Protein AF-0000000081342415 (afdb_homodimer)

Solvent-accessible surface area (backbone atoms only — not comparable to full-atom values): 48082 Å² total; per-residue (Å²): 132,80,74,79,73,76,75,78,76,50,69,65,61,59,45,63,71,61,60,86,45,68,73,40,75,42,53,63,34,51,42,62,80,68,85,48,73,80,66,75,86,45,81,87,29,62,42,67,45,91,56,56,82,63,47,69,60,50,50,53,46,40,70,68,42,79,55,32,56,69,35,44,62,74,43,57,87,39,82,64,50,31,36,33,42,89,56,28,26,42,34,31,26,60,22,23,42,49,32,59,77,71,56,56,30,25,37,38,42,13,26,76,78,67,46,72,49,84,92,55,71,40,86,38,42,57,49,65,35,31,19,32,58,33,59,34,49,56,57,38,48,24,41,29,44,21,70,41,88,84,45,79,59,46,83,51,23,39,63,44,83,38,74,46,92,57,50,80,27,71,27,23,33,32,39,37,70,39,54,50,70,63,53,45,34,64,49,49,42,46,45,51,50,49,39,40,41,43,50,37,62,35,35,36,39,33,33,59,36,69,27,71,65,28,47,53,51,53,49,49,34,38,54,44,51,39,33,50,77,43,77,45,85,60,52,50,52,82,45,55,83,59,37,52,62,43,36,47,48,50,42,46,60,64,34,29,42,39,19,46,28,37,36,48,43,42,52,51,46,42,81,41,21,43,68,43,29,52,64,58,51,56,65,71,42,68,95,40,61,33,31,36,38,27,22,31,23,52,22,50,31,90,69,81,72,66,75,70,90,86,50,48,68,60,51,44,70,62,41,59,74,76,68,38,30,44,27,44,75,66,39,59,92,73,22,36,32,34,31,24,46,83,38,36,69,41,64,59,84,57,49,71,39,67,63,42,89,82,47,38,77,41,75,47,52,72,72,42,27,32,28,44,30,57,39,56,50,52,72,90,41,90,76,11,51,49,62,62,54,34,53,73,67,65,55,66,67,37,27,44,39,59,39,64,69,56,50,52,51,47,32,51,51,32,27,51,56,50,39,65,68,64,50,60,42,73,62,54,53,89,33,53,31,74,74,53,59,71,53,52,61,69,61,39,40,69,41,49,68,43,125,134,80,76,79,72,76,73,78,74,50,70,64,60,59,44,62,72,60,60,86,42,68,74,41,75,41,53,64,34,54,44,64,82,75,80,50,77,81,69,77,86,44,82,87,29,62,43,68,46,90,56,55,80,62,46,68,59,52,52,53,46,44,70,68,42,79,50,33,57,69,32,43,62,74,44,58,88,39,81,64,50,32,37,33,42,90,56,30,26,40,34,30,27,61,22,22,41,48,34,57,79,72,53,57,31,25,37,38,42,13,26,76,81,68,45,71,48,83,93,54,70,40,85,37,44,58,49,62,37,33,21,33,60,32,59,34,49,56,57,38,47,23,41,31,44,22,70,41,89,86,45,78,58,44,83,50,22,40,63,44,81,37,75,46,94,57,47,81,26,70,28,24,34,33,40,37,70,38,54,52,70,64,53,44,36,64,50,50,41,45,43,53,48,49,40,40,40,43,49,38,60,35,34,36,39,34,33,59,36,68,26,73,65,27,48,52,51,52,49,50,35,37,54,45,52,39,32,49,76,42,79,44,85,59,52,49,52,86,43,54,82,59,39,53,63,43,37,46,48,48,41,47,60,65,34,29,41,39,19,45,28,35,36,47,42,42,52,53,47,42,83,39,20,42,69,43,28,53,65,59,53,56,64,71,41,68,96,39,62,34,31,37,38,28,22,31,23,52,22,51,31,89,70,80,72,66,75,69,89,84,51,48,67,59,52,44,70,60,41,59,74,77,68,38,30,44,27,44,76,67,38,60,92,72,23,36,32,34,31,26,45,81,38,35,70,42,64,59,85,56,49,72,38,67,63,40,88,81,46,40,78,43,77,46,52,70,74,42,29,31,28,43,31,57,40,56,49,52,73,90,40,88,76,12,53,51,63,62,54,33,53,75,67,65,55,66,67,37,27,44,40,59,37,64,70,57,49,52,49,48,30,51,52,34,28,50,55,50,39,67,68,66,49,60,43,74,53,53,55,88,33,53,30,76,73,54,60,72,51,51,62,70,58,40,45,73,41,28,73,47,126

Nearest PDB structures (foldseek):
  8d3t-assembly1_A  TM=6.444E-01  e=5.639E-17  Populus trichocarpa
  1h7q-assembly1_A  TM=4.958E-01  e=1.913E-04  Bacillus subtilis
  2z86-assembly2_D  TM=4.880E-01  e=1.337E-04  Escherichia coli
  1h7l-assembly1_A  TM=4.807E-01  e=3.085E-04  Bacillus subtilis
  1qgs-assembly1_A  TM=4.600E-01  e=2.156E-04  Bacillus subtilis

Radius of gyration: 28.8 Å; Cα contacts (8 Å, |Δi|>4): 1982; chains: 2; bounding box: 64×85×74 Å

InterPro domains:
  IPR008166 Glycosyltransferase family 92 [PF01697] (169-402)

Foldseek 3Di:
DDDPPPPPDDPVVVCVVVVPDDDDDDDDDDDDDPVPDPFDFDPQQADWADDFPPVVVQLVCLVVQVPADQADQPFDFDWFAWAREPWWIKIFGQQQHGSPQPQKKKKWFAAPRRHTDPPQIDIWGDPPRGMTIGGRDHRGQWIWMDRDPPDDTDRTDGYDYLYAPAAPAAEEEEAFEADDAFACLLLLLLLLLQVVVLRHQAYEYEYADYHDNNVLLQVLCVVVPRYDYTYDYTPDDPCRVSRRQSSQFVRLSSCARHYQKYWYDHSQKHKDFAPDRPVVVVVPDDPQAFKEKAWEKEFEDEDDDDRDDDALVVSLVRNQLAPTFKIFQTDRPQITMMGRSNQFDGDDRHGTHRGHPRHDYDYDDVNGMHMYRHAYLDPVDDVSVVVVVCVVVVTDMDGDHDDPVSSNVSSVSSSVSSCVRPPDDQDDPVNDDPVCVVVDPVVVCVSPPPD/DDDPPPPPDDPVVVCVVVVPDDDDDDDDDDDDLPVDDPFDFDPQQADWADDFPPVVVQVVCLVVQVPAPQADQPFDFDWFAWAREPWWIKIFGQQQHGSPQPQKKKKWFAAPSRHTDPPQIDIWGDPPRGMTIGGRDHRGQWIWMDRDPPDDTDRTDGHDYLYAPAAPAAEEEEAFEADDAFACLLLLLLLLLQVVVLRHQAYEYEYADYHDNNVLLQVLCVVVPRYDYTYDYTPDDPCRVSRRQSSQFVRLSSCASHYQKYWYDHSQKHKDFAPDRPVVVVVPDDPQAFKEKAWEKEFEDEDDDDRDDDALVVSLVRNQLAPTFKIFQTDRPQITMMGRSNQFDADDNHGTHRGHPRHDYHYDDNNGMHMYRHAYLDPVDPVSVVVVVCVVVVTDMDGDHDDPVSSNVSSVSSSVSSCVRPPDDADDPVPDDPVCVPPDPVVVVVSPVPD

Secondary structure (DSSP, 8-state):
----------HHHHHHHHTTS-EEEE------TT--------STT----SS-TTHHHHHHHHHTTTTGGGS-TT----EEEEEE-SS-EEEEES----S-TTS-EEEEEE-TTSPBPTT--EEE-B-STTEEEE---TT--EEEEESSTTSPPPPPEEEEE---SS-SEEEEEEEEEE-SSS--HHHHHHHHHHHHHHT--EEEEEESS--HHHHHHHHHHHHHTSEEEEE---SBSS-GGGGHHHHHHHHHHHHTTTEEEEEE--TTEEEEESSS-HHHHHHHS-TTEEEEEEEEEEEEE-SPPPSS---HHHHHHT-HHHH--EEE--EEEEEEEEE-GGG-SEE-SS-EESPPTT-EEEEPPTTTEEEEEEEE--TTSTTTTHHHHHHHTTPPEEEEEE-HHHHHHHHHHHHHHHHHHH--BPPPGGGS-GGGTTS-HHHHHHSTT--/----------HHHHHHHHTTS-EEEE------TTSPPPPP--STT----SS-TTHHHHHHHHHTTTTGGGS-TT----EEEEEE-SS-EEEEES----S-TTS-EEEEEE-TTSPBPTT--EEE-B-STTEEEE---TT--EEEEESSTTSPPPPPEEEEE---SS-SEEEEEEEEEE-SSS--HHHHHHHHHHHHHHT--EEEEEESS--HHHHHHHHHHHHHTSEEEEE---SBSS-GGGGHHHHHHHHHHHHTTTEEEEEE--TTEEEEESSS-HHHHHHHS-TTEEEEEEEEEEEEE-SPPPSS---HHHHHHT-HHHH--EEE--EEEEEEEEE-GGG-SEE-SS-EESPPTT-EEEEPPTTTEEEEEEEE--TTSTTTTHHHHHHHTTPPEEEEEE-HHHHHHHHHHHHHHHHHHH--BPPPGGGS-GGGTTS-HHHHHHS----

Sequence (902 aa):
MSSYYINKQTSPEIISELTDKVVYFDNVFIQKENIFAKCKVKKWNNKTTTEIPRIETLKLLAKINVTASEGLADGQLRLISAFLYEDEIVVTTTRQRSYEMKTPVYCRYFDCNRVEIPGTVYKAFFFPLTSVHCLRKAGASYMSLSLAENETAQMPIPFTHRLFEEPEHELGVCGGQIYGTNAKWMQIAEFVEHHKLIGATMFYFSVFEIDGMTRMILDEYERSGFAEVTMINTEYTNAAMMRHMVQIHECFYRARKHSKWLLNIDHDEYLIPFKQPILSYIESLGNNTAELVFSVRRMAKFKESLEKYNNTQEVSNEIQSANYNLTHRPVYTSGKVMVQPNKVNAILLHWSYGMEPGYKVNVVPRNIATLNHYRTISRNYLWSDYITTMMRQKVDFLHVTLQKDYVEQLRQNVAQVVGYVFEKHDVSCDTIPPSLKFITKPYLKKLKICEMSSYYINKQTSPEIISELTDKVVYFDNVFIQKENIFAKCKVKKWNNKTTTEIPRIETLKLLAKINVTASEGLADGQLRLISAFLYEDEIVVTTTRQRSYEMKTPVYCRYFDCNRVEIPGTVYKAFFFPLTSVHCLRKAGASYMSLSLAENETAQMPIPFTHRLFEEPEHELGVCGGQIYGTNAKWMQIAEFVEHHKLIGATMFYFSVFEIDGMTRMILDEYERSGFAEVTMINTEYTNAAMMRHMVQIHECFYRARKHSKWLLNIDHDEYLIPFKQPILSYIESLGNNTAELVFSVRRMAKFKESLEKYNNTQEVSNEIQSANYNLTHRPVYTSGKVMVQPNKVNAILLHWSYGMEPGYKVNVVPRNIATLNHYRTISRNYLWSDYITTMMRQKVDFLHVTLQKDYVEQLRQNVAQVVGYVFEKHDVSCDTIPPSLKFITKPYLKKLKICE

pLDDT: mean 84.32, std 16.53, range [17.81, 98.69]

Structure (mmCIF, N/CA/C/O backbone):
data_AF-0000000081342415-model_v1
#
loop_
_entity.id
_entity.type
_entity.pdbx_description
1 polymer 'Glycosyltransferase family 92 protein'
#
loop_
_atom_site.group_PDB
_atom_site.id
_atom_site.type_symbol
_atom_site.label_atom_id
_atom_site.label_alt_id
_atom_site.label_comp_id
_atom_site.label_asym_id
_atom_site.label_entity_id
_atom_site.label_seq_id
_atom_site.pdbx_PDB_ins_code
_atom_site.Cartn_x
_atom_site.Cartn_y
_atom_site.Cartn_z
_atom_site.occupancy
_atom_site.B_iso_or_equiv
_atom_site.auth_seq_id
_atom_site.auth_comp_id
_atom_site.auth_asym_id
_atom_site.auth_atom_id
_atom_site.pdbx_PDB_model_num
ATOM 1 N N . MET A 1 1 ? 26.656 -22.047 -37 1 17.89 1 MET A N 1
ATOM 2 C CA . MET A 1 1 ? 26.297 -20.641 -37.156 1 17.89 1 MET A CA 1
ATOM 3 C C . MET A 1 1 ? 24.891 -20.5 -37.75 1 17.89 1 MET A C 1
ATOM 5 O O . MET A 1 1 ? 24.578 -19.469 -38.344 1 17.89 1 MET A O 1
ATOM 9 N N . SER A 1 2 ? 24.109 -21.562 -37.719 1 19.58 2 SER A N 1
ATOM 10 C CA . SER A 1 2 ? 22.938 -21.812 -38.531 1 19.58 2 SER A CA 1
ATOM 11 C C . SER A 1 2 ? 21.891 -20.719 -38.375 1 19.58 2 SER A C 1
ATOM 13 O O . SER A 1 2 ? 21.672 -20.219 -37.25 1 19.58 2 SER A O 1
ATOM 15 N N . SER A 1 3 ? 21.656 -19.891 -39.406 1 19.83 3 SER A N 1
ATOM 16 C CA . SER A 1 3 ? 20.734 -18.812 -39.75 1 19.83 3 SER A CA 1
ATOM 17 C C . SER A 1 3 ? 19.312 -19.141 -39.312 1 19.83 3 SER A C 1
ATOM 19 O O . SER A 1 3 ? 18.734 -20.125 -39.781 1 19.83 3 SER A O 1
ATOM 21 N N . TYR A 1 4 ? 19.062 -19.125 -38.125 1 23.61 4 TYR A N 1
ATOM 22 C CA . TYR A 1 4 ? 17.703 -19.266 -37.625 1 23.61 4 TYR A CA 1
ATOM 23 C C . TYR A 1 4 ? 16.734 -18.438 -38.469 1 23.61 4 TYR A C 1
ATOM 25 O O . TYR A 1 4 ? 16.75 -17.203 -38.406 1 23.61 4 TYR A O 1
ATOM 33 N N . TYR A 1 5 ? 16.5 -18.797 -39.688 1 23.02 5 TYR A N 1
ATOM 34 C CA . TYR A 1 5 ? 15.547 -18.297 -40.688 1 23.02 5 TYR A CA 1
ATOM 35 C C . TYR A 1 5 ? 14.18 -18.047 -40.062 1 23.02 5 TYR A C 1
ATOM 37 O O . TYR A 1 5 ? 13.594 -18.953 -39.438 1 23.02 5 TYR A O 1
ATOM 45 N N . ILE A 1 6 ? 13.93 -16.906 -39.531 1 30.2 6 ILE A N 1
ATOM 46 C CA . ILE A 1 6 ? 12.695 -16.219 -39.188 1 30.2 6 ILE A CA 1
ATOM 47 C C . ILE A 1 6 ? 11.617 -16.547 -40.219 1 30.2 6 ILE A C 1
ATOM 49 O O . ILE A 1 6 ? 11.711 -16.125 -41.375 1 30.2 6 ILE A O 1
ATOM 53 N N . ASN A 1 7 ? 11.203 -17.75 -40.281 1 30.59 7 ASN A N 1
ATOM 54 C CA . ASN A 1 7 ? 10.109 -18.016 -41.219 1 30.59 7 ASN A CA 1
ATOM 55 C C . ASN A 1 7 ? 9.008 -16.969 -41.094 1 30.59 7 ASN A C 1
ATOM 57 O O . ASN A 1 7 ? 8.602 -16.625 -39.969 1 30.59 7 ASN A O 1
ATOM 61 N N . LYS A 1 8 ? 8.688 -16.156 -42.031 1 37.59 8 LYS A N 1
ATOM 62 C CA . LYS A 1 8 ? 7.875 -15.023 -42.469 1 37.59 8 LYS A CA 1
ATOM 63 C C . LYS A 1 8 ? 6.391 -15.281 -42.219 1 37.59 8 LYS A C 1
ATOM 65 O O . LYS A 1 8 ? 5.543 -14.5 -42.656 1 37.59 8 LYS A O 1
ATOM 70 N N . GLN A 1 9 ? 5.961 -16.422 -42.031 1 36.59 9 GLN A N 1
ATOM 71 C CA . GLN A 1 9 ? 4.508 -16.531 -41.969 1 36.59 9 GLN A CA 1
ATOM 72 C C . GLN A 1 9 ? 3.953 -15.789 -40.75 1 36.59 9 GLN A C 1
ATOM 74 O O . GLN A 1 9 ? 4.484 -15.914 -39.625 1 36.59 9 GLN A O 1
ATOM 79 N N . THR A 1 10 ? 3.115 -14.805 -40.938 1 44 10 THR A N 1
ATOM 80 C CA . THR A 1 10 ? 2.459 -13.906 -40 1 44 10 THR A CA 1
ATOM 81 C C . THR A 1 10 ? 1.507 -14.68 -39.094 1 44 10 THR A C 1
ATOM 83 O O . THR A 1 10 ? 1.069 -15.781 -39.438 1 44 10 THR A O 1
ATOM 86 N N . SER A 1 11 ? 1.34 -14.289 -37.875 1 48.19 11 SER A N 1
ATOM 87 C CA . SER A 1 11 ? 0.443 -14.828 -36.875 1 48.19 11 SER A CA 1
ATOM 88 C C . SER A 1 11 ? -0.914 -15.188 -37.469 1 48.19 11 SER A C 1
ATOM 90 O O . SER A 1 11 ? -1.459 -16.266 -37.188 1 48.19 11 SER A O 1
ATOM 92 N N . PRO A 1 12 ? -1.466 -14.391 -38.344 1 46.66 12 PRO A N 1
ATOM 93 C CA . PRO A 1 12 ? -2.783 -14.75 -38.875 1 46.66 12 PRO A CA 1
ATOM 94 C C . PRO A 1 12 ? -2.75 -16 -39.719 1 46.66 12 PRO A C 1
ATOM 96 O O . PRO A 1 12 ? -3.693 -16.797 -39.719 1 46.66 12 PRO A O 1
ATOM 99 N N . GLU A 1 13 ? -1.801 -16.109 -40.5 1 48.41 13 GLU A N 1
ATOM 100 C CA . GLU A 1 13 ? -1.747 -17.25 -41.406 1 48.41 13 GLU A CA 1
ATOM 101 C C . GLU A 1 13 ? -1.644 -18.562 -40.656 1 48.41 13 GLU A C 1
ATOM 103 O O . GLU A 1 13 ? -2.277 -19.562 -41 1 48.41 13 GLU A O 1
ATOM 108 N N . ILE A 1 14 ? -0.889 -18.547 -39.625 1 51.19 14 ILE A N 1
ATOM 109 C CA . ILE A 1 14 ? -0.73 -19.734 -38.812 1 51.19 14 ILE A CA 1
ATOM 110 C C . ILE A 1 14 ? -2.066 -20.109 -38.156 1 51.19 14 ILE A C 1
ATOM 112 O O . ILE A 1 14 ? -2.443 -21.281 -38.125 1 51.19 14 ILE A O 1
ATOM 116 N N . ILE A 1 15 ? -2.826 -19.141 -37.812 1 55.38 15 ILE A N 1
ATOM 117 C CA . ILE A 1 15 ? -4.098 -19.359 -37.156 1 55.38 15 ILE A CA 1
ATOM 118 C C . ILE A 1 15 ? -5.098 -19.984 -38.125 1 55.38 15 ILE A C 1
ATOM 120 O O . ILE A 1 15 ? -5.852 -20.891 -37.75 1 55.38 15 ILE A O 1
ATOM 124 N N . SER A 1 16 ? -5.117 -19.422 -39.281 1 52.31 16 SER A N 1
ATOM 125 C CA . SER A 1 16 ? -6.059 -19.938 -40.281 1 52.31 16 SER A CA 1
ATOM 126 C C . SER A 1 16 ? -5.848 -21.422 -40.531 1 52.31 16 SER A C 1
ATOM 128 O O . SER A 1 16 ? -6.812 -22.172 -40.719 1 52.31 16 SER A O 1
ATOM 130 N N . GLU A 1 17 ? -4.703 -21.844 -40.469 1 53.44 17 GLU A N 1
ATOM 131 C CA . GLU A 1 17 ? -4.41 -23.25 -40.688 1 53.44 17 GLU A CA 1
ATOM 132 C C . GLU A 1 17 ? -4.832 -24.125 -39.531 1 53.44 17 GLU A C 1
ATOM 134 O O . GLU A 1 17 ? -5.117 -25.312 -39.688 1 53.44 17 GLU A O 1
ATOM 139 N N . LEU A 1 18 ? -4.879 -23.531 -38.406 1 56.34 18 LEU A N 1
ATOM 140 C CA . LEU A 1 18 ? -5.145 -24.297 -37.188 1 56.34 18 LEU A CA 1
ATOM 141 C C . LEU A 1 18 ? -6.617 -24.203 -36.812 1 56.34 18 LEU A C 1
ATOM 143 O O . LEU A 1 18 ? -7.051 -24.844 -35.844 1 56.34 18 LEU A O 1
ATOM 147 N N . THR A 1 19 ? -7.488 -23.422 -37.5 1 51.94 19 THR A N 1
ATOM 148 C CA . THR A 1 19 ? -8.859 -23.109 -37.125 1 51.94 19 THR A CA 1
ATOM 149 C C . THR A 1 19 ? -9.766 -24.328 -37.344 1 51.94 19 THR A C 1
ATOM 151 O O . THR A 1 19 ? -10.836 -24.438 -36.719 1 51.94 19 THR A O 1
ATOM 154 N N . ASP A 1 20 ? -9.523 -25.203 -38.312 1 47.84 20 ASP A N 1
ATOM 155 C CA . ASP A 1 20 ? -10.516 -26.203 -38.656 1 47.84 20 ASP A CA 1
ATOM 156 C C . ASP A 1 20 ? -10.57 -27.328 -37.625 1 47.84 20 ASP A C 1
ATOM 158 O O . ASP A 1 20 ? -11.07 -28.422 -37.906 1 47.84 20 ASP A O 1
ATOM 162 N N . LYS A 1 21 ? -10.133 -27.188 -36.5 1 56.31 21 LYS A N 1
ATOM 163 C CA . LYS A 1 21 ? -10.07 -28.359 -35.625 1 56.31 21 LYS A CA 1
ATOM 164 C C . LYS A 1 21 ? -11.219 -28.359 -34.625 1 56.31 21 LYS A C 1
ATOM 166 O O . LYS A 1 21 ? -11.859 -27.344 -34.406 1 56.31 21 LYS A O 1
ATOM 171 N N . VAL A 1 22 ? -11.727 -29.516 -34.156 1 53.84 22 VAL A N 1
ATOM 172 C CA . VAL A 1 22 ? -12.75 -29.859 -33.188 1 53.84 22 VAL A CA 1
ATOM 173 C C . VAL A 1 22 ? -12.539 -29.047 -31.906 1 53.84 22 VAL A C 1
ATOM 175 O O . VAL A 1 22 ? -11.414 -28.922 -31.422 1 53.84 22 VAL A O 1
ATOM 178 N N . VAL A 1 23 ? -13.688 -28.375 -31.516 1 64.19 23 VAL A N 1
ATOM 179 C CA . VAL A 1 23 ? -13.68 -27.594 -30.281 1 64.19 23 VAL A CA 1
ATOM 180 C C . VAL A 1 23 ? -14.031 -28.484 -29.094 1 64.19 23 VAL A C 1
ATOM 182 O O . VAL A 1 23 ? -15.055 -29.156 -29.109 1 64.19 23 VAL A O 1
ATOM 185 N N . TYR A 1 24 ? -13.141 -28.672 -28.203 1 73.56 24 TYR A N 1
ATOM 186 C CA . TYR A 1 24 ? -13.367 -29.375 -26.938 1 73.56 24 TYR A CA 1
ATOM 187 C C . TYR A 1 24 ? -13.758 -28.406 -25.844 1 73.56 24 TYR A C 1
ATOM 189 O O . TYR A 1 24 ? -13.383 -27.234 -25.875 1 73.56 24 TYR A O 1
ATOM 197 N N . PHE A 1 25 ? -14.711 -28.953 -24.953 1 74.12 25 PHE A N 1
ATOM 198 C CA . PHE A 1 25 ? -15.148 -28.125 -23.828 1 74.12 25 PHE A CA 1
ATOM 199 C C . PHE A 1 25 ? -14.531 -28.641 -22.516 1 74.12 25 PHE A C 1
ATOM 201 O O . PHE A 1 25 ? -14.594 -29.828 -22.219 1 74.12 25 PHE A O 1
ATOM 208 N N . ASP A 1 26 ? -13.844 -27.781 -21.875 1 79.88 26 ASP A N 1
ATOM 209 C CA . ASP A 1 26 ? -13.312 -28.094 -20.547 1 79.88 26 ASP A CA 1
ATOM 210 C C . ASP A 1 26 ? -14.266 -27.625 -19.453 1 79.88 26 ASP A C 1
ATOM 212 O O . ASP A 1 26 ? -14.766 -26.5 -19.5 1 79.88 26 ASP A O 1
ATOM 216 N N . ASN A 1 27 ? -14.57 -28.547 -18.516 1 81.31 27 ASN A N 1
ATOM 217 C CA . ASN A 1 27 ? -15.25 -28.141 -17.297 1 81.31 27 ASN A CA 1
ATOM 218 C C . ASN A 1 27 ? -14.32 -27.375 -16.359 1 81.31 27 ASN A C 1
ATOM 220 O O . ASN A 1 27 ? -13.109 -27.594 -16.375 1 81.31 27 ASN A O 1
ATOM 224 N N . VAL A 1 28 ? -14.914 -26.406 -15.758 1 82.25 28 VAL A N 1
ATOM 225 C CA . VAL A 1 28 ? -14.188 -25.719 -14.695 1 82.25 28 VAL A CA 1
ATOM 226 C C . VAL A 1 28 ? -14.953 -25.844 -13.383 1 82.25 28 VAL A C 1
ATOM 228 O O . VAL A 1 28 ? -16.047 -25.312 -13.234 1 82.25 28 VAL A O 1
ATOM 231 N N . PHE A 1 29 ? -14.406 -26.547 -12.469 1 84.69 29 PHE A N 1
ATOM 232 C CA . PHE A 1 29 ? -15.031 -26.688 -11.156 1 84.69 29 PHE A CA 1
ATOM 233 C C . PHE A 1 29 ? -14.617 -25.547 -10.234 1 84.69 29 PHE A C 1
ATOM 235 O O . PHE A 1 29 ? -13.438 -25.375 -9.93 1 84.69 29 PHE A O 1
ATOM 242 N N . ILE A 1 30 ? -15.625 -24.828 -9.891 1 82.56 30 ILE A N 1
ATOM 243 C CA . ILE A 1 30 ? -15.391 -23.688 -9 1 82.56 30 ILE A CA 1
ATOM 244 C C . ILE A 1 30 ? -15.516 -24.141 -7.543 1 82.56 30 ILE A C 1
ATOM 246 O O . ILE A 1 30 ? -16.125 -25.172 -7.258 1 82.56 30 ILE A O 1
ATOM 250 N N . GLN A 1 31 ? -14.773 -23.422 -6.801 1 77.06 31 GLN A N 1
ATOM 251 C CA . GLN A 1 31 ? -14.891 -23.703 -5.375 1 77.06 31 GLN A CA 1
ATOM 252 C C . GLN A 1 31 ? -16.219 -23.188 -4.816 1 77.06 31 GLN A C 1
ATOM 254 O O . GLN A 1 31 ? -16.5 -22 -4.883 1 77.06 31 GLN A O 1
ATOM 259 N N . LYS A 1 32 ? -17.078 -24.078 -4.773 1 66.69 32 LYS A N 1
ATOM 260 C CA . LYS A 1 32 ? -18.375 -23.656 -4.246 1 66.69 32 LYS A CA 1
ATOM 261 C C . LYS A 1 32 ? -18.25 -23.109 -2.826 1 66.69 32 LYS A C 1
ATOM 263 O O . LYS A 1 32 ? -17.188 -23.219 -2.211 1 66.69 32 LYS A O 1
ATOM 268 N N . GLU A 1 33 ? -19.125 -22.938 -2.205 1 55.56 33 GLU A N 1
ATOM 269 C CA . GLU A 1 33 ? -19.203 -22.328 -0.88 1 55.56 33 GLU A CA 1
ATOM 270 C C . GLU A 1 33 ? -18.141 -22.906 0.056 1 55.56 33 GLU A C 1
ATOM 272 O O . GLU A 1 33 ? -17.172 -22.219 0.393 1 55.56 33 GLU A O 1
ATOM 277 N N . ASN A 1 34 ? -18.484 -23.547 1.127 1 49.28 34 ASN A N 1
ATOM 278 C CA . ASN A 1 34 ? -18.016 -23.625 2.508 1 49.28 34 ASN A CA 1
ATOM 279 C C . ASN A 1 34 ? -16.75 -24.469 2.625 1 49.28 34 ASN A C 1
ATOM 281 O O . ASN A 1 34 ? -16.484 -25.062 3.676 1 49.28 34 ASN A O 1
ATOM 285 N N . ILE A 1 35 ? -16.234 -24.953 1.707 1 51.66 35 ILE A N 1
ATOM 286 C CA . ILE A 1 35 ? -15.133 -25.578 2.406 1 51.66 35 ILE A CA 1
ATOM 287 C C . ILE A 1 35 ? -14.234 -24.516 3.025 1 51.66 35 ILE A C 1
ATOM 289 O O . ILE A 1 35 ? -13.266 -24.078 2.406 1 51.66 35 ILE A O 1
ATOM 293 N N . PHE A 1 36 ? -15.039 -23.5 3.518 1 55.88 36 PHE A N 1
ATOM 294 C CA . PHE A 1 36 ? -14.375 -22.406 4.219 1 55.88 36 PHE A CA 1
ATOM 295 C C . PHE A 1 36 ? -13.539 -22.953 5.379 1 55.88 36 PHE A C 1
ATOM 297 O O . PHE A 1 36 ? -13.906 -23.938 6.004 1 55.88 36 PHE A O 1
ATOM 304 N N . ALA A 1 37 ? -12.312 -22.672 5.242 1 60.12 37 ALA A N 1
ATOM 305 C CA . ALA A 1 37 ? -11.531 -22.922 6.453 1 60.12 37 ALA A CA 1
ATOM 306 C C . ALA A 1 37 ? -12.297 -22.453 7.691 1 60.12 37 ALA A C 1
ATOM 308 O O . ALA A 1 37 ? -13.086 -21.5 7.621 1 60.12 37 ALA A O 1
ATOM 309 N N . LYS A 1 38 ? -12.445 -23.297 8.695 1 73.62 38 LYS A N 1
ATOM 310 C CA . LYS A 1 38 ? -12.969 -22.844 9.984 1 73.62 38 LYS A CA 1
ATOM 311 C C . LYS A 1 38 ? -12.297 -21.547 10.414 1 73.62 38 LYS A C 1
ATOM 313 O O . LYS A 1 38 ? -11.062 -21.453 10.445 1 73.62 38 LYS A O 1
ATOM 318 N N . CYS A 1 39 ? -13.172 -20.516 10.523 1 83.38 39 CYS A N 1
ATOM 319 C CA . CYS A 1 39 ? -12.633 -19.234 10.977 1 83.38 39 CYS A CA 1
ATOM 320 C C . CYS A 1 39 ? -12.062 -19.359 12.383 1 83.38 39 CYS A C 1
ATOM 322 O O . CYS A 1 39 ? -12.742 -19.828 13.297 1 83.38 39 CYS A O 1
ATOM 324 N N . LYS A 1 40 ? -10.977 -18.984 12.445 1 77.94 40 LYS A N 1
ATOM 325 C CA . LYS A 1 40 ? -10.297 -19.031 13.742 1 77.94 40 LYS A CA 1
ATOM 326 C C . LYS A 1 40 ? -10.727 -17.875 14.633 1 77.94 40 LYS A C 1
ATOM 328 O O . LYS A 1 40 ? -10.922 -16.75 14.156 1 77.94 40 LYS A O 1
ATOM 333 N N . VAL A 1 41 ? -10.93 -18.328 15.82 1 79.5 41 VAL A N 1
ATOM 334 C CA . VAL A 1 41 ? -11.219 -17.312 16.828 1 79.5 41 VAL A CA 1
ATOM 335 C C . VAL A 1 41 ? -9.906 -16.766 17.391 1 79.5 41 VAL A C 1
ATOM 337 O O . VAL A 1 41 ? -9.133 -17.516 18 1 79.5 41 VAL A O 1
ATOM 340 N N . LYS A 1 42 ? -9.633 -15.516 17.109 1 85.12 42 LYS A N 1
ATOM 341 C CA . LYS A 1 42 ? -8.469 -14.82 17.656 1 85.12 42 LYS A CA 1
ATOM 342 C C . LYS A 1 42 ? -8.867 -13.875 18.781 1 85.12 42 LYS A C 1
ATOM 344 O O . LYS A 1 42 ? -10.055 -13.562 18.953 1 85.12 42 LYS A O 1
ATOM 349 N N . LYS A 1 43 ? -7.887 -13.492 19.516 1 84.06 43 LYS A N 1
ATOM 350 C CA . LYS A 1 43 ? -8.148 -12.602 20.641 1 84.06 43 LYS A CA 1
ATOM 351 C C . LYS A 1 43 ? -8.773 -11.289 20.172 1 84.06 43 LYS A C 1
ATOM 353 O O . LYS A 1 43 ? -9.719 -10.789 20.781 1 84.06 43 LYS A O 1
ATOM 358 N N . TRP A 1 44 ? -8.352 -10.836 19.047 1 88.5 44 TRP A N 1
ATOM 359 C CA . TRP A 1 44 ? -8.758 -9.5 18.625 1 88.5 44 TRP A CA 1
ATOM 360 C C . TRP A 1 44 ? -10.172 -9.516 18.047 1 88.5 44 TRP A C 1
ATOM 362 O O . TRP A 1 44 ? -10.852 -8.484 18.031 1 88.5 44 TRP A O 1
ATOM 372 N N . ASN A 1 45 ? -10.641 -10.656 17.578 1 89.94 45 ASN A N 1
ATOM 373 C CA . ASN A 1 45 ? -11.961 -10.672 16.969 1 89.94 45 ASN A CA 1
ATOM 374 C C . ASN A 1 45 ? -12.977 -11.398 17.844 1 89.94 45 ASN A C 1
ATOM 376 O O . ASN A 1 45 ? -14.055 -11.781 17.375 1 89.94 45 ASN A O 1
ATOM 380 N N . ASN A 1 46 ? -12.555 -11.633 19.094 1 92.88 46 ASN A N 1
ATOM 381 C CA . ASN A 1 46 ? -13.445 -12.289 20.031 1 92.88 46 ASN A CA 1
ATOM 382 C C . ASN A 1 46 ? -14.039 -11.297 21.031 1 92.88 46 ASN A C 1
ATOM 384 O O . ASN A 1 46 ? -13.953 -11.5 22.25 1 92.88 46 ASN A O 1
ATOM 388 N N . LYS A 1 47 ? -14.617 -10.266 20.547 1 95.62 47 LYS A N 1
ATOM 389 C CA . LYS A 1 47 ? -15.211 -9.227 21.375 1 95.62 47 LYS A CA 1
ATOM 390 C C . LYS A 1 47 ? -16.5 -8.688 20.75 1 95.62 47 LYS A C 1
ATOM 392 O O . LYS A 1 47 ? -16.547 -8.453 19.547 1 95.62 47 LYS A O 1
ATOM 397 N N . THR A 1 48 ? -17.469 -8.594 21.594 1 97.25 48 THR A N 1
ATOM 398 C CA . THR A 1 48 ? -18.719 -7.957 21.219 1 97.25 48 THR A CA 1
ATOM 399 C C . THR A 1 48 ? -19.031 -6.785 22.156 1 97.25 48 THR A C 1
ATOM 401 O O . THR A 1 48 ? -18.906 -6.902 23.375 1 97.25 48 THR A O 1
ATOM 404 N N . THR A 1 49 ? -19.312 -5.719 21.562 1 97.56 49 THR A N 1
ATOM 405 C CA . THR A 1 49 ? -19.734 -4.559 22.344 1 97.56 49 THR A CA 1
ATOM 406 C C . THR A 1 49 ? -21.203 -4.258 22.109 1 97.56 49 THR A C 1
ATOM 408 O O . THR A 1 49 ? -21.797 -4.695 21.125 1 97.56 49 THR A O 1
ATOM 411 N N . THR A 1 50 ? -21.797 -3.504 23.078 1 95.81 50 THR A N 1
ATOM 412 C CA . THR A 1 50 ? -23.219 -3.219 22.984 1 95.81 50 THR A CA 1
ATOM 413 C C . THR A 1 50 ? -23.469 -1.719 22.844 1 95.81 50 THR A C 1
ATOM 415 O O . THR A 1 50 ? -24.578 -1.292 22.531 1 95.81 50 THR A O 1
ATOM 418 N N . GLU A 1 51 ? -22.438 -1.011 23.062 1 95 51 GLU A N 1
ATOM 419 C CA . GLU A 1 51 ? -22.578 0.439 22.969 1 95 51 GLU A CA 1
ATOM 420 C C . GLU A 1 51 ? -21.328 1.078 22.359 1 95 51 GLU A C 1
ATOM 422 O O . GLU A 1 51 ? -20.219 0.57 22.531 1 95 51 GLU A O 1
ATOM 427 N N . ILE A 1 52 ? -21.547 2.17 21.641 1 94.5 52 ILE A N 1
ATOM 428 C CA . ILE A 1 52 ? -20.453 2.969 21.109 1 94.5 52 ILE A CA 1
ATOM 429 C C . ILE A 1 52 ? -19.938 3.914 22.188 1 94.5 52 ILE A C 1
ATOM 431 O O . ILE A 1 52 ? -20.719 4.578 22.875 1 94.5 52 ILE A O 1
ATOM 435 N N . PRO A 1 53 ? -18.625 3.955 22.297 1 91.5 53 PRO A N 1
ATOM 436 C CA . PRO A 1 53 ? -18.094 4.914 23.266 1 91.5 53 PRO A CA 1
ATOM 437 C C . PRO A 1 53 ? -18.531 6.348 22.984 1 91.5 53 PRO A C 1
ATOM 439 O O . PRO A 1 53 ? -18.531 6.785 21.844 1 91.5 53 PRO A O 1
ATOM 442 N N . ARG A 1 54 ? -19.016 7.113 23.969 1 88.12 54 ARG A N 1
ATOM 443 C CA . ARG A 1 54 ? -19.391 8.523 23.938 1 88.12 54 ARG A CA 1
ATOM 444 C C . ARG A 1 54 ? -20.531 8.75 22.938 1 88.12 54 ARG A C 1
ATOM 446 O O . ARG A 1 54 ? -20.562 9.758 22.234 1 88.12 54 ARG A O 1
ATOM 453 N N . ILE A 1 55 ? -21.359 7.871 22.859 1 89.38 55 ILE A N 1
ATOM 454 C CA . ILE A 1 55 ? -22.422 7.906 21.859 1 89.38 55 ILE A CA 1
ATOM 455 C C . ILE A 1 55 ? -23.297 9.141 22.078 1 89.38 55 ILE A C 1
ATOM 457 O O . ILE A 1 55 ? -23.75 9.773 21.109 1 89.38 55 ILE A O 1
ATOM 461 N N . GLU A 1 56 ? -23.547 9.469 23.312 1 85.88 56 GLU A N 1
ATOM 462 C CA . GLU A 1 56 ? -24.391 10.625 23.594 1 85.88 56 GLU A CA 1
ATOM 463 C C . GLU A 1 56 ? -23.719 11.914 23.125 1 85.88 56 GLU A C 1
ATOM 465 O O . GLU A 1 56 ? -24.391 12.789 22.562 1 85.88 56 GLU A O 1
ATOM 470 N N . THR A 1 57 ? -22.5 11.992 23.344 1 83.94 57 THR A N 1
ATOM 471 C CA . THR A 1 57 ? -21.75 13.156 22.875 1 83.94 57 THR A CA 1
ATOM 472 C C . THR A 1 57 ? -21.75 13.227 21.344 1 83.94 57 THR A C 1
ATOM 474 O O . THR A 1 57 ? -21.953 14.297 20.766 1 83.94 57 THR A O 1
ATOM 477 N N . LEU A 1 58 ? -21.562 12.094 20.719 1 86 58 LEU A N 1
ATOM 478 C CA . LEU A 1 58 ? -21.531 12.047 19.266 1 86 58 LEU A CA 1
ATOM 479 C C . LEU A 1 58 ? -22.875 12.461 18.688 1 86 58 LEU A C 1
ATOM 481 O O . LEU A 1 58 ? -22.922 13.211 17.703 1 86 58 LEU A O 1
ATOM 485 N N . LYS A 1 59 ? -23.859 12.039 19.359 1 82.25 59 LYS A N 1
ATOM 486 C CA . LYS A 1 59 ? -25.203 12.391 18.906 1 82.25 59 LYS A CA 1
ATOM 487 C C . LYS A 1 59 ? -25.453 13.891 19.078 1 82.25 59 LYS A C 1
ATOM 489 O O . LYS A 1 59 ? -26.078 14.516 18.219 1 82.25 59 LYS A O 1
ATOM 494 N N . LEU A 1 60 ? -25.031 14.383 20.141 1 80.06 60 LEU A N 1
ATOM 495 C CA . LEU A 1 60 ? -25.188 15.812 20.375 1 80.06 60 LEU A CA 1
ATOM 496 C C . LEU A 1 60 ? -24.438 16.625 19.328 1 80.06 60 LEU A C 1
ATOM 498 O O . LEU A 1 60 ? -24.953 17.609 18.812 1 80.06 60 LEU A O 1
ATOM 502 N N . LEU A 1 61 ? -23.281 16.203 19.016 1 78.94 61 LEU A N 1
ATOM 503 C CA . LEU A 1 61 ? -22.469 16.906 18.031 1 78.94 61 LEU A CA 1
ATOM 504 C C . LEU A 1 61 ? -23.078 16.781 16.641 1 78.94 61 LEU A C 1
ATOM 506 O O . LEU A 1 61 ? -23.016 17.719 15.844 1 78.94 61 LEU A O 1
ATOM 510 N N . ALA A 1 62 ? -23.594 15.695 16.422 1 76.88 62 ALA A N 1
ATOM 511 C CA . ALA A 1 62 ? -24.234 15.484 15.133 1 76.88 62 ALA A CA 1
ATOM 512 C C . ALA A 1 62 ? -25.438 16.406 14.969 1 76.88 62 ALA A C 1
ATOM 514 O O . ALA A 1 62 ? -25.703 16.906 13.867 1 76.88 62 ALA A O 1
ATOM 515 N N . LYS A 1 63 ? -26.109 16.641 15.984 1 71.25 63 LYS A N 1
ATOM 516 C CA . LYS A 1 63 ? -27.312 17.453 15.961 1 71.25 63 LYS A CA 1
ATOM 517 C C . LYS A 1 63 ? -26.969 18.922 15.695 1 71.25 63 LYS A C 1
ATOM 519 O O . LYS A 1 63 ? -27.75 19.641 15.07 1 71.25 63 LYS A O 1
ATOM 524 N N . ILE A 1 64 ? -25.844 19.375 16.188 1 66.62 64 ILE A N 1
ATOM 525 C CA . ILE A 1 64 ? -25.531 20.797 16.047 1 66.62 64 ILE A CA 1
ATOM 526 C C . ILE A 1 64 ? -24.812 21.031 14.711 1 66.62 64 ILE A C 1
ATOM 528 O O . ILE A 1 64 ? -24.297 22.125 14.461 1 66.62 64 ILE A O 1
ATOM 532 N N . ASN A 1 65 ? -24.953 20.297 13.758 1 58.53 65 ASN A N 1
ATOM 533 C CA . ASN A 1 65 ? -24.547 20.328 12.359 1 58.53 65 ASN A CA 1
ATOM 534 C C . ASN A 1 65 ? -23.062 20.656 12.227 1 58.53 65 ASN A C 1
ATOM 536 O O . ASN A 1 65 ? -22.672 21.484 11.406 1 58.53 65 ASN A O 1
ATOM 540 N N . VAL A 1 66 ? -22.266 20.25 13.078 1 51.22 66 VAL A N 1
ATOM 541 C CA . VAL A 1 66 ? -20.844 20.562 13.094 1 51.22 66 VAL A CA 1
ATOM 542 C C . VAL A 1 66 ? -20.266 20.375 11.688 1 51.22 66 VAL A C 1
ATOM 544 O O . VAL A 1 66 ? -19.344 21.094 11.297 1 51.22 66 VAL A O 1
ATOM 547 N N . THR A 1 67 ? -20.922 19.406 10.789 1 51.62 67 THR A N 1
ATOM 548 C CA . THR A 1 67 ? -20.25 19.094 9.531 1 51.62 67 THR A CA 1
ATOM 549 C C . THR A 1 67 ? -21.234 19.219 8.359 1 51.62 67 THR A C 1
ATOM 551 O O . THR A 1 67 ? -21.031 18.594 7.312 1 51.62 67 THR A O 1
ATOM 554 N N . ALA A 1 68 ? -22.297 19.844 8.609 1 47.19 68 ALA A N 1
ATOM 555 C CA . ALA A 1 68 ? -23.438 19.781 7.699 1 47.19 68 ALA A CA 1
ATOM 556 C C . ALA A 1 68 ? -23.016 20.062 6.262 1 47.19 68 ALA A C 1
ATOM 558 O O . ALA A 1 68 ? -23.406 19.344 5.34 1 47.19 68 ALA A O 1
ATOM 559 N N . SER A 1 69 ? -22.531 21.203 5.82 1 49.44 69 SER A N 1
ATOM 560 C CA . SER A 1 69 ? -22.734 21.719 4.469 1 49.44 69 SER A CA 1
ATOM 561 C C . SER A 1 69 ? -21.594 21.297 3.547 1 49.44 69 SER A C 1
ATOM 563 O O . SER A 1 69 ? -21.578 21.641 2.365 1 49.44 69 SER A O 1
ATOM 565 N N . GLU A 1 70 ? -20.703 20.344 3.965 1 57.5 70 GLU A N 1
ATOM 566 C CA . GLU A 1 70 ? -19.547 20.609 3.121 1 57.5 70 GLU A CA 1
ATOM 567 C C . GLU A 1 70 ? -19.234 19.406 2.227 1 57.5 70 GLU A C 1
ATOM 569 O O . GLU A 1 70 ? -18.297 19.453 1.427 1 57.5 70 GLU A O 1
ATOM 574 N N . GLY A 1 71 ? -20.406 18.531 1.914 1 64.94 71 GLY A N 1
ATOM 575 C CA . GLY A 1 71 ? -19.953 17.516 0.978 1 64.94 71 GLY A CA 1
ATOM 576 C C . GLY A 1 71 ? -20.953 17.234 -0.125 1 64.94 71 GLY A C 1
ATOM 577 O O . GLY A 1 71 ? -22.047 17.828 -0.156 1 64.94 71 GLY A O 1
ATOM 578 N N . LEU A 1 72 ? -20.531 16.562 -1.202 1 68.19 72 LEU A N 1
ATOM 579 C CA . LEU A 1 72 ? -21.375 16.172 -2.32 1 68.19 72 LEU A CA 1
ATOM 580 C C . LEU A 1 72 ? -22.516 15.281 -1.845 1 68.19 72 LEU A C 1
ATOM 582 O O . LEU A 1 72 ? -22.281 14.227 -1.244 1 68.19 72 LEU A O 1
ATOM 586 N N . ALA A 1 73 ? -23.719 15.703 -2.07 1 65.31 73 ALA A N 1
ATOM 587 C CA . ALA A 1 73 ? -24.906 15.047 -1.531 1 65.31 73 ALA A CA 1
ATOM 588 C C . ALA A 1 73 ? -25.125 13.68 -2.17 1 65.31 73 ALA A C 1
ATOM 590 O O . ALA A 1 73 ? -25.781 12.812 -1.595 1 65.31 73 ALA A O 1
ATOM 591 N N . ASP A 1 74 ? -24.578 13.453 -3.297 1 69.38 74 ASP A N 1
ATOM 592 C CA . ASP A 1 74 ? -24.906 12.219 -4.008 1 69.38 74 ASP A CA 1
ATOM 593 C C . ASP A 1 74 ? -23.719 11.266 -4.023 1 69.38 74 ASP A C 1
ATOM 595 O O . ASP A 1 74 ? -23.609 10.406 -4.902 1 69.38 74 ASP A O 1
ATOM 599 N N . GLY A 1 75 ? -22.922 11.484 -3.143 1 75.81 75 GLY A N 1
ATOM 600 C CA . GLY A 1 75 ? -21.797 10.562 -3.104 1 75.81 75 GLY A CA 1
ATOM 601 C C . GLY A 1 75 ? -22.203 9.133 -2.812 1 75.81 75 GLY A C 1
ATOM 602 O O . GLY A 1 75 ? -23.109 8.891 -2.008 1 75.81 75 GLY A O 1
ATOM 603 N N . GLN A 1 76 ? -21.609 8.211 -3.521 1 81.19 76 GLN A N 1
ATOM 604 C CA . GLN A 1 76 ? -21.875 6.793 -3.314 1 81.19 76 GLN A CA 1
ATOM 605 C C . GLN A 1 76 ? -21.203 6.285 -2.041 1 81.19 76 GLN A C 1
ATOM 607 O O . GLN A 1 76 ? -20.172 6.82 -1.618 1 81.19 76 GLN A O 1
ATOM 612 N N . LEU A 1 77 ? -21.906 5.332 -1.501 1 89.5 77 LEU A N 1
ATOM 613 C CA . LEU A 1 77 ? -21.312 4.66 -0.348 1 89.5 77 LEU A CA 1
ATOM 614 C C . LEU A 1 77 ? -20.172 3.738 -0.78 1 89.5 77 LEU A C 1
ATOM 616 O O . LEU A 1 77 ? -20.422 2.631 -1.265 1 89.5 77 LEU A O 1
ATOM 620 N N . ARG A 1 78 ? -19 4.262 -0.66 1 92.81 78 ARG A N 1
ATOM 621 C CA . ARG A 1 78 ? -17.797 3.469 -0.886 1 92.81 78 ARG A CA 1
ATOM 622 C C . ARG A 1 78 ? -16.938 3.41 0.371 1 92.81 78 ARG A C 1
ATOM 624 O O . ARG A 1 78 ? -16.594 4.445 0.945 1 92.81 78 ARG A O 1
ATOM 631 N N . LEU A 1 79 ? -16.641 2.229 0.744 1 96.44 79 LEU A N 1
ATOM 632 C CA . LEU A 1 79 ? -15.859 2.053 1.965 1 96.44 79 LEU A CA 1
ATOM 633 C C . LEU A 1 79 ? -14.375 2.299 1.706 1 96.44 79 LEU A C 1
ATOM 635 O O . LEU A 1 79 ? -13.828 1.81 0.717 1 96.44 79 LEU A O 1
ATOM 639 N N . ILE A 1 80 ? -13.789 3.078 2.59 1 96.69 80 ILE A N 1
ATOM 640 C CA . ILE A 1 80 ? -12.359 3.365 2.469 1 96.69 80 ILE A CA 1
ATOM 641 C C . ILE A 1 80 ? -11.57 2.473 3.426 1 96.69 80 ILE A C 1
ATOM 643 O O . ILE A 1 80 ? -10.758 1.655 2.992 1 96.69 80 ILE A O 1
ATOM 647 N N . SER A 1 81 ? -11.812 2.613 4.723 1 98.25 81 SER A N 1
ATOM 648 C CA . SER A 1 81 ? -11.148 1.836 5.762 1 98.25 81 SER A CA 1
ATOM 649 C C . SER A 1 81 ? -12.109 1.458 6.879 1 98.25 81 SER A C 1
ATOM 651 O O . SER A 1 81 ? -13.148 2.1 7.051 1 98.25 81 SER A O 1
ATOM 653 N N . ALA A 1 82 ? -11.812 0.417 7.539 1 98.62 82 ALA A N 1
ATOM 654 C CA . ALA A 1 82 ? -12.484 0.012 8.773 1 98.62 82 ALA A CA 1
ATOM 655 C C . ALA A 1 82 ? -11.484 -0.094 9.922 1 98.62 82 ALA A C 1
ATOM 657 O O . ALA A 1 82 ? -10.742 -1.073 10.023 1 98.62 82 ALA A O 1
ATOM 658 N N . PHE A 1 83 ? -11.531 0.87 10.766 1 98.44 83 PHE A N 1
ATOM 659 C CA . PHE A 1 83 ? -10.57 0.92 11.859 1 98.44 83 PHE A CA 1
ATOM 660 C C . PHE A 1 83 ? -11.086 0.133 13.062 1 98.44 83 PHE A C 1
ATOM 662 O O . PHE A 1 83 ? -12.164 0.424 13.586 1 98.44 83 PHE A O 1
ATOM 669 N N . LEU A 1 84 ? -10.312 -0.815 13.484 1 98.38 84 LEU A N 1
ATOM 670 C CA . LEU A 1 84 ? -10.641 -1.63 14.648 1 98.38 84 LEU A CA 1
ATOM 671 C C . LEU A 1 84 ? -10.008 -1.047 15.906 1 98.38 84 LEU A C 1
ATOM 673 O O . LEU A 1 84 ? -8.797 -1.122 16.094 1 98.38 84 LEU A O 1
ATOM 677 N N . TYR A 1 85 ? -10.828 -0.482 16.719 1 97.25 85 TYR A N 1
ATOM 678 C CA . TYR A 1 85 ? -10.438 -0.022 18.047 1 97.25 85 TYR A CA 1
ATOM 679 C C . TYR A 1 85 ? -10.891 -1.002 19.109 1 97.25 85 TYR A C 1
ATOM 681 O O . TYR A 1 85 ? -11.578 -1.984 18.812 1 97.25 85 TYR A O 1
ATOM 689 N N . GLU A 1 86 ? -10.469 -0.775 20.344 1 96.19 86 GLU A N 1
ATOM 690 C CA . GLU A 1 86 ? -10.766 -1.686 21.438 1 96.19 86 GLU A CA 1
ATOM 691 C C . GLU A 1 86 ? -12.266 -1.836 21.641 1 96.19 86 GLU A C 1
ATOM 693 O O . GLU A 1 86 ? -12.758 -2.941 21.875 1 96.19 86 GLU A O 1
ATOM 698 N N . ASP A 1 87 ? -12.984 -0.763 21.453 1 96.44 87 ASP A N 1
ATOM 699 C CA . ASP A 1 87 ? -14.375 -0.819 21.875 1 96.44 87 ASP A CA 1
ATOM 700 C C . ASP A 1 87 ? -15.32 -0.479 20.719 1 96.44 87 ASP A C 1
ATOM 702 O O . ASP A 1 87 ? -16.531 -0.499 20.891 1 96.44 87 ASP A O 1
ATOM 706 N N . GLU A 1 88 ? -14.781 -0.207 19.594 1 97.5 88 GLU A N 1
ATOM 707 C CA . GLU A 1 88 ? -15.625 0.116 18.453 1 97.5 88 GLU A CA 1
ATOM 708 C C . GLU A 1 88 ? -14.875 -0.099 17.141 1 97.5 88 GLU A C 1
ATOM 710 O O . GLU A 1 88 ? -13.672 -0.351 17.141 1 97.5 88 GLU A O 1
ATOM 715 N N . ILE A 1 89 ? -15.648 -0.113 16.078 1 98.19 89 ILE A N 1
ATOM 716 C CA . ILE A 1 89 ? -15.141 -0.054 14.711 1 98.19 89 ILE A CA 1
ATOM 717 C C . ILE A 1 89 ? -15.602 1.24 14.039 1 98.19 89 ILE A C 1
ATOM 719 O O . ILE A 1 89 ? -16.766 1.605 14.125 1 98.19 89 ILE A O 1
ATOM 723 N N . VAL A 1 90 ? -14.719 1.969 13.484 1 97.69 90 VAL A N 1
ATOM 724 C CA . VAL A 1 90 ? -15.094 3.152 12.719 1 97.69 90 VAL A CA 1
ATOM 725 C C . VAL A 1 90 ? -14.812 2.922 11.234 1 97.69 90 VAL A C 1
ATOM 727 O O . VAL A 1 90 ? -13.672 2.625 10.859 1 97.69 90 VAL A O 1
ATOM 730 N N . VAL A 1 91 ? -15.836 3.041 10.422 1 97.5 91 VAL A N 1
ATOM 731 C CA . VAL A 1 91 ? -15.703 2.869 8.984 1 97.5 91 VAL A CA 1
ATOM 732 C C . VAL A 1 91 ? -15.742 4.234 8.297 1 97.5 91 VAL A C 1
ATOM 734 O O . VAL A 1 91 ? -16.656 5.027 8.531 1 97.5 91 VAL A O 1
ATOM 737 N N . THR A 1 92 ? -14.766 4.543 7.52 1 95.69 92 THR A N 1
ATOM 738 C CA . THR A 1 92 ? -14.766 5.77 6.73 1 95.69 92 THR A CA 1
ATOM 739 C C . THR A 1 92 ? -15.219 5.492 5.297 1 95.69 92 THR A C 1
ATOM 741 O O . THR A 1 92 ? -14.945 4.418 4.754 1 95.69 92 THR A O 1
ATOM 744 N N . THR A 1 93 ? -15.914 6.457 4.703 1 93.06 93 THR A N 1
ATOM 745 C CA . THR A 1 93 ? -16.5 6.277 3.381 1 93.06 93 THR A CA 1
ATOM 746 C C . THR A 1 93 ? -16.344 7.539 2.541 1 93.06 93 THR A C 1
ATOM 748 O O . THR A 1 93 ? -15.93 8.586 3.053 1 93.06 93 THR A O 1
ATOM 751 N N . THR A 1 94 ? -16.656 7.395 1.265 1 89.25 94 THR A N 1
ATOM 752 C CA . THR A 1 94 ? -16.625 8.547 0.374 1 89.25 94 THR A CA 1
ATOM 753 C C . THR A 1 94 ? -17.953 9.297 0.411 1 89.25 94 THR A C 1
ATOM 755 O O . THR A 1 94 ? -18.062 10.406 -0.118 1 89.25 94 THR A O 1
ATOM 758 N N . ARG A 1 95 ? -18.859 8.695 0.978 1 83.62 95 ARG A N 1
ATOM 759 C CA . ARG A 1 95 ? -20.156 9.359 1.081 1 83.62 95 ARG A CA 1
ATOM 760 C C . ARG A 1 95 ? -20.109 10.492 2.1 1 83.62 95 ARG A C 1
ATOM 762 O O . ARG A 1 95 ? -19.625 10.312 3.217 1 83.62 95 ARG A O 1
ATOM 769 N N . GLN A 1 96 ? -20.516 11.648 1.491 1 71.56 96 GLN A N 1
ATOM 770 C CA . GLN A 1 96 ? -20.562 12.812 2.369 1 71.56 96 GLN A CA 1
ATOM 771 C C . GLN A 1 96 ? -22 13.219 2.693 1 71.56 96 GLN A C 1
ATOM 773 O O . GLN A 1 96 ? -22.719 13.695 1.821 1 71.56 96 GLN A O 1
ATOM 778 N N . ARG A 1 97 ? -22.547 12.555 3.594 1 64.88 97 ARG A N 1
ATOM 779 C CA . ARG A 1 97 ? -23.922 12.914 3.912 1 64.88 97 ARG A CA 1
ATOM 780 C C . ARG A 1 97 ? -23.969 14.023 4.961 1 64.88 97 ARG A C 1
ATOM 782 O O . ARG A 1 97 ? -23.109 14.078 5.848 1 64.88 97 ARG A O 1
ATOM 789 N N . SER A 1 98 ? -24.938 14.938 4.426 1 53.31 98 SER A N 1
ATOM 790 C CA . SER A 1 98 ? -25.188 15.969 5.434 1 53.31 98 SER A CA 1
ATOM 791 C C . SER A 1 98 ? -25.75 15.359 6.711 1 53.31 98 SER A C 1
ATOM 793 O O . SER A 1 98 ? -26.391 14.305 6.676 1 53.31 98 SER A O 1
ATOM 795 N N . TYR A 1 99 ? -25.172 15.656 7.77 1 49.47 99 TYR A N 1
ATOM 796 C CA . TYR A 1 99 ? -25.453 15.273 9.148 1 49.47 99 TYR A CA 1
ATOM 797 C C . TYR A 1 99 ? -26.938 15.031 9.352 1 49.47 99 TYR A C 1
ATOM 799 O O . TYR A 1 99 ? -27.375 14.727 10.469 1 49.47 99 TYR A O 1
ATOM 807 N N . GLU A 1 100 ? -27.688 15.289 8.391 1 50.19 100 GLU A N 1
ATOM 808 C CA . GLU A 1 100 ? -29.016 15.07 8.969 1 50.19 100 GLU A CA 1
ATOM 809 C C . GLU A 1 100 ? -29.234 13.586 9.273 1 50.19 100 GLU A C 1
ATOM 811 O O . GLU A 1 100 ? -28.953 12.727 8.438 1 50.19 100 GLU A O 1
ATOM 816 N N . MET A 1 101 ? -28.719 13.141 10.57 1 54.44 101 MET A N 1
ATOM 817 C CA . MET A 1 101 ? -29.047 11.852 11.164 1 54.44 101 MET A CA 1
ATOM 818 C C . MET A 1 101 ? -30.156 11.156 10.398 1 54.44 101 MET A C 1
ATOM 820 O O . MET A 1 101 ? -30.656 10.109 10.82 1 54.44 101 MET A O 1
ATOM 824 N N . LYS A 1 102 ? -30.391 11.719 9.281 1 61.25 102 LYS A N 1
ATOM 825 C CA . LYS A 1 102 ? -31.641 11.195 8.734 1 61.25 102 LYS A CA 1
ATOM 826 C C . LYS A 1 102 ? -31.375 10.016 7.801 1 61.25 102 LYS A C 1
ATOM 828 O O . LYS A 1 102 ? -32.281 9.25 7.484 1 61.25 102 LYS A O 1
ATOM 833 N N . THR A 1 103 ? -30.062 9.945 7.445 1 70 103 THR A N 1
ATOM 834 C CA . THR A 1 103 ? -29.875 8.805 6.562 1 70 103 THR A CA 1
ATOM 835 C C . THR A 1 103 ? -29.359 7.598 7.344 1 70 103 THR A C 1
ATOM 837 O O . THR A 1 103 ? -28.266 7.652 7.914 1 70 103 THR A O 1
ATOM 840 N N . PRO A 1 104 ? -30.203 6.672 7.43 1 77.69 104 PRO A N 1
ATOM 841 C CA . PRO A 1 104 ? -29.734 5.5 8.164 1 77.69 104 PRO A CA 1
ATOM 842 C C . PRO A 1 104 ? -28.594 4.777 7.453 1 77.69 104 PRO A C 1
ATOM 844 O O . PRO A 1 104 ? -28.469 4.867 6.23 1 77.69 104 PRO A O 1
ATOM 847 N N . VAL A 1 105 ? -27.656 4.293 8.164 1 91.62 105 VAL A N 1
ATOM 848 C CA . VAL A 1 105 ? -26.594 3.406 7.691 1 91.62 105 VAL A CA 1
ATOM 849 C C . VAL A 1 105 ? -26.5 2.184 8.602 1 91.62 105 VAL A C 1
ATOM 851 O O . VAL A 1 105 ? -26.781 2.271 9.797 1 91.62 105 VAL A O 1
ATOM 854 N N . TYR A 1 106 ? -26.219 1.068 8 1 96.31 106 TYR A N 1
ATOM 855 C CA . TYR A 1 106 ? -26.203 -0.188 8.742 1 96.31 106 TYR A CA 1
ATOM 856 C C . TYR A 1 106 ? -24.828 -0.84 8.664 1 96.31 106 TYR A C 1
ATOM 858 O O . TYR A 1 106 ? -24.297 -1.049 7.574 1 96.31 106 TYR A O 1
ATOM 866 N N . CYS A 1 107 ? -24.297 -1.164 9.844 1 98 107 CYS A N 1
ATOM 867 C CA . CYS A 1 107 ? -23.047 -1.918 9.93 1 98 107 CYS A CA 1
ATOM 868 C C . CYS A 1 107 ? -23.297 -3.398 9.656 1 98 107 CYS A C 1
ATOM 870 O O . CYS A 1 107 ? -24.172 -4.012 10.258 1 98 107 CYS A O 1
ATOM 872 N N . ARG A 1 108 ? -22.484 -3.885 8.75 1 98.5 108 ARG A N 1
ATOM 873 C CA . ARG A 1 108 ? -22.562 -5.281 8.328 1 98.5 108 ARG A CA 1
ATOM 874 C C . ARG A 1 108 ? -21.281 -6.027 8.656 1 98.5 108 ARG A C 1
ATOM 876 O O . ARG A 1 108 ? -20.188 -5.547 8.367 1 98.5 108 ARG A O 1
ATOM 883 N N . TYR A 1 109 ? -21.375 -7.223 9.281 1 97.94 109 TYR A N 1
ATOM 884 C CA . TYR A 1 109 ? -20.234 -7.961 9.797 1 97.94 109 TYR A CA 1
ATOM 885 C C . TYR A 1 109 ? -20.047 -9.273 9.055 1 97.94 109 TYR A C 1
ATOM 887 O O . TYR A 1 109 ? -21.016 -10.023 8.852 1 97.94 109 TYR A O 1
ATOM 895 N N . PHE A 1 110 ? -18.797 -9.523 8.664 1 96.12 110 PHE A N 1
ATOM 896 C CA . PHE A 1 110 ? -18.5 -10.719 7.887 1 96.12 110 PHE A CA 1
ATOM 897 C C . PHE A 1 110 ? -17.375 -11.516 8.539 1 96.12 110 PHE A C 1
ATOM 899 O O . PHE A 1 110 ? -16.469 -10.938 9.141 1 96.12 110 PHE A O 1
ATOM 906 N N . ASP A 1 111 ? -17.406 -12.789 8.359 1 92.44 111 ASP A N 1
ATOM 907 C CA . ASP A 1 111 ? -16.391 -13.656 8.938 1 92.44 111 ASP A CA 1
ATOM 908 C C . ASP A 1 111 ? -15.18 -13.773 8.008 1 92.44 111 ASP A C 1
ATOM 910 O O . ASP A 1 111 ? -15.055 -13.016 7.047 1 92.44 111 ASP A O 1
ATOM 914 N N . CYS A 1 112 ? -14.219 -14.672 8.328 1 89.12 112 CYS A N 1
ATOM 915 C CA . CYS A 1 112 ? -12.945 -14.82 7.633 1 89.12 112 CYS A CA 1
ATOM 916 C C . CYS A 1 112 ? -13.156 -15.297 6.199 1 89.12 112 CYS A C 1
ATOM 918 O O . CYS A 1 112 ? -12.25 -15.211 5.371 1 89.12 112 CYS A O 1
ATOM 920 N N . ASN A 1 113 ? -14.352 -15.844 5.883 1 85.44 113 ASN A N 1
ATOM 921 C CA . ASN A 1 113 ? -14.68 -16.297 4.535 1 85.44 113 ASN A CA 1
ATOM 922 C C . ASN A 1 113 ? -15.547 -15.281 3.797 1 85.44 113 ASN A C 1
ATOM 924 O O . ASN A 1 113 ? -16.062 -15.562 2.717 1 85.44 113 ASN A O 1
ATOM 928 N N . ARG A 1 114 ? -15.844 -14.172 4.469 1 90.69 114 ARG A N 1
ATOM 929 C CA . ARG A 1 114 ? -16.625 -13.078 3.908 1 90.69 114 ARG A CA 1
ATOM 930 C C . ARG A 1 114 ? -18.094 -13.445 3.793 1 90.69 114 ARG A C 1
ATOM 932 O O . ARG A 1 114 ? -18.766 -13.055 2.84 1 90.69 114 ARG A O 1
ATOM 939 N N . VAL A 1 115 ? -18.438 -14.266 4.676 1 90.94 115 VAL A N 1
ATOM 940 C CA . VAL A 1 115 ? -19.859 -14.562 4.844 1 90.94 115 VAL A CA 1
ATOM 941 C C . VAL A 1 115 ? -20.453 -13.695 5.953 1 90.94 115 VAL A C 1
ATOM 943 O O . VAL A 1 115 ? -19.875 -13.594 7.039 1 90.94 115 VAL A O 1
ATOM 946 N N . GLU A 1 116 ? -21.547 -13.164 5.66 1 95.56 116 GLU A N 1
ATOM 947 C CA . GLU A 1 116 ? -22.156 -12.289 6.652 1 95.56 116 GLU A CA 1
ATOM 948 C C . GLU A 1 116 ? -22.578 -13.07 7.895 1 95.56 116 GLU A C 1
ATOM 950 O O . GLU A 1 116 ? -23.172 -14.148 7.785 1 95.56 116 GLU A O 1
ATOM 955 N N . ILE A 1 117 ? -22.234 -12.5 9.016 1 95.12 117 ILE A N 1
ATOM 956 C CA . ILE A 1 117 ? -22.594 -13.141 10.281 1 95.12 117 ILE A CA 1
ATOM 957 C C . ILE A 1 117 ? -24.047 -12.812 10.617 1 95.12 117 ILE A C 1
ATOM 959 O O . ILE A 1 117 ? -24.391 -11.648 10.836 1 95.12 117 ILE A O 1
ATOM 963 N N . PRO A 1 118 ? -24.906 -13.797 10.758 1 94.88 118 PRO A N 1
ATOM 964 C CA . PRO A 1 118 ? -26.328 -13.555 10.977 1 94.88 118 PRO A CA 1
ATOM 965 C C . PRO A 1 118 ? -26.609 -12.859 12.305 1 94.88 118 PRO A C 1
ATOM 967 O O . PRO A 1 118 ? -25.938 -13.141 13.305 1 94.88 118 PRO A O 1
ATOM 970 N N . GLY A 1 119 ? -27.578 -11.938 12.297 1 94.69 119 GLY A N 1
ATOM 971 C CA . GLY A 1 119 ? -28.078 -11.328 13.523 1 94.69 119 GLY A CA 1
ATOM 972 C C . GLY A 1 119 ? -27.172 -10.25 14.062 1 94.69 119 GLY A C 1
ATOM 973 O O . GLY A 1 119 ? -27.297 -9.844 15.227 1 94.69 119 GLY A O 1
ATOM 974 N N . THR A 1 120 ? -26.25 -9.812 13.242 1 96 120 THR A N 1
ATOM 975 C CA . THR A 1 120 ? -25.266 -8.898 13.797 1 96 120 THR A CA 1
ATOM 976 C C . THR A 1 120 ? -25.453 -7.492 13.227 1 96 120 THR A C 1
ATOM 978 O O . THR A 1 120 ? -24.75 -6.559 13.625 1 96 120 THR A O 1
ATOM 981 N N . VAL A 1 121 ? -26.391 -7.293 12.438 1 97.12 121 VAL A N 1
ATOM 982 C CA . VAL A 1 121 ? -26.609 -6 11.797 1 97.12 121 VAL A CA 1
ATOM 983 C C . VAL A 1 121 ? -26.859 -4.93 12.852 1 97.12 121 VAL A C 1
ATOM 985 O O . VAL A 1 121 ? -27.594 -5.164 13.812 1 97.12 121 VAL A O 1
ATOM 988 N N . TYR A 1 122 ? -26.25 -3.773 12.719 1 96.62 122 TYR A N 1
ATOM 989 C CA . TYR A 1 122 ? -26.391 -2.674 13.664 1 96.62 122 TYR A CA 1
ATOM 990 C C . TYR A 1 122 ? -26.75 -1.378 12.945 1 96.62 122 TYR A C 1
ATOM 992 O O . TYR A 1 122 ? -26.047 -0.955 12.031 1 96.62 122 TYR A O 1
ATOM 1000 N N . LYS A 1 123 ? -27.812 -0.772 13.383 1 93.94 123 LYS A N 1
ATOM 1001 C CA . LYS A 1 123 ? -28.203 0.525 12.844 1 93.94 123 LYS A CA 1
ATOM 1002 C C . LYS A 1 123 ? -27.359 1.648 13.438 1 93.94 123 LYS A C 1
ATOM 1004 O O . LYS A 1 123 ? -27.406 1.907 14.641 1 93.94 123 LYS A O 1
ATOM 1009 N N . ALA A 1 124 ? -26.609 2.283 12.562 1 91.5 124 ALA A N 1
ATOM 1010 C CA . ALA A 1 124 ? -25.703 3.352 12.969 1 91.5 124 ALA A CA 1
ATOM 1011 C C . ALA A 1 124 ? -26.062 4.668 12.289 1 91.5 124 ALA A C 1
ATOM 1013 O O . ALA A 1 124 ? -27.203 4.844 11.82 1 91.5 124 ALA A O 1
ATOM 1014 N N . PHE A 1 125 ? -25.188 5.625 12.477 1 83.88 125 PHE A N 1
ATOM 1015 C CA . PHE A 1 125 ? -25.328 6.914 11.805 1 83.88 125 PHE A CA 1
ATOM 1016 C C . PHE A 1 125 ? -23.969 7.48 11.406 1 83.88 125 PHE A C 1
ATOM 1018 O O . PHE A 1 125 ? -22.938 7.051 11.93 1 83.88 125 PHE A O 1
ATOM 1025 N N . PHE A 1 126 ? -24.016 8.359 10.492 1 83.25 126 PHE A N 1
ATOM 1026 C CA . PHE A 1 126 ? -22.797 9.008 10.031 1 83.25 126 PHE A CA 1
ATOM 1027 C C . PHE A 1 126 ? -22.344 10.078 11.023 1 83.25 126 PHE A C 1
ATOM 1029 O O . PHE A 1 126 ? -23.125 10.969 11.383 1 83.25 126 PHE A O 1
ATOM 1036 N N . PHE A 1 127 ? -21.047 9.906 11.422 1 83.06 127 PHE A N 1
ATOM 1037 C CA . PHE A 1 127 ? -20.406 10.945 12.219 1 83.06 127 PHE A CA 1
ATOM 1038 C C . PHE A 1 127 ? -18.906 10.75 12.25 1 83.06 127 PHE A C 1
ATOM 1040 O O . PHE A 1 127 ? -18.422 9.656 12.586 1 83.06 127 PHE A O 1
ATOM 1047 N N . PRO A 1 128 ? -17.969 11.688 12.125 1 81.06 128 PRO A N 1
ATOM 1048 C CA . PRO A 1 128 ? -18.406 12.922 11.461 1 81.06 128 PRO A CA 1
ATOM 1049 C C . PRO A 1 128 ? -18.672 12.734 9.977 1 81.06 128 PRO A C 1
ATOM 1051 O O . PRO A 1 128 ? -18.156 11.797 9.367 1 81.06 128 PRO A O 1
ATOM 1054 N N . LEU A 1 129 ? -19.406 13.359 9.32 1 79.62 129 LEU A N 1
ATOM 1055 C CA . LEU A 1 129 ? -19.844 13.531 7.938 1 79.62 129 LEU A CA 1
ATOM 1056 C C . LEU A 1 129 ? -19.625 12.25 7.137 1 79.62 129 LEU A C 1
ATOM 1058 O O . LEU A 1 129 ? -20.562 11.742 6.508 1 79.62 129 LEU A O 1
ATOM 1062 N N . THR A 1 130 ? -18.281 11.609 7.195 1 87.81 130 THR A N 1
ATOM 1063 C CA . THR A 1 130 ? -17.953 10.508 6.293 1 87.81 130 THR A CA 1
ATOM 1064 C C . THR A 1 130 ? -17.641 9.242 7.078 1 87.81 130 THR A C 1
ATOM 1066 O O . THR A 1 130 ? -17.141 8.258 6.52 1 87.81 130 THR A O 1
ATOM 1069 N N . SER A 1 131 ? -17.891 9.219 8.344 1 91.44 131 SER A N 1
ATOM 1070 C CA . SER A 1 131 ? -17.5 8.102 9.203 1 91.44 131 SER A CA 1
ATOM 1071 C C . SER A 1 131 ? -18.719 7.48 9.883 1 91.44 131 SER A C 1
ATOM 1073 O O . SER A 1 131 ? -19.688 8.18 10.195 1 91.44 131 SER A O 1
ATOM 1075 N N . VAL A 1 132 ? -18.641 6.238 10.055 1 93.31 132 VAL A N 1
ATOM 1076 C CA . VAL A 1 132 ? -19.703 5.48 10.719 1 93.31 132 VAL A CA 1
ATOM 1077 C C . VAL A 1 132 ? -19.109 4.711 11.906 1 93.31 132 VAL A C 1
ATOM 1079 O O . VAL A 1 132 ? -18.141 3.969 11.75 1 93.31 132 VAL A O 1
ATOM 1082 N N . HIS A 1 133 ? -19.719 4.922 13.055 1 95.44 133 HIS A N 1
ATOM 1083 C CA . HIS A 1 133 ? -19.312 4.195 14.25 1 95.44 133 HIS A CA 1
ATOM 1084 C C . HIS A 1 133 ? -20.109 2.9 14.406 1 95.44 133 HIS A C 1
ATOM 1086 O O . HIS A 1 133 ? -21.344 2.922 14.43 1 95.44 133 HIS A O 1
ATOM 1092 N N . CYS A 1 134 ? -19.391 1.815 14.469 1 97.62 134 CYS A N 1
ATOM 1093 C CA . CYS A 1 134 ? -20 0.49 14.547 1 97.62 134 CYS A CA 1
ATOM 1094 C C . CYS A 1 134 ? -19.562 -0.238 15.805 1 97.62 134 CYS A C 1
ATOM 1096 O O . CYS A 1 134 ? -18.484 0.036 16.344 1 97.62 134 CYS A O 1
ATOM 1098 N N . LEU A 1 135 ? -20.359 -1.194 16.25 1 98.12 135 LEU A N 1
ATOM 1099 C CA . LEU A 1 135 ? -20.031 -2.066 17.375 1 98.12 135 LEU A CA 1
ATOM 1100 C C . LEU A 1 135 ? -19 -3.111 16.969 1 98.12 135 LEU A C 1
ATOM 1102 O O . LEU A 1 135 ? -18.812 -3.381 15.781 1 98.12 135 LEU A O 1
ATOM 1106 N N . ARG A 1 136 ? -18.359 -3.611 17.953 1 97.88 136 ARG A N 1
ATOM 1107 C CA . ARG A 1 136 ? -17.594 -4.844 17.766 1 97.88 136 ARG A CA 1
ATOM 1108 C C . ARG A 1 136 ? -18.516 -6.062 17.781 1 97.88 136 ARG A C 1
ATOM 1110 O O . ARG A 1 136 ? -19.453 -6.125 18.562 1 97.88 136 ARG A O 1
ATOM 1117 N N . LYS A 1 137 ? -18.312 -6.961 16.906 1 97.75 137 LYS A N 1
ATOM 1118 C CA . LYS A 1 137 ? -19.016 -8.242 16.891 1 97.75 137 LYS A CA 1
ATOM 1119 C C . LYS A 1 137 ? -18.031 -9.406 16.828 1 97.75 137 LYS A C 1
ATOM 1121 O O . LYS A 1 137 ? -17.172 -9.453 15.945 1 97.75 137 LYS A O 1
ATOM 1126 N N . ALA A 1 138 ? -18.203 -10.32 17.734 1 96.31 138 ALA A N 1
ATOM 1127 C CA . ALA A 1 138 ? -17.328 -11.477 17.797 1 96.31 138 ALA A CA 1
ATOM 1128 C C . ALA A 1 138 ? -17.344 -12.266 16.5 1 96.31 138 ALA A C 1
ATOM 1130 O O . ALA A 1 138 ? -18.422 -12.477 15.906 1 96.31 138 ALA A O 1
ATOM 1131 N N . GLY A 1 139 ? -16.172 -12.633 16.031 1 94.19 139 GLY A N 1
ATOM 1132 C CA . GLY A 1 139 ? -16.047 -13.453 14.836 1 94.19 139 GLY A CA 1
ATOM 1133 C C . GLY A 1 139 ? -15.875 -12.641 13.562 1 94.19 139 GLY A C 1
ATOM 1134 O O . GLY A 1 139 ? -15.508 -13.188 12.516 1 94.19 139 GLY A O 1
ATOM 1135 N N . ALA A 1 140 ? -16.094 -11.344 13.617 1 96.44 140 ALA A N 1
ATOM 1136 C CA . ALA A 1 140 ? -15.977 -10.5 12.43 1 96.44 140 ALA A CA 1
ATOM 1137 C C . ALA A 1 140 ? -14.523 -10.344 12.008 1 96.44 140 ALA A C 1
ATOM 1139 O O . ALA A 1 140 ? -13.648 -10.086 12.844 1 96.44 140 ALA A O 1
ATOM 1140 N N . SER A 1 141 ? -14.305 -10.562 10.758 1 94.5 141 SER A N 1
ATOM 1141 C CA . SER A 1 141 ? -12.984 -10.367 10.172 1 94.5 141 SER A CA 1
ATOM 1142 C C . SER A 1 141 ? -13.016 -9.289 9.086 1 94.5 141 SER A C 1
ATOM 1144 O O . SER A 1 141 ? -11.969 -8.773 8.695 1 94.5 141 SER A O 1
ATOM 1146 N N . TYR A 1 142 ? -14.211 -9 8.641 1 96.62 142 TYR A N 1
ATOM 1147 C CA . TYR A 1 142 ? -14.445 -7.973 7.633 1 96.62 142 TYR A CA 1
ATOM 1148 C C . TYR A 1 142 ? -15.664 -7.133 7.992 1 96.62 142 TYR A C 1
ATOM 1150 O O . TYR A 1 142 ? -16.531 -7.582 8.734 1 96.62 142 TYR A O 1
ATOM 1158 N N . MET A 1 143 ? -15.672 -5.941 7.488 1 97.62 143 MET A N 1
ATOM 1159 C CA . MET A 1 143 ? -16.734 -4.98 7.766 1 97.62 143 MET A CA 1
ATOM 1160 C C . MET A 1 143 ? -17.312 -4.43 6.469 1 97.62 143 MET A C 1
ATOM 1162 O O . MET A 1 143 ? -16.609 -4.289 5.473 1 97.62 143 MET A O 1
ATOM 1166 N N . SER A 1 144 ? -18.578 -4.176 6.539 1 98.19 144 SER A N 1
ATOM 1167 C CA . SER A 1 144 ? -19.234 -3.488 5.43 1 98.19 144 SER A CA 1
ATOM 1168 C C . SER A 1 144 ? -20.375 -2.59 5.926 1 98.19 144 SER A C 1
ATOM 1170 O O . SER A 1 144 ? -20.609 -2.496 7.133 1 98.19 144 SER A O 1
ATOM 1172 N N . LEU A 1 145 ? -20.922 -1.843 5.012 1 97 145 LEU A N 1
ATOM 1173 C CA . LEU A 1 145 ? -22.062 -0.967 5.281 1 97 145 LEU A CA 1
ATOM 1174 C C . LEU A 1 145 ? -23.141 -1.14 4.223 1 97 145 LEU A C 1
ATOM 1176 O O . LEU A 1 145 ? -22.859 -1.549 3.096 1 97 145 LEU A O 1
ATOM 1180 N N . SER A 1 146 ? -24.328 -0.849 4.629 1 95.44 146 SER A N 1
ATOM 1181 C CA . SER A 1 146 ? -25.469 -0.703 3.723 1 95.44 146 SER A CA 1
ATOM 1182 C C . SER A 1 146 ? -26.359 0.472 4.129 1 95.44 146 SER A C 1
ATOM 1184 O O . SER A 1 146 ? -26.281 0.948 5.262 1 95.44 146 SER A O 1
ATOM 1186 N N . LEU A 1 147 ? -27.141 0.946 3.166 1 91 147 LEU A N 1
ATOM 1187 C CA . LEU A 1 147 ? -28 2.09 3.455 1 91 147 LEU A CA 1
ATOM 1188 C C . LEU A 1 147 ? -29.391 1.631 3.895 1 91 147 LEU A C 1
ATOM 1190 O O . LEU A 1 147 ? -30.188 2.432 4.395 1 91 147 LEU A O 1
ATOM 1194 N N . ALA A 1 148 ? -29.688 0.402 3.668 1 92.25 148 ALA A N 1
ATOM 1195 C CA . ALA A 1 148 ? -30.906 -0.226 4.184 1 92.25 148 ALA A CA 1
ATOM 1196 C C . ALA A 1 148 ? -30.594 -1.582 4.812 1 92.25 148 ALA A C 1
ATOM 1198 O O . ALA A 1 148 ? -29.594 -2.215 4.477 1 92.25 148 ALA A O 1
ATOM 1199 N N . GLU A 1 149 ? -31.391 -1.944 5.684 1 91.62 149 GLU A N 1
ATOM 1200 C CA . GLU A 1 149 ? -31.172 -3.178 6.43 1 91.62 149 GLU A CA 1
ATOM 1201 C C . GLU A 1 149 ? -31.156 -4.391 5.5 1 91.62 149 GLU A C 1
ATOM 1203 O O . GLU A 1 149 ? -30.375 -5.324 5.695 1 91.62 149 GLU A O 1
ATOM 1208 N N . ASN A 1 150 ? -31.984 -4.309 4.461 1 91.56 150 ASN A N 1
ATOM 1209 C CA . ASN A 1 150 ? -32.156 -5.473 3.6 1 91.56 150 ASN A CA 1
ATOM 1210 C C . ASN A 1 150 ? -31.406 -5.297 2.275 1 91.56 150 ASN A C 1
ATOM 1212 O O . ASN A 1 150 ? -31.5 -6.152 1.392 1 91.56 150 ASN A O 1
ATOM 1216 N N . GLU A 1 151 ? -30.688 -4.242 2.236 1 92.12 151 GLU A N 1
ATOM 1217 C CA . GLU A 1 151 ? -29.891 -4.016 1.032 1 92.12 151 GLU A CA 1
ATOM 1218 C C . GLU A 1 151 ? -28.609 -4.848 1.047 1 92.12 151 GLU A C 1
ATOM 1220 O O . GLU A 1 151 ? -28.094 -5.18 2.115 1 92.12 151 GLU A O 1
ATOM 1225 N N . THR A 1 152 ? -28.234 -5.16 -0.185 1 91.44 152 THR A N 1
ATOM 1226 C CA . THR A 1 152 ? -26.953 -5.832 -0.299 1 91.44 152 THR A CA 1
ATOM 1227 C C . THR A 1 152 ? -25.828 -4.934 0.211 1 91.44 152 THR A C 1
ATOM 1229 O O . THR A 1 152 ? -25.75 -3.754 -0.143 1 91.44 152 THR A O 1
ATOM 1232 N N . ALA A 1 153 ? -25 -5.527 1.073 1 94.25 153 ALA A N 1
ATOM 1233 C CA . ALA A 1 153 ? -23.875 -4.777 1.629 1 94.25 153 ALA A CA 1
ATOM 1234 C C . ALA A 1 153 ? -22.844 -4.465 0.553 1 94.25 153 ALA A C 1
ATOM 1236 O O . ALA A 1 153 ? -22.719 -5.188 -0.438 1 94.25 153 ALA A O 1
ATOM 1237 N N . GLN A 1 154 ? -22.125 -3.422 0.787 1 93.69 154 GLN A N 1
ATOM 1238 C CA . GLN A 1 154 ? -20.953 -3.15 -0.028 1 93.69 154 GLN A CA 1
ATOM 1239 C C . GLN A 1 154 ? -19.922 -4.262 0.116 1 93.69 154 GLN A C 1
ATOM 1241 O O . GLN A 1 154 ? -20 -5.082 1.029 1 93.69 154 GLN A O 1
ATOM 1246 N N . MET A 1 155 ? -18.984 -4.273 -0.841 1 93.44 155 MET A N 1
ATOM 1247 C CA . MET A 1 155 ? -17.891 -5.223 -0.708 1 93.44 155 MET A CA 1
ATOM 1248 C C . MET A 1 155 ? -17.219 -5.086 0.655 1 93.44 155 MET A C 1
ATOM 1250 O O . MET A 1 155 ? -16.766 -3.998 1.027 1 93.44 155 MET A O 1
ATOM 1254 N N . PRO A 1 156 ? -17.188 -6.195 1.399 1 97.12 156 PRO A N 1
ATOM 1255 C CA . PRO A 1 156 ? -16.547 -6.109 2.721 1 97.12 156 PRO A CA 1
ATOM 1256 C C . PRO A 1 156 ? -15.055 -5.816 2.643 1 97.12 156 PRO A C 1
ATOM 1258 O O . PRO A 1 156 ? -14.375 -6.285 1.723 1 97.12 156 PRO A O 1
ATOM 1261 N N . ILE A 1 157 ? -14.578 -5.098 3.633 1 98.06 157 ILE A N 1
ATOM 1262 C CA . ILE A 1 157 ? -13.156 -4.758 3.691 1 98.06 157 ILE A CA 1
ATOM 1263 C C . ILE A 1 157 ? -12.562 -5.242 5.012 1 98.06 157 ILE A C 1
ATOM 1265 O O . ILE A 1 157 ? -13.289 -5.43 5.992 1 98.06 157 ILE A O 1
ATOM 1269 N N . PRO A 1 158 ? -11.25 -5.523 5.016 1 97.56 158 PRO A N 1
ATOM 1270 C CA . PRO A 1 158 ? -10.602 -5.961 6.254 1 97.56 158 PRO A CA 1
ATOM 1271 C C . PRO A 1 158 ? -10.43 -4.828 7.262 1 97.56 158 PRO A C 1
ATOM 1273 O O . PRO A 1 158 ? -10.578 -3.654 6.91 1 97.56 158 PRO A O 1
ATOM 1276 N N . PHE A 1 159 ? -10.117 -5.207 8.438 1 97.62 159 PHE A N 1
ATOM 1277 C CA . PHE A 1 159 ? -9.883 -4.223 9.484 1 97.62 159 PHE A CA 1
ATOM 1278 C C . PHE A 1 159 ? -8.477 -3.641 9.375 1 97.62 159 PHE A C 1
ATOM 1280 O O . PHE A 1 159 ? -7.523 -4.355 9.047 1 97.62 159 PHE A O 1
ATOM 1287 N N . THR A 1 160 ? -8.398 -2.393 9.578 1 97.56 160 THR A N 1
ATOM 1288 C CA . THR A 1 160 ? -7.141 -1.759 9.961 1 97.56 160 THR A CA 1
ATOM 1289 C C . THR A 1 160 ? -6.984 -1.733 11.477 1 97.56 160 THR A C 1
ATOM 1291 O O . THR A 1 160 ? -7.699 -1.001 12.164 1 97.56 160 THR A O 1
ATOM 1294 N N . HIS A 1 161 ? -6.059 -2.445 11.984 1 96.56 161 HIS A N 1
ATOM 1295 C CA . HIS A 1 161 ? -5.926 -2.619 13.43 1 96.56 161 HIS A CA 1
ATOM 1296 C C . HIS A 1 161 ? -5.348 -1.371 14.086 1 96.56 161 HIS A C 1
ATOM 1298 O O . HIS A 1 161 ? -4.27 -0.908 13.703 1 96.56 161 HIS A O 1
ATOM 1304 N N . ARG A 1 162 ? -6.066 -0.881 14.945 1 97.5 162 ARG A N 1
ATOM 1305 C CA . ARG A 1 162 ? -5.617 0.228 15.781 1 97.5 162 ARG A CA 1
ATOM 1306 C C . ARG A 1 162 ? -5.777 -0.105 17.266 1 97.5 162 ARG A C 1
ATOM 1308 O O . ARG A 1 162 ? -6.258 0.72 18.047 1 97.5 162 ARG A O 1
ATOM 1315 N N . LEU A 1 163 ? -5.352 -1.316 17.594 1 94.31 163 LEU A N 1
ATOM 1316 C CA . LEU A 1 163 ? -5.457 -1.839 18.953 1 94.31 163 LEU A CA 1
ATOM 1317 C C . LEU A 1 163 ? -4.188 -1.546 19.75 1 94.31 163 LEU A C 1
ATOM 1319 O O . LEU A 1 163 ? -3.584 -2.457 20.312 1 94.31 163 LEU A O 1
ATOM 1323 N N . PHE A 1 164 ? -3.82 -0.349 19.75 1 90.5 164 PHE A N 1
ATOM 1324 C CA . PHE A 1 164 ? -2.621 0.061 20.484 1 90.5 164 PHE A CA 1
ATOM 1325 C C . PHE A 1 164 ? -2.965 0.475 21.906 1 90.5 164 PHE A C 1
ATOM 1327 O O . PHE A 1 164 ? -3.91 1.233 22.125 1 90.5 164 PHE A O 1
ATOM 1334 N N . GLU A 1 165 ? -2.291 -0.034 22.859 1 87.62 165 GLU A N 1
ATOM 1335 C CA . GLU A 1 165 ? -2.475 0.413 24.234 1 87.62 165 GLU A CA 1
ATOM 1336 C C . GLU A 1 165 ? -2.014 1.857 24.406 1 87.62 165 GLU A C 1
ATOM 1338 O O . GLU A 1 165 ? -2.666 2.643 25.094 1 87.62 165 GLU A O 1
ATOM 1343 N N . GLU A 1 166 ? -0.926 2.131 23.781 1 89.44 166 GLU A N 1
ATOM 1344 C CA . GLU A 1 166 ? -0.367 3.479 23.703 1 89.44 166 GLU A CA 1
ATOM 1345 C C . GLU A 1 166 ? 0.035 3.83 22.266 1 89.44 166 GLU A C 1
ATOM 1347 O O . GLU A 1 166 ? 0.351 2.945 21.469 1 89.44 166 GLU A O 1
ATOM 1352 N N . PRO A 1 167 ? 0.061 5.07 22.031 1 91.75 167 PRO A N 1
ATOM 1353 C CA . PRO A 1 167 ? 0.439 5.449 20.672 1 91.75 167 PRO A CA 1
ATOM 1354 C C . PRO A 1 167 ? 1.857 5.012 20.312 1 91.75 167 PRO A C 1
ATOM 1356 O O . PRO A 1 167 ? 2.758 5.07 21.141 1 91.75 167 PRO A O 1
ATOM 1359 N N . GLU A 1 168 ? 2.025 4.625 19.094 1 89.88 168 GLU A N 1
ATOM 1360 C CA . GLU A 1 168 ? 3.322 4.18 18.594 1 89.88 168 GLU A CA 1
ATOM 1361 C C . GLU A 1 168 ? 4.207 5.367 18.219 1 89.88 168 GLU A C 1
ATOM 1363 O O . GLU A 1 168 ? 5.434 5.27 18.266 1 89.88 168 GLU A O 1
ATOM 1368 N N . HIS A 1 169 ? 3.551 6.488 17.922 1 92.31 169 HIS A N 1
ATOM 1369 C CA . HIS A 1 169 ? 4.262 7.68 17.469 1 92.31 169 HIS A CA 1
ATOM 1370 C C . HIS A 1 169 ? 3.908 8.891 18.312 1 92.31 169 HIS A C 1
ATOM 1372 O O . HIS A 1 169 ? 2.74 9.094 18.656 1 92.31 169 HIS A O 1
ATOM 1378 N N . GLU A 1 170 ? 4.949 9.633 18.609 1 91.81 170 GLU A N 1
ATOM 1379 C CA . GLU A 1 170 ? 4.68 10.859 19.359 1 91.81 170 GLU A CA 1
ATOM 1380 C C . GLU A 1 170 ? 4.012 11.906 18.469 1 91.81 170 GLU A C 1
ATOM 1382 O O . GLU A 1 170 ? 3.08 12.594 18.906 1 91.81 170 GLU A O 1
ATOM 1387 N N . LEU A 1 171 ? 4.508 11.961 17.281 1 95.12 171 LEU A N 1
ATOM 1388 C CA . LEU A 1 171 ? 3.988 12.953 16.344 1 95.12 171 LEU A CA 1
ATOM 1389 C C . LEU A 1 171 ? 3.764 12.336 14.961 1 95.12 171 LEU A C 1
ATOM 1391 O O . LEU A 1 171 ? 4.703 11.828 14.344 1 95.12 171 LEU A O 1
ATOM 1395 N N . GLY A 1 172 ? 2.527 12.305 14.547 1 97.31 172 GLY A N 1
ATOM 1396 C CA . GLY A 1 172 ? 2.162 11.992 13.172 1 97.31 172 GLY A CA 1
ATOM 1397 C C . GLY A 1 172 ? 1.694 13.211 12.391 1 97.31 172 GLY A C 1
ATOM 1398 O O . GLY A 1 172 ? 1.335 14.227 12.984 1 97.31 172 GLY A O 1
ATOM 1399 N N . VAL A 1 173 ? 1.731 13.109 11.055 1 98.62 173 VAL A N 1
ATOM 1400 C CA . VAL A 1 173 ? 1.319 14.234 10.211 1 98.62 173 VAL A CA 1
ATOM 1401 C C . VAL A 1 173 ? 0.317 13.75 9.164 1 98.62 173 VAL A C 1
ATOM 1403 O O . VAL A 1 173 ? 0.569 12.773 8.461 1 98.62 173 VAL A O 1
ATOM 1406 N N . CYS A 1 174 ? -0.815 14.398 9.117 1 97.56 174 CYS A N 1
ATOM 1407 C CA . CYS A 1 174 ? -1.695 14.273 7.957 1 97.56 174 CYS A CA 1
ATOM 1408 C C . CYS A 1 174 ? -1.273 15.219 6.844 1 97.56 174 CYS A C 1
ATOM 1410 O O . CYS A 1 174 ? -1.326 16.438 7.004 1 97.56 174 CYS A O 1
ATOM 1412 N N . GLY A 1 175 ? -0.907 14.688 5.73 1 94.12 175 GLY A N 1
ATOM 1413 C CA . GLY A 1 175 ? -0.322 15.484 4.668 1 94.12 175 GLY A CA 1
ATOM 1414 C C . GLY A 1 175 ? -1.342 15.969 3.656 1 94.12 175 GLY A C 1
ATOM 1415 O O . GLY A 1 175 ? -1.008 16.203 2.494 1 94.12 175 GLY A O 1
ATOM 1416 N N . GLY A 1 176 ? -2.627 16.125 4.023 1 90.44 176 GLY A N 1
ATOM 1417 C CA . GLY A 1 176 ? -3.652 16.625 3.117 1 90.44 176 GLY A CA 1
ATOM 1418 C C . GLY A 1 176 ? -3.957 15.656 1.985 1 90.44 176 GLY A C 1
ATOM 1419 O O . GLY A 1 176 ? -3.316 14.609 1.865 1 90.44 176 GLY A O 1
ATOM 1420 N N . GLN A 1 177 ? -4.871 16.062 1.166 1 90.94 177 GLN A N 1
ATOM 1421 C CA . GLN A 1 177 ? -5.289 15.219 0.055 1 90.94 177 GLN A CA 1
ATOM 1422 C C . GLN A 1 177 ? -4.359 15.375 -1.143 1 90.94 177 GLN A C 1
ATOM 1424 O O . GLN A 1 177 ? -3.934 16.484 -1.461 1 90.94 177 GLN A O 1
ATOM 1429 N N . ILE A 1 178 ? -3.986 14.359 -1.687 1 93.25 178 ILE A N 1
ATOM 1430 C CA . ILE A 1 178 ? -3.262 14.367 -2.953 1 93.25 178 ILE A CA 1
ATOM 1431 C C . ILE A 1 178 ? -4.23 14.117 -4.105 1 93.25 178 ILE A C 1
ATOM 1433 O O . ILE A 1 178 ? -4.965 13.125 -4.102 1 93.25 178 ILE A O 1
ATOM 1437 N N . TYR A 1 179 ? -4.285 15.062 -5.016 1 89.12 179 TYR A N 1
ATOM 1438 C CA . TYR A 1 179 ? -5.168 14.945 -6.168 1 89.12 179 TYR A CA 1
ATOM 1439 C C . TYR A 1 179 ? -4.562 15.609 -7.395 1 89.12 179 TYR A C 1
ATOM 1441 O O . TYR A 1 179 ? -3.557 16.312 -7.293 1 89.12 179 TYR A O 1
ATOM 1449 N N . GLY A 1 180 ? -5.086 15.375 -8.5 1 83.12 180 GLY A N 1
ATOM 1450 C CA . GLY A 1 180 ? -4.562 15.891 -9.75 1 83.12 180 GLY A CA 1
ATOM 1451 C C . GLY A 1 180 ? -3.455 15.039 -10.336 1 83.12 180 GLY A C 1
ATOM 1452 O O . GLY A 1 180 ? -2.93 14.148 -9.664 1 83.12 180 GLY A O 1
ATOM 1453 N N . THR A 1 181 ? -3.133 15.305 -11.602 1 80.19 181 THR A N 1
ATOM 1454 C CA . THR A 1 181 ? -2.156 14.469 -12.289 1 80.19 181 THR A CA 1
ATOM 1455 C C . THR A 1 181 ? -0.812 15.18 -12.398 1 80.19 181 THR A C 1
ATOM 1457 O O . THR A 1 181 ? 0.146 14.633 -12.945 1 80.19 181 THR A O 1
ATOM 1460 N N . ASN A 1 182 ? -0.784 16.359 -11.773 1 87.5 182 ASN A N 1
ATOM 1461 C CA . ASN A 1 182 ? 0.509 17.047 -11.758 1 87.5 182 ASN A CA 1
ATOM 1462 C C . ASN A 1 182 ? 1.489 16.359 -10.812 1 87.5 182 ASN A C 1
ATOM 1464 O O . ASN A 1 182 ? 1.097 15.875 -9.75 1 87.5 182 ASN A O 1
ATOM 1468 N N . ALA A 1 183 ? 2.736 16.438 -11.266 1 92.94 183 ALA A N 1
ATOM 1469 C CA . ALA A 1 183 ? 3.777 15.797 -10.461 1 92.94 183 ALA A CA 1
ATOM 1470 C C . ALA A 1 183 ? 3.988 16.547 -9.148 1 92.94 183 ALA A C 1
ATOM 1472 O O . ALA A 1 183 ? 4.148 17.781 -9.141 1 92.94 183 ALA A O 1
ATOM 1473 N N . LYS A 1 184 ? 4.012 15.812 -8.047 1 94.62 184 LYS A N 1
ATOM 1474 C CA . LYS A 1 184 ? 4.219 16.391 -6.719 1 94.62 184 LYS A CA 1
ATOM 1475 C C . LYS A 1 184 ? 5.348 15.672 -5.98 1 94.62 184 LYS A C 1
ATOM 1477 O O . LYS A 1 184 ? 5.52 15.859 -4.773 1 94.62 184 LYS A O 1
ATOM 1482 N N . TRP A 1 185 ? 6.09 14.906 -6.695 1 97 185 TRP A N 1
ATOM 1483 C CA . TRP A 1 185 ? 7.074 14.031 -6.066 1 97 185 TRP A CA 1
ATOM 1484 C C . TRP A 1 185 ? 8.078 14.844 -5.254 1 97 185 TRP A C 1
ATOM 1486 O O . TRP A 1 185 ? 8.422 14.469 -4.129 1 97 185 TRP A O 1
ATOM 1496 N N . MET A 1 186 ? 8.539 15.992 -5.781 1 95.62 186 MET A N 1
ATOM 1497 C CA . MET A 1 186 ? 9.523 16.812 -5.082 1 95.62 186 MET A CA 1
ATOM 1498 C C . MET A 1 186 ? 8.898 17.484 -3.859 1 95.62 186 MET A C 1
ATOM 1500 O O . MET A 1 186 ? 9.523 17.547 -2.799 1 95.62 186 MET A O 1
ATOM 1504 N N . GLN A 1 187 ? 7.711 17.922 -4.004 1 95.25 187 GLN A N 1
ATOM 1505 C CA . GLN A 1 187 ? 6.988 18.547 -2.904 1 95.25 187 GLN A CA 1
ATOM 1506 C C . GLN A 1 187 ? 6.766 17.578 -1.756 1 95.25 187 GLN A C 1
ATOM 1508 O O . GLN A 1 187 ? 6.973 17.922 -0.59 1 95.25 187 GLN A O 1
ATOM 1513 N N . ILE A 1 188 ? 6.367 16.391 -2.084 1 97.69 188 ILE A N 1
ATOM 1514 C CA . ILE A 1 188 ? 6.094 15.383 -1.069 1 97.69 188 ILE A CA 1
ATOM 1515 C C . ILE A 1 188 ? 7.395 14.984 -0.373 1 97.69 188 ILE A C 1
ATOM 1517 O O . ILE A 1 188 ? 7.434 14.859 0.854 1 97.69 188 ILE A O 1
ATOM 1521 N N . ALA A 1 189 ? 8.438 14.797 -1.118 1 98.12 189 ALA A N 1
ATOM 1522 C CA . ALA A 1 189 ? 9.727 14.438 -0.522 1 98.12 189 ALA A CA 1
ATOM 1523 C C . ALA A 1 189 ? 10.203 15.516 0.443 1 98.12 189 ALA A C 1
ATOM 1525 O O . ALA A 1 189 ? 10.625 15.219 1.563 1 98.12 189 ALA A O 1
ATOM 1526 N N . GLU A 1 190 ? 10.172 16.75 0.023 1 97.75 190 GLU A N 1
ATOM 1527 C CA . GLU A 1 190 ? 10.602 17.844 0.887 1 97.75 190 GLU A CA 1
ATOM 1528 C C . GLU A 1 190 ? 9.727 17.953 2.129 1 97.75 190 GLU A C 1
ATOM 1530 O O . GLU A 1 190 ? 10.227 18.172 3.232 1 97.75 190 GLU A O 1
ATOM 1535 N N . PHE A 1 191 ? 8.445 17.812 1.895 1 98.12 191 PHE A N 1
ATOM 1536 C CA . PHE A 1 191 ? 7.473 17.875 2.98 1 98.12 191 PHE A CA 1
ATOM 1537 C C . PHE A 1 191 ? 7.801 16.844 4.055 1 98.12 191 PHE A C 1
ATOM 1539 O O . PHE A 1 191 ? 7.867 17.172 5.238 1 98.12 191 PHE A O 1
ATOM 1546 N N . VAL A 1 192 ? 8.016 15.57 3.643 1 98.56 192 VAL A N 1
ATOM 1547 C CA . VAL A 1 192 ? 8.266 14.477 4.574 1 98.56 192 VAL A CA 1
ATOM 1548 C C . VAL A 1 192 ? 9.609 14.688 5.262 1 98.56 192 VAL A C 1
ATOM 1550 O O . VAL A 1 192 ? 9.703 14.617 6.488 1 98.56 192 VAL A O 1
ATOM 1553 N N . GLU A 1 193 ? 10.609 15.008 4.496 1 98.19 193 GLU A N 1
ATOM 1554 C CA . GLU A 1 193 ? 11.945 15.133 5.066 1 98.19 193 GLU A CA 1
ATOM 1555 C C . GLU A 1 193 ? 12.023 16.312 6.031 1 98.19 193 GLU A C 1
ATOM 1557 O O . GLU A 1 193 ? 12.734 16.25 7.035 1 98.19 193 GLU A O 1
ATOM 1562 N N . HIS A 1 194 ? 11.312 17.375 5.746 1 97.56 194 HIS A N 1
ATOM 1563 C CA . HIS A 1 194 ? 11.227 18.5 6.66 1 97.56 194 HIS A CA 1
ATOM 1564 C C . HIS A 1 194 ? 10.633 18.094 8 1 97.56 194 HIS A C 1
ATOM 1566 O O . HIS A 1 194 ? 11.211 18.359 9.055 1 97.56 194 HIS A O 1
ATOM 1572 N N . HIS A 1 195 ? 9.539 17.5 7.945 1 97.62 195 HIS A N 1
ATOM 1573 C CA . HIS A 1 195 ? 8.828 17.219 9.188 1 97.62 195 HIS A CA 1
ATOM 1574 C C . HIS A 1 195 ? 9.477 16.078 9.953 1 97.62 195 HIS A C 1
ATOM 1576 O O . HIS A 1 195 ? 9.328 15.977 11.172 1 97.62 195 HIS A O 1
ATOM 1582 N N . LYS A 1 196 ? 10.156 15.211 9.258 1 95.62 196 LYS A N 1
ATOM 1583 C CA . LYS A 1 196 ? 11.008 14.273 9.977 1 95.62 196 LYS A CA 1
ATOM 1584 C C . LYS A 1 196 ? 12.023 15 10.852 1 95.62 196 LYS A C 1
ATOM 1586 O O . LYS A 1 196 ? 12.25 14.625 12 1 95.62 196 LYS A O 1
ATOM 1591 N N . LEU A 1 197 ? 12.602 16.031 10.281 1 94.75 197 LEU A N 1
ATOM 1592 C CA . LEU A 1 197 ? 13.586 16.812 11.016 1 94.75 197 LEU A CA 1
ATOM 1593 C C . LEU A 1 197 ? 12.953 17.484 12.227 1 94.75 197 LEU A C 1
ATOM 1595 O O . LEU A 1 197 ? 13.609 17.703 13.242 1 94.75 197 LEU A O 1
ATOM 1599 N N . ILE A 1 198 ? 11.656 17.703 12.102 1 93.69 198 ILE A N 1
ATOM 1600 C CA . ILE A 1 198 ? 10.945 18.406 13.164 1 93.69 198 ILE A CA 1
ATOM 1601 C C . ILE A 1 198 ? 10.477 17.406 14.219 1 93.69 198 ILE A C 1
ATOM 1603 O O . ILE A 1 198 ? 10.023 17.812 15.297 1 93.69 198 ILE A O 1
ATOM 1607 N N . GLY A 1 199 ? 10.547 16.125 13.875 1 92.31 199 GLY A N 1
ATOM 1608 C CA . GLY A 1 199 ? 10.258 15.141 14.898 1 92.31 199 GLY A CA 1
ATOM 1609 C C . GLY A 1 199 ? 9.125 14.203 14.523 1 92.31 199 GLY A C 1
ATOM 1610 O O . GLY A 1 199 ? 8.797 13.289 15.273 1 92.31 199 GLY A O 1
ATOM 1611 N N . ALA A 1 200 ? 8.578 14.375 13.375 1 95.38 200 ALA A N 1
ATOM 1612 C CA . ALA A 1 200 ? 7.512 13.469 12.945 1 95.38 200 ALA A CA 1
ATOM 1613 C C . ALA A 1 200 ? 8.078 12.102 12.562 1 95.38 200 ALA A C 1
ATOM 1615 O O . ALA A 1 200 ? 9.125 12.016 11.922 1 95.38 200 ALA A O 1
ATOM 1616 N N . THR A 1 201 ? 7.316 11.055 12.992 1 94 201 THR A N 1
ATOM 1617 C CA . THR A 1 201 ? 7.809 9.711 12.695 1 94 201 THR A CA 1
ATOM 1618 C C . THR A 1 201 ? 6.801 8.938 11.852 1 94 201 THR A C 1
ATOM 1620 O O . THR A 1 201 ? 7.07 7.805 11.445 1 94 201 THR A O 1
ATOM 1623 N N . MET A 1 202 ? 5.672 9.57 11.578 1 96.94 202 MET A N 1
ATOM 1624 C CA . MET A 1 202 ? 4.656 8.914 10.766 1 96.94 202 MET A CA 1
ATOM 1625 C C . MET A 1 202 ? 3.887 9.93 9.93 1 96.94 202 MET A C 1
ATOM 1627 O O . MET A 1 202 ? 3.547 11.008 10.422 1 96.94 202 MET A O 1
ATOM 1631 N N . PHE A 1 203 ? 3.674 9.555 8.711 1 98.69 203 PHE A N 1
ATOM 1632 C CA . PHE A 1 203 ? 2.912 10.391 7.793 1 98.69 203 PHE A CA 1
ATOM 1633 C C . PHE A 1 203 ? 1.716 9.633 7.23 1 98.69 203 PHE A C 1
ATOM 1635 O O . PHE A 1 203 ? 1.825 8.445 6.898 1 98.69 203 PHE A O 1
ATOM 1642 N N . TYR A 1 204 ? 0.566 10.281 7.219 1 98.56 204 TYR A N 1
ATOM 1643 C CA . TYR A 1 204 ? -0.652 9.711 6.66 1 98.56 204 TYR A CA 1
ATOM 1644 C C . TYR A 1 204 ? -1.077 10.453 5.402 1 98.56 204 TYR A C 1
ATOM 1646 O O . TYR A 1 204 ? -1.337 11.664 5.445 1 98.56 204 TYR A O 1
ATOM 1654 N N . PHE A 1 205 ? -1.137 9.727 4.328 1 98.06 205 PHE A N 1
ATOM 1655 C CA . PHE A 1 205 ? -1.536 10.344 3.068 1 98.06 205 PHE A CA 1
ATOM 1656 C C . PHE A 1 205 ? -2.82 9.711 2.543 1 98.06 205 PHE A C 1
ATOM 1658 O O . PHE A 1 205 ? -3 8.492 2.625 1 98.06 205 PHE A O 1
ATOM 1665 N N . SER A 1 206 ? -3.721 10.539 2.094 1 96.06 206 SER A N 1
ATOM 1666 C CA . SER A 1 206 ? -4.906 10.125 1.354 1 96.06 206 SER A CA 1
ATOM 1667 C C . SER A 1 206 ? -4.828 10.562 -0.106 1 96.06 206 SER A C 1
ATOM 1669 O O . SER A 1 206 ? -4.645 11.75 -0.396 1 96.06 206 SER A O 1
ATOM 1671 N N . VAL A 1 207 ? -5.02 9.648 -0.988 1 95.56 207 VAL A N 1
ATOM 1672 C CA . VAL A 1 207 ? -4.75 9.906 -2.398 1 95.56 207 VAL A CA 1
ATOM 1673 C C . VAL A 1 207 ? -6.008 9.656 -3.223 1 95.56 207 VAL A C 1
ATOM 1675 O O . VAL A 1 207 ? -6.57 8.555 -3.186 1 95.56 207 VAL A O 1
ATOM 1678 N N . PHE A 1 208 ? -6.395 10.641 -3.994 1 92.5 208 PHE A N 1
ATOM 1679 C CA . PHE A 1 208 ? -7.527 10.516 -4.906 1 92.5 208 PHE A CA 1
ATOM 1680 C C . PHE A 1 208 ? -7.051 10.297 -6.336 1 92.5 208 PHE A C 1
ATOM 1682 O O . PHE A 1 208 ? -7.656 9.531 -7.086 1 92.5 208 PHE A O 1
ATOM 1689 N N . GLU A 1 209 ? -6.055 11.039 -6.699 1 90.75 209 GLU A N 1
ATOM 1690 C CA . GLU A 1 209 ? -5.348 10.969 -7.973 1 90.75 209 GLU A CA 1
ATOM 1691 C C . GLU A 1 209 ? -3.857 11.234 -7.789 1 90.75 209 GLU A C 1
ATOM 1693 O O . GLU A 1 209 ? -3.459 11.992 -6.906 1 90.75 209 GLU A O 1
ATOM 1698 N N . ILE A 1 210 ? -3.121 10.57 -8.648 1 93.12 210 ILE A N 1
ATOM 1699 C CA . ILE A 1 210 ? -1.688 10.75 -8.445 1 93.12 210 ILE A CA 1
ATOM 1700 C C . ILE A 1 210 ? -0.934 10.352 -9.711 1 93.12 210 ILE A C 1
ATOM 1702 O O . ILE A 1 210 ? -1.362 9.453 -10.438 1 93.12 210 ILE A O 1
ATOM 1706 N N . ASP A 1 211 ? 0.139 11.008 -9.945 1 93.38 211 ASP A N 1
ATOM 1707 C CA . ASP A 1 211 ? 1.025 10.617 -11.039 1 93.38 211 ASP A CA 1
ATOM 1708 C C . ASP A 1 211 ? 2.006 9.539 -10.594 1 93.38 211 ASP A C 1
ATOM 1710 O O . ASP A 1 211 ? 2.176 9.297 -9.398 1 93.38 211 ASP A O 1
ATOM 1714 N N . GLY A 1 212 ? 2.635 8.945 -11.594 1 92.62 212 GLY A N 1
ATOM 1715 C CA . GLY A 1 212 ? 3.5 7.809 -11.344 1 92.62 212 GLY A CA 1
ATOM 1716 C C . GLY A 1 212 ? 4.699 8.148 -10.477 1 92.62 212 GLY A C 1
ATOM 1717 O O . GLY A 1 212 ? 5.059 7.387 -9.578 1 92.62 212 GLY A O 1
ATOM 1718 N N . MET A 1 213 ? 5.336 9.25 -10.711 1 94.69 213 MET A N 1
ATOM 1719 C CA . MET A 1 213 ? 6.551 9.602 -9.977 1 94.69 213 MET A CA 1
ATOM 1720 C C . MET A 1 213 ? 6.234 9.898 -8.516 1 94.69 213 MET A C 1
ATOM 1722 O O . MET A 1 213 ? 6.949 9.453 -7.621 1 94.69 213 MET A O 1
ATOM 1726 N N . THR A 1 214 ? 5.188 10.672 -8.305 1 96.94 214 THR A N 1
ATOM 1727 C CA . THR A 1 214 ? 4.77 10.953 -6.934 1 96.94 214 THR A CA 1
ATOM 1728 C C . THR A 1 214 ? 4.422 9.664 -6.195 1 96.94 214 THR A C 1
ATOM 1730 O O . THR A 1 214 ? 4.773 9.5 -5.023 1 96.94 214 THR A O 1
ATOM 1733 N N . ARG A 1 215 ? 3.793 8.82 -6.887 1 96.56 215 ARG A N 1
ATOM 1734 C CA . ARG A 1 215 ? 3.424 7.539 -6.289 1 96.56 215 ARG A CA 1
ATOM 1735 C C . ARG A 1 215 ? 4.66 6.75 -5.875 1 96.56 215 ARG A C 1
ATOM 1737 O O . ARG A 1 215 ? 4.676 6.121 -4.812 1 96.56 215 ARG A O 1
ATOM 1744 N N . MET A 1 216 ? 5.672 6.762 -6.637 1 96.25 216 MET A N 1
ATOM 1745 C CA . MET A 1 216 ? 6.906 6.055 -6.312 1 96.25 216 MET A CA 1
ATOM 1746 C C . MET A 1 216 ? 7.52 6.59 -5.023 1 96.25 216 MET A C 1
ATOM 1748 O O . MET A 1 216 ? 8.055 5.824 -4.219 1 96.25 216 MET A O 1
ATOM 1752 N N . ILE A 1 217 ? 7.457 7.852 -4.844 1 97.81 217 ILE A N 1
ATOM 1753 C CA . ILE A 1 217 ? 7.969 8.469 -3.623 1 97.81 217 ILE A CA 1
ATOM 1754 C C . ILE A 1 217 ? 7.148 8 -2.424 1 97.81 217 ILE A C 1
ATOM 1756 O O . ILE A 1 217 ? 7.703 7.633 -1.387 1 97.81 217 ILE A O 1
ATOM 1760 N N . LEU A 1 218 ? 5.855 7.996 -2.607 1 98 218 LEU A N 1
ATOM 1761 C CA . LEU A 1 218 ? 5 7.523 -1.525 1 98 218 LEU A CA 1
ATOM 1762 C C . LEU A 1 218 ? 5.273 6.055 -1.221 1 98 218 LEU A C 1
ATOM 1764 O O . LEU A 1 218 ? 5.293 5.652 -0.055 1 98 218 LEU A O 1
ATOM 1768 N N . ASP A 1 219 ? 5.465 5.293 -2.242 1 97.31 219 ASP A N 1
ATOM 1769 C CA . ASP A 1 219 ? 5.785 3.883 -2.053 1 97.31 219 ASP A CA 1
ATOM 1770 C C . ASP A 1 219 ? 7.051 3.715 -1.22 1 97.31 219 ASP A C 1
ATOM 1772 O O . ASP A 1 219 ? 7.137 2.814 -0.38 1 97.31 219 ASP A O 1
ATOM 1776 N N . GLU A 1 220 ? 8.023 4.531 -1.472 1 97.69 220 GLU A N 1
ATOM 1777 C CA . GLU A 1 220 ? 9.273 4.457 -0.72 1 97.69 220 GLU A CA 1
ATOM 1778 C C . GLU A 1 220 ? 9.047 4.766 0.757 1 97.69 220 GLU A C 1
ATOM 1780 O O . GLU A 1 220 ? 9.57 4.07 1.629 1 97.69 220 GLU A O 1
ATOM 1785 N N . TYR A 1 221 ? 8.273 5.742 1.016 1 98.19 221 TYR A N 1
ATOM 1786 C CA . TYR A 1 221 ? 8.023 6.086 2.41 1 98.19 221 TYR A CA 1
ATOM 1787 C C . TYR A 1 221 ? 7.172 5.023 3.092 1 98.19 221 TYR A C 1
ATOM 1789 O O . TYR A 1 221 ? 7.309 4.789 4.297 1 98.19 221 TYR A O 1
ATOM 1797 N N . GLU A 1 222 ? 6.293 4.367 2.355 1 97.44 222 GLU A N 1
ATOM 1798 C CA . GLU A 1 222 ? 5.559 3.24 2.918 1 97.44 222 GLU A CA 1
ATOM 1799 C C . GLU A 1 222 ? 6.484 2.064 3.207 1 97.44 222 GLU A C 1
ATOM 1801 O O . GLU A 1 222 ? 6.43 1.471 4.285 1 97.44 222 GLU A O 1
ATOM 1806 N N . ARG A 1 223 ? 7.309 1.802 2.279 1 96.62 223 ARG A N 1
ATOM 1807 C CA . ARG A 1 223 ? 8.242 0.69 2.426 1 96.62 223 ARG A CA 1
ATOM 1808 C C . ARG A 1 223 ? 9.148 0.895 3.635 1 96.62 223 ARG A C 1
ATOM 1810 O O . ARG A 1 223 ? 9.406 -0.044 4.391 1 96.62 223 ARG A O 1
ATOM 1817 N N . SER A 1 224 ? 9.602 2.109 3.77 1 96.88 224 SER A N 1
ATOM 1818 C CA . SER A 1 224 ? 10.547 2.402 4.84 1 96.88 224 SER A CA 1
ATOM 1819 C C . SER A 1 224 ? 9.836 2.594 6.176 1 96.88 224 SER A C 1
ATOM 1821 O O . SER A 1 224 ? 10.484 2.734 7.215 1 96.88 224 SER A O 1
ATOM 1823 N N . GLY A 1 225 ? 8.516 2.676 6.156 1 96.81 225 GLY A N 1
ATOM 1824 C CA . GLY A 1 225 ? 7.75 2.705 7.395 1 96.81 225 GLY A CA 1
ATOM 1825 C C . GLY A 1 225 ? 7.434 4.109 7.867 1 96.81 225 GLY A C 1
ATOM 1826 O O . GLY A 1 225 ? 6.965 4.305 8.992 1 96.81 225 GLY A O 1
ATOM 1827 N N . PHE A 1 226 ? 7.648 5.066 6.98 1 97.81 226 PHE A N 1
ATOM 1828 C CA . PHE A 1 226 ? 7.43 6.445 7.391 1 97.81 226 PHE A CA 1
ATOM 1829 C C . PHE A 1 226 ? 6.023 6.902 7.023 1 97.81 226 PHE A C 1
ATOM 1831 O O . PHE A 1 226 ? 5.562 7.949 7.488 1 97.81 226 PHE A O 1
ATOM 1838 N N . ALA A 1 227 ? 5.332 6.051 6.23 1 98.38 227 ALA A N 1
ATOM 1839 C CA . ALA A 1 227 ? 4.031 6.551 5.793 1 98.38 227 ALA A CA 1
ATOM 1840 C C . ALA A 1 227 ? 3.012 5.422 5.695 1 98.38 227 ALA A C 1
ATOM 1842 O O . ALA A 1 227 ? 3.379 4.262 5.492 1 98.38 227 ALA A O 1
ATOM 1843 N N . GLU A 1 228 ? 1.796 5.734 5.938 1 98.25 228 GLU A N 1
ATOM 1844 C CA . GLU A 1 228 ? 0.632 4.98 5.484 1 98.25 228 GLU A CA 1
ATOM 1845 C C . GLU A 1 228 ? -0.115 5.723 4.383 1 98.25 228 GLU A C 1
ATOM 1847 O O . GLU A 1 228 ? -0.464 6.895 4.543 1 98.25 228 GLU A O 1
ATOM 1852 N N . VAL A 1 229 ? -0.301 5.051 3.312 1 98 229 VAL A N 1
ATOM 1853 C CA . VAL A 1 229 ? -0.931 5.68 2.154 1 98 229 VAL A CA 1
ATOM 1854 C C . VAL A 1 229 ? -2.277 5.016 1.875 1 98 229 VAL A C 1
ATOM 1856 O O . VAL A 1 229 ? -2.354 3.793 1.725 1 98 229 VAL A O 1
ATOM 1859 N N . THR A 1 230 ? -3.338 5.824 1.832 1 97.38 230 THR A N 1
ATOM 1860 C CA . THR A 1 230 ? -4.676 5.332 1.525 1 97.38 230 THR A CA 1
ATOM 1861 C C . THR A 1 230 ? -5.129 5.82 0.152 1 97.38 230 THR A C 1
ATOM 1863 O O . THR A 1 230 ? -5.281 7.023 -0.068 1 97.38 230 THR A O 1
ATOM 1866 N N . MET A 1 231 ? -5.32 4.898 -0.707 1 95.69 231 MET A N 1
ATOM 1867 C CA . MET A 1 231 ? -5.891 5.23 -2.01 1 95.69 231 MET A CA 1
ATOM 1868 C C . MET A 1 231 ? -7.41 5.309 -1.935 1 95.69 231 MET A C 1
ATOM 1870 O O . MET A 1 231 ? -8.062 4.391 -1.434 1 95.69 231 MET A O 1
ATOM 1874 N N . ILE A 1 232 ? -7.945 6.402 -2.422 1 94 232 ILE A N 1
ATOM 1875 C CA . ILE A 1 232 ? -9.391 6.609 -2.355 1 94 232 ILE A CA 1
ATOM 1876 C C . ILE A 1 232 ? -9.969 6.68 -3.768 1 94 232 ILE A C 1
ATOM 1878 O O . ILE A 1 232 ? -9.641 7.594 -4.531 1 94 232 ILE A O 1
ATOM 1882 N N . ASN A 1 233 ? -10.734 5.703 -4.02 1 89.19 233 ASN A N 1
ATOM 1883 C CA . ASN A 1 233 ? -11.438 5.676 -5.297 1 89.19 233 ASN A CA 1
ATOM 1884 C C . ASN A 1 233 ? -12.797 6.367 -5.203 1 89.19 233 ASN A C 1
ATOM 1886 O O . ASN A 1 233 ? -13.531 6.18 -4.234 1 89.19 233 ASN A O 1
ATOM 1890 N N . THR A 1 234 ? -13.07 7.18 -6.207 1 84.38 234 THR A N 1
ATOM 1891 C CA . THR A 1 234 ? -14.344 7.895 -6.219 1 84.38 234 THR A CA 1
ATOM 1892 C C . THR A 1 234 ? -15.031 7.758 -7.574 1 84.38 234 THR A C 1
ATOM 1894 O O . THR A 1 234 ? -14.391 7.438 -8.57 1 84.38 234 THR A O 1
ATOM 1897 N N . GLU A 1 235 ? -16.281 8.008 -7.5 1 84.75 235 GLU A N 1
ATOM 1898 C CA . GLU A 1 235 ? -17.109 7.902 -8.703 1 84.75 235 GLU A CA 1
ATOM 1899 C C . GLU A 1 235 ? -17.078 9.203 -9.508 1 84.75 235 GLU A C 1
ATOM 1901 O O . GLU A 1 235 ? -17.594 9.258 -10.625 1 84.75 235 GLU A O 1
ATOM 1906 N N . TYR A 1 236 ? -16.438 10.172 -8.992 1 81.75 236 TYR A N 1
ATOM 1907 C CA . TYR A 1 236 ? -16.469 11.477 -9.641 1 81.75 236 TYR A CA 1
ATOM 1908 C C . TYR A 1 236 ? -15.188 11.727 -10.43 1 81.75 236 TYR A C 1
ATOM 1910 O O . TYR A 1 236 ? -14.094 11.359 -9.984 1 81.75 236 TYR A O 1
ATOM 1918 N N . THR A 1 237 ? -15.484 12.375 -11.484 1 78 237 THR A N 1
ATOM 1919 C CA . THR A 1 237 ? -14.344 12.891 -12.234 1 78 237 THR A CA 1
ATOM 1920 C C . THR A 1 237 ? -13.898 14.242 -11.68 1 78 237 THR A C 1
ATOM 1922 O O . THR A 1 237 ? -14.719 15.133 -11.477 1 78 237 THR A O 1
ATOM 1925 N N . ASN A 1 238 ? -12.742 14.438 -11.391 1 71.44 238 ASN A N 1
ATOM 1926 C CA . ASN A 1 238 ? -12.117 15.711 -11.055 1 71.44 238 ASN A CA 1
ATOM 1927 C C . ASN A 1 238 ? -12.75 16.344 -9.82 1 71.44 238 ASN A C 1
ATOM 1929 O O . ASN A 1 238 ? -13.008 17.547 -9.789 1 71.44 238 ASN A O 1
ATOM 1933 N N . ALA A 1 239 ? -13.156 15.562 -8.867 1 70.56 239 ALA A N 1
ATOM 1934 C CA . ALA A 1 239 ? -13.867 16.141 -7.73 1 70.56 239 ALA A CA 1
ATOM 1935 C C . ALA A 1 239 ? -13.062 15.977 -6.445 1 70.56 239 ALA A C 1
ATOM 1937 O O . ALA A 1 239 ? -13.586 16.156 -5.344 1 70.56 239 ALA A O 1
ATOM 1938 N N . ALA A 1 240 ? -11.867 15.664 -6.629 1 70.56 240 ALA A N 1
ATOM 1939 C CA . ALA A 1 240 ? -11.055 15.367 -5.449 1 70.56 240 ALA A CA 1
ATOM 1940 C C . ALA A 1 240 ? -10.977 16.578 -4.516 1 70.56 240 ALA A C 1
ATOM 1942 O O . ALA A 1 240 ? -11.031 16.422 -3.291 1 70.56 240 ALA A O 1
ATOM 1943 N N . MET A 1 241 ? -10.984 17.672 -5.031 1 66.88 241 MET A N 1
ATOM 1944 C CA . MET A 1 241 ? -10.852 18.891 -4.238 1 66.88 241 MET A CA 1
ATOM 1945 C C . MET A 1 241 ? -12.055 19.078 -3.322 1 66.88 241 MET A C 1
ATOM 1947 O O . MET A 1 241 ? -11.953 19.719 -2.27 1 66.88 241 MET A O 1
ATOM 1951 N N . MET A 1 242 ? -13.102 18.453 -3.717 1 69.56 242 MET A N 1
ATOM 1952 C CA . MET A 1 242 ? -14.328 18.578 -2.939 1 69.56 242 MET A CA 1
ATOM 1953 C C . MET A 1 242 ? -14.398 17.531 -1.841 1 69.56 242 MET A C 1
ATOM 1955 O O . MET A 1 242 ? -15.359 17.5 -1.067 1 69.56 242 MET A O 1
ATOM 1959 N N . ARG A 1 243 ? -13.344 16.891 -1.811 1 79.06 243 ARG A N 1
ATOM 1960 C CA . ARG A 1 243 ? -13.414 15.758 -0.904 1 79.06 243 ARG A CA 1
ATOM 1961 C C . ARG A 1 243 ? -12.398 15.891 0.226 1 79.06 243 ARG A C 1
ATOM 1963 O O . ARG A 1 243 ? -11.844 14.898 0.693 1 79.06 243 ARG A O 1
ATOM 1970 N N . HIS A 1 244 ? -12.242 17.078 0.621 1 82.38 244 HIS A N 1
ATOM 1971 C CA . HIS A 1 244 ? -11.289 17.391 1.678 1 82.38 244 HIS A CA 1
ATOM 1972 C C . HIS A 1 244 ? -11.695 16.734 2.996 1 82.38 244 HIS A C 1
ATOM 1974 O O . HIS A 1 244 ? -10.836 16.234 3.73 1 82.38 244 HIS A O 1
ATOM 1980 N N . MET A 1 245 ? -12.953 16.703 3.238 1 84.88 245 MET A N 1
ATOM 1981 C CA . MET A 1 245 ? -13.414 16.156 4.512 1 84.88 245 MET A CA 1
ATOM 1982 C C . MET A 1 245 ? -13.219 14.641 4.555 1 84.88 245 MET A C 1
ATOM 1984 O O . MET A 1 245 ? -12.953 14.07 5.621 1 84.88 245 MET A O 1
ATOM 1988 N N . VAL A 1 246 ? -13.328 14.023 3.385 1 89.75 246 VAL A N 1
ATOM 1989 C CA . VAL A 1 246 ? -13.055 12.594 3.322 1 89.75 246 VAL A CA 1
ATOM 1990 C C . VAL A 1 246 ? -11.617 12.32 3.766 1 89.75 246 VAL A C 1
ATOM 1992 O O . VAL A 1 246 ? -11.375 11.438 4.594 1 89.75 246 VAL A O 1
ATOM 1995 N N . GLN A 1 247 ? -10.766 13.148 3.252 1 92.69 247 GLN A N 1
ATOM 1996 C CA . GLN A 1 247 ? -9.359 13.008 3.605 1 92.69 247 GLN A CA 1
ATOM 1997 C C . GLN A 1 247 ? -9.133 13.297 5.086 1 92.69 247 GLN A C 1
ATOM 1999 O O . GLN A 1 247 ? -8.383 12.578 5.758 1 92.69 247 GLN A O 1
ATOM 2004 N N . ILE A 1 248 ? -9.695 14.258 5.629 1 92.31 248 ILE A N 1
ATOM 2005 C CA . ILE A 1 248 ? -9.492 14.672 7.012 1 92.31 248 ILE A CA 1
ATOM 2006 C C . ILE A 1 248 ? -9.984 13.586 7.961 1 92.31 248 ILE A C 1
ATOM 2008 O O . ILE A 1 248 ? -9.273 13.203 8.898 1 92.31 248 ILE A O 1
ATOM 2012 N N . HIS A 1 249 ? -11.141 13.07 7.727 1 92.12 249 HIS A N 1
ATOM 2013 C CA . HIS A 1 249 ? -11.68 12.031 8.594 1 92.12 249 HIS A CA 1
ATOM 2014 C C . HIS A 1 249 ? -10.875 10.742 8.492 1 92.12 249 HIS A C 1
ATOM 2016 O O . HIS A 1 249 ? -10.594 10.102 9.508 1 92.12 249 HIS A O 1
ATOM 2022 N N . GLU A 1 250 ? -10.516 10.414 7.262 1 95.69 250 GLU A N 1
ATOM 2023 C CA . GLU A 1 250 ? -9.711 9.211 7.051 1 95.69 250 GLU A CA 1
ATOM 2024 C C . GLU A 1 250 ? -8.391 9.297 7.809 1 95.69 250 GLU A C 1
ATOM 2026 O O . GLU A 1 250 ? -8 8.352 8.5 1 95.69 250 GLU A O 1
ATOM 2031 N N . CYS A 1 251 ? -7.789 10.391 7.703 1 97.19 251 CYS A N 1
ATOM 2032 C CA . CYS A 1 251 ? -6.5 10.578 8.359 1 97.19 251 CYS A CA 1
ATOM 2033 C C . CYS A 1 251 ? -6.66 10.625 9.875 1 97.19 251 CYS A C 1
ATOM 2035 O O . CYS A 1 251 ? -5.859 10.039 10.602 1 97.19 251 CYS A O 1
ATOM 2037 N N . PHE A 1 252 ? -7.715 11.273 10.359 1 96.94 252 PHE A N 1
ATOM 2038 C CA . PHE A 1 252 ? -7.984 11.422 11.789 1 96.94 252 PHE A CA 1
ATOM 2039 C C . PHE A 1 252 ? -8.133 10.062 12.453 1 96.94 252 PHE A C 1
ATOM 2041 O O . PHE A 1 252 ? -7.453 9.766 13.445 1 96.94 252 PHE A O 1
ATOM 2048 N N . TYR A 1 253 ? -8.898 9.25 11.898 1 98 253 TYR A N 1
ATOM 2049 C CA . TYR A 1 253 ? -9.172 7.957 12.516 1 98 253 TYR A CA 1
ATOM 2050 C C . TYR A 1 253 ? -7.996 7.004 12.32 1 98 253 TYR A C 1
ATOM 2052 O O . TYR A 1 253 ? -7.723 6.164 13.18 1 98 253 TYR A O 1
ATOM 2060 N N . ARG A 1 254 ? -7.328 7.137 11.227 1 98.44 254 ARG A N 1
ATOM 2061 C CA . ARG A 1 254 ? -6.137 6.328 11 1 98.44 254 ARG A CA 1
ATOM 2062 C C . ARG A 1 254 ? -5.055 6.648 12.031 1 98.44 254 ARG A C 1
ATOM 2064 O O . ARG A 1 254 ? -4.332 5.754 12.477 1 98.44 254 ARG A O 1
ATOM 2071 N N . ALA A 1 255 ? -4.992 7.852 12.414 1 98.25 255 ALA A N 1
ATOM 2072 C CA . ALA A 1 255 ? -3.955 8.297 13.336 1 98.25 255 ALA A CA 1
ATOM 2073 C C . ALA A 1 255 ? -4.367 8.047 14.781 1 98.25 255 ALA A C 1
ATOM 2075 O O . ALA A 1 255 ? -3.516 7.992 15.68 1 98.25 255 ALA A O 1
ATOM 2076 N N . ARG A 1 256 ? -5.672 7.977 15.016 1 97.75 256 ARG A N 1
ATOM 2077 C CA . ARG A 1 256 ? -6.16 7.801 16.375 1 97.75 256 ARG A CA 1
ATOM 2078 C C . ARG A 1 256 ? -5.594 6.531 17 1 97.75 256 ARG A C 1
ATOM 2080 O O . ARG A 1 256 ? -5.617 5.465 16.391 1 97.75 256 ARG A O 1
ATOM 2087 N N . LYS A 1 257 ? -5.051 6.613 18.188 1 96.88 257 LYS A N 1
ATOM 2088 C CA . LYS A 1 257 ? -4.395 5.566 18.969 1 96.88 257 LYS A CA 1
ATOM 2089 C C . LYS A 1 257 ? -3.037 5.207 18.359 1 96.88 257 LYS A C 1
ATOM 2091 O O . LYS A 1 257 ? -2.234 4.523 19 1 96.88 257 LYS A O 1
ATOM 2096 N N . HIS A 1 258 ? -2.744 5.672 17.172 1 96.62 258 HIS A N 1
ATOM 2097 C CA . HIS A 1 258 ? -1.477 5.371 16.516 1 96.62 258 HIS A CA 1
ATOM 2098 C C . HIS A 1 258 ? -0.46 6.484 16.734 1 96.62 258 HIS A C 1
ATOM 2100 O O . HIS A 1 258 ? 0.719 6.215 16.984 1 96.62 258 HIS A O 1
ATOM 2106 N N . SER A 1 259 ? -0.911 7.707 16.703 1 96.06 259 SER A N 1
ATOM 2107 C CA . SER A 1 259 ? -0.097 8.883 17 1 96.06 259 SER A CA 1
ATOM 2108 C C . SER A 1 259 ? -0.659 9.664 18.188 1 96.06 259 SER A C 1
ATOM 2110 O O . SER A 1 259 ? -1.865 9.906 18.266 1 96.06 259 SER A O 1
ATOM 2112 N N . LYS A 1 260 ? 0.214 10.039 19.016 1 94.81 260 LYS A N 1
ATOM 2113 C CA . LYS A 1 260 ? -0.231 10.82 20.172 1 94.81 260 LYS A CA 1
ATOM 2114 C C . LYS A 1 260 ? -0.697 12.203 19.75 1 94.81 260 LYS A C 1
ATOM 2116 O O . LYS A 1 260 ? -1.779 12.648 20.141 1 94.81 260 LYS A O 1
ATOM 2121 N N . TRP A 1 261 ? 0.17 12.875 19.031 1 96.31 261 TRP A N 1
ATOM 2122 C CA . TRP A 1 261 ? -0.164 14.156 18.422 1 96.31 261 TRP A CA 1
ATOM 2123 C C . TRP A 1 261 ? -0.284 14.016 16.906 1 96.31 261 TRP A C 1
ATOM 2125 O O . TRP A 1 261 ? 0.481 13.281 16.281 1 96.31 261 TRP A O 1
ATOM 2135 N N . LEU A 1 262 ? -1.233 14.703 16.391 1 98 262 LEU A N 1
ATOM 2136 C CA . LEU A 1 262 ? -1.464 14.695 14.953 1 98 262 LEU A CA 1
ATOM 2137 C C . LEU A 1 262 ? -1.447 16.125 14.398 1 98 262 LEU A C 1
ATOM 2139 O O . LEU A 1 262 ? -2.287 16.938 14.758 1 98 262 LEU A O 1
ATOM 2143 N N . LEU A 1 263 ? -0.455 16.375 13.594 1 98.25 263 LEU A N 1
ATOM 2144 C CA . LEU A 1 263 ? -0.419 17.625 12.852 1 98.25 263 LEU A CA 1
ATOM 2145 C C . LEU A 1 263 ? -1.272 17.547 11.594 1 98.25 263 LEU A C 1
ATOM 2147 O O . LEU A 1 263 ? -0.992 16.734 10.703 1 98.25 263 LEU A O 1
ATOM 2151 N N . ASN A 1 264 ? -2.346 18.328 11.523 1 96.88 264 ASN A N 1
ATOM 2152 C CA . ASN A 1 264 ? -3.264 18.344 10.383 1 96.88 264 ASN A CA 1
ATOM 2153 C C . ASN A 1 264 ? -2.979 19.5 9.445 1 96.88 264 ASN A C 1
ATOM 2155 O O . ASN A 1 264 ? -3.443 20.625 9.68 1 96.88 264 ASN A O 1
ATOM 2159 N N . ILE A 1 265 ? -2.26 19.219 8.359 1 96.5 265 ILE A N 1
ATOM 2160 C CA . ILE A 1 265 ? -1.845 20.281 7.438 1 96.5 265 ILE A CA 1
ATOM 2161 C C . ILE A 1 265 ? -1.859 19.75 6.004 1 96.5 265 ILE A C 1
ATOM 2163 O O . ILE A 1 265 ? -2.078 18.562 5.777 1 96.5 265 ILE A O 1
ATOM 2167 N N . ASP A 1 266 ? -1.682 20.625 5.047 1 93.81 266 ASP A N 1
ATOM 2168 C CA . ASP A 1 266 ? -1.507 20.234 3.65 1 93.81 266 ASP A CA 1
ATOM 2169 C C . ASP A 1 266 ? -0.035 19.984 3.33 1 93.81 266 ASP A C 1
ATOM 2171 O O . ASP A 1 266 ? 0.851 20.438 4.055 1 93.81 266 ASP A O 1
ATOM 2175 N N . HIS A 1 267 ? 0.181 19.297 2.246 1 95.44 267 HIS A N 1
ATOM 2176 C CA . HIS A 1 267 ? 1.549 18.922 1.918 1 95.44 267 HIS A CA 1
ATOM 2177 C C . HIS A 1 267 ? 2.348 20.109 1.398 1 95.44 267 HIS A C 1
ATOM 2179 O O . HIS A 1 267 ? 3.537 19.984 1.1 1 95.44 267 HIS A O 1
ATOM 2185 N N . ASP A 1 268 ? 1.734 21.297 1.28 1 93.81 268 ASP A N 1
ATOM 2186 C CA . ASP A 1 268 ? 2.473 22.516 0.957 1 93.81 268 ASP A CA 1
ATOM 2187 C C . ASP A 1 268 ? 2.586 23.438 2.174 1 93.81 268 ASP A C 1
ATOM 2189 O O . ASP A 1 268 ? 2.936 24.609 2.045 1 93.81 268 ASP A O 1
ATOM 2193 N N . GLU A 1 269 ? 2.301 22.891 3.322 1 96 269 GLU A N 1
ATOM 2194 C CA . GLU A 1 269 ? 2.426 23.609 4.59 1 96 269 GLU A CA 1
ATOM 2195 C C . GLU A 1 269 ? 3.502 22.984 5.473 1 96 269 GLU A C 1
ATOM 2197 O O . GLU A 1 269 ? 3.543 21.766 5.641 1 96 269 GLU A O 1
ATOM 2202 N N . TYR A 1 270 ? 4.355 23.906 6.023 1 96.94 270 TYR A N 1
ATOM 2203 C CA . TYR A 1 270 ? 5.504 23.438 6.793 1 96.94 270 TYR A CA 1
ATOM 2204 C C . TYR A 1 270 ? 5.516 24.078 8.18 1 96.94 270 TYR A C 1
ATOM 2206 O O . TYR A 1 270 ? 5.555 25.297 8.312 1 96.94 270 TYR A O 1
ATOM 2214 N N . LEU A 1 271 ? 5.496 23.234 9.18 1 97.5 271 LEU A N 1
ATOM 2215 C CA . LEU A 1 271 ? 5.637 23.734 10.547 1 97.5 271 LEU A CA 1
ATOM 2216 C C . LEU A 1 271 ? 7.078 24.156 10.828 1 97.5 271 LEU A C 1
ATOM 2218 O O . LEU A 1 271 ? 7.996 23.344 10.688 1 97.5 271 LEU A O 1
ATOM 2222 N N . ILE A 1 272 ? 7.25 25.406 11.266 1 96.31 272 ILE A N 1
ATOM 2223 C CA . ILE A 1 272 ? 8.578 25.938 11.523 1 96.31 272 ILE A CA 1
ATOM 2224 C C . ILE A 1 272 ? 8.711 26.312 13 1 96.31 272 ILE A C 1
ATOM 2226 O O . ILE A 1 272 ? 8.266 27.375 13.422 1 96.31 272 ILE A O 1
ATOM 2230 N N . PRO A 1 273 ? 9.406 25.516 13.758 1 95.31 273 PRO A N 1
ATOM 2231 C CA . PRO A 1 273 ? 9.711 25.906 15.133 1 95.31 273 PRO A CA 1
ATOM 2232 C C . PRO A 1 273 ? 10.891 26.859 15.234 1 95.31 273 PRO A C 1
ATOM 2234 O O . PRO A 1 273 ? 12 26.547 14.781 1 95.31 273 PRO A O 1
ATOM 2237 N N . PHE A 1 274 ? 10.711 28 15.977 1 90.5 274 PHE A N 1
ATOM 2238 C CA . PHE A 1 274 ? 11.688 29.078 15.977 1 90.5 274 PHE A CA 1
ATOM 2239 C C . PHE A 1 274 ? 12.531 29.047 17.25 1 90.5 274 PHE A C 1
ATOM 2241 O O . PHE A 1 274 ? 13.68 29.5 17.25 1 90.5 274 PHE A O 1
ATOM 2248 N N . LYS A 1 275 ? 11.961 28.656 18.25 1 90.19 275 LYS A N 1
ATOM 2249 C CA . LYS A 1 275 ? 12.586 28.922 19.547 1 90.19 275 LYS A CA 1
ATOM 2250 C C . LYS A 1 275 ? 13.109 27.625 20.172 1 90.19 275 LYS A C 1
ATOM 2252 O O . LYS A 1 275 ? 14.086 27.656 20.922 1 90.19 275 LYS A O 1
ATOM 2257 N N . GLN A 1 276 ? 12.445 26.578 19.938 1 91.25 276 GLN A N 1
ATOM 2258 C CA . GLN A 1 276 ? 12.766 25.266 20.469 1 91.25 276 GLN A CA 1
ATOM 2259 C C . GLN A 1 276 ? 12.117 24.156 19.641 1 91.25 276 GLN A C 1
ATOM 2261 O O . GLN A 1 276 ? 11.188 24.422 18.875 1 91.25 276 GLN A O 1
ATOM 2266 N N . PRO A 1 277 ? 12.695 22.969 19.844 1 91.88 277 PRO A N 1
ATOM 2267 C CA . PRO A 1 277 ? 11.992 21.875 19.172 1 91.88 277 PRO A CA 1
ATOM 2268 C C . PRO A 1 277 ? 10.523 21.781 19.594 1 91.88 277 PRO A C 1
ATOM 2270 O O . PRO A 1 277 ? 10.195 21.984 20.766 1 91.88 277 PRO A O 1
ATOM 2273 N N . ILE A 1 278 ? 9.703 21.469 18.625 1 93.5 278 ILE A N 1
ATOM 2274 C CA . ILE A 1 278 ? 8.258 21.531 18.859 1 93.5 278 ILE A CA 1
ATOM 2275 C C . ILE A 1 278 ? 7.848 20.516 19.922 1 93.5 278 ILE A C 1
ATOM 2277 O O . ILE A 1 278 ? 6.945 20.781 20.719 1 93.5 278 ILE A O 1
ATOM 2281 N N . LEU A 1 279 ? 8.453 19.359 19.953 1 91.25 279 LEU A N 1
ATOM 2282 C CA . LEU A 1 279 ? 8.102 18.344 20.953 1 91.25 279 LEU A CA 1
ATOM 2283 C C . LEU A 1 279 ? 8.492 18.797 22.359 1 91.25 279 LEU A C 1
ATOM 2285 O O . LEU A 1 279 ? 7.809 18.469 23.328 1 91.25 279 LEU A O 1
ATOM 2289 N N . SER A 1 280 ? 9.578 19.516 22.438 1 90.62 280 SER A N 1
ATOM 2290 C CA . SER A 1 280 ? 9.945 20.109 23.719 1 90.62 280 SER A CA 1
ATOM 2291 C C . SER A 1 280 ? 8.914 21.125 24.188 1 90.62 280 SER A C 1
ATOM 2293 O O . SER A 1 280 ? 8.586 21.203 25.359 1 90.62 280 SER A O 1
ATOM 2295 N N . TYR A 1 281 ? 8.453 21.891 23.312 1 93.25 281 TYR A N 1
ATOM 2296 C CA . TYR A 1 281 ? 7.406 22.844 23.641 1 93.25 281 TYR A CA 1
ATOM 2297 C C . TYR A 1 281 ? 6.152 22.125 24.141 1 93.25 281 TYR A C 1
ATOM 2299 O O . TYR A 1 281 ? 5.57 22.531 25.156 1 93.25 281 TYR A O 1
ATOM 2307 N N . ILE A 1 282 ? 5.762 21.109 23.484 1 92.81 282 ILE A N 1
ATOM 2308 C CA . ILE A 1 282 ? 4.586 20.328 23.844 1 92.81 282 ILE A CA 1
ATOM 2309 C C . ILE A 1 282 ? 4.754 19.781 25.266 1 92.81 282 ILE A C 1
ATOM 2311 O O . ILE A 1 282 ? 3.824 19.828 26.062 1 92.81 282 ILE A O 1
ATOM 2315 N N . GLU A 1 283 ? 5.891 19.297 25.547 1 89.12 283 GLU A N 1
ATOM 2316 C CA . GLU A 1 283 ? 6.18 18.75 26.859 1 89.12 283 GLU A CA 1
ATOM 2317 C C . GLU A 1 283 ? 6.066 19.828 27.938 1 89.12 283 GLU A C 1
ATOM 2319 O O . GLU A 1 283 ? 5.734 19.516 29.094 1 89.12 283 GLU A O 1
ATOM 2324 N N . SER A 1 284 ? 6.391 20.984 27.5 1 91.94 284 SER A N 1
ATOM 2325 C CA . SER A 1 284 ? 6.371 22.078 28.469 1 91.94 284 SER A CA 1
ATOM 2326 C C . SER A 1 284 ? 4.941 22.5 28.781 1 91.94 284 SER A C 1
ATOM 2328 O O . SER A 1 284 ? 4.707 23.219 29.766 1 91.94 284 SER A O 1
ATOM 2330 N N . LEU A 1 285 ? 4.199 21.953 27.906 1 90.44 285 LEU A N 1
ATOM 2331 C CA . LEU A 1 285 ? 2.801 22.312 28.125 1 90.44 285 LEU A CA 1
ATOM 2332 C C . LEU A 1 285 ? 2.17 21.422 29.188 1 90.44 285 LEU A C 1
ATOM 2334 O O . LEU A 1 285 ? 2.695 20.344 29.484 1 90.44 285 LEU A O 1
ATOM 2338 N N . GLY A 1 286 ? 1.317 21.812 29.984 1 80.31 286 GLY A N 1
ATOM 2339 C CA . GLY A 1 286 ? 0.596 20.969 30.938 1 80.31 286 GLY A CA 1
ATOM 2340 C C . GLY A 1 286 ? -0.074 19.781 30.297 1 80.31 286 GLY A C 1
ATOM 2341 O O . GLY A 1 286 ? -0.174 19.703 29.062 1 80.31 286 GLY A O 1
ATOM 2342 N N . ASN A 1 287 ? -0.437 18.766 30.984 1 87 287 ASN A N 1
ATOM 2343 C CA . ASN A 1 287 ? -0.986 17.484 30.516 1 87 287 ASN A CA 1
ATOM 2344 C C . ASN A 1 287 ? -2.441 17.625 30.078 1 87 287 ASN A C 1
ATOM 2346 O O . ASN A 1 287 ? -3.051 16.672 29.609 1 87 287 ASN A O 1
ATOM 2350 N N . ASN A 1 288 ? -2.893 18.859 30 1 93.19 288 ASN A N 1
ATOM 2351 C CA . ASN A 1 288 ? -4.309 19.031 29.688 1 93.19 288 ASN A CA 1
ATOM 2352 C C . ASN A 1 288 ? -4.516 19.734 28.359 1 93.19 288 ASN A C 1
ATOM 2354 O O . ASN A 1 288 ? -5.57 20.328 28.109 1 93.19 288 ASN A O 1
ATOM 2358 N N . THR A 1 289 ? -3.541 19.703 27.516 1 94.62 289 THR A N 1
ATOM 2359 C CA . THR A 1 289 ? -3.676 20.281 26.188 1 94.62 289 THR A CA 1
ATOM 2360 C C . THR A 1 289 ? -4.102 19.219 25.172 1 94.62 289 THR A C 1
ATOM 2362 O O . THR A 1 289 ? -3.461 18.172 25.062 1 94.62 289 THR A O 1
ATOM 2365 N N . ALA A 1 290 ? -5.164 19.531 24.438 1 94.75 290 ALA A N 1
ATOM 2366 C CA . ALA A 1 290 ? -5.648 18.578 23.453 1 94.75 290 ALA A CA 1
ATOM 2367 C C . ALA A 1 290 ? -5.426 19.094 22.031 1 94.75 290 ALA A C 1
ATOM 2369 O O . ALA A 1 290 ? -5.453 18.328 21.062 1 94.75 290 ALA A O 1
ATOM 2370 N N . GLU A 1 291 ? -5.219 20.375 21.938 1 95.25 291 GLU A N 1
ATOM 2371 C CA . GLU A 1 291 ? -5.105 21.016 20.641 1 95.25 291 GLU A CA 1
ATOM 2372 C C . GLU A 1 291 ? -4.164 22.219 20.688 1 95.25 291 GLU A C 1
ATOM 2374 O O . GLU A 1 291 ? -4.195 23 21.641 1 95.25 291 GLU A O 1
ATOM 2379 N N . LEU A 1 292 ? -3.307 22.266 19.734 1 95.75 292 LEU A N 1
ATOM 2380 C CA . LEU A 1 292 ? -2.471 23.438 19.469 1 95.75 292 LEU A CA 1
ATOM 2381 C C . LEU A 1 292 ? -2.898 24.125 18.172 1 95.75 292 LEU A C 1
ATOM 2383 O O . LEU A 1 292 ? -3.209 23.469 17.188 1 95.75 292 LEU A O 1
ATOM 2387 N N . VAL A 1 293 ? -2.945 25.438 18.203 1 94.38 293 VAL A N 1
ATOM 2388 C CA . VAL A 1 293 ? -3.279 26.219 17.016 1 94.38 293 VAL A CA 1
ATOM 2389 C C . VAL A 1 293 ? -2.074 27.062 16.594 1 94.38 293 VAL A C 1
ATOM 2391 O O . VAL A 1 293 ? -1.522 27.812 17.406 1 94.38 293 VAL A O 1
ATOM 2394 N N . PHE A 1 294 ? -1.733 26.922 15.367 1 96.06 294 PHE A N 1
ATOM 2395 C CA . PHE A 1 294 ? -0.571 27.641 14.844 1 96.06 294 PHE A CA 1
ATOM 2396 C C . PHE A 1 294 ? -0.996 28.734 13.883 1 96.06 294 PHE A C 1
ATOM 2398 O O . PHE A 1 294 ? -1.949 28.562 13.117 1 96.06 294 PHE A O 1
ATOM 2405 N N . SER A 1 295 ? -0.254 29.844 13.93 1 93.06 295 SER A N 1
ATOM 2406 C CA . SER A 1 295 ? -0.414 30.875 12.914 1 93.06 295 SER A CA 1
ATOM 2407 C C . SER A 1 295 ? 0.161 30.422 11.578 1 93.06 295 SER A C 1
ATOM 2409 O O . SER A 1 295 ? 0.934 29.453 11.516 1 93.06 295 SER A O 1
ATOM 2411 N N . VAL A 1 296 ? -0.307 31.094 10.508 1 94.06 296 VAL A N 1
ATOM 2412 C CA . VAL A 1 296 ? 0.119 30.719 9.156 1 94.06 296 VAL A CA 1
ATOM 2413 C C . VAL A 1 296 ? 0.608 31.969 8.414 1 94.06 296 VAL A C 1
ATOM 2415 O O . VAL A 1 296 ? 0.052 33.062 8.578 1 94.06 296 VAL A O 1
ATOM 2418 N N . ARG A 1 297 ? 1.651 31.859 7.703 1 92.31 297 ARG A N 1
ATOM 2419 C CA . ARG A 1 297 ? 2.014 32.875 6.707 1 92.31 297 ARG A CA 1
ATOM 2420 C C . ARG A 1 297 ? 2.15 32.219 5.324 1 92.31 297 ARG A C 1
ATOM 2422 O O . ARG A 1 297 ? 2.617 31.094 5.195 1 92.31 297 ARG A O 1
ATOM 2429 N N . ARG A 1 298 ? 1.788 32.906 4.348 1 91.19 298 ARG A N 1
ATOM 2430 C CA . ARG A 1 298 ? 1.873 32.438 2.967 1 91.19 298 ARG A CA 1
ATOM 2431 C C . ARG A 1 298 ? 3.221 32.781 2.35 1 91.19 298 ARG A C 1
ATOM 2433 O O . ARG A 1 298 ? 3.695 33.938 2.488 1 91.19 298 ARG A O 1
ATOM 2440 N N . MET A 1 299 ? 3.824 31.797 1.886 1 92.12 299 MET A N 1
ATOM 2441 C CA . MET A 1 299 ? 5.051 31.969 1.114 1 92.12 299 MET A CA 1
ATOM 2442 C C . MET A 1 299 ? 4.758 31.984 -0.381 1 92.12 299 MET A C 1
ATOM 2444 O O . MET A 1 299 ? 4.227 31.016 -0.929 1 92.12 299 MET A O 1
ATOM 2448 N N . ALA A 1 300 ? 5.133 33.062 -1.004 1 88.75 300 ALA A N 1
ATOM 2449 C CA . ALA A 1 300 ? 4.801 33.219 -2.418 1 88.75 300 ALA A CA 1
ATOM 2450 C C . ALA A 1 300 ? 5.625 32.281 -3.281 1 88.75 300 ALA A C 1
ATOM 2452 O O . ALA A 1 300 ? 6.848 32.406 -3.375 1 88.75 300 ALA A O 1
ATOM 2453 N N . LYS A 1 301 ? 4.934 31.359 -3.863 1 88.12 301 LYS A N 1
ATOM 2454 C CA . LYS A 1 301 ? 5.555 30.438 -4.801 1 88.12 301 LYS A CA 1
ATOM 2455 C C . LYS A 1 301 ? 5.352 30.891 -6.242 1 88.12 301 LYS A C 1
ATOM 2457 O O . LYS A 1 301 ? 4.227 30.875 -6.746 1 88.12 301 LYS A O 1
ATOM 2462 N N . PHE A 1 302 ? 6.484 31.094 -6.945 1 81.88 302 PHE A N 1
ATOM 2463 C CA . PHE A 1 302 ? 6.379 31.75 -8.242 1 81.88 302 PHE A CA 1
ATOM 2464 C C . PHE A 1 302 ? 6.656 30.781 -9.375 1 81.88 302 PHE A C 1
ATOM 2466 O O . PHE A 1 302 ? 6.465 31.109 -10.547 1 81.88 302 PHE A O 1
ATOM 2473 N N . LYS A 1 303 ? 7.133 29.641 -9.062 1 79.69 303 LYS A N 1
ATOM 2474 C CA . LYS A 1 303 ? 7.469 28.656 -10.078 1 79.69 303 LYS A CA 1
ATOM 2475 C C . LYS A 1 303 ? 6.789 27.312 -9.789 1 79.69 303 LYS A C 1
ATOM 2477 O O . LYS A 1 303 ? 6.504 27 -8.633 1 79.69 303 LYS A O 1
ATOM 2482 N N . GLU A 1 304 ? 6.602 26.656 -10.906 1 79.19 304 GLU A N 1
ATOM 2483 C CA . GLU A 1 304 ? 6.086 25.297 -10.758 1 79.19 304 GLU A CA 1
ATOM 2484 C C . GLU A 1 304 ? 7.184 24.344 -10.305 1 79.19 304 GLU A C 1
ATOM 2486 O O . GLU A 1 304 ? 8.367 24.594 -10.539 1 79.19 304 GLU A O 1
ATOM 2491 N N . SER A 1 305 ? 6.75 23.344 -9.68 1 81.94 305 SER A N 1
ATOM 2492 C CA . SER A 1 305 ? 7.695 22.328 -9.234 1 81.94 305 SER A CA 1
ATOM 2493 C C . SER A 1 305 ? 8.211 21.5 -10.414 1 81.94 305 SER A C 1
ATOM 2495 O O . SER A 1 305 ? 7.598 21.484 -11.477 1 81.94 305 SER A O 1
ATOM 2497 N N . LEU A 1 306 ? 9.281 20.812 -10.18 1 88.88 306 LEU A N 1
ATOM 2498 C CA . LEU A 1 306 ? 9.867 19.938 -11.195 1 88.88 306 LEU A CA 1
ATOM 2499 C C . LEU A 1 306 ? 8.875 18.859 -11.617 1 88.88 306 LEU A C 1
ATOM 2501 O O . LEU A 1 306 ? 8.289 18.188 -10.766 1 88.88 306 LEU A O 1
ATOM 2505 N N . GLU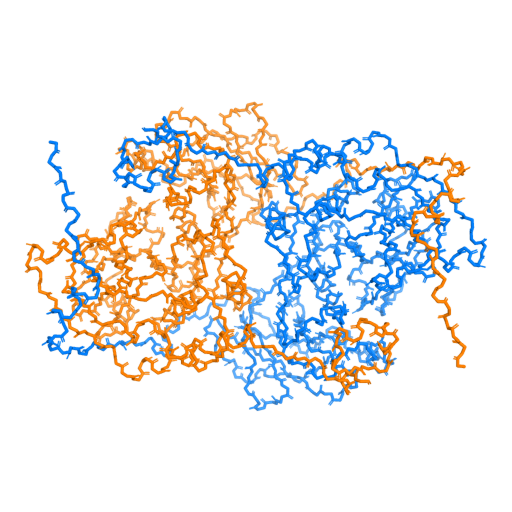 A 1 307 ? 8.781 18.688 -12.891 1 90.31 307 GLU A N 1
ATOM 2506 C CA . GLU A 1 307 ? 7.895 17.641 -13.414 1 90.31 307 GLU A CA 1
ATOM 2507 C C . GLU A 1 307 ? 8.602 16.297 -13.492 1 90.31 307 GLU A C 1
ATOM 2509 O O . GLU A 1 307 ? 7.973 15.25 -13.367 1 90.31 307 GLU A O 1
ATOM 2514 N N . LYS A 1 308 ? 9.883 16.375 -13.781 1 93.69 308 LYS A N 1
ATOM 2515 C CA . LYS A 1 308 ? 10.672 15.164 -13.961 1 93.69 308 LYS A CA 1
ATOM 2516 C C . LYS A 1 308 ? 11.953 15.211 -13.133 1 93.69 308 LYS A C 1
ATOM 2518 O O . LYS A 1 308 ? 12.383 16.281 -12.703 1 93.69 308 LYS A O 1
ATOM 2523 N N . TYR A 1 309 ? 12.461 14.062 -12.953 1 95.25 309 TYR A N 1
ATOM 2524 C CA . TYR A 1 309 ? 13.742 13.938 -12.273 1 95.25 309 TYR A CA 1
ATOM 2525 C C . TYR A 1 309 ? 14.883 13.875 -13.281 1 95.25 309 TYR A C 1
ATOM 2527 O O . TYR A 1 309 ? 14.883 13.039 -14.188 1 95.25 309 TYR A O 1
ATOM 2535 N N . ASN A 1 310 ? 15.828 14.734 -13.055 1 93.94 310 ASN A N 1
ATOM 2536 C CA . ASN A 1 310 ? 17.016 14.703 -13.906 1 93.94 310 ASN A CA 1
ATOM 2537 C C . ASN A 1 310 ? 18.25 14.242 -13.133 1 93.94 310 ASN A C 1
ATOM 2539 O O . ASN A 1 310 ? 18.922 13.297 -13.547 1 93.94 310 ASN A O 1
ATOM 2543 N N . ASN A 1 311 ? 18.453 14.914 -12.023 1 93.75 311 ASN A N 1
ATOM 2544 C CA . ASN A 1 311 ? 19.562 14.547 -11.148 1 93.75 311 ASN A CA 1
ATOM 2545 C C . ASN A 1 311 ? 19.406 15.148 -9.758 1 93.75 311 ASN A C 1
ATOM 2547 O O . ASN A 1 311 ? 18.547 16 -9.539 1 93.75 311 ASN A O 1
ATOM 2551 N N . THR A 1 312 ? 20.266 14.727 -8.922 1 92.62 312 THR A N 1
ATOM 2552 C CA . THR A 1 312 ? 20.156 15.117 -7.523 1 92.62 312 THR A CA 1
ATOM 2553 C C . THR A 1 312 ? 20.562 16.578 -7.34 1 92.62 312 THR A C 1
ATOM 2555 O O . THR A 1 312 ? 20.047 17.266 -6.457 1 92.62 312 THR A O 1
ATOM 2558 N N . GLN A 1 313 ? 21.422 17.031 -8.148 1 93 313 GLN A N 1
ATOM 2559 C CA . GLN A 1 313 ? 21.859 18.422 -8.047 1 93 313 GLN A CA 1
ATOM 2560 C C . GLN A 1 313 ? 20.703 19.391 -8.344 1 93 313 GLN A C 1
ATOM 2562 O O . GLN A 1 313 ? 20.516 20.375 -7.641 1 93 313 GLN A O 1
ATOM 2567 N N . GLU A 1 314 ? 20 19.094 -9.32 1 93.75 314 GLU A N 1
ATOM 2568 C CA . GLU A 1 314 ? 18.844 19.922 -9.648 1 93.75 314 GLU A CA 1
ATOM 2569 C C . GLU A 1 314 ? 17.812 19.891 -8.516 1 93.75 314 GLU A C 1
ATOM 2571 O O . GLU A 1 314 ? 17.25 20.938 -8.164 1 93.75 314 GLU A O 1
ATOM 2576 N N . VAL A 1 315 ? 17.625 18.781 -7.961 1 93.69 315 VAL A N 1
ATOM 2577 C CA . VAL A 1 315 ? 16.688 18.625 -6.848 1 93.69 315 VAL A CA 1
ATOM 2578 C C . VAL A 1 315 ? 17.125 19.5 -5.68 1 93.69 315 VAL A C 1
ATOM 2580 O O . VAL A 1 315 ? 16.328 20.25 -5.113 1 93.69 315 VAL A O 1
ATOM 2583 N N . SER A 1 316 ? 18.391 19.438 -5.43 1 92.94 316 SER A N 1
ATOM 2584 C CA . SER A 1 316 ? 18.938 20.219 -4.328 1 92.94 316 SER A CA 1
ATOM 2585 C C . SER A 1 316 ? 18.734 21.719 -4.562 1 92.94 316 SER A C 1
ATOM 2587 O O . SER A 1 316 ? 18.516 22.469 -3.615 1 92.94 316 SER A O 1
ATOM 2589 N N . ASN A 1 317 ? 18.734 22.094 -5.746 1 91.38 317 ASN A N 1
ATOM 2590 C CA . ASN A 1 317 ? 18.625 23.5 -6.09 1 91.38 317 ASN A CA 1
ATOM 2591 C C . ASN A 1 317 ? 17.172 23.969 -6.074 1 91.38 317 ASN A C 1
ATOM 2593 O O . ASN A 1 317 ? 16.906 25.172 -5.996 1 91.38 317 ASN A O 1
ATOM 2597 N N . GLU A 1 318 ? 16.281 23.047 -6.105 1 91.81 318 GLU A N 1
ATOM 2598 C CA . GLU A 1 318 ? 14.891 23.438 -6.305 1 91.81 318 GLU A CA 1
ATOM 2599 C C . GLU A 1 318 ? 14.078 23.25 -5.023 1 91.81 318 GLU A C 1
ATOM 2601 O O . GLU A 1 318 ? 12.852 23.266 -5.055 1 91.81 318 GLU A O 1
ATOM 2606 N N . ILE A 1 319 ? 14.703 23.156 -3.951 1 91.81 319 ILE A N 1
ATOM 2607 C CA . ILE A 1 319 ? 14.031 23.062 -2.66 1 91.81 319 ILE A CA 1
ATOM 2608 C C . ILE A 1 319 ? 13.188 24.312 -2.424 1 91.81 319 ILE A C 1
ATOM 2610 O O . ILE A 1 319 ? 13.703 25.438 -2.467 1 91.81 319 ILE A O 1
ATOM 2614 N N . GLN A 1 320 ? 11.914 24.156 -2.104 1 91.31 320 GLN A N 1
ATOM 2615 C CA . GLN A 1 320 ? 10.977 25.281 -2.023 1 91.31 320 GLN A CA 1
ATOM 2616 C C . GLN A 1 320 ? 11.281 26.156 -0.821 1 91.31 320 GLN A C 1
ATOM 2618 O O . GLN A 1 320 ? 11.25 27.391 -0.924 1 91.31 320 GLN A O 1
ATOM 2623 N N . SER A 1 321 ? 11.562 25.562 0.273 1 89.94 321 SER A N 1
ATOM 2624 C CA . SER A 1 321 ? 11.781 26.328 1.504 1 89.94 321 SER A CA 1
ATOM 2625 C C . SER A 1 321 ? 13.031 27.188 1.408 1 89.94 321 SER A C 1
ATOM 2627 O O . SER A 1 321 ? 13.188 28.141 2.174 1 89.94 321 SER A O 1
ATOM 2629 N N . ALA A 1 322 ? 13.836 26.844 0.527 1 89.25 322 ALA A N 1
ATOM 2630 C CA . ALA A 1 322 ? 15.047 27.625 0.305 1 89.25 322 ALA A CA 1
ATOM 2631 C C . ALA A 1 322 ? 14.805 28.734 -0.723 1 89.25 322 ALA A C 1
ATOM 2633 O O . ALA A 1 322 ? 15.406 29.797 -0.647 1 89.25 322 ALA A O 1
ATOM 2634 N N . ASN A 1 323 ? 13.953 28.5 -1.604 1 90.06 323 ASN A N 1
ATOM 2635 C CA . ASN A 1 323 ? 13.875 29.359 -2.787 1 90.06 323 ASN A CA 1
ATOM 2636 C C . ASN A 1 323 ? 12.789 30.422 -2.639 1 90.06 323 ASN A C 1
ATOM 2638 O O . ASN A 1 323 ? 12.859 31.469 -3.266 1 90.06 323 ASN A O 1
ATOM 2642 N N . TYR A 1 324 ? 11.781 30.172 -1.91 1 90.94 324 TYR A N 1
ATOM 2643 C CA . TYR A 1 324 ? 10.672 31.109 -1.774 1 90.94 324 TYR A CA 1
ATOM 2644 C C . TYR A 1 324 ? 10.672 31.75 -0.397 1 90.94 324 TYR A C 1
ATOM 2646 O O . TYR A 1 324 ? 10.438 31.078 0.612 1 90.94 324 TYR A O 1
ATOM 2654 N N . ASN A 1 325 ? 10.797 33.062 -0.409 1 90.12 325 ASN A N 1
ATOM 2655 C CA . ASN A 1 325 ? 11.047 33.75 0.86 1 90.12 325 ASN A CA 1
ATOM 2656 C C . ASN A 1 325 ? 10.164 34.969 1.021 1 90.12 325 ASN A C 1
ATOM 2658 O O . ASN A 1 325 ? 10.188 35.625 2.062 1 90.12 325 ASN A O 1
ATOM 2662 N N . LEU A 1 326 ? 9.422 35.344 0 1 88.5 326 LEU A N 1
ATOM 2663 C CA . LEU A 1 326 ? 8.508 36.469 0.097 1 88.5 326 LEU A CA 1
ATOM 2664 C C . LEU A 1 326 ? 7.258 36.094 0.88 1 88.5 326 LEU A C 1
ATOM 2666 O O . LEU A 1 326 ? 6.555 35.125 0.517 1 88.5 326 LEU A O 1
ATOM 2670 N N . THR A 1 327 ? 7.012 36.844 1.937 1 91.25 327 THR A N 1
ATOM 2671 C CA . THR A 1 327 ? 5.906 36.469 2.812 1 91.25 327 THR A CA 1
ATOM 2672 C C . THR A 1 327 ? 5.383 37.688 3.572 1 91.25 327 THR A C 1
ATOM 2674 O O . THR A 1 327 ? 5.762 38.812 3.273 1 91.25 327 THR A O 1
ATOM 2677 N N . HIS A 1 328 ? 4.34 37.5 4.383 1 88 328 HIS A N 1
ATOM 2678 C CA . HIS A 1 328 ? 3.791 38.469 5.336 1 88 328 HIS A CA 1
ATOM 2679 C C . HIS A 1 328 ? 3.885 37.938 6.766 1 88 328 HIS A C 1
ATOM 2681 O O . HIS A 1 328 ? 4.289 36.781 6.98 1 88 328 HIS A O 1
ATOM 2687 N N . ARG A 1 329 ? 3.568 38.781 7.699 1 86.56 329 ARG A N 1
ATOM 2688 C CA . ARG A 1 329 ? 3.574 38.344 9.086 1 86.56 329 ARG A CA 1
ATOM 2689 C C . ARG A 1 329 ? 2.537 37.25 9.32 1 86.56 329 ARG A C 1
ATOM 2691 O O . ARG A 1 329 ? 1.438 37.281 8.766 1 86.56 329 ARG A O 1
ATOM 2698 N N . PRO A 1 330 ? 2.908 36.281 10.148 1 90.94 330 PRO A N 1
ATOM 2699 C CA . PRO A 1 330 ? 1.969 35.188 10.391 1 90.94 330 PRO A CA 1
ATOM 2700 C C . PRO A 1 330 ? 0.66 35.656 11.023 1 90.94 330 PRO A C 1
ATOM 2702 O O . PRO A 1 330 ? 0.667 36.562 11.867 1 90.94 330 PRO A O 1
ATOM 2705 N N . VAL A 1 331 ? -0.422 35 10.664 1 88.06 331 VAL A N 1
ATOM 2706 C CA . VAL A 1 331 ? -1.743 35.312 11.188 1 88.06 331 VAL A CA 1
ATOM 2707 C C . VAL A 1 331 ? -2.441 34.031 11.656 1 88.06 331 VAL A C 1
ATOM 2709 O O . VAL A 1 331 ? -2.107 32.938 11.211 1 88.06 331 VAL A O 1
ATOM 2712 N N . TYR A 1 332 ? -3.504 34.188 12.508 1 87.44 332 TYR A N 1
ATOM 2713 C CA . TYR A 1 332 ? -4.195 33.031 13.078 1 87.44 332 TYR A CA 1
ATOM 2714 C C . TYR A 1 332 ? -5.516 32.781 12.359 1 87.44 332 TYR A C 1
ATOM 2716 O O . TYR A 1 332 ? -6.156 31.75 12.578 1 87.44 332 TYR A O 1
ATOM 2724 N N . THR A 1 333 ? -6.07 33.594 11.484 1 77.19 333 THR A N 1
ATOM 2725 C CA . THR A 1 333 ? -7.371 33.469 10.836 1 77.19 333 THR A CA 1
ATOM 2726 C C . THR A 1 333 ? -7.48 32.125 10.094 1 77.19 333 THR A C 1
ATOM 2728 O O . THR A 1 333 ? -8.539 31.5 10.094 1 77.19 333 THR A O 1
ATOM 2731 N N . SER A 1 334 ? -6.5 31.594 9.539 1 79.25 334 SER A N 1
ATOM 2732 C CA . SER A 1 334 ? -6.469 30.281 8.883 1 79.25 334 SER A CA 1
ATOM 2733 C C . SER A 1 334 ? -5.414 29.375 9.508 1 79.25 334 SER A C 1
ATOM 2735 O O . SER A 1 334 ? -4.691 28.672 8.797 1 79.25 334 SER A O 1
ATOM 2737 N N . GLY A 1 335 ? -5.617 29.469 10.781 1 87.75 335 GLY A N 1
ATOM 2738 C CA . GLY A 1 335 ? -4.617 28.688 11.484 1 87.75 335 GLY A CA 1
ATOM 2739 C C . GLY A 1 335 ? -4.77 27.188 11.266 1 87.75 335 GLY A C 1
ATOM 2740 O O . GLY A 1 335 ? -5.801 26.734 10.766 1 87.75 335 GLY A O 1
ATOM 2741 N N . LYS A 1 336 ? -3.73 26.484 11.57 1 93.19 336 LYS A N 1
ATOM 2742 C CA . LYS A 1 336 ? -3.719 25.016 11.492 1 93.19 336 LYS A CA 1
ATOM 2743 C C . LYS A 1 336 ? -3.531 24.391 12.867 1 93.19 336 LYS A C 1
ATOM 2745 O O . LYS A 1 336 ? -3.061 25.047 13.797 1 93.19 336 LYS A O 1
ATOM 2750 N N . VAL A 1 337 ? -3.879 23.141 12.922 1 93.69 337 VAL A N 1
ATOM 2751 C CA . VAL A 1 337 ? -3.967 22.594 14.266 1 93.69 337 VAL A CA 1
ATOM 2752 C C . VAL A 1 337 ? -3.109 21.344 14.367 1 93.69 337 VAL A C 1
ATOM 2754 O O . VAL A 1 337 ? -2.885 20.656 13.375 1 93.69 337 VAL A O 1
ATOM 2757 N N . MET A 1 338 ? -2.619 21.141 15.484 1 97.12 338 MET A N 1
ATOM 2758 C CA . MET A 1 338 ? -2.104 19.875 16 1 97.12 338 MET A CA 1
ATOM 2759 C C . MET A 1 338 ? -2.959 19.375 17.156 1 97.12 338 MET A C 1
ATOM 2761 O O . MET A 1 338 ? -3.184 20.094 18.141 1 97.12 338 MET A O 1
ATOM 2765 N N . VAL A 1 339 ? -3.449 18.141 17.062 1 97.19 339 VAL A N 1
ATOM 2766 C CA . VAL A 1 339 ? -4.426 17.672 18.047 1 97.19 339 VAL A CA 1
ATOM 2767 C C . VAL A 1 339 ? -3.977 16.344 18.625 1 97.19 339 VAL A C 1
ATOM 2769 O O . VAL A 1 339 ? -3.141 15.648 18.031 1 97.19 339 VAL A O 1
ATOM 2772 N N . GLN A 1 340 ? -4.398 16.047 19.781 1 97 340 GLN A N 1
ATOM 2773 C CA . GLN A 1 340 ? -4.418 14.664 20.266 1 97 340 GLN A CA 1
ATOM 2774 C C . GLN A 1 340 ? -5.699 13.953 19.844 1 97 340 GLN A C 1
ATOM 2776 O O . GLN A 1 340 ? -6.758 14.156 20.438 1 97 340 GLN A O 1
ATOM 2781 N N . PRO A 1 341 ? -5.582 13.062 18.891 1 96.81 341 PRO A N 1
ATOM 2782 C CA . PRO A 1 341 ? -6.801 12.492 18.312 1 96.81 341 PRO A CA 1
ATOM 2783 C C . PRO A 1 341 ? -7.645 11.734 19.344 1 96.81 341 PRO A C 1
ATOM 2785 O O . PRO A 1 341 ? -8.867 11.656 19.203 1 96.81 341 PRO A O 1
ATOM 2788 N N . ASN A 1 342 ? -7.047 11.281 20.422 1 94.94 342 ASN A N 1
ATOM 2789 C CA . ASN A 1 342 ? -7.77 10.516 21.422 1 94.94 342 ASN A CA 1
ATOM 2790 C C . ASN A 1 342 ? -8.516 11.43 22.391 1 94.94 342 ASN A C 1
ATOM 2792 O O . ASN A 1 342 ? -9.32 10.961 23.203 1 94.94 342 ASN A O 1
ATOM 2796 N N . LYS A 1 343 ? -8.312 12.719 22.234 1 95.12 343 LYS A N 1
ATOM 2797 C CA . LYS A 1 343 ? -8.898 13.656 23.188 1 95.12 343 LYS A CA 1
ATOM 2798 C C . LYS A 1 343 ? -9.969 14.516 22.531 1 95.12 343 LYS A C 1
ATOM 2800 O O . LYS A 1 343 ? -10.562 15.383 23.172 1 95.12 343 LYS A O 1
ATOM 2805 N N . VAL A 1 344 ? -10.164 14.266 21.266 1 92.62 344 VAL A N 1
ATOM 2806 C CA . VAL A 1 344 ? -11.203 14.977 20.531 1 92.62 344 VAL A CA 1
ATOM 2807 C C . VAL A 1 344 ? -12.078 13.977 19.781 1 92.62 344 VAL A C 1
ATOM 2809 O O . VAL A 1 344 ? -11.695 12.812 19.594 1 92.62 344 VAL A O 1
ATOM 2812 N N . ASN A 1 345 ? -13.227 14.453 19.344 1 88.62 345 ASN A N 1
ATOM 2813 C CA . ASN A 1 345 ? -14.156 13.531 18.688 1 88.62 345 ASN A CA 1
ATOM 2814 C C . ASN A 1 345 ? -14.148 13.703 17.172 1 88.62 345 ASN A C 1
ATOM 2816 O O . ASN A 1 345 ? -14.57 12.812 16.438 1 88.62 345 ASN A O 1
ATOM 2820 N N . ALA A 1 346 ? -13.734 14.867 16.75 1 85.69 346 ALA A N 1
ATOM 2821 C CA . ALA A 1 346 ? -13.664 15.133 15.32 1 85.69 346 ALA A CA 1
ATOM 2822 C C . ALA A 1 346 ? -12.727 16.297 15.023 1 85.69 346 ALA A C 1
ATOM 2824 O O . ALA A 1 346 ? -12.445 17.125 15.906 1 85.69 346 ALA A O 1
ATOM 2825 N N . ILE A 1 347 ? -12.242 16.203 13.867 1 87.31 347 ILE A N 1
ATOM 2826 C CA . ILE A 1 347 ? -11.469 17.344 13.391 1 87.31 347 ILE A CA 1
ATOM 2827 C C . ILE A 1 347 ? -12.023 17.828 12.055 1 87.31 347 ILE A C 1
ATOM 2829 O O . ILE A 1 347 ? -12.539 17.031 11.266 1 87.31 347 ILE A O 1
ATOM 2833 N N . LEU A 1 348 ? -11.953 19.062 11.875 1 79.94 348 LEU A N 1
ATOM 2834 C CA . LEU A 1 348 ? -12.234 19.703 10.594 1 79.94 348 LEU A CA 1
ATOM 2835 C C . LEU A 1 348 ? -10.984 20.344 10.016 1 79.94 348 LEU A C 1
ATOM 2837 O O . LEU A 1 348 ? -9.867 20 10.391 1 79.94 348 LEU A O 1
ATOM 2841 N N . LEU A 1 349 ? -11.195 21.25 9.102 1 78.44 349 LEU A N 1
ATOM 2842 C CA . LEU A 1 349 ? -10.055 21.844 8.406 1 78.44 349 LEU A CA 1
ATOM 2843 C C . LEU A 1 349 ? -9.156 22.609 9.375 1 78.44 349 LEU A C 1
ATOM 2845 O O . LEU A 1 349 ? -7.93 22.484 9.312 1 78.44 349 LEU A O 1
ATOM 2849 N N . HIS A 1 350 ? -9.797 23.312 10.336 1 81.81 350 HIS A N 1
ATOM 2850 C CA . HIS A 1 350 ? -8.992 24.281 11.094 1 81.81 350 HIS A CA 1
ATOM 2851 C C . HIS A 1 350 ? -9.211 24.109 12.594 1 81.81 350 HIS A C 1
ATOM 2853 O O . HIS A 1 350 ? -8.641 24.859 13.391 1 81.81 350 HIS A O 1
ATOM 2859 N N . TRP A 1 351 ? -10.078 23.203 13 1 83.88 351 TRP A N 1
ATOM 2860 C CA . TRP A 1 351 ? -10.336 23.047 14.43 1 83.88 351 TRP A CA 1
ATOM 2861 C C . TRP A 1 351 ? -10.906 21.656 14.727 1 83.88 351 TRP A C 1
ATOM 2863 O O . TRP A 1 351 ? -11.266 20.922 13.812 1 83.88 351 TRP A O 1
ATOM 2873 N N . SER A 1 352 ? -10.93 21.406 15.977 1 86.88 352 SER A N 1
ATOM 2874 C CA . SER A 1 352 ? -11.492 20.141 16.438 1 86.88 352 SER A CA 1
ATOM 2875 C C . SER A 1 352 ? -12.859 20.344 17.078 1 86.88 352 SER A C 1
ATOM 2877 O O . SER A 1 352 ? -13.258 21.469 17.359 1 86.88 352 SER A O 1
ATOM 2879 N N . TYR A 1 353 ? -13.547 19.234 17.203 1 83.56 353 TYR A N 1
ATOM 2880 C CA . TYR A 1 353 ? -14.836 19.234 17.891 1 83.56 353 TYR A CA 1
ATOM 2881 C C . TYR A 1 353 ? -14.883 18.156 18.969 1 83.56 353 TYR A C 1
ATOM 2883 O O . TYR A 1 353 ? -14.305 17.078 18.797 1 83.56 353 TYR A O 1
ATOM 2891 N N . GLY A 1 354 ? -15.586 18.516 20.047 1 84.19 354 GLY A N 1
ATOM 2892 C CA . GLY A 1 354 ? -15.859 17.531 21.078 1 84.19 354 GLY A CA 1
ATOM 2893 C C . GLY A 1 354 ? -14.641 17.188 21.906 1 84.19 354 GLY A C 1
ATOM 2894 O O . GLY A 1 354 ? -14.312 16 22.078 1 84.19 354 GLY A O 1
ATOM 2895 N N . MET A 1 355 ? -14.016 18.109 22.359 1 88.94 355 MET A N 1
ATOM 2896 C CA . MET A 1 355 ? -12.836 17.906 23.188 1 88.94 355 MET A CA 1
ATOM 2897 C C . MET A 1 355 ? -13.211 17.266 24.531 1 88.94 355 MET A C 1
ATOM 2899 O O . MET A 1 355 ? -14.242 17.609 25.109 1 88.94 355 MET A O 1
ATOM 2903 N N . GLU A 1 356 ? -12.383 16.406 24.984 1 90.25 356 GLU A N 1
ATOM 2904 C CA . GLU A 1 356 ? -12.586 15.781 26.281 1 90.25 356 GLU A CA 1
ATOM 2905 C C . GLU A 1 356 ? -12.648 16.828 27.391 1 90.25 356 GLU A C 1
ATOM 2907 O O . GLU A 1 356 ? -11.867 17.781 27.406 1 90.25 356 GLU A O 1
ATOM 2912 N N . PRO A 1 357 ? -13.547 16.531 28.391 1 88 357 PRO A N 1
ATOM 2913 C CA . PRO A 1 357 ? -13.609 17.469 29.516 1 88 357 PRO A CA 1
ATOM 2914 C C . PRO A 1 357 ? -12.281 17.609 30.25 1 88 357 PRO A C 1
ATOM 2916 O O . PRO A 1 357 ? -11.578 16.609 30.469 1 88 357 PRO A O 1
ATOM 2919 N N . GLY A 1 358 ? -11.93 18.812 30.531 1 90.88 358 GLY A N 1
ATOM 2920 C CA . GLY A 1 358 ? -10.695 19.062 31.25 1 90.88 358 GLY A CA 1
ATOM 2921 C C . GLY A 1 358 ? -9.523 19.422 30.359 1 90.88 358 GLY A C 1
ATOM 2922 O O . GLY A 1 358 ? -8.492 19.906 30.828 1 90.88 358 GLY A O 1
ATOM 2923 N N . TYR A 1 359 ? -9.727 19.188 29.125 1 92.19 359 TYR A N 1
ATOM 2924 C CA . TYR A 1 359 ? -8.672 19.531 28.188 1 92.19 359 TYR A CA 1
ATOM 2925 C C . TYR A 1 359 ? -8.93 20.891 27.547 1 92.19 359 TYR A C 1
ATOM 2927 O O . TYR A 1 359 ? -10.047 21.406 27.594 1 92.19 359 TYR A O 1
ATOM 2935 N N . LYS A 1 360 ? -7.828 21.453 27 1 90.69 360 LYS A N 1
ATOM 2936 C CA . LYS A 1 360 ? -7.965 22.812 26.469 1 90.69 360 LYS A CA 1
ATOM 2937 C C . LYS A 1 360 ? -7.203 22.969 25.156 1 90.69 360 LYS A C 1
ATOM 2939 O O . LYS A 1 360 ? -6.414 22.094 24.781 1 90.69 360 LYS A O 1
ATOM 2944 N N . VAL A 1 361 ? -7.531 24.078 24.469 1 92.81 361 VAL A N 1
ATOM 2945 C CA . VAL A 1 361 ? -6.805 24.531 23.297 1 92.81 361 VAL A CA 1
ATOM 2946 C C . VAL A 1 361 ? -5.707 25.5 23.703 1 92.81 361 VAL A C 1
ATOM 2948 O O . VAL A 1 361 ? -5.918 26.359 24.578 1 92.81 361 VAL A O 1
ATOM 2951 N N . ASN A 1 362 ? -4.551 25.359 23.172 1 91.88 362 ASN A N 1
ATOM 2952 C CA . ASN A 1 362 ? -3.457 26.297 23.359 1 91.88 362 ASN A CA 1
ATOM 2953 C C . ASN A 1 362 ? -3.051 26.953 22.047 1 91.88 362 ASN A C 1
ATOM 2955 O O . ASN A 1 362 ? -2.723 26.266 21.078 1 91.88 362 ASN A O 1
ATOM 2959 N N . VAL A 1 363 ? -3.088 28.25 22.047 1 92.25 363 VAL A N 1
ATOM 2960 C CA . VAL A 1 363 ? -2.602 29 20.906 1 92.25 363 VAL A CA 1
ATOM 2961 C C . VAL A 1 363 ? -1.085 29.156 21 1 92.25 363 VAL A C 1
ATOM 2963 O O . VAL A 1 363 ? -0.569 29.688 21.969 1 92.25 363 VAL A O 1
ATOM 2966 N N . VAL A 1 364 ? -0.406 28.719 20.016 1 94.81 364 VAL A N 1
ATOM 2967 C CA . VAL A 1 364 ? 1.052 28.766 20.016 1 94.81 364 VAL A CA 1
ATOM 2968 C C . VAL A 1 364 ? 1.521 30.156 19.625 1 94.81 364 VAL A C 1
ATOM 2970 O O . VAL A 1 364 ? 1.18 30.656 18.547 1 94.81 364 VAL A O 1
ATOM 2973 N N . PRO A 1 365 ? 2.289 30.75 20.469 1 92.38 365 PRO A N 1
ATOM 2974 C CA . PRO A 1 365 ? 2.799 32.062 20.109 1 92.38 365 PRO A CA 1
ATOM 2975 C C . PRO A 1 365 ? 3.604 32.062 18.812 1 92.38 365 PRO A C 1
ATOM 2977 O O . PRO A 1 365 ? 4.348 31.109 18.547 1 92.38 365 PRO A O 1
ATOM 2980 N N . ARG A 1 366 ? 3.527 33.156 18.094 1 90.69 366 ARG A N 1
ATOM 2981 C CA . ARG A 1 366 ? 4.148 33.25 16.781 1 90.69 366 ARG A CA 1
ATOM 2982 C C . ARG A 1 366 ? 5.668 33.156 16.875 1 90.69 366 ARG A C 1
ATOM 2984 O O . ARG A 1 366 ? 6.336 32.781 15.906 1 90.69 366 ARG A O 1
ATOM 2991 N N . ASN A 1 367 ? 6.168 33.531 17.969 1 89.88 367 ASN A N 1
ATOM 2992 C CA . ASN A 1 367 ? 7.621 33.5 18.109 1 89.88 367 ASN A CA 1
ATOM 2993 C C . ASN A 1 367 ? 8.109 32.125 18.484 1 89.88 367 ASN A C 1
ATOM 2995 O O . ASN A 1 367 ? 9.32 31.859 18.484 1 89.88 367 ASN A O 1
ATOM 2999 N N . ILE A 1 368 ? 7.188 31.234 18.812 1 93.81 368 ILE A N 1
ATOM 3000 C CA . ILE A 1 368 ? 7.551 29.844 19.109 1 93.81 368 ILE A CA 1
ATOM 3001 C C . ILE A 1 368 ? 7.523 29.016 17.844 1 93.81 368 ILE A C 1
ATOM 3003 O O . ILE A 1 368 ? 8.484 28.297 17.531 1 93.81 368 ILE A O 1
ATOM 3007 N N . ALA A 1 369 ? 6.449 29.047 17.125 1 95.94 369 ALA A N 1
ATOM 3008 C CA . ALA A 1 369 ? 6.332 28.297 15.883 1 95.94 369 ALA A CA 1
ATOM 3009 C C . ALA A 1 369 ? 5.23 28.859 14.992 1 95.94 369 ALA A C 1
ATOM 3011 O O . ALA A 1 369 ? 4.273 29.469 15.492 1 95.94 369 ALA A O 1
ATOM 3012 N N . THR A 1 370 ? 5.402 28.703 13.703 1 95.5 370 THR A N 1
ATOM 3013 C CA . THR A 1 370 ? 4.398 29.078 12.711 1 95.5 370 THR A CA 1
ATOM 3014 C C . THR A 1 370 ? 4.41 28.109 11.539 1 95.5 370 THR A C 1
ATOM 3016 O O . THR A 1 370 ? 5.277 27.234 11.461 1 95.5 370 THR A O 1
ATOM 3019 N N . LEU A 1 371 ? 3.375 28.203 10.688 1 96.25 371 LEU A N 1
ATOM 3020 C CA . LEU A 1 371 ? 3.34 27.406 9.461 1 96.25 371 LEU A CA 1
ATOM 3021 C C . LEU A 1 371 ? 3.652 28.281 8.242 1 96.25 371 LEU A C 1
ATOM 3023 O O . LEU A 1 371 ? 3.096 29.359 8.094 1 96.25 371 LEU A O 1
ATOM 3027 N N . ASN A 1 372 ? 4.59 27.812 7.445 1 95.88 372 ASN A N 1
ATOM 3028 C CA . ASN A 1 372 ? 4.789 28.375 6.109 1 95.88 372 ASN A CA 1
ATOM 3029 C C . ASN A 1 372 ? 3.926 27.672 5.07 1 95.88 372 ASN A C 1
ATOM 3031 O O . ASN A 1 372 ? 4.062 26.453 4.859 1 95.88 372 ASN A O 1
ATOM 3035 N N . HIS A 1 373 ? 3.059 28.359 4.445 1 94.81 373 HIS A N 1
ATOM 3036 C CA . HIS A 1 373 ? 2.209 27.844 3.381 1 94.81 373 HIS A CA 1
ATOM 3037 C C . HIS A 1 373 ? 2.717 28.281 2.01 1 94.81 373 HIS A C 1
ATOM 3039 O O . HIS A 1 373 ? 2.473 29.406 1.58 1 94.81 373 HIS A O 1
ATOM 3045 N N . TYR A 1 374 ? 3.389 27.391 1.343 1 93.12 374 TYR A N 1
ATOM 3046 C CA . TYR A 1 374 ? 3.936 27.688 0.024 1 93.12 374 TYR A CA 1
ATOM 3047 C C . TYR A 1 374 ? 2.857 27.594 -1.048 1 93.12 374 TYR A C 1
ATOM 3049 O O . TYR A 1 374 ? 2.672 26.547 -1.659 1 93.12 374 TYR A O 1
ATOM 3057 N N . ARG A 1 375 ? 2.287 28.688 -1.355 1 87.62 375 ARG A N 1
ATOM 3058 C CA . ARG A 1 375 ? 1.125 28.75 -2.236 1 87.62 375 ARG A CA 1
ATOM 3059 C C . ARG A 1 375 ? 1.464 29.453 -3.545 1 87.62 375 ARG A C 1
ATOM 3061 O O . ARG A 1 375 ? 2.152 30.484 -3.545 1 87.62 375 ARG A O 1
ATOM 3068 N N . THR A 1 376 ? 0.928 28.844 -4.539 1 82.81 376 THR A N 1
ATOM 3069 C CA . THR A 1 376 ? 1.15 29.422 -5.859 1 82.81 376 THR A CA 1
ATOM 3070 C C . THR A 1 376 ? 0.437 30.766 -5.984 1 82.81 376 THR A C 1
ATOM 3072 O O . THR A 1 376 ? -0.613 30.969 -5.375 1 82.81 376 THR A O 1
ATOM 3075 N N . ILE A 1 377 ? 0.979 31.578 -6.836 1 76.12 377 ILE A N 1
ATOM 3076 C CA . ILE A 1 377 ? 0.375 32.875 -7.082 1 76.12 377 ILE A CA 1
ATOM 3077 C C . ILE A 1 377 ? -0.243 32.906 -8.477 1 76.12 377 ILE A C 1
ATOM 3079 O O . ILE A 1 377 ? -0.732 33.969 -8.93 1 76.12 377 ILE A O 1
ATOM 3083 N N . SER A 1 378 ? -0.2 31.703 -9.023 1 67.56 378 SER A N 1
ATOM 3084 C CA . SER A 1 378 ? -0.759 31.641 -10.367 1 67.56 378 SER A CA 1
ATOM 3085 C C . SER A 1 378 ? -2.279 31.75 -10.336 1 67.56 378 SER A C 1
ATOM 3087 O O . SER A 1 378 ? -2.936 31.156 -9.484 1 67.56 378 SER A O 1
ATOM 3089 N N . ARG A 1 379 ? -2.895 32.531 -11.109 1 57.06 379 ARG A N 1
ATOM 3090 C CA . ARG A 1 379 ? -4.297 32.906 -11.133 1 57.06 379 ARG A CA 1
ATOM 3091 C C . ARG A 1 379 ? -5.203 31.734 -11.422 1 57.06 379 ARG A C 1
ATOM 3093 O O . ARG A 1 379 ? -6.41 31.781 -11.164 1 57.06 379 ARG A O 1
ATOM 3100 N N . ASN A 1 380 ? -4.594 30.734 -11.922 1 52.34 380 ASN A N 1
ATOM 3101 C CA . ASN A 1 380 ? -5.469 29.672 -12.375 1 52.34 380 ASN A CA 1
ATOM 3102 C C . ASN A 1 380 ? -5.793 28.688 -11.25 1 52.34 380 ASN A C 1
ATOM 3104 O O . ASN A 1 380 ? -6.441 27.672 -11.477 1 52.34 380 ASN A O 1
ATOM 3108 N N . TYR A 1 381 ? -5.328 29.109 -10.133 1 57.78 381 TYR A N 1
ATOM 3109 C CA . TYR A 1 381 ? -5.586 28.172 -9.047 1 57.78 381 TYR A CA 1
ATOM 3110 C C . TYR A 1 381 ? -6.461 28.797 -7.973 1 57.78 381 TYR A C 1
ATOM 3112 O O . TYR A 1 381 ? -6.613 30.016 -7.926 1 57.78 381 TYR A O 1
ATOM 3120 N N . LEU A 1 382 ? -7.016 28 -7.102 1 54.34 382 LEU A N 1
ATOM 3121 C CA . LEU A 1 382 ? -7.922 28.422 -6.035 1 54.34 382 LEU A CA 1
ATOM 3122 C C . LEU A 1 382 ? -7.305 29.531 -5.207 1 54.34 382 LEU A C 1
ATOM 3124 O O . LEU A 1 382 ? -6.281 29.344 -4.547 1 54.34 382 LEU A O 1
ATOM 3128 N N . TRP A 1 383 ? -7.891 30.688 -5.27 1 56.56 383 TRP A N 1
ATOM 3129 C CA . TRP A 1 383 ? -7.57 31.859 -4.453 1 56.56 383 TRP A CA 1
ATOM 3130 C C . TRP A 1 383 ? -6.113 32.281 -4.633 1 56.56 383 TRP A C 1
ATOM 3132 O O . TRP A 1 383 ? -5.445 32.656 -3.67 1 56.56 383 TRP A O 1
ATOM 3142 N N . SER A 1 384 ? -5.605 31.953 -5.801 1 60.19 384 SER A N 1
ATOM 3143 C CA . SER A 1 384 ? -4.199 32.25 -6.055 1 60.19 384 SER A CA 1
ATOM 3144 C C . SER A 1 384 ? -3.967 33.75 -6.191 1 60.19 384 SER A C 1
ATOM 3146 O O . SER A 1 384 ? -2.82 34.188 -6.238 1 60.19 384 SER A O 1
ATOM 3148 N N . ASP A 1 385 ? -4.996 34.438 -6.082 1 66.5 385 ASP A N 1
ATOM 3149 C CA . ASP A 1 385 ? -4.801 35.875 -6.188 1 66.5 385 ASP A CA 1
ATOM 3150 C C . ASP A 1 385 ? -4.629 36.531 -4.809 1 66.5 385 ASP A C 1
ATOM 3152 O O . ASP A 1 385 ? -4.891 37.719 -4.629 1 66.5 385 ASP A O 1
ATOM 3156 N N . TYR A 1 386 ? -4.152 35.844 -3.939 1 75.19 386 TYR A N 1
ATOM 3157 C CA . TYR A 1 386 ? -4.086 36.312 -2.559 1 75.19 386 TYR A CA 1
ATOM 3158 C C . TYR A 1 386 ? -3.092 37.469 -2.42 1 75.19 386 TYR A C 1
ATOM 3160 O O . TYR A 1 386 ? -3.258 38.344 -1.568 1 75.19 386 TYR A O 1
ATOM 3168 N N . ILE A 1 387 ? -2.119 37.531 -3.244 1 77.5 387 ILE A N 1
ATOM 3169 C CA . ILE A 1 387 ? -1.124 38.594 -3.146 1 77.5 387 ILE A CA 1
ATOM 3170 C C . ILE A 1 387 ? -1.76 39.938 -3.51 1 77.5 387 ILE A C 1
ATOM 3172 O O . ILE A 1 387 ? -1.548 40.938 -2.824 1 77.5 387 ILE A O 1
ATOM 3176 N N . THR A 1 388 ? -2.496 39.812 -4.605 1 73.38 388 THR A N 1
ATOM 3177 C CA . THR A 1 388 ? -3.174 41.031 -5.027 1 73.38 388 THR A CA 1
ATOM 3178 C C . THR A 1 388 ? -4.121 41.531 -3.939 1 73.38 388 THR A C 1
ATOM 3180 O O . THR A 1 388 ? -4.18 42.719 -3.658 1 73.38 388 THR A O 1
ATOM 3183 N N . THR A 1 389 ? -4.766 40.625 -3.434 1 74.56 389 THR A N 1
ATOM 3184 C CA . THR A 1 389 ? -5.691 40.969 -2.361 1 74.56 389 THR A CA 1
ATOM 3185 C C . THR A 1 389 ? -4.945 41.531 -1.164 1 74.56 389 THR A C 1
ATOM 3187 O O . THR A 1 389 ? -5.379 42.531 -0.583 1 74.56 389 THR A O 1
ATOM 3190 N N . MET A 1 390 ? -3.914 41.125 -0.855 1 78.69 390 MET A N 1
ATOM 3191 C CA . MET A 1 390 ? -3.141 41.562 0.303 1 78.69 390 MET A CA 1
ATOM 3192 C C . MET A 1 390 ? -2.494 42.906 0.045 1 78.69 390 MET A C 1
ATOM 3194 O O . MET A 1 390 ? -2.393 43.719 0.953 1 78.69 390 MET A O 1
ATOM 3198 N N . MET A 1 391 ? -2.102 43.062 -1.133 1 75.19 391 MET A N 1
ATOM 3199 C CA . MET A 1 391 ? -1.542 44.375 -1.495 1 75.19 391 MET A CA 1
ATOM 3200 C C . MET A 1 391 ? -2.596 45.469 -1.381 1 75.19 391 MET A C 1
ATOM 3202 O O . MET A 1 391 ? -2.305 46.562 -0.904 1 75.19 391 MET A O 1
ATOM 3206 N N . ARG A 1 392 ? -3.777 45.094 -1.814 1 75.31 392 ARG A N 1
ATOM 3207 C CA . ARG A 1 392 ? -4.879 46.031 -1.705 1 75.31 392 ARG A CA 1
ATOM 3208 C C . ARG A 1 392 ? -5.172 46.375 -0.245 1 75.31 392 ARG A C 1
ATOM 3210 O O . ARG A 1 392 ? -5.555 47.5 0.074 1 75.31 392 ARG A O 1
ATOM 3217 N N . GLN A 1 393 ? -4.93 45.438 0.535 1 77.75 393 GLN A N 1
ATOM 3218 C CA . GLN A 1 393 ? -5.18 45.625 1.962 1 77.75 393 GLN A CA 1
ATOM 3219 C C . GLN A 1 393 ? -3.965 46.219 2.666 1 77.75 393 GLN A C 1
ATOM 3221 O O . GLN A 1 393 ? -3.936 46.312 3.895 1 77.75 393 GLN A O 1
ATOM 3226 N N . LYS A 1 394 ? -2.994 46.531 1.941 1 80.06 394 LYS A N 1
ATOM 3227 C CA . LYS A 1 394 ? -1.784 47.188 2.418 1 80.06 394 LYS A CA 1
ATOM 3228 C C . LYS A 1 394 ? -1.043 46.312 3.432 1 80.06 394 LYS A C 1
ATOM 3230 O O . LYS A 1 394 ? -0.561 46.812 4.449 1 80.06 394 LYS A O 1
ATOM 3235 N N . VAL A 1 395 ? -1.142 45.094 3.139 1 81.5 395 VAL A N 1
ATOM 3236 C CA . VAL A 1 395 ? -0.367 44.156 3.957 1 81.5 395 VAL A CA 1
ATOM 3237 C C . VAL A 1 395 ? 1.123 44.344 3.688 1 81.5 395 VAL A C 1
ATOM 3239 O O . VAL A 1 395 ? 1.536 44.531 2.537 1 81.5 395 VAL A O 1
ATOM 3242 N N . ASP A 1 396 ? 1.892 44.344 4.789 1 81.94 396 ASP A N 1
ATOM 3243 C CA . ASP A 1 396 ? 3.342 44.469 4.668 1 81.94 396 ASP A CA 1
ATOM 3244 C C . ASP A 1 396 ? 3.977 43.125 4.316 1 81.94 396 ASP A C 1
ATOM 3246 O O . ASP A 1 396 ? 3.814 42.156 5.047 1 81.94 396 ASP A O 1
ATOM 3250 N N . PHE A 1 397 ? 4.672 43.156 3.178 1 85.5 397 PHE A N 1
ATOM 3251 C CA . PHE A 1 397 ? 5.406 41.969 2.781 1 85.5 397 PHE A CA 1
ATOM 3252 C C . PHE A 1 397 ? 6.863 42.031 3.227 1 85.5 397 PHE A C 1
ATOM 3254 O O . PHE A 1 397 ? 7.41 43.125 3.373 1 85.5 397 PHE A O 1
ATOM 3261 N N . LEU A 1 398 ? 7.453 40.969 3.479 1 85.88 398 LEU A N 1
ATOM 3262 C CA . LEU A 1 398 ? 8.852 40.875 3.883 1 85.88 398 LEU A CA 1
ATOM 3263 C C . LEU A 1 398 ? 9.492 39.594 3.303 1 85.88 398 LEU A C 1
ATOM 3265 O O . LEU A 1 398 ? 8.797 38.719 2.795 1 85.88 398 LEU A O 1
ATOM 3269 N N . HIS A 1 399 ? 10.859 39.594 3.299 1 88.19 399 HIS A N 1
ATOM 3270 C CA . HIS A 1 399 ? 11.617 38.406 2.908 1 88.19 399 HIS A CA 1
ATOM 3271 C C . HIS A 1 399 ? 12.141 37.656 4.133 1 88.19 399 HIS A C 1
ATOM 3273 O O . HIS A 1 399 ? 12.758 38.25 5.016 1 88.19 399 HIS A O 1
ATOM 3279 N N . VAL A 1 400 ? 11.805 36.375 4.129 1 88.25 400 VAL A N 1
ATOM 3280 C CA . VAL A 1 400 ? 12.281 35.562 5.23 1 88.25 400 VAL A CA 1
ATOM 3281 C C . VAL A 1 400 ? 12.969 34.312 4.68 1 88.25 400 VAL A C 1
ATOM 3283 O O . VAL A 1 400 ? 12.414 33.594 3.838 1 88.25 400 VAL A O 1
ATOM 3286 N N . THR A 1 401 ? 14.211 34.062 5.223 1 88.38 401 THR A N 1
ATOM 3287 C CA . THR A 1 401 ? 14.945 32.875 4.844 1 88.38 401 THR A CA 1
ATOM 3288 C C . THR A 1 401 ? 15.195 31.984 6.059 1 88.38 401 THR A C 1
ATOM 3290 O O . THR A 1 401 ? 15.398 32.469 7.168 1 88.38 401 THR A O 1
ATOM 3293 N N . LEU A 1 402 ? 15.18 30.719 5.758 1 92.06 402 LEU A N 1
ATOM 3294 C CA . LEU A 1 402 ? 15.461 29.781 6.832 1 92.06 402 LEU A CA 1
ATOM 3295 C C . LEU A 1 402 ? 16.953 29.625 7.051 1 92.06 402 LEU A C 1
ATOM 3297 O O . LEU A 1 402 ? 17.75 29.922 6.152 1 92.06 402 LEU A O 1
ATOM 3301 N N . GLN A 1 403 ? 17.281 29.172 8.219 1 90.88 403 GLN A N 1
ATOM 3302 C CA . GLN A 1 403 ? 18.688 28.984 8.594 1 90.88 403 GLN A CA 1
ATOM 3303 C C . GLN A 1 403 ? 19.406 28.078 7.594 1 90.88 403 GLN A C 1
ATOM 3305 O O . GLN A 1 403 ? 18.859 27.047 7.184 1 90.88 403 GLN A O 1
ATOM 3310 N N . LYS A 1 404 ? 20.625 28.438 7.32 1 89.06 404 LYS A N 1
ATOM 3311 C CA . LYS A 1 404 ? 21.391 27.812 6.25 1 89.06 404 LYS A CA 1
ATOM 3312 C C . LYS A 1 404 ? 21.672 26.328 6.555 1 89.06 404 LYS A C 1
ATOM 3314 O O . LYS A 1 404 ? 21.516 25.484 5.684 1 89.06 404 LYS A O 1
ATOM 3319 N N . ASP A 1 405 ? 22.094 26.094 7.766 1 90.81 405 ASP A N 1
ATOM 3320 C CA . ASP A 1 405 ? 22.438 24.719 8.125 1 90.81 405 ASP A CA 1
ATOM 3321 C C . ASP A 1 405 ? 21.234 23.797 8 1 90.81 405 ASP A C 1
ATOM 3323 O O . ASP A 1 405 ? 21.359 22.656 7.551 1 90.81 405 ASP A O 1
ATOM 3327 N N . TYR A 1 406 ? 20.156 24.266 8.422 1 93 406 TYR A N 1
ATOM 3328 C CA . TYR A 1 406 ? 18.922 23.5 8.289 1 93 406 TYR A CA 1
ATOM 3329 C C . TYR A 1 406 ? 18.594 23.234 6.824 1 93 406 TYR A C 1
ATOM 3331 O O . TYR A 1 406 ? 18.25 22.109 6.441 1 93 406 TYR A O 1
ATOM 3339 N N . VAL A 1 407 ? 18.672 24.203 6.023 1 94 407 VAL A N 1
ATOM 3340 C CA . VAL A 1 407 ? 18.344 24.094 4.609 1 94 407 VAL A CA 1
ATOM 3341 C C . VAL A 1 407 ? 19.266 23.094 3.926 1 94 407 VAL A C 1
ATOM 3343 O O . VAL A 1 407 ? 18.828 22.281 3.104 1 94 407 VAL A O 1
ATOM 3346 N N . GLU A 1 408 ? 20.516 23.141 4.266 1 94.69 408 GLU A N 1
ATOM 3347 C CA . GLU A 1 408 ? 21.469 22.234 3.668 1 94.69 408 GLU A CA 1
ATOM 3348 C C . GLU A 1 408 ? 21.172 20.781 4.059 1 94.69 408 GLU A C 1
ATOM 3350 O O . GLU A 1 408 ? 21.266 19.875 3.227 1 94.69 408 GLU A O 1
ATOM 3355 N N . GLN A 1 409 ? 20.859 20.625 5.281 1 95 409 GLN A N 1
ATOM 3356 C CA . GLN A 1 409 ? 20.484 19.281 5.723 1 95 409 GLN A CA 1
ATOM 3357 C C . GLN A 1 409 ? 19.234 18.797 4.992 1 95 409 GLN A C 1
ATOM 3359 O O . GLN A 1 409 ? 19.172 17.641 4.574 1 95 409 GLN A O 1
ATOM 3364 N N . LEU A 1 410 ? 18.281 19.625 4.887 1 96.19 410 LEU A N 1
ATOM 3365 C CA . LEU A 1 410 ? 17.047 19.266 4.18 1 96.19 410 LEU A CA 1
ATOM 3366 C C . LEU A 1 410 ? 17.344 18.906 2.727 1 96.19 410 LEU A C 1
ATOM 3368 O O . LEU A 1 410 ? 16.828 17.922 2.211 1 96.19 410 LEU A O 1
ATOM 3372 N N . ARG A 1 411 ? 18.25 19.656 2.127 1 96.5 411 ARG A N 1
ATOM 3373 C CA . ARG A 1 411 ? 18.672 19.391 0.757 1 96.5 411 ARG A CA 1
ATOM 3374 C C . ARG A 1 411 ? 19.266 18 0.634 1 96.5 411 ARG A C 1
ATOM 3376 O O . ARG A 1 411 ? 18.922 17.25 -0.288 1 96.5 411 ARG A O 1
ATOM 3383 N N . GLN A 1 412 ? 20.031 17.719 1.5 1 96 412 GLN A N 1
ATOM 3384 C CA . GLN A 1 412 ? 20.719 16.422 1.475 1 96 412 GLN A CA 1
ATOM 3385 C C . GLN A 1 412 ? 19.719 15.289 1.674 1 96 412 GLN A C 1
ATOM 3387 O O . GLN A 1 412 ? 19.766 14.281 0.957 1 96 412 GLN A O 1
ATOM 3392 N N . ASN A 1 413 ? 18.875 15.422 2.629 1 96.62 413 ASN A N 1
ATOM 3393 C CA . ASN A 1 413 ? 17.875 14.391 2.893 1 96.62 413 ASN A CA 1
ATOM 3394 C C . ASN A 1 413 ? 17 14.141 1.673 1 96.62 413 ASN A C 1
ATOM 3396 O O . ASN A 1 413 ? 16.766 12.992 1.295 1 96.62 413 ASN A O 1
ATOM 3400 N N . VAL A 1 414 ? 16.516 15.195 1.061 1 97.69 414 VAL A N 1
ATOM 3401 C CA . VAL A 1 414 ? 15.625 15.086 -0.096 1 97.69 414 VAL A CA 1
ATOM 3402 C C . VAL A 1 414 ? 16.375 14.453 -1.263 1 97.69 414 VAL A C 1
ATOM 3404 O O . VAL A 1 414 ? 15.859 13.547 -1.924 1 97.69 414 VAL A O 1
ATOM 3407 N N . ALA A 1 415 ? 17.578 14.93 -1.455 1 96.62 415 ALA A N 1
ATOM 3408 C CA . ALA A 1 415 ? 18.391 14.391 -2.539 1 96.62 415 ALA A CA 1
ATOM 3409 C C . ALA A 1 415 ? 18.625 12.891 -2.359 1 96.62 415 ALA A C 1
ATOM 3411 O O . ALA A 1 415 ? 18.594 12.133 -3.328 1 96.62 415 ALA A O 1
ATOM 3412 N N . GLN A 1 416 ? 18.828 12.523 -1.224 1 95.06 416 GLN A N 1
ATOM 3413 C CA . GLN A 1 416 ? 19.094 11.117 -0.934 1 95.06 416 GLN A CA 1
ATOM 3414 C C . GLN A 1 416 ? 17.875 10.25 -1.255 1 95.06 416 GLN A C 1
ATOM 3416 O O . GLN A 1 416 ? 18 9.227 -1.929 1 95.06 416 GLN A O 1
ATOM 3421 N N . VAL A 1 417 ? 16.75 10.609 -0.803 1 96.62 417 VAL A N 1
ATOM 3422 C CA . VAL A 1 417 ? 15.555 9.789 -1.01 1 96.62 417 VAL A CA 1
ATOM 3423 C C . VAL A 1 417 ? 15.18 9.789 -2.49 1 96.62 417 VAL A C 1
ATOM 3425 O O . VAL A 1 417 ? 14.883 8.734 -3.061 1 96.62 417 VAL A O 1
ATOM 3428 N N . VAL A 1 418 ? 15.242 10.93 -3.076 1 96.94 418 VAL A N 1
ATOM 3429 C CA . VAL A 1 418 ? 14.859 11.039 -4.48 1 96.94 418 VAL A CA 1
ATOM 3430 C C . VAL A 1 418 ? 15.867 10.289 -5.348 1 96.94 418 VAL A C 1
ATOM 3432 O O . VAL A 1 418 ? 15.492 9.617 -6.312 1 96.94 418 VAL A O 1
ATOM 3435 N N . GLY A 1 419 ? 17.125 10.438 -5.043 1 95.19 419 GLY A N 1
ATOM 3436 C CA . GLY A 1 419 ? 18.141 9.688 -5.754 1 95.19 419 GLY A CA 1
ATOM 3437 C C . GLY A 1 419 ? 17.953 8.18 -5.652 1 95.19 419 GLY A C 1
ATOM 3438 O O . GLY A 1 419 ? 18.078 7.469 -6.648 1 95.19 419 GLY A O 1
ATOM 3439 N N . TYR A 1 420 ? 17.625 7.754 -4.52 1 94.12 420 TYR A N 1
ATOM 3440 C CA . TYR A 1 420 ? 17.391 6.332 -4.293 1 94.12 420 TYR A CA 1
ATOM 3441 C C . TYR A 1 420 ? 16.234 5.828 -5.152 1 94.12 420 TYR A C 1
ATOM 3443 O O . TYR A 1 420 ? 16.297 4.73 -5.707 1 94.12 420 TYR A O 1
ATOM 3451 N N . VAL A 1 421 ? 15.211 6.629 -5.293 1 95.56 421 VAL A N 1
ATOM 3452 C CA . VAL A 1 421 ? 13.992 6.203 -5.969 1 95.56 421 VAL A CA 1
ATOM 3453 C C . VAL A 1 421 ? 14.18 6.309 -7.48 1 95.56 421 VAL A C 1
ATOM 3455 O O . VAL A 1 421 ? 13.758 5.426 -8.227 1 95.56 421 VAL A O 1
ATOM 3458 N N . PHE A 1 422 ? 14.891 7.359 -7.949 1 95.25 422 PHE A N 1
ATOM 3459 C CA . PHE A 1 422 ? 14.758 7.668 -9.367 1 95.25 422 PHE A CA 1
ATOM 3460 C C . PHE A 1 422 ? 16.062 7.383 -10.109 1 95.25 422 PHE A C 1
ATOM 3462 O O . PHE A 1 422 ? 16.078 7.297 -11.336 1 95.25 422 PHE A O 1
ATOM 3469 N N . GLU A 1 423 ? 17.172 7.367 -9.43 1 91.94 423 GLU A N 1
ATOM 3470 C CA . GLU A 1 423 ? 18.422 7.129 -10.141 1 91.94 423 GLU A CA 1
ATOM 3471 C C . GLU A 1 423 ? 18.5 5.691 -10.648 1 91.94 423 GLU A C 1
ATOM 3473 O O . GLU A 1 423 ? 18.438 4.746 -9.859 1 91.94 423 GLU A O 1
ATOM 3478 N N . LYS A 1 424 ? 18.625 5.559 -11.953 1 87.62 424 LYS A N 1
ATOM 3479 C CA . LYS A 1 424 ? 18.703 4.25 -12.602 1 87.62 424 LYS A CA 1
ATOM 3480 C C . LYS A 1 424 ? 19.859 4.211 -13.602 1 87.62 424 LYS A C 1
ATOM 3482 O O . LYS A 1 424 ? 20.328 5.258 -14.062 1 87.62 424 LYS A O 1
ATOM 3487 N N . HIS A 1 425 ? 20.328 3.062 -13.734 1 83.06 425 HIS A N 1
ATOM 3488 C CA . HIS A 1 425 ? 21.359 2.865 -14.758 1 83.06 425 HIS A CA 1
ATOM 3489 C C . HIS A 1 425 ? 21.094 1.6 -15.562 1 83.06 425 HIS A C 1
ATOM 3491 O O . HIS A 1 425 ? 20.328 0.738 -15.141 1 83.06 425 HIS A O 1
ATOM 3497 N N . ASP A 1 426 ? 21.719 1.513 -16.688 1 78.5 426 ASP A N 1
ATOM 3498 C CA . ASP A 1 426 ? 21.547 0.355 -17.562 1 78.5 426 ASP A CA 1
ATOM 3499 C C . ASP A 1 426 ? 22.344 -0.84 -17.047 1 78.5 426 ASP A C 1
ATOM 3501 O O . ASP A 1 426 ? 23.359 -0.67 -16.375 1 78.5 426 ASP A O 1
ATOM 3505 N N . VAL A 1 427 ? 21.844 -1.998 -17.422 1 76.81 427 VAL A N 1
ATOM 3506 C CA . VAL A 1 427 ? 22.562 -3.219 -17.078 1 76.81 427 VAL A CA 1
ATOM 3507 C C . VAL A 1 427 ? 23.781 -3.379 -17.984 1 76.81 427 VAL A C 1
ATOM 3509 O O . VAL A 1 427 ? 23.672 -3.303 -19.203 1 76.81 427 VAL A O 1
ATOM 3512 N N . SER A 1 428 ? 24.875 -3.506 -17.266 1 73 428 SER A N 1
ATOM 3513 C CA . SER A 1 428 ? 26.094 -3.764 -18.047 1 73 428 SER A CA 1
ATOM 3514 C C . SER A 1 428 ? 26.172 -5.219 -18.484 1 73 428 SER A C 1
ATOM 3516 O O . SER A 1 428 ? 25.766 -6.121 -17.75 1 73 428 SER A O 1
ATOM 3518 N N . CYS A 1 429 ? 26.625 -5.445 -19.703 1 69.31 429 CYS A N 1
ATOM 3519 C CA . CYS A 1 429 ? 26.719 -6.785 -20.266 1 69.31 429 CYS A CA 1
ATOM 3520 C C . CYS A 1 429 ? 27.547 -7.699 -19.375 1 69.31 429 CYS A C 1
ATOM 3522 O O . CYS A 1 429 ? 27.281 -8.898 -19.297 1 69.31 429 CYS A O 1
ATOM 3524 N N . ASP A 1 430 ? 28.5 -7.113 -18.766 1 69.75 430 ASP A N 1
ATOM 3525 C CA . ASP A 1 430 ? 29.406 -7.906 -17.938 1 69.75 430 ASP A CA 1
ATOM 3526 C C . ASP A 1 430 ? 28.703 -8.406 -16.688 1 69.75 430 ASP A C 1
ATOM 3528 O O . ASP A 1 430 ? 29.156 -9.359 -16.047 1 69.75 430 ASP A O 1
ATOM 3532 N N . THR A 1 431 ? 27.5 -7.844 -16.5 1 70.56 431 THR A N 1
ATOM 3533 C CA . THR A 1 431 ? 26.812 -8.188 -15.273 1 70.56 431 THR A CA 1
ATOM 3534 C C . THR A 1 431 ? 25.797 -9.305 -15.516 1 70.56 431 THR A C 1
ATOM 3536 O O . THR A 1 431 ? 25.297 -9.914 -14.57 1 70.56 431 THR A O 1
ATOM 3539 N N . ILE A 1 432 ? 25.547 -9.609 -16.734 1 70.75 432 ILE A N 1
ATOM 3540 C CA . ILE A 1 432 ? 24.578 -10.641 -17.078 1 70.75 432 ILE A CA 1
ATOM 3541 C C . ILE A 1 432 ? 25.234 -12.016 -17 1 70.75 432 ILE A C 1
ATOM 3543 O O . ILE A 1 432 ? 26.203 -12.281 -17.703 1 70.75 432 ILE A O 1
ATOM 3547 N N . PRO A 1 433 ? 24.656 -12.773 -16.109 1 67.25 433 PRO A N 1
ATOM 3548 C CA . PRO A 1 433 ? 25.25 -14.117 -16.047 1 67.25 433 PRO A CA 1
ATOM 3549 C C . PRO A 1 433 ? 25.062 -14.914 -17.328 1 67.25 433 PRO A C 1
ATOM 3551 O O . PRO A 1 433 ? 24.109 -14.68 -18.078 1 67.25 433 PRO A O 1
ATOM 3554 N N . PRO A 1 434 ? 26 -15.797 -17.531 1 63.16 434 PRO A N 1
ATOM 3555 C CA . PRO A 1 434 ? 25.953 -16.594 -18.75 1 63.16 434 PRO A CA 1
ATOM 3556 C C . PRO A 1 434 ? 24.641 -17.359 -18.906 1 63.16 434 PRO A C 1
ATOM 3558 O O . PRO A 1 434 ? 24.141 -17.531 -20.016 1 63.16 434 PRO A O 1
ATOM 3561 N N . SER A 1 435 ? 24.031 -17.688 -17.797 1 61.16 435 SER A N 1
ATOM 3562 C CA . SER A 1 435 ? 22.797 -18.484 -17.828 1 61.16 435 SER A CA 1
ATOM 3563 C C . SER A 1 435 ? 21.641 -17.688 -18.391 1 61.16 435 SER A C 1
ATOM 3565 O O . SER A 1 435 ? 20.625 -18.25 -18.828 1 61.16 435 SER A O 1
ATOM 3567 N N . LEU A 1 436 ? 21.75 -16.469 -18.344 1 61.12 436 LEU A N 1
ATOM 3568 C CA . LEU A 1 436 ? 20.656 -15.625 -18.828 1 61.12 436 LEU A CA 1
ATOM 3569 C C . LEU A 1 436 ? 21 -15.031 -20.188 1 61.12 436 LEU A C 1
ATOM 3571 O O . LEU A 1 436 ? 20.203 -14.289 -20.766 1 61.12 436 LEU A O 1
ATOM 3575 N N . LYS A 1 437 ? 22.109 -15.406 -20.656 1 57.5 437 LYS A N 1
ATOM 3576 C CA . LYS A 1 437 ? 22.562 -14.828 -21.922 1 57.5 437 LYS A CA 1
ATOM 3577 C C . LYS A 1 437 ? 21.719 -15.344 -23.094 1 57.5 437 LYS A C 1
ATOM 3579 O O . LYS A 1 437 ? 21.719 -14.75 -24.172 1 57.5 437 LYS A O 1
ATOM 3584 N N . PHE A 1 438 ? 20.969 -16.438 -22.734 1 49.47 438 PHE A N 1
ATOM 3585 C CA . PHE A 1 438 ? 20.125 -16.953 -23.797 1 49.47 438 PHE A CA 1
ATOM 3586 C C . PHE A 1 438 ? 18.953 -16.016 -24.078 1 49.47 438 PHE A C 1
ATOM 3588 O O . PHE A 1 438 ? 18.25 -16.188 -25.078 1 49.47 438 PHE A O 1
ATOM 3595 N N . ILE A 1 439 ? 18.719 -15.195 -23.094 1 51.5 439 ILE A N 1
ATOM 3596 C CA . ILE A 1 439 ? 17.625 -14.266 -23.359 1 51.5 439 ILE A CA 1
ATOM 3597 C C . ILE A 1 439 ? 17.859 -13.547 -24.688 1 51.5 439 ILE A C 1
ATOM 3599 O O . ILE A 1 439 ? 18.969 -13.07 -24.953 1 51.5 439 ILE A O 1
ATOM 3603 N N . THR A 1 440 ? 16.953 -13.719 -25.641 1 48.34 440 THR A N 1
ATOM 3604 C CA . THR A 1 440 ? 17.094 -13.367 -27.047 1 48.34 440 THR A CA 1
ATOM 3605 C C . THR A 1 440 ? 17.688 -11.969 -27.203 1 48.34 440 THR A C 1
ATOM 3607 O O . THR A 1 440 ? 17.453 -11.094 -26.359 1 48.34 440 THR A O 1
ATOM 3610 N N . LYS A 1 441 ? 18.516 -11.953 -28.234 1 46.19 441 LYS A N 1
ATOM 3611 C CA . LYS A 1 441 ? 19.281 -10.805 -28.703 1 46.19 441 LYS A CA 1
ATOM 3612 C C . LYS A 1 441 ? 18.438 -9.531 -28.703 1 46.19 441 LYS A C 1
ATOM 3614 O O . LYS A 1 441 ? 18.875 -8.492 -28.203 1 46.19 441 LYS A O 1
ATOM 3619 N N . PRO A 1 442 ? 17.297 -9.562 -29.312 1 44.59 442 PRO A N 1
ATOM 3620 C CA . PRO A 1 442 ? 16.531 -8.312 -29.328 1 44.59 442 PRO A CA 1
ATOM 3621 C C . PRO A 1 442 ? 16.188 -7.82 -27.922 1 44.59 442 PRO A C 1
ATOM 3623 O O . PRO A 1 442 ? 16.188 -6.609 -27.672 1 44.59 442 PRO A O 1
ATOM 3626 N N . TYR A 1 443 ? 15.828 -8.766 -27.172 1 48.34 443 TYR A N 1
ATOM 3627 C CA . TYR A 1 443 ? 15.516 -8.344 -25.812 1 48.34 443 TYR A CA 1
ATOM 3628 C C . TYR A 1 443 ? 16.766 -7.879 -25.078 1 48.34 443 TYR A C 1
ATOM 3630 O O . TYR A 1 443 ? 16.734 -6.887 -24.344 1 48.34 443 TYR A O 1
ATOM 3638 N N . LEU A 1 444 ? 17.734 -8.742 -25.375 1 52.75 444 LEU A N 1
ATOM 3639 C CA . LEU A 1 444 ? 19 -8.32 -24.797 1 52.75 444 LEU A CA 1
ATOM 3640 C C . LEU A 1 444 ? 19.438 -6.965 -25.344 1 52.75 444 LEU A C 1
ATOM 3642 O O . LEU A 1 444 ? 20.047 -6.168 -24.625 1 52.75 444 LEU A O 1
ATOM 3646 N N . LYS A 1 445 ? 19.156 -6.863 -26.641 1 49.91 445 LYS A N 1
ATOM 3647 C CA . LYS A 1 445 ? 19.5 -5.574 -27.234 1 49.91 445 LYS A CA 1
ATOM 3648 C C . LYS A 1 445 ? 18.75 -4.438 -26.562 1 49.91 445 LYS A C 1
ATOM 3650 O O . LYS A 1 445 ? 19.25 -3.318 -26.453 1 49.91 445 LYS A O 1
ATOM 3655 N N . LYS A 1 446 ? 17.578 -4.84 -26.344 1 47.5 446 LYS A N 1
ATOM 3656 C CA . LYS A 1 446 ? 16.812 -3.822 -25.625 1 47.5 446 LYS A CA 1
ATOM 3657 C C . LYS A 1 446 ? 17.391 -3.557 -24.25 1 47.5 446 LYS A C 1
ATOM 3659 O O . LYS A 1 446 ? 17.078 -2.545 -23.609 1 47.5 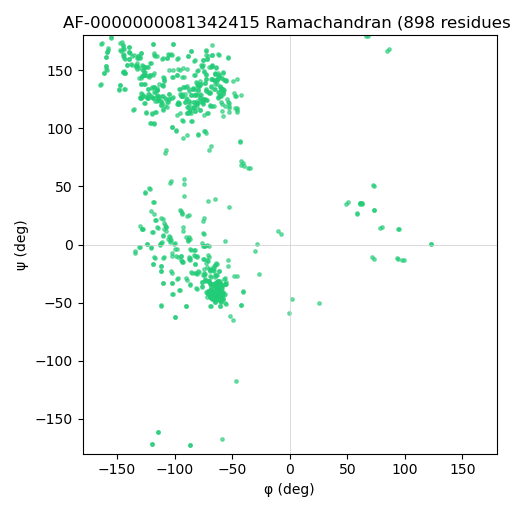446 LYS A O 1
ATOM 3664 N N . LEU A 1 447 ? 17.859 -4.727 -23.922 1 53.19 447 LEU A N 1
ATOM 3665 C CA . LEU A 1 447 ? 18.719 -4.465 -22.766 1 53.19 447 LEU A CA 1
ATOM 3666 C C . LEU A 1 447 ? 19.984 -3.732 -23.188 1 53.19 447 LEU A C 1
ATOM 3668 O O . LEU A 1 447 ? 20.828 -4.297 -23.875 1 53.19 447 LEU A O 1
ATOM 3672 N N . LYS A 1 448 ? 20.016 -2.809 -24.109 1 44.41 448 LYS A N 1
ATOM 3673 C CA . LYS A 1 448 ? 20.906 -2.018 -24.938 1 44.41 448 LYS A CA 1
ATOM 3674 C C . LYS A 1 448 ? 22.375 -2.346 -24.641 1 44.41 448 LYS A C 1
ATOM 3676 O O . LYS A 1 448 ? 23.234 -2.193 -25.5 1 44.41 448 LYS A O 1
ATOM 3681 N N . ILE A 1 449 ? 22.875 -2.207 -23.5 1 44.69 449 ILE A N 1
ATOM 3682 C CA . ILE A 1 449 ? 24.281 -1.836 -23.672 1 44.69 449 ILE A CA 1
ATOM 3683 C C . ILE A 1 449 ? 25.078 -3.051 -24.125 1 44.69 449 ILE A C 1
ATOM 3685 O O . ILE A 1 449 ? 26.312 -2.977 -24.266 1 44.69 449 ILE A O 1
ATOM 3689 N N . CYS A 1 450 ? 24.453 -4.223 -24.266 1 44.75 450 CYS A N 1
ATOM 3690 C CA . CYS A 1 450 ? 25.484 -5.207 -24.578 1 44.75 450 CYS A CA 1
ATOM 3691 C C . CYS A 1 450 ? 25.656 -5.363 -26.078 1 44.75 450 CYS A C 1
ATOM 3693 O O . CYS A 1 450 ? 24.672 -5.461 -26.812 1 44.75 450 CYS A O 1
ATOM 3695 N N . GLU A 1 451 ? 26.469 -4.719 -26.812 1 42.31 451 GLU A N 1
ATOM 3696 C CA . GLU A 1 451 ? 26.906 -4.902 -28.188 1 42.31 451 GLU A CA 1
ATOM 3697 C C . GLU A 1 451 ? 27 -6.383 -28.547 1 42.31 451 GLU A C 1
ATOM 3699 O O . GLU A 1 451 ? 27.438 -7.195 -27.734 1 42.31 451 GLU A O 1
ATOM 3704 N N . MET B 1 1 ? -23.172 44.031 -7.863 1 17.81 1 MET B N 1
ATOM 3705 C CA . MET B 1 1 ? -22.828 43.188 -9.008 1 17.81 1 MET B CA 1
ATOM 3706 C C . MET B 1 1 ? -21.391 43.469 -9.453 1 17.81 1 MET B C 1
ATOM 3708 O O . MET B 1 1 ? -21.031 43.188 -10.602 1 17.81 1 MET B O 1
ATOM 3712 N N . SER B 1 2 ? -20.609 44.125 -8.609 1 19.69 2 SER B N 1
ATOM 3713 C CA . SER B 1 2 ? -19.391 44.875 -8.852 1 19.69 2 SER B CA 1
ATOM 3714 C C . SER B 1 2 ? -18.312 44 -9.492 1 19.69 2 SER B C 1
ATOM 3716 O O . SER B 1 2 ? -18.219 42.812 -9.188 1 19.69 2 SER B O 1
ATOM 3718 N N . SER B 1 3 ? -17.906 44.312 -10.758 1 20.12 3 SER B N 1
ATOM 3719 C CA . SER B 1 3 ? -16.906 43.844 -11.719 1 20.12 3 SER B CA 1
ATOM 3720 C C . SER B 1 3 ? -15.578 43.531 -11.039 1 20.12 3 SER B C 1
ATOM 3722 O O . SER B 1 3 ? -14.961 44.438 -10.453 1 20.12 3 SER B O 1
ATOM 3724 N N . TYR B 1 4 ? -15.539 42.562 -10.312 1 23.58 4 TYR B N 1
ATOM 3725 C CA . TYR B 1 4 ? -14.266 42.094 -9.766 1 23.58 4 TYR B CA 1
ATOM 3726 C C . TYR B 1 4 ? -13.172 42.188 -10.828 1 23.58 4 TYR B C 1
ATOM 3728 O O . TYR B 1 4 ? -13.164 41.375 -11.773 1 23.58 4 TYR B O 1
ATOM 3736 N N . TYR B 1 5 ? -12.773 43.344 -11.25 1 23.16 5 TYR B N 1
ATOM 3737 C CA . TYR B 1 5 ? -11.695 43.719 -12.148 1 23.16 5 TYR B CA 1
ATOM 3738 C C . TYR B 1 5 ? -10.422 42.938 -11.844 1 23.16 5 TYR B C 1
ATOM 3740 O O . TYR B 1 5 ? -9.945 42.938 -10.711 1 23.16 5 TYR B O 1
ATOM 3748 N N . ILE B 1 6 ? -10.234 41.812 -12.43 1 30.47 6 ILE B N 1
ATOM 3749 C CA . ILE B 1 6 ? -9.039 41 -12.648 1 30.47 6 ILE B CA 1
ATOM 3750 C C . ILE B 1 6 ? -7.844 41.906 -12.891 1 30.47 6 ILE B C 1
ATOM 3752 O O . ILE B 1 6 ? -7.773 42.594 -13.914 1 30.47 6 ILE B O 1
ATOM 3756 N N . ASN B 1 7 ? -7.449 42.656 -11.93 1 31 7 ASN B N 1
ATOM 3757 C CA . ASN B 1 7 ? -6.254 43.469 -12.172 1 31 7 ASN B CA 1
ATOM 3758 C C . ASN B 1 7 ? -5.152 42.625 -12.828 1 31 7 ASN B C 1
ATOM 3760 O O . ASN B 1 7 ? -4.867 41.531 -12.398 1 31 7 ASN B O 1
ATOM 3764 N N . LYS B 1 8 ? -4.75 42.844 -14.008 1 38.22 8 LYS B N 1
ATOM 3765 C CA . LYS B 1 8 ? -3.865 42.438 -15.094 1 38.22 8 LYS B CA 1
ATOM 3766 C C . LYS B 1 8 ? -2.418 42.344 -14.617 1 38.22 8 LYS B C 1
ATOM 3768 O O . LYS B 1 8 ? -1.504 42.188 -15.422 1 38.22 8 LYS B O 1
ATOM 3773 N N . GLN B 1 9 ? -2.051 42.812 -13.539 1 37.38 9 GLN B N 1
ATOM 3774 C CA . GLN B 1 9 ? -0.617 42.781 -13.273 1 37.38 9 GLN B CA 1
ATOM 3775 C C . GLN B 1 9 ? -0.146 41.344 -13.094 1 37.38 9 GLN B C 1
ATOM 3777 O O . GLN B 1 9 ? -0.788 40.531 -12.398 1 37.38 9 GLN B O 1
ATOM 3782 N N . THR B 1 10 ? 0.751 40.875 -13.914 1 44.62 10 THR B N 1
ATOM 3783 C CA . THR B 1 10 ? 1.377 39.562 -13.977 1 44.62 10 THR B CA 1
ATOM 3784 C C . THR B 1 10 ? 2.176 39.281 -12.711 1 44.62 10 THR B C 1
ATOM 3786 O O . THR B 1 10 ? 2.572 40.219 -12 1 44.62 10 THR B O 1
ATOM 3789 N N . SER B 1 11 ? 2.258 38.062 -12.281 1 49.34 11 SER B N 1
ATOM 3790 C CA . SER B 1 11 ? 3.018 37.562 -11.141 1 49.34 11 SER B CA 1
ATOM 3791 C C . SER B 1 11 ? 4.387 38.219 -11.055 1 49.34 11 SER B C 1
ATOM 3793 O O . SER B 1 11 ? 4.809 38.656 -9.977 1 49.34 11 SER B O 1
ATOM 3795 N N . PRO B 1 12 ? 5.07 38.438 -12.148 1 47.56 12 PRO B N 1
ATOM 3796 C CA . PRO B 1 12 ? 6.395 39.031 -12.023 1 47.56 12 PRO B CA 1
ATOM 3797 C C . PRO B 1 12 ? 6.336 40.5 -11.57 1 47.56 12 PRO B C 1
ATOM 3799 O O . PRO B 1 12 ? 7.199 40.969 -10.812 1 47.56 12 PRO B O 1
ATOM 3802 N N . GLU B 1 13 ? 5.449 41.188 -12.086 1 49.22 13 GLU B N 1
ATOM 3803 C CA . GLU B 1 13 ? 5.379 42.594 -11.75 1 49.22 13 GLU B CA 1
ATOM 3804 C C . GLU B 1 13 ? 5.102 42.812 -10.258 1 49.22 13 GLU B C 1
ATOM 3806 O O . GLU B 1 13 ? 5.691 43.688 -9.625 1 49.22 13 GLU B O 1
ATOM 3811 N N . ILE B 1 14 ? 4.25 42 -9.758 1 52.19 14 ILE B N 1
ATOM 3812 C CA . ILE B 1 14 ? 3.92 42.094 -8.336 1 52.19 14 ILE B CA 1
ATOM 3813 C C . ILE B 1 14 ? 5.16 41.781 -7.5 1 52.19 14 ILE B C 1
ATOM 3815 O O . ILE B 1 14 ? 5.438 42.469 -6.516 1 52.19 14 ILE B O 1
ATOM 3819 N N . ILE B 1 15 ? 5.953 40.906 -7.988 1 56.41 15 ILE B N 1
ATOM 3820 C CA . ILE B 1 15 ? 7.137 40.469 -7.246 1 56.41 15 ILE B CA 1
ATOM 3821 C C . ILE B 1 15 ? 8.172 41.594 -7.238 1 56.41 15 ILE B C 1
ATOM 3823 O O . ILE B 1 15 ? 8.812 41.844 -6.219 1 56.41 15 ILE B O 1
ATOM 3827 N N . SER B 1 16 ? 8.336 42.156 -8.398 1 52.75 16 SER B N 1
ATOM 3828 C CA . SER B 1 16 ? 9.32 43.219 -8.5 1 52.75 16 SER B CA 1
ATOM 3829 C C . SER B 1 16 ? 9.023 44.344 -7.504 1 52.75 16 SER B C 1
ATOM 3831 O O . SER B 1 16 ? 9.938 44.938 -6.93 1 52.75 16 SER B O 1
ATOM 3833 N N . GLU B 1 17 ? 7.867 44.562 -7.281 1 54.31 17 GLU B N 1
ATOM 3834 C CA . GLU B 1 17 ? 7.488 45.625 -6.359 1 54.31 17 GLU B CA 1
ATOM 3835 C C . GLU B 1 17 ? 7.742 45.219 -4.91 1 54.31 17 GLU B C 1
ATOM 3837 O O . GLU B 1 17 ? 7.934 46.094 -4.043 1 54.31 17 GLU B O 1
ATOM 3842 N N . LEU B 1 18 ? 7.746 44 -4.703 1 57.12 18 LEU B N 1
ATOM 3843 C CA . LEU B 1 18 ? 7.855 43.531 -3.328 1 57.12 18 LEU B CA 1
ATOM 3844 C C . LEU B 1 18 ? 9.289 43.125 -3.01 1 57.12 18 LEU B C 1
ATOM 3846 O O . LEU B 1 18 ? 9.586 42.688 -1.889 1 57.12 18 LEU B O 1
ATOM 3850 N N . THR B 1 19 ? 10.281 43.125 -3.934 1 52.38 19 THR B N 1
ATOM 3851 C CA . THR B 1 19 ? 11.633 42.625 -3.803 1 52.38 19 THR B CA 1
ATOM 3852 C C . THR B 1 19 ? 12.461 43.469 -2.848 1 52.38 19 THR B C 1
ATOM 3854 O O . THR B 1 19 ? 13.445 43 -2.279 1 52.38 19 THR B O 1
ATOM 3857 N N . ASP B 1 20 ? 12.266 44.781 -2.77 1 47.88 20 ASP B N 1
ATOM 3858 C CA . ASP B 1 20 ? 13.219 45.656 -2.066 1 47.88 20 ASP B CA 1
ATOM 3859 C C . ASP B 1 20 ? 13.078 45.5 -0.554 1 47.88 20 ASP B C 1
ATOM 3861 O O . ASP B 1 20 ? 13.477 46.375 0.203 1 47.88 20 ASP B O 1
ATOM 3865 N N . LYS B 1 21 ? 12.594 44.469 -0.078 1 56.66 21 LYS B N 1
ATOM 3866 C CA . LYS B 1 21 ? 12.344 44.5 1.359 1 56.66 21 LYS B CA 1
ATOM 3867 C C . LYS B 1 21 ? 13.375 43.688 2.123 1 56.66 21 LYS B C 1
ATOM 3869 O O . LYS B 1 21 ? 14.086 42.875 1.533 1 56.66 21 LYS B O 1
ATOM 3874 N N . VAL B 1 22 ? 13.719 44.031 3.398 1 54.56 22 VAL B N 1
ATOM 3875 C CA . VAL B 1 22 ? 14.609 43.438 4.395 1 54.56 22 VAL B CA 1
ATOM 3876 C C . VAL B 1 22 ? 14.352 41.938 4.492 1 54.56 22 VAL B C 1
ATOM 3878 O O . VAL B 1 22 ? 13.195 41.5 4.516 1 54.56 22 VAL B O 1
ATOM 3881 N N . VAL B 1 23 ? 15.516 41.188 4.352 1 63.12 23 VAL B N 1
ATOM 3882 C CA . VAL B 1 23 ? 15.461 39.75 4.477 1 63.12 23 VAL B CA 1
ATOM 3883 C C . VAL B 1 23 ? 15.633 39.344 5.941 1 63.12 23 VAL B C 1
ATOM 3885 O O . VAL B 1 23 ? 16.609 39.75 6.586 1 63.12 23 VAL B O 1
ATOM 3888 N N . TYR B 1 24 ? 14.648 38.781 6.535 1 74 24 TYR B N 1
ATOM 3889 C CA . TYR B 1 24 ? 14.703 38.219 7.875 1 74 24 TYR B CA 1
ATOM 3890 C C . TYR B 1 24 ? 15.039 36.719 7.816 1 74 24 TYR B C 1
ATOM 3892 O O . TYR B 1 24 ? 14.727 36.062 6.832 1 74 24 TYR B O 1
ATOM 3900 N N . PHE B 1 25 ? 15.859 36.312 8.875 1 74.81 25 PHE B N 1
ATOM 3901 C CA . PHE B 1 25 ? 16.219 34.906 8.969 1 74.81 25 PHE B CA 1
ATOM 3902 C C . PHE B 1 25 ? 15.453 34.219 10.094 1 74.81 25 PHE B C 1
ATOM 3904 O O . PHE B 1 25 ? 15.422 34.719 11.219 1 74.81 25 PHE B O 1
ATOM 3911 N N . ASP B 1 26 ? 14.758 33.219 9.758 1 80.06 26 ASP B N 1
ATOM 3912 C CA . ASP B 1 26 ? 14.078 32.406 10.75 1 80.06 26 ASP B CA 1
ATOM 3913 C C . ASP B 1 26 ? 14.93 31.188 11.141 1 80.06 26 ASP B C 1
ATOM 3915 O O . ASP B 1 26 ? 15.477 30.5 10.273 1 80.06 26 ASP B O 1
ATOM 3919 N N . ASN B 1 27 ? 15.086 31.016 12.469 1 81.38 27 ASN B N 1
ATOM 3920 C CA . ASN B 1 27 ? 15.656 29.766 12.977 1 81.38 27 ASN B CA 1
ATOM 3921 C C . ASN B 1 27 ? 14.672 28.609 12.844 1 81.38 27 ASN B C 1
ATOM 3923 O O . ASN B 1 27 ? 13.453 28.812 12.883 1 81.38 27 ASN B O 1
ATOM 3927 N N . VAL B 1 28 ? 15.273 27.5 12.516 1 83.94 28 VAL B N 1
ATOM 3928 C CA . VAL B 1 28 ? 14.477 26.281 12.547 1 83.94 28 VAL B CA 1
ATOM 3929 C C . VAL B 1 28 ? 15.078 25.297 13.531 1 83.94 28 VAL B C 1
ATOM 3931 O O . VAL B 1 28 ? 16.188 24.781 13.32 1 83.94 28 VAL B O 1
ATOM 3934 N N . PHE B 1 29 ? 14.391 25.016 14.586 1 85.25 29 PHE B N 1
ATOM 3935 C CA . PHE B 1 29 ? 14.859 24.047 15.562 1 85.25 29 PHE B CA 1
ATOM 3936 C C . PHE B 1 29 ? 14.414 22.641 15.188 1 85.25 29 PHE B C 1
ATOM 3938 O O . PHE B 1 29 ? 13.219 22.375 15.078 1 85.25 29 PHE B O 1
ATOM 3945 N N . ILE B 1 30 ? 15.398 21.844 15 1 82.94 30 ILE B N 1
ATOM 3946 C CA . ILE B 1 30 ? 15.141 20.453 14.625 1 82.94 30 ILE B CA 1
ATOM 3947 C C . ILE B 1 30 ? 15.086 19.578 15.875 1 82.94 30 ILE B C 1
ATOM 3949 O O . ILE B 1 30 ? 15.594 19.969 16.938 1 82.94 30 ILE B O 1
ATOM 3953 N N . GLN B 1 31 ? 14.336 18.547 15.703 1 80.69 31 GLN B N 1
ATOM 3954 C CA . GLN B 1 31 ? 14.258 17.594 16.812 1 80.69 31 GLN B CA 1
ATOM 3955 C C . GLN B 1 31 ? 15.531 16.766 16.906 1 80.69 31 GLN B C 1
ATOM 3957 O O . GLN B 1 31 ? 15.906 16.078 15.953 1 80.69 31 GLN B O 1
ATOM 3962 N N . LYS B 1 32 ? 16.25 17.016 17.969 1 67.81 32 LYS B N 1
ATOM 3963 C CA . LYS B 1 32 ? 17.469 16.234 18.156 1 67.81 32 LYS B CA 1
ATOM 3964 C C . LYS B 1 32 ? 17.156 14.844 18.672 1 67.81 32 LYS B C 1
ATOM 3966 O O . LYS B 1 32 ? 16.094 14.617 19.266 1 67.81 32 LYS B O 1
ATOM 3971 N N . GLU B 1 33 ? 17.703 13.75 18.281 1 59.69 33 GLU B N 1
ATOM 3972 C CA . GLU B 1 33 ? 17.609 12.312 18.516 1 59.69 33 GLU B CA 1
ATOM 3973 C C . GLU B 1 33 ? 17.078 12.016 19.922 1 59.69 33 GLU B C 1
ATOM 3975 O O . GLU B 1 33 ? 16.328 11.055 20.125 1 59.69 33 GLU B O 1
ATOM 3980 N N . ASN B 1 34 ? 17.25 12.859 20.797 1 52.06 34 ASN B N 1
ATOM 3981 C CA . ASN B 1 34 ? 17.094 12.43 22.188 1 52.06 34 ASN B CA 1
ATOM 3982 C C . ASN B 1 34 ? 15.633 12.422 22.609 1 52.06 34 ASN B C 1
ATOM 3984 O O . ASN B 1 34 ? 15.266 11.766 23.578 1 52.06 34 ASN B O 1
ATOM 3988 N N . ILE B 1 35 ? 14.828 13.102 22.078 1 55.16 35 ILE B N 1
ATOM 3989 C CA . ILE B 1 35 ? 13.523 13.102 22.719 1 55.16 35 ILE B CA 1
ATOM 3990 C C . ILE B 1 35 ? 12.641 12.023 22.109 1 55.16 35 ILE B C 1
ATOM 3992 O O . ILE B 1 35 ? 11.805 12.312 21.25 1 55.16 35 ILE B O 1
ATOM 3996 N N . PHE B 1 36 ? 13.406 10.906 21.922 1 57.16 36 PHE B N 1
ATOM 3997 C CA . PHE B 1 36 ? 12.648 9.773 21.391 1 57.16 36 PHE B CA 1
ATOM 3998 C C . PHE B 1 36 ? 11.734 9.18 22.453 1 57.16 36 PHE B C 1
ATOM 4000 O O . PHE B 1 36 ? 12.039 9.25 23.656 1 57.16 36 PHE B O 1
ATOM 4007 N N . ALA B 1 37 ? 10.523 8.953 22 1 62.03 37 ALA B N 1
ATOM 4008 C CA . ALA B 1 37 ? 9.625 8.18 22.844 1 62.03 37 ALA B CA 1
ATOM 4009 C C . ALA B 1 37 ? 10.305 6.91 23.359 1 62.03 37 ALA B C 1
ATOM 4011 O O . ALA B 1 37 ? 11.164 6.344 22.672 1 62.03 37 ALA B O 1
ATOM 4012 N N . LYS B 1 38 ? 10.266 6.613 24.672 1 73.88 38 LYS B N 1
ATOM 4013 C CA . LYS B 1 38 ? 10.688 5.316 25.188 1 73.88 38 LYS B CA 1
ATOM 4014 C C . LYS B 1 38 ? 10.078 4.176 24.375 1 73.88 38 LYS B C 1
ATOM 4016 O O . LYS B 1 38 ? 8.852 4.117 24.203 1 73.88 38 LYS B O 1
ATOM 4021 N N . CYS B 1 39 ? 11 3.377 23.734 1 83.62 39 CYS B N 1
ATOM 4022 C CA . CYS B 1 39 ? 10.516 2.236 22.969 1 83.62 39 CYS B CA 1
ATOM 4023 C C . CYS B 1 39 ? 9.805 1.233 23.875 1 83.62 39 CYS B C 1
ATOM 4025 O O . CYS B 1 39 ? 10.359 0.803 24.891 1 83.62 39 CYS B O 1
ATOM 4027 N N . LYS B 1 40 ? 8.742 0.988 23.5 1 77.81 40 LYS B N 1
ATOM 4028 C CA . LYS B 1 40 ? 7.945 0.036 24.266 1 77.81 40 LYS B CA 1
ATOM 4029 C C . LYS B 1 40 ? 8.336 -1.401 23.938 1 77.81 40 LYS B C 1
ATOM 4031 O O . LYS B 1 40 ? 8.633 -1.721 22.797 1 77.81 40 LYS B O 1
ATOM 4036 N N . VAL B 1 41 ? 8.383 -2.074 25.047 1 79.81 41 VAL B N 1
ATOM 4037 C CA . VAL B 1 41 ? 8.609 -3.508 24.875 1 79.81 41 VAL B CA 1
ATOM 4038 C C . VAL B 1 41 ? 7.277 -4.219 24.672 1 79.81 41 VAL B C 1
ATOM 4040 O O . VAL B 1 41 ? 6.414 -4.215 25.547 1 79.81 41 VAL B O 1
ATOM 4043 N N . LYS B 1 42 ? 7.098 -4.746 23.484 1 85 42 LYS B N 1
ATOM 4044 C CA . LYS B 1 42 ? 5.922 -5.543 23.141 1 85 42 LYS B CA 1
ATOM 4045 C C . LYS B 1 42 ? 6.25 -7.035 23.141 1 85 42 LYS B C 1
ATOM 4047 O O . LYS B 1 42 ? 7.422 -7.414 23.109 1 85 4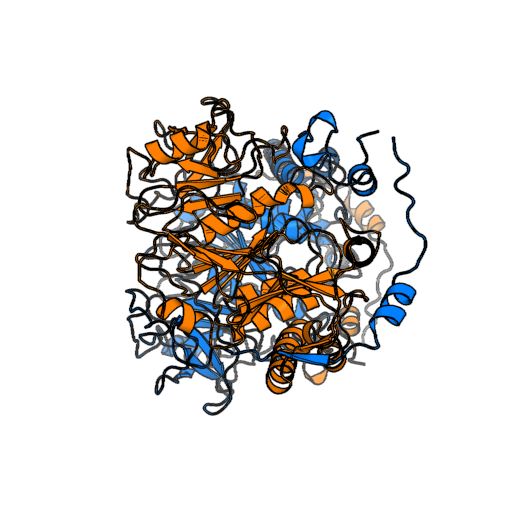2 LYS B O 1
ATOM 4052 N N . LYS B 1 43 ? 5.219 -7.793 23.188 1 83.88 43 LYS B N 1
ATOM 4053 C CA . LYS B 1 43 ? 5.406 -9.242 23.203 1 83.88 43 LYS B CA 1
ATOM 4054 C C . LYS B 1 43 ? 6.145 -9.719 21.953 1 83.88 43 LYS B C 1
ATOM 4056 O O . LYS B 1 43 ? 7.047 -10.555 22.047 1 83.88 43 LYS B O 1
ATOM 4061 N N . TRP B 1 44 ? 5.867 -9.102 20.859 1 87.94 44 TRP B N 1
ATOM 4062 C CA . TRP B 1 44 ? 6.387 -9.617 19.609 1 87.94 44 TRP B CA 1
ATOM 4063 C C . TRP B 1 44 ? 7.848 -9.234 19.422 1 87.94 44 TRP B C 1
ATOM 4065 O O . TRP B 1 44 ? 8.586 -9.898 18.688 1 87.94 44 TRP B O 1
ATOM 4075 N N . ASN B 1 45 ? 8.297 -8.18 20.062 1 89.56 45 ASN B N 1
ATOM 4076 C CA . ASN B 1 45 ? 9.68 -7.754 19.844 1 89.56 45 ASN B CA 1
ATOM 4077 C C . ASN B 1 45 ? 10.555 -8.047 21.047 1 89.56 45 ASN B C 1
ATOM 4079 O O . ASN B 1 45 ? 11.656 -7.516 21.172 1 89.56 45 ASN B O 1
ATOM 4083 N N . ASN B 1 46 ? 9.984 -8.836 21.938 1 92.81 46 ASN B N 1
ATOM 4084 C CA . ASN B 1 46 ? 10.734 -9.219 23.125 1 92.81 46 ASN B CA 1
ATOM 4085 C C . ASN B 1 46 ? 11.258 -10.648 23.016 1 92.81 46 ASN B C 1
ATOM 4087 O O . ASN B 1 46 ? 11.023 -11.477 23.906 1 92.81 46 ASN B O 1
ATOM 4091 N N . LYS B 1 47 ? 11.961 -10.938 21.984 1 95.62 47 LYS B N 1
ATOM 4092 C CA . LYS B 1 47 ? 12.508 -12.266 21.734 1 95.62 47 LYS B CA 1
ATOM 4093 C C . LYS B 1 47 ? 13.883 -12.18 21.078 1 95.62 47 LYS B C 1
ATOM 4095 O O . LYS B 1 47 ? 14.078 -11.375 20.156 1 95.62 47 LYS B O 1
ATOM 4100 N N . THR B 1 48 ? 14.75 -12.953 21.609 1 97.25 48 THR B N 1
ATOM 4101 C CA . THR B 1 48 ? 16.062 -13.117 21.016 1 97.25 48 THR B CA 1
ATOM 4102 C C . THR B 1 48 ? 16.344 -14.578 20.703 1 97.25 48 THR B C 1
ATOM 4104 O O . THR B 1 48 ? 16.062 -15.461 21.516 1 97.25 48 THR B O 1
ATOM 4107 N N . THR B 1 49 ? 16.75 -14.781 19.531 1 97.56 49 THR B N 1
ATOM 4108 C CA . THR B 1 49 ? 17.156 -16.125 19.141 1 97.56 49 THR B CA 1
ATOM 4109 C C . THR B 1 49 ? 18.656 -16.219 18.922 1 97.56 49 THR B C 1
ATOM 4111 O O . THR B 1 49 ? 19.312 -15.188 18.719 1 97.56 49 THR B O 1
ATOM 4114 N N . THR B 1 50 ? 19.172 -17.469 18.969 1 95.88 50 THR B N 1
ATOM 4115 C CA . THR B 1 50 ? 20.609 -17.641 18.844 1 95.88 50 THR B CA 1
ATOM 4116 C C . THR B 1 50 ? 20.953 -18.469 17.609 1 95.88 50 THR B C 1
ATOM 4118 O O . THR B 1 50 ? 22.109 -18.547 17.203 1 95.88 50 THR B O 1
ATOM 4121 N N . GLU B 1 51 ? 19.922 -19.016 17.062 1 95 51 GLU B N 1
ATOM 4122 C CA . GLU B 1 51 ? 20.156 -19.844 15.875 1 95 51 GLU B CA 1
ATOM 4123 C C . GLU B 1 51 ? 19.016 -19.688 14.875 1 95 51 GLU B C 1
ATOM 4125 O O . GLU B 1 51 ? 17.875 -19.453 15.258 1 95 51 GLU B O 1
ATOM 4130 N N . ILE B 1 52 ? 19.375 -19.828 13.609 1 94.44 52 ILE B N 1
ATOM 4131 C CA . ILE B 1 52 ? 18.375 -19.844 12.539 1 94.44 52 ILE B CA 1
ATOM 4132 C C . ILE B 1 52 ? 17.797 -21.234 12.391 1 94.44 52 ILE B C 1
ATOM 4134 O O . ILE B 1 52 ? 18.531 -22.234 12.367 1 94.44 52 ILE B O 1
ATOM 4138 N N . PRO B 1 53 ? 16.484 -21.281 12.289 1 91.5 53 PRO B N 1
ATOM 4139 C CA . PRO B 1 53 ? 15.898 -22.609 12.07 1 91.5 53 PRO B CA 1
ATOM 4140 C C . PRO B 1 53 ? 16.453 -23.297 10.82 1 91.5 53 PRO B C 1
ATOM 4142 O O . PRO B 1 53 ? 16.609 -22.656 9.773 1 91.5 53 PRO B O 1
ATOM 4145 N N . ARG B 1 54 ? 16.844 -24.547 10.867 1 88.12 54 ARG B N 1
ATOM 4146 C CA . ARG B 1 54 ? 17.297 -25.406 9.781 1 88.12 54 ARG B CA 1
ATOM 4147 C C . ARG B 1 54 ? 18.547 -24.828 9.117 1 88.12 54 ARG B C 1
ATOM 4149 O O . ARG B 1 54 ? 18.703 -24.906 7.898 1 88.12 54 ARG B O 1
ATOM 4156 N N . ILE B 1 55 ? 19.344 -24.266 9.844 1 89.38 55 ILE B N 1
ATOM 4157 C CA . ILE B 1 55 ? 20.516 -23.562 9.328 1 89.38 55 ILE B CA 1
ATOM 4158 C C . ILE B 1 55 ? 21.422 -24.547 8.578 1 89.38 55 ILE B C 1
ATOM 4160 O O . ILE B 1 55 ? 21.984 -24.219 7.543 1 89.38 55 ILE B O 1
ATOM 4164 N N . GLU B 1 56 ? 21.531 -25.75 9.109 1 85.94 56 GLU B N 1
ATOM 4165 C CA . GLU B 1 56 ? 22.406 -26.734 8.469 1 85.94 56 GLU B CA 1
ATOM 4166 C C . GLU B 1 56 ? 21.859 -27.125 7.098 1 85.94 56 GLU B C 1
ATOM 4168 O O . GLU B 1 56 ? 22.625 -27.266 6.141 1 85.94 56 GLU B O 1
ATOM 4173 N N . THR B 1 57 ? 20.625 -27.266 7.035 1 84.12 57 THR B N 1
ATOM 4174 C CA . THR B 1 57 ? 20 -27.578 5.758 1 84.12 57 THR B CA 1
ATOM 4175 C C . THR B 1 57 ? 20.172 -26.422 4.773 1 84.12 57 THR B C 1
ATOM 4177 O O . THR B 1 57 ? 20.484 -26.641 3.6 1 84.12 57 THR B O 1
ATOM 4180 N N . LEU B 1 58 ? 20 -25.234 5.238 1 86.19 58 LEU B N 1
ATOM 4181 C CA . LEU B 1 58 ? 20.125 -24.062 4.383 1 86.19 58 LEU B CA 1
ATOM 4182 C C . LEU B 1 58 ? 21.547 -23.938 3.844 1 86.19 58 LEU B C 1
ATOM 4184 O O . LEU B 1 58 ? 21.75 -23.641 2.662 1 86.19 58 LEU B O 1
ATOM 4188 N N . LYS B 1 59 ? 22.422 -24.234 4.691 1 82.19 59 LYS B N 1
ATOM 4189 C CA . LYS B 1 59 ? 23.828 -24.188 4.281 1 82.19 59 LYS B CA 1
ATOM 4190 C C . LYS B 1 59 ? 24.125 -25.25 3.236 1 82.19 59 LYS B C 1
ATOM 4192 O O . LYS B 1 59 ? 24.875 -25 2.285 1 82.19 59 LYS B O 1
ATOM 4197 N N . LEU B 1 60 ? 23.609 -26.375 3.459 1 80.19 60 LEU B N 1
ATOM 4198 C CA . LEU B 1 60 ? 23.812 -27.453 2.504 1 80.19 60 LEU B CA 1
ATOM 4199 C C . LEU B 1 60 ? 23.219 -27.094 1.144 1 80.19 60 LEU B C 1
ATOM 4201 O O . LEU B 1 60 ? 23.844 -27.312 0.109 1 80.19 60 LEU B O 1
ATOM 4205 N N . LEU B 1 61 ? 22.094 -26.531 1.157 1 79.12 61 LEU B N 1
ATOM 4206 C CA . LEU B 1 61 ? 21.438 -26.141 -0.083 1 79.12 61 LEU B CA 1
ATOM 4207 C C . LEU B 1 61 ? 22.188 -25 -0.771 1 79.12 61 LEU B C 1
ATOM 4209 O O . LEU B 1 61 ? 22.266 -24.953 -2 1 79.12 61 LEU B O 1
ATOM 4213 N N . ALA B 1 62 ? 22.656 -24.188 -0.003 1 77.06 62 ALA B N 1
ATOM 4214 C CA . ALA B 1 62 ? 23.438 -23.078 -0.556 1 77.06 62 ALA B CA 1
ATOM 4215 C C . ALA B 1 62 ? 24.703 -23.594 -1.245 1 77.06 62 ALA B C 1
ATOM 4217 O O . ALA B 1 62 ? 25.109 -23.062 -2.279 1 77.06 62 ALA B O 1
ATOM 4218 N N . LYS B 1 63 ? 25.266 -24.578 -0.725 1 71.44 63 LYS B N 1
ATOM 4219 C CA . LYS B 1 63 ? 26.5 -25.141 -1.245 1 71.44 63 LYS B CA 1
ATOM 4220 C C . LYS B 1 63 ? 26.281 -25.828 -2.592 1 71.44 63 LYS B C 1
ATOM 4222 O O . LYS B 1 63 ? 27.156 -25.812 -3.453 1 71.44 63 LYS B O 1
ATOM 4227 N N . ILE B 1 64 ? 25.125 -26.406 -2.779 1 66.81 64 ILE B N 1
ATOM 4228 C CA . ILE B 1 64 ? 24.906 -27.141 -4.016 1 66.81 64 ILE B CA 1
ATOM 4229 C C . ILE B 1 64 ? 24.344 -26.203 -5.082 1 66.81 64 ILE B C 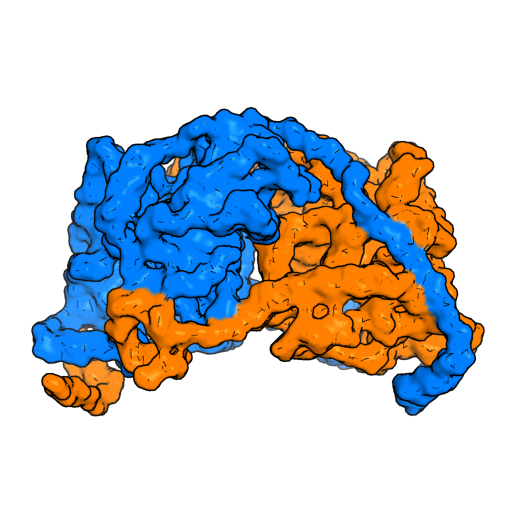1
ATOM 4231 O O . ILE B 1 64 ? 23.906 -26.656 -6.145 1 66.81 64 ILE B O 1
ATOM 4235 N N . ASN B 1 65 ? 24.531 -25.016 -5.039 1 59.47 65 ASN B N 1
ATOM 4236 C CA . ASN B 1 65 ? 24.266 -23.922 -5.965 1 59.47 65 ASN B CA 1
ATOM 4237 C C . ASN B 1 65 ? 22.828 -23.938 -6.477 1 59.47 65 ASN B C 1
ATOM 4239 O O . ASN B 1 65 ? 22.594 -23.781 -7.676 1 59.47 65 ASN B O 1
ATOM 4243 N N . VAL B 1 66 ? 21.938 -24.281 -5.703 1 51.91 66 VAL B N 1
ATOM 4244 C CA . VAL B 1 66 ? 20.531 -24.375 -6.105 1 51.91 66 VAL B CA 1
ATOM 4245 C C . VAL B 1 66 ? 20.125 -23.109 -6.848 1 51.91 66 VAL B C 1
ATOM 4247 O O . VAL B 1 66 ? 19.281 -23.156 -7.746 1 51.91 66 VAL B O 1
ATOM 4250 N N . THR B 1 67 ? 20.828 -21.875 -6.562 1 53.06 67 THR B N 1
ATOM 4251 C CA . THR B 1 67 ? 20.312 -20.641 -7.129 1 53.06 67 THR B CA 1
ATOM 4252 C C . THR B 1 67 ? 21.422 -19.875 -7.859 1 53.06 67 THR B C 1
ATOM 4254 O O . THR B 1 67 ? 21.312 -18.656 -8.07 1 53.06 67 THR B O 1
ATOM 4257 N N . ALA B 1 68 ? 22.5 -20.516 -8.094 1 48.22 68 ALA B N 1
ATOM 4258 C CA . ALA B 1 68 ? 23.734 -19.844 -8.492 1 48.22 68 ALA B CA 1
ATOM 4259 C C . ALA B 1 68 ? 23.484 -18.906 -9.68 1 48.22 68 ALA B C 1
ATOM 4261 O O . ALA B 1 68 ? 23.953 -17.766 -9.695 1 48.22 68 ALA B O 1
ATOM 4262 N N . SER B 1 69 ? 23.062 -19.281 -10.836 1 50.12 69 SER B N 1
ATOM 4263 C CA . SER B 1 69 ? 23.375 -18.578 -12.078 1 50.12 69 SER B CA 1
ATOM 4264 C C . SER B 1 69 ? 22.297 -17.547 -12.422 1 50.12 69 SER B C 1
ATOM 4266 O O . SER B 1 69 ? 22.375 -16.875 -13.453 1 50.12 69 SER B O 1
ATOM 4268 N N . GLU B 1 70 ? 21.406 -17.172 -11.484 1 58.22 70 GLU B N 1
ATOM 4269 C CA . GLU B 1 70 ? 20.297 -16.609 -12.25 1 58.22 70 GLU B CA 1
ATOM 4270 C C . GLU B 1 70 ? 20.062 -15.148 -11.867 1 58.22 70 GLU B C 1
ATOM 4272 O O . GLU B 1 70 ? 19.172 -14.5 -12.414 1 58.22 70 GLU B O 1
ATOM 4277 N N . GLY B 1 71 ? 21.266 -14.383 -11.398 1 65.62 71 GLY B N 1
ATOM 4278 C CA . GLY B 1 71 ? 20.875 -13 -11.172 1 65.62 71 GLY B CA 1
ATOM 4279 C C . GLY B 1 71 ? 21.969 -12.008 -11.547 1 65.62 71 GLY B C 1
ATOM 4280 O O . GLY B 1 71 ? 23.062 -12.398 -11.938 1 65.62 71 GLY B O 1
ATOM 4281 N N . LEU B 1 72 ? 21.578 -10.727 -11.703 1 69.12 72 LEU B N 1
ATOM 4282 C CA . LEU B 1 72 ? 22.516 -9.641 -12 1 69.12 72 LEU B CA 1
ATOM 4283 C C . LEU B 1 72 ? 23.562 -9.516 -10.906 1 69.12 72 LEU B C 1
ATOM 4285 O O . LEU B 1 72 ? 23.234 -9.336 -9.727 1 69.12 72 LEU B O 1
ATOM 4289 N N . ALA B 1 73 ? 24.797 -9.625 -11.266 1 65.94 73 ALA B N 1
ATOM 4290 C CA . ALA B 1 73 ? 25.906 -9.703 -10.312 1 65.94 73 ALA B CA 1
ATOM 4291 C C . ALA B 1 73 ? 26.125 -8.375 -9.602 1 65.94 73 ALA B C 1
ATOM 4293 O O . ALA B 1 73 ? 26.703 -8.328 -8.516 1 65.94 73 ALA B O 1
ATOM 4294 N N . ASP B 1 74 ? 25.672 -7.312 -10.141 1 70.31 74 ASP B N 1
ATOM 4295 C CA . ASP B 1 74 ? 26.016 -6.016 -9.57 1 70.31 74 ASP B CA 1
ATOM 4296 C C . ASP B 1 74 ? 24.781 -5.355 -8.945 1 70.31 74 ASP B C 1
ATOM 4298 O O . ASP B 1 74 ? 24.734 -4.129 -8.805 1 70.31 74 ASP B O 1
ATOM 4302 N N . GLY B 1 75 ? 23.922 -6.148 -8.648 1 76.19 75 GLY B N 1
ATOM 4303 C CA . GLY B 1 75 ? 22.75 -5.562 -8.016 1 76.19 75 GLY B CA 1
ATOM 4304 C C . GLY B 1 75 ? 23.047 -4.934 -6.672 1 76.19 75 GLY B C 1
ATOM 4305 O O . GLY B 1 75 ? 23.844 -5.461 -5.895 1 76.19 75 GLY B O 1
ATOM 4306 N N . GLN B 1 76 ? 22.469 -3.77 -6.441 1 81.25 76 GLN B N 1
ATOM 4307 C CA . GLN B 1 76 ? 22.625 -3.076 -5.168 1 81.25 76 GLN B CA 1
ATOM 4308 C C . GLN B 1 76 ? 21.797 -3.742 -4.074 1 81.25 76 GLN B C 1
ATOM 4310 O O . GLN B 1 76 ? 20.781 -4.375 -4.359 1 81.25 76 GLN B O 1
ATOM 4315 N N . LEU B 1 77 ? 22.359 -3.605 -2.922 1 89.56 77 LEU B N 1
ATOM 4316 C CA . LEU B 1 77 ? 21.609 -4.082 -1.765 1 89.56 77 LEU B CA 1
ATOM 4317 C C . LEU B 1 77 ? 20.469 -3.129 -1.426 1 89.56 77 LEU B C 1
ATOM 4319 O O . LEU B 1 77 ? 20.703 -2.084 -0.81 1 89.56 77 LEU B O 1
ATOM 4323 N N . ARG B 1 78 ? 19.328 -3.477 -1.894 1 92.94 78 ARG B N 1
ATOM 4324 C CA . ARG B 1 78 ? 18.109 -2.75 -1.548 1 92.94 78 ARG B CA 1
ATOM 4325 C C . ARG B 1 78 ? 17.109 -3.656 -0.832 1 92.94 78 ARG B C 1
ATOM 4327 O O . ARG B 1 78 ? 16.766 -4.727 -1.334 1 92.94 78 ARG B O 1
ATOM 4334 N N . LEU B 1 79 ? 16.719 -3.197 0.289 1 96.44 79 LEU B N 1
ATOM 4335 C CA . LEU B 1 79 ? 15.797 -4.008 1.088 1 96.44 79 LEU B CA 1
ATOM 4336 C C . LEU B 1 79 ? 14.367 -3.881 0.578 1 96.44 79 LEU B C 1
ATOM 4338 O O . LEU B 1 79 ? 13.898 -2.773 0.302 1 96.44 79 LEU B O 1
ATOM 4342 N N . ILE B 1 80 ? 13.727 -5.023 0.439 1 96.75 80 ILE B N 1
ATOM 4343 C CA . ILE B 1 80 ? 12.336 -5.031 -0.008 1 96.75 80 ILE B CA 1
ATOM 4344 C C . ILE B 1 80 ? 11.414 -5.191 1.193 1 96.75 80 ILE B C 1
ATOM 4346 O O . ILE B 1 80 ? 10.617 -4.293 1.498 1 96.75 80 ILE B O 1
ATOM 4350 N N . SER B 1 81 ? 11.523 -6.309 1.9 1 98.25 81 SER B N 1
ATOM 4351 C CA . SER B 1 81 ? 10.703 -6.609 3.074 1 98.25 81 SER B CA 1
ATOM 4352 C C . SER B 1 81 ? 11.531 -7.305 4.152 1 98.25 81 SER B C 1
ATOM 4354 O O . SER B 1 81 ? 12.578 -7.887 3.867 1 98.25 81 SER B O 1
ATOM 4356 N N . ALA B 1 82 ? 11.109 -7.16 5.348 1 98.62 82 ALA B N 1
ATOM 4357 C CA . ALA B 1 82 ? 11.617 -7.914 6.488 1 98.62 82 ALA B CA 1
ATOM 4358 C C . ALA B 1 82 ? 10.5 -8.703 7.164 1 98.62 82 ALA B C 1
ATOM 4360 O O . ALA B 1 82 ? 9.703 -8.141 7.91 1 98.62 82 ALA B O 1
ATOM 4361 N N . PHE B 1 83 ? 10.508 -9.969 6.93 1 98.44 83 PHE B N 1
ATOM 4362 C CA . PHE B 1 83 ? 9.445 -10.812 7.461 1 98.44 83 PHE B CA 1
ATOM 4363 C C . PHE B 1 83 ? 9.781 -11.297 8.867 1 98.44 83 PHE B C 1
ATOM 4365 O O . PHE B 1 83 ? 10.812 -11.945 9.07 1 98.44 83 PHE B O 1
ATOM 4372 N N . LEU B 1 84 ? 8.914 -11 9.789 1 98.38 84 LEU B N 1
ATOM 4373 C CA . LEU B 1 84 ? 9.07 -11.43 11.172 1 98.38 84 LEU B CA 1
ATOM 4374 C C . LEU B 1 84 ? 8.344 -12.75 11.414 1 98.38 84 LEU B C 1
ATOM 4376 O O . LEU B 1 84 ? 7.113 -12.781 11.469 1 98.38 84 LEU B O 1
ATOM 4380 N N . TYR B 1 85 ? 9.102 -13.773 11.539 1 97.25 85 TYR B N 1
ATOM 4381 C CA . TYR B 1 85 ? 8.586 -15.078 11.945 1 97.25 85 TYR B CA 1
ATOM 4382 C C . TYR B 1 85 ? 8.875 -15.344 13.414 1 97.25 85 TYR B C 1
ATOM 4384 O O . TYR B 1 85 ? 9.539 -14.539 14.078 1 97.25 85 TYR B O 1
ATOM 4392 N N . GLU B 1 86 ? 8.344 -16.406 13.945 1 96.25 86 GLU B N 1
ATOM 4393 C CA . GLU B 1 86 ? 8.469 -16.734 15.367 1 96.25 86 GLU B CA 1
ATOM 4394 C C . GLU B 1 86 ? 9.938 -16.875 15.766 1 96.25 86 GLU B C 1
ATOM 4396 O O . GLU B 1 86 ? 10.344 -16.406 16.828 1 96.25 86 GLU B O 1
ATOM 4401 N N . ASP B 1 87 ? 10.734 -17.438 14.883 1 96.44 87 ASP B N 1
ATOM 4402 C CA . ASP B 1 87 ? 12.07 -17.812 15.336 1 96.44 87 ASP B CA 1
ATOM 4403 C C . ASP B 1 87 ? 13.141 -17.156 14.461 1 96.44 87 ASP B C 1
ATOM 4405 O O . ASP B 1 87 ? 14.336 -17.328 14.711 1 96.44 87 ASP B O 1
ATOM 4409 N N . GLU B 1 88 ? 12.742 -16.406 13.5 1 97.5 88 GLU B N 1
ATOM 4410 C CA . GLU B 1 88 ? 13.711 -15.75 12.633 1 97.5 88 GLU B CA 1
ATOM 4411 C C . GLU B 1 88 ? 13.102 -14.547 11.922 1 97.5 88 GLU B C 1
ATOM 4413 O O . GLU B 1 88 ? 11.883 -14.336 11.992 1 97.5 88 GLU B O 1
ATOM 4418 N N . ILE B 1 89 ? 13.969 -13.75 11.367 1 98.25 89 ILE B N 1
ATOM 4419 C CA . ILE B 1 89 ? 13.617 -12.688 10.438 1 98.25 89 ILE B CA 1
ATOM 4420 C C . ILE B 1 89 ? 14.211 -12.977 9.062 1 98.25 89 ILE B C 1
ATOM 4422 O O . ILE B 1 89 ? 15.391 -13.32 8.953 1 98.25 89 ILE B O 1
ATOM 4426 N N . VAL B 1 90 ? 13.438 -12.938 8.062 1 97.69 90 VAL B N 1
ATOM 4427 C CA . VAL B 1 90 ? 13.953 -13.086 6.707 1 97.69 90 VAL B CA 1
ATOM 4428 C C . VAL B 1 90 ? 13.812 -11.766 5.953 1 97.69 90 VAL B C 1
ATOM 4430 O O . VAL B 1 90 ? 12.711 -11.227 5.832 1 97.69 90 VAL B O 1
ATOM 4433 N N . VAL B 1 91 ? 14.922 -11.258 5.465 1 97.5 91 VAL B N 1
ATOM 4434 C CA . VAL B 1 91 ? 14.938 -10.016 4.707 1 97.5 91 VAL B CA 1
ATOM 4435 C C . VAL B 1 91 ? 15.117 -10.32 3.221 1 97.5 91 VAL B C 1
ATOM 4437 O O . VAL B 1 91 ? 16.047 -11.031 2.838 1 97.5 91 VAL B O 1
ATOM 4440 N N . THR B 1 92 ? 14.25 -9.852 2.412 1 95.69 92 THR B N 1
ATOM 4441 C CA . THR B 1 92 ? 14.398 -9.992 0.967 1 95.69 92 THR B CA 1
ATOM 4442 C C . THR B 1 92 ? 14.984 -8.719 0.359 1 95.69 92 THR B C 1
ATOM 4444 O O . THR B 1 92 ? 14.711 -7.613 0.841 1 95.69 92 THR B O 1
ATOM 4447 N N . THR B 1 93 ? 15.789 -8.883 -0.69 1 93.12 93 THR B N 1
ATOM 4448 C CA . THR B 1 93 ? 16.5 -7.762 -1.296 1 93.12 93 THR B CA 1
ATOM 4449 C C . THR B 1 93 ? 16.484 -7.875 -2.818 1 93.12 93 THR B C 1
ATOM 4451 O O . THR B 1 93 ? 16.094 -8.898 -3.367 1 93.12 93 THR B O 1
ATOM 4454 N N . THR B 1 94 ? 16.922 -6.801 -3.451 1 89.31 94 THR B N 1
ATOM 4455 C CA . THR B 1 94 ? 17.031 -6.816 -4.906 1 89.31 94 THR B CA 1
ATOM 4456 C C . THR B 1 94 ? 18.391 -7.359 -5.336 1 89.31 94 THR B C 1
ATOM 4458 O O . THR B 1 94 ? 18.625 -7.602 -6.523 1 89.31 94 THR B O 1
ATOM 4461 N N . ARG B 1 95 ? 19.203 -7.48 -4.402 1 83.75 95 ARG B N 1
ATOM 4462 C CA . ARG B 1 95 ? 20.516 -8.023 -4.734 1 83.75 95 ARG B CA 1
ATOM 4463 C C . ARG B 1 95 ? 20.422 -9.516 -5.039 1 83.75 95 ARG B C 1
ATOM 4465 O O . ARG B 1 95 ? 19.812 -10.273 -4.281 1 83.75 95 ARG B O 1
ATOM 4472 N N . GLN B 1 96 ? 20.953 -9.75 -6.293 1 71.56 96 GLN B N 1
ATOM 4473 C CA . GLN B 1 96 ? 20.953 -11.148 -6.699 1 71.56 96 GLN B CA 1
ATOM 4474 C C . GLN B 1 96 ? 22.359 -11.719 -6.688 1 71.56 96 GLN B C 1
ATOM 4476 O O . GLN B 1 96 ? 23.203 -11.352 -7.52 1 71.56 96 GLN B O 1
ATOM 4481 N N . ARG B 1 97 ? 22.797 -12.031 -5.539 1 63.78 97 ARG B N 1
ATOM 4482 C CA . ARG B 1 97 ? 24.141 -12.578 -5.512 1 63.78 97 ARG B CA 1
ATOM 4483 C C . ARG B 1 97 ? 24.125 -14.086 -5.707 1 63.78 97 ARG B C 1
ATOM 4485 O O . ARG B 1 97 ? 23.203 -14.766 -5.246 1 63.78 97 ARG B O 1
ATOM 4492 N N . SER B 1 98 ? 25.125 -14.281 -6.707 1 52.53 98 SER B N 1
ATOM 4493 C CA . SER B 1 98 ? 25.328 -15.719 -6.852 1 52.53 98 SER B CA 1
ATOM 4494 C C . SER B 1 98 ? 25.797 -16.344 -5.543 1 52.53 98 SER B C 1
ATOM 4496 O O . SER B 1 98 ? 26.391 -15.68 -4.699 1 52.53 98 SER B O 1
ATOM 4498 N N . TYR B 1 99 ? 25.141 -17.359 -5.129 1 49.53 99 TYR B N 1
ATOM 4499 C CA . TYR B 1 99 ? 25.312 -18.203 -3.949 1 49.53 99 TYR B CA 1
ATOM 4500 C C . TYR B 1 99 ? 26.781 -18.234 -3.52 1 49.53 99 TYR B C 1
ATOM 4502 O O . TYR B 1 99 ? 27.156 -18.984 -2.625 1 49.53 99 TYR B O 1
ATOM 4510 N N . GLU B 1 100 ? 27.656 -17.562 -4.176 1 50.34 100 GLU B N 1
ATOM 4511 C CA . GLU B 1 100 ? 28.891 -17.969 -3.525 1 50.34 100 GLU B CA 1
ATOM 4512 C C . GLU B 1 100 ? 28.984 -17.406 -2.107 1 50.34 100 GLU B C 1
ATOM 4514 O O . GLU B 1 100 ? 28.766 -16.219 -1.888 1 50.34 100 GLU B O 1
ATOM 4519 N N . MET B 1 101 ? 28.219 -18.203 -1.102 1 53.91 101 MET B N 1
ATOM 4520 C CA . MET B 1 101 ? 28.406 -17.984 0.33 1 53.91 101 MET B CA 1
ATOM 4521 C C . MET B 1 101 ? 29.562 -17.031 0.59 1 53.91 101 MET B C 1
ATOM 4523 O O . MET B 1 101 ? 29.922 -16.781 1.743 1 53.91 101 MET B O 1
ATOM 4527 N N . LYS B 1 102 ? 29.969 -16.516 -0.481 1 61.47 102 LYS B N 1
ATOM 4528 C CA . LYS B 1 102 ? 31.234 -15.844 -0.209 1 61.47 102 LYS B CA 1
ATOM 4529 C C . LYS B 1 102 ? 31.016 -14.367 0.099 1 61.47 102 LYS B C 1
ATOM 4531 O O . LYS B 1 102 ? 31.906 -13.695 0.621 1 61.47 102 LYS B O 1
ATOM 4536 N N . THR B 1 103 ? 29.734 -13.977 -0.234 1 70.31 103 THR B N 1
ATOM 4537 C CA . THR B 1 103 ? 29.562 -12.562 0.092 1 70.31 103 THR B CA 1
ATOM 4538 C C . THR B 1 103 ? 28.922 -12.398 1.464 1 70.31 103 THR B C 1
ATOM 4540 O O . THR B 1 103 ? 27.797 -12.844 1.68 1 70.31 103 THR B O 1
ATOM 4543 N N . PRO B 1 104 ? 29.703 -11.883 2.311 1 77.75 104 PRO B N 1
ATOM 4544 C CA . PRO B 1 104 ? 29.094 -11.703 3.635 1 77.75 104 PRO B CA 1
ATOM 4545 C C . PRO B 1 104 ? 28 -10.656 3.646 1 77.75 104 PRO B C 1
ATOM 4547 O O . PRO B 1 104 ? 27.984 -9.75 2.807 1 77.75 104 PRO B O 1
ATOM 4550 N N . VAL B 1 105 ? 26.984 -10.875 4.371 1 91.62 105 VAL B N 1
ATOM 4551 C CA . VAL B 1 105 ? 25.938 -9.906 4.668 1 91.62 105 VAL B CA 1
ATOM 4552 C C . VAL B 1 105 ? 25.672 -9.867 6.172 1 91.62 105 VAL B C 1
ATOM 4554 O O . VAL B 1 105 ? 25.828 -10.875 6.863 1 91.62 105 VAL B O 1
ATOM 4557 N N . TYR B 1 106 ? 25.406 -8.68 6.668 1 96.25 106 TYR B N 1
ATOM 4558 C CA . TYR B 1 106 ? 25.234 -8.484 8.102 1 96.25 106 TYR B CA 1
ATOM 4559 C C . TYR B 1 106 ? 23.844 -7.957 8.422 1 96.25 106 TYR B C 1
ATOM 4561 O O . TYR B 1 106 ? 23.406 -6.941 7.867 1 96.25 106 TYR B O 1
ATOM 4569 N N . CYS B 1 107 ? 23.172 -8.664 9.336 1 97.94 107 CYS B N 1
ATOM 4570 C CA . CYS B 1 107 ? 21.891 -8.211 9.852 1 97.94 107 CYS B CA 1
ATOM 4571 C C . CYS B 1 107 ? 22.078 -7.094 10.875 1 97.94 107 CYS B C 1
ATOM 4573 O O . CYS B 1 107 ? 22.859 -7.234 11.812 1 97.94 107 CYS B O 1
ATOM 4575 N N . ARG B 1 108 ? 21.344 -6.031 10.625 1 98.56 108 ARG B N 1
ATOM 4576 C CA . ARG B 1 108 ? 21.391 -4.844 11.477 1 98.56 108 ARG B CA 1
ATOM 4577 C C . ARG B 1 108 ? 20.047 -4.574 12.125 1 98.56 108 ARG B C 1
ATOM 4579 O O . ARG B 1 108 ? 19.016 -4.586 11.453 1 98.56 108 ARG B O 1
ATOM 4586 N N . TYR B 1 109 ? 20.016 -4.34 13.453 1 97.94 109 TYR B N 1
ATOM 4587 C CA . TYR B 1 109 ? 18.781 -4.234 14.219 1 97.94 109 TYR B CA 1
ATOM 4588 C C . TYR B 1 109 ? 18.609 -2.83 14.781 1 97.94 109 TYR B C 1
ATOM 4590 O O . TYR B 1 109 ? 19.547 -2.26 15.344 1 97.94 109 TYR B O 1
ATOM 4598 N N . PHE B 1 110 ? 17.391 -2.297 14.609 1 96.19 110 PHE B N 1
ATOM 4599 C CA . PHE B 1 110 ? 17.109 -0.935 15.039 1 96.19 110 PHE B CA 1
ATOM 4600 C C . PHE B 1 110 ? 15.875 -0.903 15.945 1 96.19 110 PHE B C 1
ATOM 4602 O O . PHE B 1 110 ? 14.945 -1.689 15.758 1 96.19 110 PHE B O 1
ATOM 4609 N N . ASP B 1 111 ? 15.875 0.025 16.828 1 92.69 111 ASP B N 1
ATOM 4610 C CA . ASP B 1 111 ? 14.758 0.157 17.766 1 92.69 111 ASP B CA 1
ATOM 4611 C C . ASP B 1 111 ? 13.641 1.016 17.156 1 92.69 111 ASP B C 1
ATOM 4613 O O . ASP B 1 111 ? 13.656 1.308 15.969 1 92.69 111 ASP B O 1
ATOM 4617 N N . CYS B 1 112 ? 12.602 1.353 17.969 1 89.62 112 CYS B N 1
ATOM 4618 C CA . CYS B 1 112 ? 11.398 2.053 17.516 1 89.62 112 CYS B CA 1
ATOM 4619 C C . CYS B 1 112 ? 11.734 3.461 17.047 1 89.62 112 CYS B C 1
ATOM 4621 O O . CYS B 1 112 ? 10.93 4.102 16.375 1 89.62 112 CYS B O 1
ATOM 4623 N N . ASN B 1 113 ? 12.93 4 17.422 1 86.25 113 ASN B N 1
ATOM 4624 C CA . ASN B 1 113 ? 13.375 5.32 16.984 1 86.25 113 ASN B CA 1
ATOM 4625 C C . ASN B 1 113 ? 14.367 5.234 15.828 1 86.25 113 ASN B C 1
ATOM 4627 O O . ASN B 1 113 ? 14.977 6.234 15.453 1 86.25 113 ASN B O 1
ATOM 4631 N N . ARG B 1 114 ? 14.656 4.016 15.391 1 91.06 114 ARG B N 1
ATOM 4632 C CA . ARG B 1 114 ? 15.547 3.742 14.266 1 91.06 114 ARG B CA 1
ATOM 4633 C C . ARG B 1 114 ? 17 3.984 14.648 1 91.06 114 ARG B C 1
ATOM 4635 O O . ARG B 1 114 ? 17.797 4.445 13.828 1 91.06 114 ARG B O 1
ATOM 4642 N N . VAL B 1 115 ? 17.219 3.785 15.867 1 91.5 115 VAL B N 1
ATOM 4643 C CA . VAL B 1 115 ? 18.594 3.77 16.359 1 91.5 115 VAL B CA 1
ATOM 4644 C C . VAL B 1 115 ? 19.094 2.332 16.422 1 91.5 115 VAL B C 1
ATOM 4646 O O . VAL B 1 115 ? 18.422 1.445 16.938 1 91.5 115 VAL B O 1
ATOM 4649 N N . GLU B 1 116 ? 20.234 2.168 15.938 1 95.75 116 GLU B N 1
ATOM 4650 C CA . GLU B 1 116 ? 20.797 0.817 15.914 1 95.75 116 GLU B CA 1
ATOM 4651 C C . GLU B 1 116 ? 21.031 0.3 17.328 1 95.75 116 GLU B C 1
ATOM 4653 O O . GLU B 1 116 ? 21.578 1.017 18.172 1 95.75 116 GLU B O 1
ATOM 4658 N N . ILE B 1 117 ? 20.609 -0.915 17.531 1 95.25 117 ILE B N 1
ATOM 4659 C CA . ILE B 1 117 ? 20.812 -1.536 18.844 1 95.25 117 ILE B CA 1
ATOM 4660 C C . ILE B 1 117 ? 22.234 -2.08 18.953 1 95.25 117 ILE B C 1
ATOM 4662 O O . ILE B 1 117 ? 22.609 -2.986 18.203 1 95.25 117 ILE B O 1
ATOM 4666 N N . PRO B 1 118 ? 23 -1.625 19.906 1 94.94 118 PRO B N 1
ATOM 4667 C CA . PRO B 1 118 ? 24.406 -2.021 20 1 94.94 118 PRO B CA 1
ATOM 4668 C C . PRO B 1 118 ? 24.578 -3.51 20.297 1 94.94 118 PRO B C 1
ATOM 4670 O O . PRO B 1 118 ? 23.797 -4.086 21.047 1 94.94 118 PRO B O 1
ATOM 4673 N N . GLY B 1 119 ? 25.578 -4.117 19.656 1 94.81 119 GLY B N 1
ATOM 4674 C CA . GLY B 1 119 ? 25.984 -5.48 19.984 1 94.81 119 GLY B CA 1
ATOM 4675 C C . GLY B 1 119 ? 25.078 -6.527 19.359 1 94.81 119 GLY B C 1
ATOM 4676 O O . GLY B 1 119 ? 25.094 -7.691 19.781 1 94.81 119 GLY B O 1
ATOM 4677 N N . THR B 1 120 ? 24.297 -6.109 18.406 1 96 120 THR B N 1
ATOM 4678 C CA . THR B 1 120 ? 23.297 -7.059 17.922 1 96 120 THR B CA 1
ATOM 4679 C C . THR B 1 120 ? 23.609 -7.488 16.5 1 96 120 THR B C 1
ATOM 4681 O O . THR B 1 120 ? 22.922 -8.344 15.93 1 96 120 THR B O 1
ATOM 4684 N N . VAL B 1 121 ? 24.625 -7.031 15.953 1 97.06 121 VAL B N 1
ATOM 4685 C CA . VAL B 1 121 ? 24.969 -7.332 14.562 1 97.06 121 VAL B CA 1
ATOM 4686 C C . VAL B 1 121 ? 25.172 -8.836 14.398 1 97.06 121 VAL B C 1
ATOM 4688 O O . VAL B 1 121 ? 25.797 -9.484 15.25 1 97.06 121 VAL B O 1
ATOM 4691 N N . TYR B 1 122 ? 24.656 -9.406 13.352 1 96.62 122 TYR B N 1
ATOM 4692 C CA . TYR B 1 122 ? 24.75 -10.836 13.078 1 96.62 122 TYR B CA 1
ATOM 4693 C C . TYR B 1 122 ? 25.25 -11.086 11.656 1 96.62 122 TYR B C 1
ATOM 4695 O O . TYR B 1 122 ? 24.672 -10.586 10.688 1 96.62 122 TYR B O 1
ATOM 4703 N N . LYS B 1 123 ? 26.297 -11.859 11.562 1 93.88 123 LYS B N 1
ATOM 4704 C CA . LYS B 1 123 ? 26.828 -12.25 10.258 1 93.88 123 LYS B CA 1
ATOM 4705 C C . LYS B 1 123 ? 25.984 -13.359 9.641 1 93.88 123 LYS B C 1
ATOM 4707 O O . LYS B 1 123 ? 25.922 -14.469 10.172 1 93.88 123 LYS B O 1
ATOM 4712 N N . ALA B 1 124 ? 25.375 -13.023 8.523 1 91.44 124 ALA B N 1
ATOM 4713 C CA . ALA B 1 124 ? 24.484 -13.953 7.836 1 91.44 124 ALA B CA 1
ATOM 4714 C C . ALA B 1 124 ? 24.984 -14.25 6.426 1 91.44 124 ALA B C 1
ATOM 4716 O O . ALA B 1 124 ? 26.172 -14.055 6.125 1 91.44 124 ALA B O 1
ATOM 4717 N N . PHE B 1 125 ? 24.141 -14.938 5.695 1 83.81 125 PHE B N 1
ATOM 4718 C CA . PHE B 1 125 ? 24.422 -15.211 4.293 1 83.81 125 PHE B CA 1
ATOM 4719 C C . PHE B 1 125 ? 23.156 -15.18 3.465 1 83.81 125 PHE B C 1
ATOM 4721 O O . PHE B 1 125 ? 22.047 -15.266 4.012 1 83.81 125 PHE B O 1
ATOM 4728 N N . PHE B 1 126 ? 23.312 -15.016 2.215 1 83.44 126 PHE B N 1
ATOM 4729 C CA . PHE B 1 126 ? 22.188 -14.992 1.304 1 83.44 126 PHE B CA 1
ATOM 4730 C C . PHE B 1 126 ? 21.688 -16.406 1.019 1 83.44 126 PHE B C 1
ATOM 4732 O O . PHE B 1 126 ? 22.469 -17.281 0.626 1 83.44 126 PHE B O 1
ATOM 4739 N N . PHE B 1 127 ? 20.359 -16.547 1.271 1 83.25 127 PHE B N 1
ATOM 4740 C CA . PHE B 1 127 ? 19.688 -17.766 0.863 1 83.25 127 PHE B CA 1
ATOM 4741 C C . PHE B 1 127 ? 18.172 -17.594 0.857 1 83.25 127 PHE B C 1
ATOM 4743 O O . PHE B 1 127 ? 17.594 -17.125 1.846 1 83.25 127 PHE B O 1
ATOM 4750 N N . PRO B 1 128 ? 17.312 -18.016 -0.025 1 81.38 128 PRO B N 1
ATOM 4751 C CA . PRO B 1 128 ? 17.922 -18.297 -1.331 1 81.38 128 PRO B CA 1
ATOM 4752 C C . PRO B 1 128 ? 18.422 -17.031 -2.027 1 81.38 128 PRO B C 1
ATOM 4754 O O . PRO B 1 128 ? 18.203 -15.914 -1.534 1 81.38 128 PRO B O 1
ATOM 4757 N N . LEU B 1 129 ? 19.062 -16.938 -3.002 1 79.62 129 LEU B N 1
ATOM 4758 C CA . LEU B 1 129 ? 19.703 -15.992 -3.898 1 79.62 129 LEU B CA 1
ATOM 4759 C C . LEU B 1 129 ? 19.516 -14.562 -3.402 1 79.62 129 LEU B C 1
ATOM 4761 O O . LEU B 1 129 ? 20.484 -13.805 -3.285 1 79.62 129 LEU B O 1
ATOM 4765 N N . THR B 1 130 ? 18.156 -14.133 -2.979 1 87.88 130 THR B N 1
ATOM 4766 C CA . THR B 1 130 ? 17.859 -12.727 -2.699 1 87.88 130 THR B CA 1
ATOM 4767 C C . THR B 1 130 ? 17.406 -12.547 -1.255 1 87.88 130 THR B C 1
ATOM 4769 O O . THR B 1 130 ? 16.922 -11.477 -0.88 1 87.88 130 THR B O 1
ATOM 4772 N N . SER B 1 131 ? 17.531 -13.531 -0.43 1 91.5 131 SER B N 1
ATOM 4773 C CA . SER B 1 131 ? 17 -13.492 0.928 1 91.5 131 SER B CA 1
ATOM 4774 C C . SER B 1 131 ? 18.094 -13.703 1.959 1 91.5 131 SER B C 1
ATOM 4776 O O . SER B 1 131 ? 19.062 -14.43 1.706 1 91.5 131 SER B O 1
ATOM 4778 N N . VAL B 1 132 ? 17.938 -13.07 3.043 1 93.25 132 VAL B N 1
ATOM 4779 C CA . VAL B 1 132 ? 18.859 -13.18 4.16 1 93.25 132 VAL B CA 1
ATOM 4780 C C . VAL B 1 132 ? 18.109 -13.609 5.418 1 93.25 132 VAL B C 1
ATOM 4782 O O . VAL B 1 132 ? 17.125 -12.984 5.801 1 93.25 132 VAL B O 1
ATOM 4785 N N . HIS B 1 133 ? 18.609 -14.68 6.016 1 95.38 133 HIS B N 1
ATOM 4786 C CA . HIS B 1 133 ? 18.031 -15.156 7.27 1 95.38 133 HIS B CA 1
ATOM 4787 C C . HIS B 1 133 ? 18.734 -14.523 8.469 1 95.38 133 HIS B C 1
ATOM 4789 O O . HIS B 1 133 ? 19.953 -14.633 8.602 1 95.38 133 HIS B O 1
ATOM 4795 N N . CYS B 1 134 ? 17.953 -13.859 9.281 1 97.56 134 CYS B N 1
ATOM 4796 C CA . CYS B 1 134 ? 18.484 -13.141 10.438 1 97.56 134 CYS B CA 1
ATOM 4797 C C . CYS B 1 134 ? 17.875 -13.664 11.734 1 97.56 134 CYS B C 1
ATOM 4799 O O . CYS B 1 134 ? 16.766 -14.203 11.734 1 97.56 134 CYS B O 1
ATOM 4801 N N . LEU B 1 135 ? 18.578 -13.469 12.844 1 98.12 135 LEU B N 1
ATOM 4802 C CA . LEU B 1 135 ? 18.078 -13.797 14.172 1 98.12 135 LEU B CA 1
ATOM 4803 C C . LEU B 1 135 ? 17.047 -12.773 14.641 1 98.12 135 LEU B C 1
ATOM 4805 O O . LEU B 1 135 ? 16.969 -11.664 14.102 1 98.12 135 LEU B O 1
ATOM 4809 N N . ARG B 1 136 ? 16.281 -13.219 15.57 1 97.88 136 ARG B N 1
ATOM 4810 C CA . ARG B 1 136 ? 15.492 -12.258 16.328 1 97.88 136 ARG B CA 1
ATOM 4811 C C . ARG B 1 136 ? 16.328 -11.57 17.406 1 97.88 136 ARG B C 1
ATOM 4813 O O . ARG B 1 136 ? 17.172 -12.203 18.031 1 97.88 136 ARG B O 1
ATOM 4820 N N . LYS B 1 137 ? 16.188 -10.312 17.547 1 97.75 137 LYS B N 1
ATOM 4821 C CA . LYS B 1 137 ? 16.812 -9.547 18.625 1 97.75 137 LYS B CA 1
ATOM 4822 C C . LYS B 1 137 ? 15.789 -8.727 19.391 1 97.75 137 LYS B C 1
ATOM 4824 O O . LYS B 1 137 ? 15.023 -7.961 18.797 1 97.75 137 LYS B O 1
ATOM 4829 N N . ALA B 1 138 ? 15.82 -8.891 20.688 1 96.38 138 ALA B N 1
ATOM 4830 C CA . ALA B 1 138 ? 14.875 -8.188 21.547 1 96.38 138 ALA B CA 1
ATOM 4831 C C . ALA B 1 138 ? 14.992 -6.676 21.375 1 96.38 138 ALA B C 1
ATOM 4833 O O . ALA B 1 138 ? 16.094 -6.137 21.281 1 96.38 138 ALA B O 1
ATOM 4834 N N . GLY B 1 139 ? 13.844 -6.02 21.234 1 94.31 139 GLY B N 1
ATOM 4835 C CA . GLY B 1 139 ? 13.797 -4.57 21.141 1 94.31 139 GLY B CA 1
ATOM 4836 C C . GLY B 1 139 ? 13.805 -4.066 19.719 1 94.31 139 GLY B C 1
ATOM 4837 O O . GLY B 1 139 ? 13.516 -2.896 19.453 1 94.31 139 GLY B O 1
ATOM 4838 N N . ALA B 1 140 ? 14.102 -4.926 18.75 1 96.5 140 ALA B N 1
ATOM 4839 C CA . ALA B 1 140 ? 14.156 -4.508 17.344 1 96.5 140 ALA B CA 1
ATOM 4840 C C . ALA B 1 140 ? 12.758 -4.199 16.812 1 96.5 140 ALA B C 1
ATOM 4842 O O . ALA B 1 140 ? 11.82 -4.973 17.031 1 96.5 140 ALA B O 1
ATOM 4843 N N . SER B 1 141 ? 12.656 -3.074 16.203 1 94.56 141 SER B N 1
ATOM 4844 C CA . SER B 1 141 ? 11.414 -2.672 15.547 1 94.56 141 SER B CA 1
ATOM 4845 C C . SER B 1 141 ? 11.617 -2.477 14.047 1 94.56 141 SER B C 1
ATOM 4847 O O . SER B 1 141 ? 10.648 -2.43 13.289 1 94.56 141 SER B O 1
ATOM 4849 N N . TYR B 1 142 ? 12.859 -2.352 13.68 1 96.69 142 TYR B N 1
ATOM 4850 C CA . TYR B 1 142 ? 13.258 -2.209 12.281 1 96.69 142 TYR B CA 1
ATOM 4851 C C . TYR B 1 142 ? 14.477 -3.07 11.969 1 96.69 142 TYR B C 1
ATOM 4853 O O . TYR B 1 142 ? 15.242 -3.424 12.867 1 96.69 142 TYR B O 1
ATOM 4861 N N . MET B 1 143 ? 14.594 -3.418 10.734 1 97.69 143 MET B N 1
ATOM 4862 C CA . MET B 1 143 ? 15.672 -4.285 10.258 1 97.69 143 MET B CA 1
ATOM 4863 C C . MET B 1 143 ? 16.422 -3.637 9.102 1 97.69 143 MET B C 1
ATOM 4865 O O . MET B 1 143 ? 15.828 -2.908 8.305 1 97.69 143 MET B O 1
ATOM 4869 N N . SER B 1 144 ? 17.688 -3.902 9.078 1 98.25 144 SER B N 1
ATOM 4870 C CA . SER B 1 144 ? 18.484 -3.49 7.938 1 98.25 144 SER B CA 1
ATOM 4871 C C . SER B 1 144 ? 19.594 -4.496 7.652 1 98.25 144 SER B C 1
ATOM 4873 O O . SER B 1 144 ? 19.703 -5.52 8.336 1 98.25 144 SER B O 1
ATOM 4875 N N . LEU B 1 145 ? 20.297 -4.27 6.566 1 97 145 LEU B N 1
ATOM 4876 C CA . LEU B 1 145 ? 21.438 -5.078 6.16 1 97 145 LEU B CA 1
ATOM 4877 C C . LEU B 1 145 ? 22.625 -4.195 5.762 1 97 145 LEU B C 1
ATOM 4879 O O . LEU B 1 145 ? 22.438 -3.045 5.367 1 97 145 LEU B O 1
ATOM 4883 N N . SER B 1 146 ? 23.781 -4.746 5.91 1 95.5 146 SER B N 1
ATOM 4884 C CA . SER B 1 146 ? 25 -4.184 5.367 1 95.5 146 SER B CA 1
ATOM 4885 C C . SER B 1 146 ? 25.906 -5.27 4.785 1 95.5 146 SER B C 1
ATOM 4887 O O . SER B 1 146 ? 25.734 -6.453 5.09 1 95.5 146 SER B O 1
ATOM 4889 N N . LEU B 1 147 ? 26.812 -4.859 3.91 1 90.94 147 LEU B N 1
ATOM 4890 C CA . LEU B 1 147 ? 27.703 -5.836 3.281 1 90.94 147 LEU B CA 1
ATOM 4891 C C . LEU B 1 147 ? 29.016 -5.965 4.059 1 90.94 147 LEU B C 1
ATOM 4893 O O . LEU B 1 147 ? 29.797 -6.879 3.807 1 90.94 147 LEU B O 1
ATOM 4897 N N . ALA B 1 148 ? 29.25 -5.043 4.914 1 92.38 148 ALA B N 1
ATOM 4898 C CA . ALA B 1 148 ? 30.375 -5.121 5.855 1 92.38 148 ALA B CA 1
ATOM 4899 C C . ALA B 1 148 ? 29.922 -4.77 7.27 1 92.38 148 ALA B C 1
ATOM 4901 O O . ALA B 1 148 ? 28.922 -4.066 7.453 1 92.38 148 ALA B O 1
ATOM 4902 N N . GLU B 1 149 ? 30.594 -5.289 8.172 1 91.69 149 GLU B N 1
ATOM 4903 C CA . GLU B 1 149 ? 30.234 -5.105 9.57 1 91.69 149 GLU B CA 1
ATOM 4904 C C . GLU B 1 149 ? 30.25 -3.631 9.961 1 91.69 149 GLU B C 1
ATOM 4906 O O . GLU B 1 149 ? 29.406 -3.168 10.719 1 91.69 149 GLU B O 1
ATOM 4911 N N . ASN B 1 150 ? 31.188 -2.904 9.352 1 91.62 150 ASN B N 1
ATOM 4912 C CA . ASN B 1 150 ? 31.375 -1.516 9.758 1 91.62 150 ASN B CA 1
ATOM 4913 C C . ASN B 1 150 ? 30.797 -0.545 8.734 1 91.62 150 ASN B C 1
ATOM 4915 O O . ASN B 1 150 ? 30.922 0.671 8.883 1 91.62 150 ASN B O 1
ATOM 4919 N N . GLU B 1 151 ? 30.125 -1.125 7.789 1 92.31 151 GLU B N 1
ATOM 4920 C CA . GLU B 1 151 ? 29.484 -0.279 6.793 1 92.31 151 GLU B CA 1
ATOM 4921 C C . GLU B 1 151 ? 28.172 0.29 7.316 1 92.31 151 GLU B C 1
ATOM 4923 O O . GLU B 1 151 ? 27.516 -0.322 8.164 1 92.31 151 GLU B O 1
ATOM 4928 N N . THR B 1 152 ? 27.922 1.48 6.781 1 91.69 152 THR B N 1
ATOM 4929 C CA . THR B 1 152 ? 26.609 2.049 7.098 1 91.69 152 THR B CA 1
ATOM 4930 C C . THR B 1 152 ? 25.5 1.148 6.586 1 91.69 152 THR B C 1
ATOM 4932 O O . THR B 1 152 ? 25.531 0.698 5.441 1 91.69 152 THR B O 1
ATOM 4935 N N . ALA B 1 153 ? 24.547 0.892 7.488 1 94.25 153 ALA B N 1
ATOM 4936 C CA . ALA B 1 153 ? 23.406 0.053 7.121 1 94.25 153 ALA B CA 1
ATOM 4937 C C . ALA B 1 153 ? 22.516 0.756 6.105 1 94.25 153 ALA B C 1
ATOM 4939 O O . ALA B 1 153 ? 22.469 1.988 6.059 1 94.25 153 ALA B O 1
ATOM 4940 N N . GLN B 1 154 ? 21.859 -0.037 5.352 1 93.88 154 GLN B N 1
ATOM 4941 C CA . GLN B 1 154 ? 20.781 0.497 4.516 1 93.88 154 GLN B CA 1
ATOM 4942 C C . GLN B 1 154 ? 19.688 1.121 5.367 1 93.88 154 GLN B C 1
ATOM 4944 O O . GLN B 1 154 ? 19.625 0.905 6.578 1 93.88 154 GLN B O 1
ATOM 4949 N N . MET B 1 155 ? 18.844 1.938 4.699 1 93.69 155 MET B N 1
ATOM 4950 C CA . MET B 1 155 ? 17.688 2.473 5.406 1 93.69 155 MET B CA 1
ATOM 4951 C C . MET B 1 155 ? 16.891 1.353 6.059 1 93.69 155 MET B C 1
ATOM 4953 O O . MET B 1 155 ? 16.469 0.412 5.383 1 93.69 155 MET B O 1
ATOM 4957 N N . PRO B 1 156 ? 16.734 1.458 7.391 1 97.19 156 PRO B N 1
ATOM 4958 C CA . PRO B 1 156 ? 15.977 0.402 8.062 1 97.19 156 PRO B CA 1
ATOM 4959 C C . PRO B 1 156 ? 14.508 0.361 7.629 1 97.19 156 PRO B C 1
ATOM 4961 O O . PRO B 1 156 ? 13.906 1.407 7.371 1 97.19 156 PRO B O 1
ATOM 4964 N N . ILE B 1 157 ? 13.977 -0.849 7.602 1 98.12 157 ILE B N 1
ATOM 4965 C CA . ILE B 1 157 ? 12.578 -1.027 7.223 1 98.12 157 ILE B CA 1
ATOM 4966 C C . ILE B 1 157 ? 11.82 -1.74 8.344 1 98.12 157 ILE B C 1
ATOM 4968 O O . ILE B 1 157 ? 12.43 -2.438 9.156 1 98.12 157 ILE B O 1
ATOM 4972 N N . PRO B 1 158 ? 10.5 -1.493 8.43 1 97.56 158 PRO B N 1
ATOM 4973 C CA . PRO B 1 158 ? 9.703 -2.166 9.461 1 97.56 158 PRO B CA 1
ATOM 4974 C C . PRO B 1 158 ? 9.484 -3.646 9.156 1 97.56 158 PRO B C 1
ATOM 4976 O O . PRO B 1 158 ? 9.734 -4.098 8.039 1 97.56 158 PRO B O 1
ATOM 4979 N N . PHE B 1 159 ? 9.023 -4.324 10.141 1 97.69 159 PHE B N 1
ATOM 4980 C CA . PHE B 1 159 ? 8.734 -5.742 9.969 1 97.69 159 PHE B CA 1
ATOM 4981 C C . PHE B 1 159 ? 7.375 -5.938 9.297 1 97.69 159 PHE B C 1
ATOM 4983 O O . PHE B 1 159 ? 6.43 -5.195 9.57 1 97.69 159 PHE B O 1
ATOM 4990 N N . THR B 1 160 ? 7.348 -6.867 8.422 1 97.56 160 THR B N 1
ATOM 4991 C CA . THR B 1 160 ? 6.09 -7.492 8.023 1 97.56 160 THR B CA 1
ATOM 4992 C C . THR B 1 160 ? 5.777 -8.688 8.914 1 97.56 160 THR B C 1
ATOM 4994 O O . THR B 1 160 ? 6.449 -9.719 8.836 1 97.56 160 THR B O 1
ATOM 4997 N N . HIS B 1 161 ? 4.766 -8.602 9.695 1 96.56 161 HIS B N 1
ATOM 4998 C CA . HIS B 1 161 ? 4.477 -9.609 10.695 1 96.56 161 HIS B CA 1
ATOM 4999 C C . HIS B 1 161 ? 3.891 -10.867 10.062 1 96.56 161 HIS B C 1
ATOM 5001 O O . HIS B 1 161 ? 2.881 -10.805 9.359 1 96.56 161 HIS B O 1
ATOM 5007 N N . ARG B 1 162 ? 4.539 -11.883 10.266 1 97.5 162 ARG B N 1
ATOM 5008 C CA . ARG B 1 162 ? 4.062 -13.203 9.859 1 97.5 162 ARG B CA 1
ATOM 5009 C C . ARG B 1 162 ? 4.043 -14.164 11.039 1 97.5 162 ARG B C 1
ATOM 5011 O O . ARG B 1 162 ? 4.484 -15.312 10.922 1 97.5 162 ARG B O 1
ATOM 5018 N N . LEU B 1 163 ? 3.531 -13.641 12.148 1 94.25 163 LEU B N 1
ATOM 5019 C CA . LEU B 1 163 ? 3.455 -14.391 13.391 1 94.25 163 LEU B CA 1
ATOM 5020 C C . LEU B 1 163 ? 2.121 -15.125 13.508 1 94.25 163 LEU B C 1
ATOM 5022 O O . LEU B 1 163 ? 1.382 -14.93 14.477 1 94.25 163 LEU B O 1
ATOM 5026 N N . PHE B 1 164 ? 1.858 -15.898 12.555 1 90.69 164 PHE B N 1
ATOM 5027 C CA . PHE B 1 164 ? 0.613 -16.656 12.539 1 90.69 164 PHE B CA 1
ATOM 5028 C C . PHE B 1 164 ? 0.819 -18.047 13.117 1 90.69 164 PHE B C 1
ATOM 5030 O O . PHE B 1 164 ? 1.77 -18.75 12.758 1 90.69 164 PHE B O 1
ATOM 5037 N N . GLU B 1 165 ? 0.022 -18.438 14.031 1 87.75 165 GLU B N 1
ATOM 5038 C CA . GLU B 1 165 ? 0.079 -19.812 14.539 1 87.75 165 GLU B CA 1
ATOM 5039 C C . GLU B 1 165 ? -0.329 -20.812 13.469 1 87.75 165 GLU B C 1
ATOM 5041 O O . GLU B 1 165 ? 0.282 -21.875 13.336 1 87.75 165 GLU B O 1
ATOM 5046 N N . GLU B 1 166 ? -1.33 -20.422 12.75 1 89.5 166 GLU B N 1
ATOM 5047 C CA . GLU B 1 166 ? -1.812 -21.172 11.594 1 89.5 166 GLU B CA 1
ATOM 5048 C C . GLU B 1 166 ? -2.045 -20.25 10.398 1 89.5 166 GLU B C 1
ATOM 5050 O O . GLU B 1 166 ? -2.328 -19.062 10.578 1 89.5 166 GLU B O 1
ATOM 5055 N N . PRO B 1 167 ? -1.974 -20.812 9.273 1 91.69 167 PRO B N 1
ATOM 5056 C CA . PRO B 1 167 ? -2.18 -19.953 8.109 1 91.69 167 PRO B CA 1
ATOM 5057 C C . PRO B 1 167 ? -3.57 -19.328 8.078 1 91.69 167 PRO B C 1
ATOM 5059 O O . PRO B 1 167 ? -4.555 -19.969 8.445 1 91.69 167 PRO B O 1
ATOM 5062 N N . GLU B 1 168 ? -3.621 -18.125 7.621 1 89.56 168 GLU B N 1
ATOM 5063 C CA . GLU B 1 168 ? -4.879 -17.391 7.523 1 89.56 168 GLU B CA 1
ATOM 5064 C C . GLU B 1 168 ? -5.656 -17.797 6.273 1 89.56 168 GLU B C 1
ATOM 5066 O O . GLU B 1 168 ? -6.887 -17.703 6.25 1 89.56 168 GLU B O 1
ATOM 5071 N N . HIS B 1 169 ? -4.918 -18.281 5.281 1 92.19 169 HIS B N 1
ATOM 5072 C CA . HIS B 1 169 ? -5.52 -18.625 3.996 1 92.19 169 HIS B CA 1
ATOM 5073 C C . HIS B 1 169 ? -5.191 -20.062 3.6 1 92.19 169 HIS B C 1
ATOM 5075 O O . HIS B 1 169 ? -4.055 -20.516 3.762 1 92.19 169 HIS B O 1
ATOM 5081 N N . GLU B 1 170 ? -6.219 -20.703 3.092 1 91.56 170 GLU B N 1
ATOM 5082 C CA . GLU B 1 170 ? -5.969 -22.062 2.609 1 91.56 170 GLU B CA 1
ATOM 5083 C C . GLU B 1 170 ? -5.156 -22.031 1.316 1 91.56 170 GLU B C 1
ATOM 5085 O O . GLU B 1 170 ? -4.238 -22.844 1.144 1 91.56 170 GLU B O 1
ATOM 5090 N N . LEU B 1 171 ? -5.523 -21.109 0.488 1 95 171 LEU B N 1
ATOM 5091 C CA . LEU B 1 171 ? -4.859 -21 -0.807 1 95 171 LEU B CA 1
ATOM 5092 C C . LEU B 1 171 ? -4.527 -19.562 -1.135 1 95 171 LEU B C 1
ATOM 5094 O O . LEU B 1 171 ? -5.418 -18.703 -1.206 1 95 171 LEU B O 1
ATOM 5098 N N . GLY B 1 172 ? -3.266 -19.281 -1.239 1 97.19 172 GLY B N 1
ATOM 5099 C CA . GLY B 1 172 ? -2.777 -18.031 -1.8 1 97.19 172 GLY B CA 1
ATOM 5100 C C . GLY B 1 172 ? -2.168 -18.188 -3.18 1 97.19 172 GLY B C 1
ATOM 5101 O O . GLY B 1 172 ? -1.817 -19.297 -3.582 1 97.19 172 GLY B O 1
ATOM 5102 N N . VAL B 1 173 ? -2.066 -17.078 -3.922 1 98.56 173 VAL B N 1
ATOM 5103 C CA . VAL B 1 173 ? -1.509 -17.125 -5.27 1 98.56 173 VAL B CA 1
ATOM 5104 C C . VAL B 1 173 ? -0.429 -16.047 -5.422 1 98.56 173 VAL B C 1
ATOM 5106 O O . VAL B 1 173 ? -0.656 -14.883 -5.109 1 98.56 173 VAL B O 1
ATOM 5109 N N . CYS B 1 174 ? 0.737 -16.469 -5.852 1 97.5 174 CYS B N 1
ATOM 5110 C CA . CYS B 1 174 ? 1.725 -15.523 -6.359 1 97.5 174 CYS B CA 1
ATOM 5111 C C . CYS B 1 174 ? 1.47 -15.211 -7.828 1 97.5 174 CYS B C 1
ATOM 5113 O O . CYS B 1 174 ? 1.553 -16.094 -8.68 1 97.5 174 CYS B O 1
ATOM 5115 N N . GLY B 1 175 ? 1.201 -13.992 -8.125 1 93.81 175 GLY B N 1
ATOM 5116 C CA . GLY B 1 175 ? 0.771 -13.617 -9.461 1 93.81 175 GLY B CA 1
ATOM 5117 C C . GLY B 1 175 ? 1.914 -13.172 -10.352 1 93.81 175 GLY B C 1
ATOM 5118 O O . GLY B 1 175 ? 1.717 -12.375 -11.273 1 93.81 175 GLY B O 1
ATOM 5119 N N . GLY B 1 176 ? 3.162 -13.633 -10.133 1 90.25 176 GLY B N 1
ATOM 5120 C CA . GLY B 1 176 ? 4.297 -13.266 -10.961 1 90.25 176 GLY B CA 1
ATOM 5121 C C . GLY B 1 176 ? 4.668 -11.797 -10.859 1 90.25 176 GLY B C 1
ATOM 5122 O O . GLY B 1 176 ? 3.99 -11.031 -10.172 1 90.25 176 GLY B O 1
ATOM 5123 N N . GLN B 1 177 ? 5.676 -11.453 -11.578 1 90.94 177 GLN B N 1
ATOM 5124 C CA . GLN B 1 177 ? 6.164 -10.078 -11.547 1 90.94 177 GLN B CA 1
ATOM 5125 C C . GLN B 1 177 ? 5.371 -9.188 -12.5 1 90.94 177 GLN B C 1
ATOM 5127 O O . GLN B 1 177 ? 5.043 -9.602 -13.609 1 90.94 177 GLN B O 1
ATOM 5132 N N . ILE B 1 178 ? 5.016 -8.109 -12.062 1 93.06 178 ILE B N 1
ATOM 5133 C CA . ILE B 1 178 ? 4.426 -7.086 -12.922 1 93.06 178 ILE B CA 1
ATOM 5134 C C . ILE B 1 178 ? 5.5 -6.074 -13.328 1 93.06 178 ILE B C 1
ATOM 5136 O O . ILE B 1 178 ? 6.176 -5.5 -12.469 1 93.06 178 ILE B O 1
ATOM 5140 N N . TYR B 1 179 ? 5.703 -5.961 -14.609 1 88.88 179 TYR B N 1
ATOM 5141 C CA . TYR B 1 179 ? 6.699 -5.027 -15.125 1 88.88 179 TYR B CA 1
ATOM 5142 C C . TYR B 1 179 ? 6.262 -4.445 -16.469 1 88.88 179 TYR B C 1
ATOM 5144 O O . TYR B 1 179 ? 5.289 -4.914 -17.062 1 88.88 179 TYR B O 1
ATOM 5152 N N . GLY B 1 180 ? 6.883 -3.445 -16.891 1 82.94 180 GLY B N 1
ATOM 5153 C CA . GLY B 1 180 ? 6.527 -2.758 -18.125 1 82.94 180 GLY B CA 1
ATOM 5154 C C . GLY B 1 180 ? 5.453 -1.705 -17.922 1 82.94 180 GLY B C 1
ATOM 5155 O O . GLY B 1 180 ? 4.82 -1.645 -16.875 1 82.94 180 GLY B O 1
ATOM 5156 N N . THR B 1 181 ? 5.27 -0.875 -18.969 1 79.94 181 THR B N 1
ATOM 5157 C CA . THR B 1 181 ? 4.336 0.238 -18.828 1 79.94 181 THR B CA 1
ATOM 5158 C C . THR B 1 181 ? 3.047 -0.048 -19.594 1 79.94 181 THR B C 1
ATOM 5160 O O . THR B 1 181 ? 2.127 0.773 -19.594 1 79.94 181 THR B O 1
ATOM 5163 N N . ASN B 1 182 ? 3.012 -1.271 -20.141 1 87.5 182 ASN B N 1
ATOM 5164 C CA . ASN B 1 182 ? 1.758 -1.63 -20.797 1 87.5 182 ASN B CA 1
ATOM 5165 C C . ASN B 1 182 ? 0.652 -1.898 -19.781 1 87.5 182 ASN B C 1
ATOM 5167 O O . ASN B 1 182 ? 0.907 -2.457 -18.703 1 87.5 182 ASN B O 1
ATOM 5171 N N . ALA B 1 183 ? -0.54 -1.531 -20.234 1 92.88 183 ALA B N 1
ATOM 5172 C CA . ALA B 1 183 ? -1.69 -1.719 -19.359 1 92.88 183 ALA B CA 1
ATOM 5173 C C . ALA B 1 183 ? -2 -3.201 -19.172 1 92.88 183 ALA B C 1
ATOM 5175 O O . ALA B 1 183 ? -2.105 -3.949 -20.141 1 92.88 183 ALA B O 1
ATOM 5176 N N . LYS B 1 184 ? -2.168 -3.613 -17.922 1 94.62 184 LYS B N 1
ATOM 5177 C CA . LYS B 1 184 ? -2.484 -5 -17.578 1 94.62 184 LYS B CA 1
ATOM 5178 C C . LYS B 1 184 ? -3.721 -5.082 -16.688 1 94.62 184 LYS B C 1
ATOM 5180 O O . LYS B 1 184 ? -4.008 -6.133 -16.109 1 94.62 184 LYS B O 1
ATOM 5185 N N . TRP B 1 185 ? -4.434 -4.004 -16.609 1 96.94 185 TRP B N 1
ATOM 5186 C CA . TRP B 1 185 ? -5.523 -3.91 -15.648 1 96.94 185 TRP B CA 1
ATOM 5187 C C . TRP B 1 185 ? -6.566 -4.996 -15.891 1 96.94 185 TRP B C 1
ATOM 5189 O O . TRP B 1 185 ? -7.043 -5.633 -14.953 1 96.94 185 TRP B O 1
ATOM 5199 N N . MET B 1 186 ? -6.895 -5.27 -17.156 1 95.62 186 MET B N 1
ATOM 5200 C CA . MET B 1 186 ? -7.898 -6.277 -17.484 1 95.62 186 MET B CA 1
ATOM 5201 C C . MET B 1 186 ? -7.375 -7.68 -17.203 1 95.62 186 MET B C 1
ATOM 5203 O O . MET B 1 186 ? -8.102 -8.523 -16.672 1 95.62 186 MET B O 1
ATOM 5207 N N . GLN B 1 187 ? -6.152 -7.898 -17.516 1 95.12 187 GLN B N 1
ATOM 5208 C CA . GLN B 1 187 ? -5.516 -9.188 -17.266 1 95.12 187 GLN B CA 1
ATOM 5209 C C . GLN B 1 187 ? -5.469 -9.5 -15.766 1 95.12 187 GLN B C 1
ATOM 5211 O O . GLN B 1 187 ? -5.777 -10.617 -15.352 1 95.12 187 GLN B O 1
ATOM 5216 N N . ILE B 1 188 ? -5.105 -8.531 -15 1 97.62 188 ILE B N 1
ATOM 5217 C CA . ILE B 1 188 ? -4.992 -8.727 -13.562 1 97.62 188 ILE B CA 1
ATOM 5218 C C . ILE B 1 188 ? -6.375 -8.961 -12.961 1 97.62 188 ILE B C 1
ATOM 5220 O O . ILE B 1 188 ? -6.555 -9.844 -12.125 1 97.62 188 ILE B O 1
ATOM 5224 N N . ALA B 1 189 ? -7.352 -8.211 -13.383 1 98.12 189 ALA B N 1
ATOM 5225 C CA . ALA B 1 189 ? -8.703 -8.383 -12.867 1 98.12 189 ALA B CA 1
ATOM 5226 C C . ALA B 1 189 ? -9.234 -9.781 -13.18 1 98.12 189 ALA B C 1
ATOM 5228 O O . ALA B 1 189 ? -9.781 -10.461 -12.305 1 98.12 189 ALA B O 1
ATOM 5229 N N . GLU B 1 190 ? -9.086 -10.219 -14.398 1 97.75 190 GLU B N 1
ATOM 5230 C CA . GLU B 1 190 ? -9.547 -11.547 -14.773 1 97.75 190 GLU B CA 1
ATOM 5231 C C . GLU B 1 190 ? -8.797 -12.633 -14 1 97.75 190 GLU B C 1
ATOM 5233 O O . GLU B 1 190 ? -9.398 -13.617 -13.562 1 97.75 190 GLU B O 1
ATOM 5238 N N . PHE B 1 191 ? -7.52 -12.43 -13.906 1 98.12 191 PHE B N 1
ATOM 5239 C CA . PHE B 1 191 ? -6.664 -13.367 -13.188 1 98.12 191 PHE B CA 1
ATOM 5240 C C . PHE B 1 191 ? -7.156 -13.562 -11.758 1 98.12 191 PHE B C 1
ATOM 5242 O O . PHE B 1 191 ? -7.332 -14.695 -11.297 1 98.12 191 PHE B O 1
ATOM 5249 N N . VAL B 1 192 ? -7.383 -12.445 -11.039 1 98.56 192 VAL B N 1
ATOM 5250 C CA . VAL B 1 192 ? -7.785 -12.492 -9.633 1 98.56 192 VAL B CA 1
ATOM 5251 C C . VAL B 1 192 ? -9.188 -13.094 -9.516 1 98.56 192 VAL B C 1
ATOM 5253 O O . VAL B 1 192 ? -9.414 -14.008 -8.727 1 98.56 192 VAL B O 1
ATOM 5256 N N . GLU B 1 193 ? -10.086 -12.633 -10.352 1 98.06 193 GLU B N 1
ATOM 5257 C CA . GLU B 1 193 ? -11.461 -13.094 -10.242 1 98.06 193 GLU B CA 1
ATOM 5258 C C . GLU B 1 193 ? -11.586 -14.578 -10.586 1 98.06 193 GLU B C 1
ATOM 5260 O O . GLU B 1 193 ? -12.398 -15.289 -10.008 1 98.06 193 GLU B O 1
ATOM 5265 N N . HIS B 1 194 ? -10.797 -15.047 -11.508 1 97.38 194 HIS B N 1
ATOM 5266 C CA . HIS B 1 194 ? -10.75 -16.469 -11.828 1 97.38 194 HIS B CA 1
ATOM 5267 C C . HIS B 1 194 ? -10.32 -17.297 -10.625 1 97.38 194 HIS B C 1
ATOM 5269 O O . HIS B 1 194 ? -10.992 -18.25 -10.25 1 97.38 194 HIS B O 1
ATOM 5275 N N . HIS B 1 195 ? -9.258 -16.938 -10.078 1 97.38 195 HIS B N 1
ATOM 5276 C CA . HIS B 1 195 ? -8.695 -17.781 -9.031 1 97.38 195 HIS B CA 1
ATOM 5277 C C . HIS B 1 195 ? -9.484 -17.641 -7.734 1 97.38 195 HIS B C 1
ATOM 5279 O O . HIS B 1 195 ? -9.469 -18.547 -6.891 1 97.38 195 HIS B O 1
ATOM 5285 N N . LYS B 1 196 ? -10.125 -16.516 -7.547 1 95.25 196 LYS B N 1
ATOM 5286 C CA . LYS B 1 196 ? -11.102 -16.469 -6.461 1 95.25 196 LYS B CA 1
ATOM 5287 C C . LYS B 1 196 ? -12.156 -17.547 -6.609 1 95.25 196 LYS B C 1
ATOM 5289 O O . LYS B 1 196 ? -12.516 -18.219 -5.633 1 95.25 196 LYS B O 1
ATOM 5294 N N . LEU B 1 197 ? -12.625 -17.719 -7.832 1 94.06 197 LEU B N 1
ATOM 5295 C CA . LEU B 1 197 ? -13.641 -18.719 -8.102 1 94.06 197 LEU B CA 1
ATOM 5296 C C . LEU B 1 197 ? -13.094 -20.125 -7.828 1 94.06 197 LEU B C 1
ATOM 5298 O O . LEU B 1 197 ? -13.844 -21.016 -7.441 1 94.06 197 LEU B O 1
ATOM 5302 N N . ILE B 1 198 ? -11.781 -20.219 -7.945 1 93.31 198 ILE B N 1
ATOM 5303 C CA . ILE B 1 198 ? -11.148 -21.531 -7.77 1 93.31 198 ILE B CA 1
ATOM 5304 C C . ILE B 1 198 ? -10.852 -21.766 -6.293 1 93.31 198 ILE B C 1
ATOM 5306 O O . ILE B 1 198 ? -10.508 -22.875 -5.891 1 93.31 198 ILE B O 1
ATOM 5310 N N . GLY B 1 199 ? -10.945 -20.703 -5.504 1 91.88 199 GLY B N 1
ATOM 5311 C CA . GLY B 1 199 ? -10.82 -20.906 -4.07 1 91.88 199 GLY B CA 1
ATOM 5312 C C . GLY B 1 199 ? -9.711 -20.094 -3.439 1 91.88 199 GLY B C 1
ATOM 5313 O O . GLY B 1 199 ? -9.516 -20.125 -2.223 1 91.88 199 GLY B O 1
ATOM 5314 N N . ALA B 1 200 ? -9.031 -19.328 -4.219 1 95.12 200 ALA B N 1
ATOM 5315 C CA . ALA B 1 200 ? -7.977 -18.484 -3.656 1 95.12 200 ALA B CA 1
ATOM 5316 C C . ALA B 1 200 ? -8.57 -17.312 -2.877 1 95.12 200 ALA B C 1
ATOM 5318 O O . ALA B 1 200 ? -9.555 -16.703 -3.312 1 95.12 200 ALA B O 1
ATOM 5319 N N . THR B 1 201 ? -7.914 -17.031 -1.702 1 93.69 201 THR B N 1
ATOM 5320 C CA . THR B 1 201 ? -8.445 -15.945 -0.882 1 93.69 201 THR B CA 1
ATOM 5321 C C . THR B 1 201 ? -7.395 -14.852 -0.685 1 93.69 201 THR B C 1
ATOM 5323 O O . THR B 1 201 ? -7.68 -13.812 -0.087 1 93.69 201 THR B O 1
ATOM 5326 N N . MET B 1 202 ? -6.211 -15.102 -1.229 1 96.81 202 MET B N 1
ATOM 5327 C CA . MET B 1 202 ? -5.148 -14.109 -1.103 1 96.81 202 MET B CA 1
ATOM 5328 C C . MET B 1 202 ? -4.246 -14.117 -2.332 1 96.81 202 MET B C 1
ATOM 5330 O O . MET B 1 202 ? -3.904 -15.188 -2.846 1 96.81 202 MET B O 1
ATOM 5334 N N . PHE B 1 203 ? -3.928 -12.93 -2.76 1 98.69 203 PHE B N 1
ATOM 5335 C CA . PHE B 1 203 ? -3.029 -12.766 -3.896 1 98.69 203 PHE B CA 1
ATOM 5336 C C . PHE B 1 203 ? -1.823 -11.914 -3.514 1 98.69 203 PHE B C 1
ATOM 5338 O O . PHE B 1 203 ? -1.959 -10.922 -2.801 1 98.69 203 PHE B O 1
ATOM 5345 N N . TYR B 1 204 ? -0.649 -12.375 -3.904 1 98.56 204 TYR B N 1
ATOM 5346 C CA . TYR B 1 204 ? 0.591 -11.641 -3.67 1 98.56 204 TYR B CA 1
ATOM 5347 C C . TYR B 1 204 ? 1.183 -11.133 -4.98 1 98.56 204 TYR B C 1
ATOM 5349 O O . TYR B 1 204 ? 1.497 -11.922 -5.871 1 98.56 204 TYR B O 1
ATOM 5357 N N . PHE B 1 205 ? 1.317 -9.836 -5.051 1 98 205 PHE B N 1
ATOM 5358 C CA . PHE B 1 205 ? 1.88 -9.25 -6.262 1 98 205 PHE B CA 1
ATOM 5359 C C . PHE B 1 205 ? 3.178 -8.516 -5.953 1 98 205 PHE B C 1
ATOM 5361 O O . PHE B 1 205 ? 3.287 -7.84 -4.93 1 98 205 PHE B O 1
ATOM 5368 N N . SER B 1 206 ? 4.156 -8.727 -6.777 1 95.94 206 SER B N 1
ATOM 5369 C CA . SER B 1 206 ? 5.395 -7.949 -6.781 1 95.94 20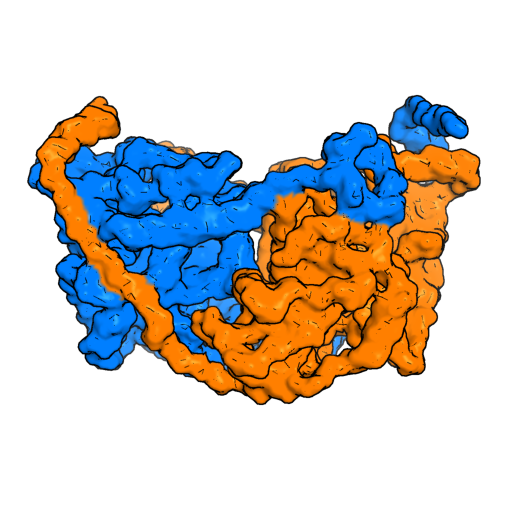6 SER B CA 1
ATOM 5370 C C . SER B 1 206 ? 5.492 -7.07 -8.023 1 95.94 206 SER B C 1
ATOM 5372 O O . SER B 1 206 ? 5.398 -7.562 -9.148 1 95.94 206 SER B O 1
ATOM 5374 N N . VAL B 1 207 ? 5.734 -5.824 -7.824 1 95.44 207 VAL B N 1
ATOM 5375 C CA . VAL B 1 207 ? 5.629 -4.863 -8.914 1 95.44 207 VAL B CA 1
ATOM 5376 C C . VAL B 1 207 ? 6.953 -4.125 -9.086 1 95.44 207 VAL B C 1
ATOM 5378 O O . VAL B 1 207 ? 7.453 -3.508 -8.141 1 95.44 207 VAL B O 1
ATOM 5381 N N . PHE B 1 208 ? 7.469 -4.145 -10.289 1 92.31 208 PHE B N 1
ATOM 5382 C CA . PHE B 1 208 ? 8.68 -3.408 -10.625 1 92.31 208 PHE B CA 1
ATOM 5383 C C . PHE B 1 208 ? 8.344 -2.125 -11.383 1 92.31 208 PHE B C 1
ATOM 5385 O O . PHE B 1 208 ? 8.984 -1.092 -11.164 1 92.31 208 PHE B O 1
ATOM 5392 N N . GLU B 1 209 ? 7.43 -2.244 -12.289 1 90.56 209 GLU B N 1
ATOM 5393 C CA . GLU B 1 209 ? 6.855 -1.167 -13.094 1 90.56 209 GLU B CA 1
ATOM 5394 C C . GLU B 1 209 ? 5.371 -1.396 -13.344 1 90.56 209 GLU B C 1
ATOM 5396 O O . GLU B 1 209 ? 4.918 -2.541 -13.438 1 90.56 209 GLU B O 1
ATOM 5401 N N . ILE B 1 210 ? 4.699 -0.274 -13.43 1 92.88 210 ILE B N 1
ATOM 5402 C CA . ILE B 1 210 ? 3.262 -0.467 -13.594 1 92.88 210 ILE B CA 1
ATOM 5403 C C . ILE B 1 210 ? 2.629 0.811 -14.133 1 92.88 210 ILE B C 1
ATOM 5405 O O . ILE B 1 210 ? 3.086 1.915 -13.836 1 92.88 210 ILE B O 1
ATOM 5409 N N . ASP B 1 211 ? 1.626 0.645 -14.898 1 93.31 211 ASP B N 1
ATOM 5410 C CA . ASP B 1 211 ? 0.841 1.786 -15.359 1 93.31 211 ASP B CA 1
ATOM 5411 C C . ASP B 1 211 ? -0.237 2.156 -14.344 1 93.31 211 ASP B C 1
ATOM 5413 O O . ASP B 1 211 ? -0.548 1.369 -13.445 1 93.31 211 ASP B O 1
ATOM 5417 N N . GLY B 1 212 ? -0.787 3.328 -14.555 1 92.69 212 GLY B N 1
ATOM 5418 C CA . GLY B 1 212 ? -1.731 3.881 -13.602 1 92.69 212 GLY B CA 1
ATOM 5419 C C . GLY B 1 212 ? -2.998 3.057 -13.469 1 92.69 212 GLY B C 1
ATOM 5420 O O . GLY B 1 212 ? -3.494 2.844 -12.359 1 92.69 212 GLY B O 1
ATOM 5421 N N . MET B 1 213 ? -3.547 2.596 -14.539 1 94.69 213 MET B N 1
ATOM 5422 C CA . MET B 1 213 ? -4.812 1.869 -14.5 1 94.69 213 MET B CA 1
ATOM 5423 C C . MET B 1 213 ? -4.641 0.52 -13.805 1 94.69 213 MET B C 1
ATOM 5425 O O . MET B 1 213 ? -5.473 0.13 -12.984 1 94.69 213 MET B O 1
ATOM 5429 N N . THR B 1 214 ? -3.588 -0.179 -14.172 1 96.88 214 THR B N 1
ATOM 5430 C CA . THR B 1 214 ? -3.305 -1.449 -13.516 1 96.88 214 THR B CA 1
ATOM 5431 C C . THR B 1 214 ? -3.104 -1.25 -12.016 1 96.88 214 THR B C 1
ATOM 5433 O O . THR B 1 214 ? -3.586 -2.047 -11.203 1 96.88 214 THR B O 1
ATOM 5436 N N . ARG B 1 215 ? -2.445 -0.216 -11.703 1 96.5 215 ARG B N 1
ATOM 5437 C CA . ARG B 1 215 ? -2.209 0.088 -10.297 1 96.5 215 ARG B CA 1
ATOM 5438 C C . ARG B 1 215 ? -3.523 0.309 -9.555 1 96.5 215 ARG B C 1
ATOM 5440 O O . ARG B 1 215 ? -3.684 -0.138 -8.414 1 96.5 215 ARG B O 1
ATOM 5447 N N . MET B 1 216 ? -4.449 0.957 -10.141 1 96.25 216 MET B N 1
ATOM 5448 C CA . MET B 1 216 ? -5.746 1.199 -9.516 1 96.25 216 MET B CA 1
ATOM 5449 C C . MET B 1 216 ? -6.461 -0.114 -9.219 1 96.25 216 MET B C 1
ATOM 5451 O O . MET B 1 216 ? -7.109 -0.25 -8.18 1 96.25 216 MET B O 1
ATOM 5455 N N . ILE B 1 217 ? -6.344 -1.031 -10.094 1 97.81 217 ILE B N 1
ATOM 5456 C CA . ILE B 1 217 ? -6.953 -2.342 -9.883 1 97.81 217 ILE B CA 1
ATOM 5457 C 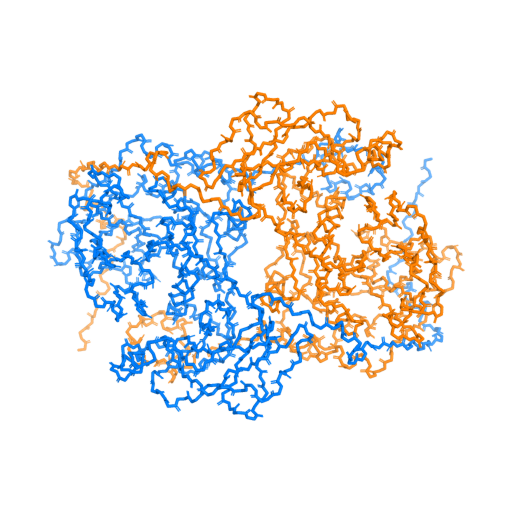C . ILE B 1 217 ? -6.285 -3.039 -8.695 1 97.81 217 ILE B C 1
ATOM 5459 O O . ILE B 1 217 ? -6.965 -3.6 -7.836 1 97.81 217 ILE B O 1
ATOM 5463 N N . LEU B 1 218 ? -4.988 -2.965 -8.672 1 97.94 218 LEU B N 1
ATOM 5464 C CA . LEU B 1 218 ? -4.277 -3.566 -7.547 1 97.94 218 LEU B CA 1
ATOM 5465 C C . LEU B 1 218 ? -4.656 -2.887 -6.238 1 97.94 218 LEU B C 1
ATOM 5467 O O . LEU B 1 218 ? -4.82 -3.555 -5.211 1 97.94 218 LEU B O 1
ATOM 5471 N N . ASP B 1 219 ? -4.777 -1.606 -6.285 1 97.31 219 ASP B N 1
ATOM 5472 C CA . ASP B 1 219 ? -5.184 -0.87 -5.094 1 97.31 219 ASP B CA 1
ATOM 5473 C C . ASP B 1 219 ? -6.543 -1.354 -4.59 1 97.31 219 ASP B C 1
ATOM 5475 O O . ASP B 1 219 ? -6.762 -1.451 -3.379 1 97.31 219 ASP B O 1
ATOM 5479 N N . GLU B 1 220 ? -7.434 -1.605 -5.484 1 97.69 220 GLU B N 1
ATOM 5480 C CA . GLU B 1 220 ? -8.758 -2.086 -5.102 1 97.69 220 GLU B CA 1
ATOM 5481 C C . GLU B 1 220 ? -8.672 -3.447 -4.418 1 97.69 220 GLU B C 1
ATOM 5483 O O . GLU B 1 220 ? -9.328 -3.676 -3.396 1 97.69 220 GLU B O 1
ATOM 5488 N N . TYR B 1 221 ? -7.887 -4.293 -4.949 1 98.19 221 TYR B N 1
ATOM 5489 C CA . TYR B 1 221 ? -7.77 -5.617 -4.344 1 98.19 221 TYR B CA 1
ATOM 5490 C C . TYR B 1 221 ? -7.051 -5.539 -3.002 1 98.19 221 TYR B C 1
ATOM 5492 O O . TYR B 1 221 ? -7.324 -6.332 -2.098 1 98.19 221 TYR B O 1
ATOM 5500 N N . GLU B 1 222 ? -6.129 -4.598 -2.84 1 97.38 222 GLU B N 1
ATOM 5501 C CA . GLU B 1 222 ? -5.512 -4.383 -1.534 1 97.38 222 GLU B CA 1
ATOM 5502 C C . GLU B 1 222 ? -6.527 -3.836 -0.532 1 97.38 222 GLU B C 1
ATOM 5504 O O . GLU B 1 222 ? -6.613 -4.32 0.598 1 97.38 222 GLU B O 1
ATOM 5509 N N . ARG B 1 223 ? -7.254 -2.902 -0.974 1 96.56 223 ARG B N 1
ATOM 5510 C CA . ARG B 1 223 ? -8.258 -2.283 -0.11 1 96.56 223 ARG B CA 1
ATOM 5511 C C . ARG B 1 223 ? -9.273 -3.311 0.372 1 96.56 223 ARG B C 1
ATOM 5513 O O . ARG B 1 223 ? -9.656 -3.312 1.544 1 96.56 223 ARG B O 1
ATOM 5520 N N . SER B 1 224 ? -9.672 -4.148 -0.545 1 96.81 224 SER B N 1
ATOM 5521 C CA . SER B 1 224 ? -10.711 -5.121 -0.224 1 96.81 224 SER B CA 1
ATOM 5522 C C . SER B 1 224 ? -10.133 -6.324 0.515 1 96.81 224 SER B C 1
ATOM 5524 O O . SER B 1 224 ? -10.875 -7.195 0.969 1 96.81 224 SER B O 1
ATOM 5526 N N . GLY B 1 225 ? -8.82 -6.434 0.57 1 96.75 225 GLY B N 1
ATOM 5527 C CA . GLY B 1 225 ? -8.188 -7.469 1.381 1 96.75 225 GLY B CA 1
ATOM 5528 C C . GLY B 1 225 ? -7.855 -8.719 0.596 1 96.75 225 GLY B C 1
ATOM 5529 O O . GLY B 1 225 ? -7.5 -9.75 1.178 1 96.75 225 GLY B O 1
ATOM 5530 N N . PHE B 1 226 ? -7.926 -8.594 -0.717 1 97.69 226 PHE B N 1
ATOM 5531 C CA . PHE B 1 226 ? -7.684 -9.781 -1.531 1 97.69 226 PHE B CA 1
ATOM 5532 C C . PHE B 1 226 ? -6.223 -9.844 -1.967 1 97.69 226 PHE B C 1
ATOM 5534 O O . PHE B 1 226 ? -5.762 -10.875 -2.459 1 97.69 226 PHE B O 1
ATOM 5541 N N . ALA B 1 227 ? -5.492 -8.727 -1.71 1 98.38 227 ALA B N 1
ATOM 5542 C CA . ALA B 1 227 ? -4.129 -8.766 -2.232 1 98.38 227 ALA B CA 1
ATOM 5543 C C . ALA B 1 227 ? -3.162 -8.039 -1.298 1 98.38 227 ALA B C 1
ATOM 5545 O O . ALA B 1 227 ? -3.566 -7.145 -0.549 1 98.38 227 ALA B O 1
ATOM 5546 N N . GLU B 1 228 ? -1.979 -8.492 -1.259 1 98.25 228 GLU B N 1
ATOM 5547 C CA . GLU B 1 228 ? -0.813 -7.734 -0.815 1 98.25 228 GLU B CA 1
ATOM 5548 C C . GLU B 1 228 ? 0.087 -7.363 -1.991 1 98.25 228 GLU B C 1
ATOM 5550 O O . GLU B 1 228 ? 0.482 -8.234 -2.771 1 98.25 228 GLU B O 1
ATOM 5555 N N . VAL B 1 229 ? 0.348 -6.125 -2.102 1 97.94 229 VAL B N 1
ATOM 5556 C CA . VAL B 1 229 ? 1.134 -5.637 -3.23 1 97.94 229 VAL B CA 1
ATOM 5557 C C . VAL B 1 229 ? 2.465 -5.078 -2.732 1 97.94 229 VAL B C 1
ATOM 5559 O O . VAL B 1 229 ? 2.492 -4.219 -1.85 1 97.94 229 VAL B O 1
ATOM 5562 N N . THR B 1 230 ? 3.566 -5.594 -3.281 1 97.31 230 THR B N 1
ATOM 5563 C CA . THR B 1 230 ? 4.902 -5.117 -2.938 1 97.31 230 THR B CA 1
ATOM 5564 C C . THR B 1 230 ? 5.523 -4.359 -4.109 1 97.31 230 THR B C 1
ATOM 5566 O O . THR B 1 230 ? 5.758 -4.934 -5.172 1 97.31 230 THR B O 1
ATOM 5569 N N . MET B 1 231 ? 5.742 -3.123 -3.889 1 95.62 231 MET B N 1
ATOM 5570 C CA . MET B 1 231 ? 6.461 -2.33 -4.883 1 95.62 231 MET B CA 1
ATOM 5571 C C . MET B 1 231 ? 7.969 -2.512 -4.734 1 95.62 231 MET B C 1
ATOM 5573 O O . MET B 1 231 ? 8.516 -2.357 -3.641 1 95.62 231 MET B O 1
ATOM 5577 N N . ILE B 1 232 ? 8.602 -2.834 -5.828 1 93.94 232 ILE B N 1
ATOM 5578 C CA . ILE B 1 232 ? 10.039 -3.088 -5.793 1 93.94 232 ILE B CA 1
ATOM 5579 C C . ILE B 1 232 ? 10.766 -2.047 -6.641 1 93.94 232 ILE B C 1
ATOM 5581 O O . ILE B 1 232 ? 10.578 -1.984 -7.855 1 93.94 232 ILE B O 1
ATOM 5585 N N . ASN B 1 233 ? 11.508 -1.29 -5.941 1 89.12 233 ASN B N 1
ATOM 5586 C CA . ASN B 1 233 ? 12.344 -0.304 -6.613 1 89.12 233 ASN B CA 1
ATOM 5587 C C . ASN B 1 233 ? 13.711 -0.88 -6.973 1 89.12 233 ASN B C 1
ATOM 5589 O O . ASN B 1 233 ? 14.32 -1.591 -6.172 1 89.12 233 ASN B O 1
ATOM 5593 N N . THR B 1 234 ? 14.148 -0.588 -8.188 1 84.12 234 THR B N 1
ATOM 5594 C CA . THR B 1 234 ? 15.438 -1.096 -8.633 1 84.12 234 THR B CA 1
ATOM 5595 C C . THR B 1 234 ? 16.266 0.016 -9.273 1 84.12 234 THR B C 1
ATOM 5597 O O . THR B 1 234 ? 15.719 1.035 -9.695 1 84.12 234 THR B O 1
ATOM 5600 N N . GLU B 1 235 ? 17.5 -0.291 -9.297 1 84.88 235 GLU B N 1
ATOM 5601 C CA . GLU B 1 235 ? 18.438 0.676 -9.867 1 84.88 235 GLU B CA 1
ATOM 5602 C C . GLU B 1 235 ? 18.562 0.502 -11.375 1 84.88 235 GLU B C 1
ATOM 5604 O O . GLU B 1 235 ? 19.203 1.313 -12.047 1 84.88 235 GLU B O 1
ATOM 5609 N N . TYR B 1 236 ? 17.922 -0.466 -11.883 1 81.81 236 TYR B N 1
ATOM 5610 C CA . TYR B 1 236 ? 18.109 -0.766 -13.297 1 81.81 236 TYR B CA 1
ATOM 5611 C C . TYR B 1 236 ? 16.922 -0.245 -14.117 1 81.81 236 TYR B C 1
ATOM 5613 O O . TYR B 1 236 ? 15.773 -0.319 -13.68 1 81.81 236 TYR B O 1
ATOM 5621 N N . THR B 1 237 ? 17.359 0.169 -15.234 1 77.81 237 THR B N 1
ATOM 5622 C CA . THR B 1 237 ? 16.328 0.494 -16.219 1 77.81 237 THR B CA 1
ATOM 5623 C C . THR B 1 237 ? 15.906 -0.751 -17 1 77.81 237 THR B C 1
ATOM 5625 O O . THR B 1 237 ? 16.75 -1.507 -17.469 1 77.81 237 THR B O 1
ATOM 5628 N N . ASN B 1 238 ? 14.734 -1.041 -17.094 1 71.19 238 ASN B N 1
ATOM 5629 C CA . ASN B 1 238 ? 14.156 -2.061 -17.969 1 71.19 238 ASN B CA 1
ATOM 5630 C C . ASN B 1 238 ? 14.703 -3.449 -17.641 1 71.19 238 ASN B C 1
ATOM 5632 O O . ASN B 1 238 ? 15.023 -4.223 -18.531 1 71.19 238 ASN B O 1
ATOM 5636 N N . ALA B 1 239 ? 14.953 -3.73 -16.391 1 70.44 239 ALA B N 1
ATOM 5637 C CA . ALA B 1 239 ? 15.57 -5.012 -16.062 1 70.44 239 ALA B CA 1
ATOM 5638 C C . ALA B 1 239 ? 14.617 -5.891 -15.258 1 70.44 239 ALA B C 1
ATOM 5640 O O . ALA B 1 239 ? 15.031 -6.895 -14.672 1 70.44 239 ALA B O 1
ATOM 5641 N N . ALA B 1 240 ? 13.43 -5.488 -15.273 1 70.62 240 ALA B N 1
ATOM 5642 C CA . ALA B 1 240 ? 12.477 -6.195 -14.422 1 70.62 240 ALA B CA 1
ATOM 5643 C C . ALA B 1 240 ? 12.375 -7.668 -14.812 1 70.62 240 ALA B C 1
ATOM 5645 O O . ALA B 1 240 ? 12.289 -8.539 -13.945 1 70.62 240 ALA B O 1
ATOM 5646 N N . MET B 1 241 ? 12.516 -7.926 -15.984 1 67.19 241 MET B N 1
ATOM 5647 C CA . MET B 1 241 ? 12.375 -9.297 -16.484 1 67.19 241 MET B CA 1
ATOM 5648 C C . MET B 1 241 ? 13.484 -10.188 -15.938 1 67.19 241 MET B C 1
ATOM 5650 O O . MET B 1 241 ? 13.312 -11.398 -15.812 1 67.19 241 MET B O 1
ATOM 5654 N N . MET B 1 242 ? 14.531 -9.531 -15.555 1 69.38 242 MET B N 1
ATOM 5655 C CA . MET B 1 242 ? 15.672 -10.289 -15.047 1 69.38 242 MET B CA 1
ATOM 5656 C C . MET B 1 242 ? 15.562 -10.492 -13.539 1 69.38 242 MET B C 1
ATOM 5658 O O . MET B 1 242 ? 16.438 -11.117 -12.93 1 69.38 242 MET B O 1
ATOM 5662 N N . ARG B 1 243 ? 14.477 -10.086 -13.148 1 78.81 243 ARG B N 1
ATOM 5663 C CA . ARG B 1 243 ? 14.375 -10.094 -11.695 1 78.81 243 ARG B CA 1
ATOM 5664 C C . ARG B 1 243 ? 13.258 -11.008 -11.219 1 78.81 243 ARG B C 1
ATOM 5666 O O . ARG B 1 243 ? 12.602 -10.727 -10.219 1 78.81 243 ARG B O 1
ATOM 5673 N N . HIS B 1 244 ? 13.125 -12.055 -11.922 1 82.69 244 HIS B N 1
ATOM 5674 C CA . HIS B 1 244 ? 12.078 -13.016 -11.617 1 82.69 244 HIS B CA 1
ATOM 5675 C C . HIS B 1 244 ? 12.305 -13.664 -10.258 1 82.69 244 HIS B C 1
ATOM 5677 O O . HIS B 1 244 ? 11.352 -13.875 -9.5 1 82.69 244 HIS B O 1
ATOM 5683 N N . MET B 1 245 ? 13.531 -13.898 -9.945 1 85.25 245 MET B N 1
ATOM 5684 C CA . MET B 1 245 ? 13.82 -14.586 -8.688 1 85.25 245 MET B CA 1
ATOM 5685 C C . MET B 1 245 ? 13.547 -13.672 -7.496 1 85.25 245 MET B C 1
ATOM 5687 O O . MET B 1 245 ? 13.148 -14.141 -6.43 1 85.25 245 MET B O 1
ATOM 5691 N N . VAL B 1 246 ? 13.75 -12.375 -7.719 1 89.94 246 VAL B N 1
ATOM 5692 C CA . VAL B 1 246 ? 13.414 -11.43 -6.664 1 89.94 246 VAL B CA 1
ATOM 5693 C C . VAL B 1 246 ? 11.93 -11.539 -6.332 1 89.94 246 VAL B C 1
ATOM 5695 O O . VAL B 1 246 ? 11.547 -11.625 -5.16 1 89.94 246 VAL B O 1
ATOM 5698 N N . GLN B 1 247 ? 11.172 -11.609 -7.379 1 92.75 247 GLN B N 1
ATOM 5699 C CA . GLN B 1 247 ? 9.727 -11.719 -7.199 1 92.75 247 GLN B CA 1
ATOM 5700 C C . GLN B 1 247 ? 9.359 -13.055 -6.547 1 92.75 247 GLN B C 1
ATOM 5702 O O . GLN B 1 247 ? 8.508 -13.102 -5.656 1 92.75 247 GLN B O 1
ATOM 5707 N N . ILE B 1 248 ? 9.914 -14.086 -6.914 1 92.38 248 ILE B N 1
ATOM 5708 C CA . ILE B 1 248 ? 9.586 -15.422 -6.422 1 92.38 248 ILE B CA 1
ATOM 5709 C C . ILE B 1 248 ? 9.914 -15.516 -4.934 1 92.38 248 ILE B C 1
ATOM 5711 O O . ILE B 1 248 ? 9.094 -15.984 -4.141 1 92.38 248 ILE B O 1
ATOM 5715 N N . HIS B 1 249 ? 11.062 -15.078 -4.551 1 92.19 249 HIS B N 1
ATOM 5716 C CA . HIS B 1 249 ? 11.453 -15.156 -3.148 1 92.19 249 HIS B CA 1
ATOM 5717 C C . HIS B 1 249 ? 10.602 -14.227 -2.287 1 92.19 249 HIS B C 1
ATOM 5719 O O . HIS B 1 249 ? 10.188 -14.609 -1.19 1 92.19 249 HIS B O 1
ATOM 5725 N N . GLU B 1 250 ? 10.367 -13.047 -2.811 1 95.81 250 GLU B N 1
ATOM 5726 C CA . GLU B 1 250 ? 9.523 -12.102 -2.088 1 95.81 250 GLU B CA 1
ATOM 5727 C C . GLU B 1 250 ? 8.133 -12.68 -1.831 1 95.81 250 GLU B C 1
ATOM 5729 O O . GLU B 1 250 ? 7.625 -12.617 -0.709 1 95.81 250 GLU B O 1
ATOM 5734 N N . CYS B 1 251 ? 7.605 -13.234 -2.822 1 97.19 251 CYS B N 1
ATOM 5735 C CA . CYS B 1 251 ? 6.27 -13.805 -2.711 1 97.19 251 CYS B CA 1
ATOM 5736 C C . CYS B 1 251 ? 6.27 -15.031 -1.802 1 97.19 251 CYS B C 1
ATOM 5738 O O . CYS B 1 251 ? 5.367 -15.203 -0.98 1 97.19 251 CYS B O 1
ATOM 5740 N N . PHE B 1 252 ? 7.309 -15.859 -1.9 1 97 252 PHE B N 1
ATOM 5741 C CA . PHE B 1 252 ? 7.43 -17.078 -1.119 1 97 252 PHE B CA 1
ATOM 5742 C C . PHE B 1 252 ? 7.438 -16.781 0.374 1 97 252 PHE B C 1
ATOM 5744 O O . PHE B 1 252 ? 6.648 -17.344 1.134 1 97 252 PHE B O 1
ATOM 5751 N N . TYR B 1 253 ? 8.219 -15.883 0.749 1 98 253 TYR B N 1
ATOM 5752 C CA . TYR B 1 253 ? 8.352 -15.586 2.172 1 98 253 TYR B CA 1
ATOM 5753 C C . TYR B 1 253 ? 7.156 -14.781 2.676 1 98 253 TYR B C 1
ATOM 5755 O O . TYR B 1 253 ? 6.75 -14.922 3.832 1 98 253 TYR B O 1
ATOM 5763 N N . ARG B 1 254 ? 6.605 -13.977 1.839 1 98.44 254 ARG B N 1
ATOM 5764 C CA . ARG B 1 254 ? 5.402 -13.242 2.213 1 98.44 254 ARG B CA 1
ATOM 5765 C C . ARG B 1 254 ? 4.238 -14.188 2.475 1 98.44 254 ARG B C 1
ATOM 5767 O O . ARG B 1 254 ? 3.426 -13.953 3.369 1 98.44 254 ARG B O 1
ATOM 5774 N N . ALA B 1 255 ? 4.211 -15.227 1.76 1 98.19 255 ALA B N 1
ATOM 5775 C CA . ALA B 1 255 ? 3.105 -16.172 1.863 1 98.19 255 ALA B CA 1
ATOM 5776 C C . ALA B 1 255 ? 3.35 -17.188 2.984 1 98.19 255 ALA B C 1
ATOM 5778 O O . ALA B 1 255 ? 2.408 -17.797 3.488 1 98.19 255 ALA B O 1
ATOM 5779 N N . ARG B 1 256 ? 4.625 -17.391 3.324 1 97.75 256 ARG B N 1
ATOM 5780 C CA . ARG B 1 256 ? 4.953 -18.375 4.348 1 97.75 256 ARG B CA 1
ATOM 5781 C C . ARG B 1 256 ? 4.254 -18.062 5.664 1 97.75 256 ARG B C 1
ATOM 5783 O O . ARG B 1 256 ? 4.289 -16.906 6.129 1 97.75 256 ARG B O 1
ATOM 5790 N N . LYS B 1 257 ? 3.594 -19.016 6.25 1 96.81 257 LYS B N 1
ATOM 5791 C CA . LYS B 1 257 ? 2.805 -18.938 7.477 1 96.81 257 LYS B CA 1
ATOM 5792 C C . LYS B 1 257 ? 1.501 -18.188 7.25 1 96.81 257 LYS B C 1
ATOM 5794 O O . LYS B 1 257 ? 0.604 -18.219 8.094 1 96.81 257 LYS B O 1
ATOM 5799 N N . HIS B 1 258 ? 1.361 -17.516 6.125 1 96.56 258 HIS B N 1
ATOM 5800 C CA . HIS B 1 258 ? 0.158 -16.75 5.828 1 96.56 258 HIS B CA 1
ATOM 5801 C C . HIS B 1 258 ? -0.818 -17.562 4.98 1 96.56 258 HIS B C 1
ATOM 5803 O O . HIS B 1 258 ? -2.029 -17.516 5.211 1 96.56 258 HIS B O 1
ATOM 5809 N N . SER B 1 259 ? -0.302 -18.312 4.043 1 96 259 SER B N 1
ATOM 5810 C CA . SER B 1 259 ? -1.077 -19.219 3.209 1 96 259 SER B CA 1
ATOM 5811 C C . SER B 1 259 ? -0.605 -20.672 3.379 1 96 259 SER B C 1
ATOM 5813 O O . SER B 1 259 ? 0.598 -20.938 3.355 1 96 259 SER B O 1
ATOM 5815 N N . LYS B 1 260 ? -1.536 -21.516 3.521 1 94.81 260 LYS B N 1
ATOM 5816 C CA . LYS B 1 260 ? -1.174 -22.922 3.656 1 94.81 260 LYS B CA 1
ATOM 5817 C C . LYS B 1 260 ? -0.599 -23.469 2.352 1 94.81 260 LYS B C 1
ATOM 5819 O O . LYS B 1 260 ? 0.46 -24.094 2.352 1 94.81 260 LYS B O 1
ATOM 5824 N N . TRP B 1 261 ? -1.358 -23.266 1.299 1 96.25 261 TRP B N 1
ATOM 5825 C CA . TRP B 1 261 ? -0.901 -23.594 -0.048 1 96.25 261 TRP B CA 1
ATOM 5826 C C . TRP B 1 261 ? -0.629 -22.328 -0.853 1 96.25 261 TRP B C 1
ATOM 5828 O O . TRP B 1 261 ? -1.357 -21.328 -0.733 1 96.25 261 TRP B O 1
ATOM 5838 N N . LEU B 1 262 ? 0.399 -22.391 -1.606 1 98 262 LEU B N 1
ATOM 5839 C CA . LEU B 1 262 ? 0.78 -21.266 -2.459 1 98 262 LEU B CA 1
ATOM 5840 C C . LEU B 1 262 ? 0.896 -21.703 -3.914 1 98 262 LEU B C 1
ATOM 5842 O O . LEU B 1 262 ? 1.732 -22.547 -4.25 1 98 262 LEU B O 1
ATOM 5846 N N . LEU B 1 263 ? 0.009 -21.188 -4.707 1 98.19 263 LEU B N 1
ATOM 5847 C CA . LEU B 1 263 ? 0.117 -21.375 -6.148 1 98.19 263 LEU B CA 1
ATOM 5848 C C . LEU B 1 263 ? 1.093 -20.375 -6.758 1 98.19 263 LEU B C 1
ATOM 5850 O O . LEU B 1 263 ? 0.863 -19.172 -6.699 1 98.19 263 LEU B O 1
ATOM 5854 N N . ASN B 1 264 ? 2.215 -20.85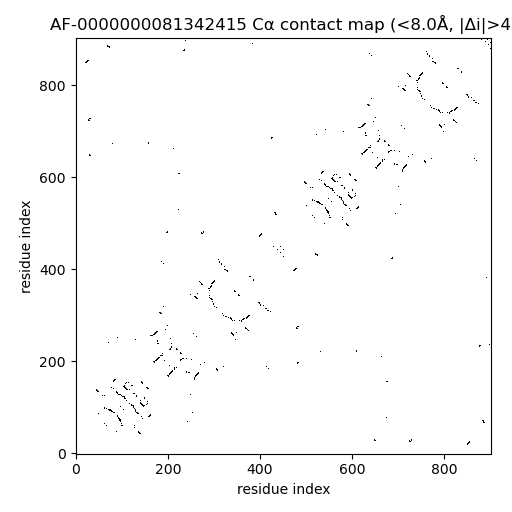9 -7.301 1 96.88 264 ASN B N 1
ATOM 5855 C CA . ASN B 1 264 ? 3.246 -20.031 -7.902 1 96.88 264 ASN B CA 1
ATOM 5856 C C . ASN B 1 264 ? 3.123 -19.984 -9.422 1 96.88 264 ASN B C 1
ATOM 5858 O O . ASN B 1 264 ? 3.615 -20.891 -10.109 1 96.88 264 ASN B O 1
ATOM 5862 N N . ILE B 1 265 ? 2.502 -18.922 -9.938 1 96.44 265 ILE B N 1
ATOM 5863 C CA . ILE B 1 265 ? 2.24 -18.844 -11.367 1 96.44 265 ILE B CA 1
ATOM 5864 C C . ILE B 1 265 ? 2.379 -17.391 -11.828 1 96.44 265 ILE B C 1
ATOM 5866 O O . ILE B 1 265 ? 2.541 -16.484 -11.008 1 96.44 265 ILE B O 1
ATOM 5870 N N . ASP B 1 266 ? 2.357 -17.172 -13.109 1 93.75 266 ASP B N 1
ATOM 5871 C CA . ASP B 1 266 ? 2.314 -15.828 -13.68 1 93.75 266 ASP B CA 1
ATOM 5872 C C . ASP B 1 266 ? 0.875 -15.344 -13.836 1 93.75 266 ASP B C 1
ATOM 5874 O O . ASP B 1 266 ? -0.06 -16.141 -13.844 1 93.75 266 ASP B O 1
ATOM 5878 N N . HIS B 1 267 ? 0.737 -14.055 -13.984 1 95.38 267 HIS B N 1
ATOM 5879 C CA . HIS B 1 267 ? -0.605 -13.492 -14.023 1 95.38 267 HIS B CA 1
ATOM 5880 C C . HIS B 1 267 ? -1.286 -13.773 -15.359 1 95.38 267 HIS B C 1
ATOM 5882 O O . HIS B 1 267 ? -2.443 -13.406 -15.562 1 95.38 267 HIS B O 1
ATOM 5888 N N . ASP B 1 268 ? -0.599 -14.445 -16.297 1 93.69 268 ASP B N 1
ATOM 5889 C CA . ASP B 1 268 ? -1.238 -14.898 -17.531 1 93.69 268 ASP B CA 1
ATOM 5890 C C . ASP B 1 268 ? -1.436 -16.422 -17.516 1 93.69 268 ASP B C 1
ATOM 5892 O O . ASP B 1 268 ? -1.717 -17.016 -18.562 1 93.69 268 ASP B O 1
ATOM 5896 N N . GLU B 1 269 ? -1.306 -17 -16.359 1 96 269 GLU B N 1
ATOM 5897 C CA . GLU B 1 269 ? -1.528 -18.438 -16.172 1 96 269 GLU B CA 1
ATOM 5898 C C . GLU B 1 269 ? -2.725 -18.688 -15.258 1 96 269 GLU B C 1
ATOM 5900 O O . GLU B 1 269 ? -2.848 -18.062 -14.195 1 96 269 GLU B O 1
ATOM 5905 N N . TYR B 1 270 ? -3.578 -19.656 -15.734 1 96.88 270 TYR B N 1
ATOM 5906 C CA . TYR B 1 270 ? -4.828 -19.906 -15.023 1 96.88 270 TYR B CA 1
ATOM 5907 C C . TYR B 1 270 ? -4.957 -21.391 -14.68 1 96.88 270 TYR B C 1
ATOM 5909 O O . TYR B 1 270 ? -4.945 -22.25 -15.562 1 96.88 270 TYR B O 1
ATOM 5917 N N . LEU B 1 271 ? -5.09 -21.656 -13.406 1 97.44 271 LEU B N 1
ATOM 5918 C CA . LEU B 1 271 ? -5.348 -23.031 -12.984 1 97.44 271 LEU B CA 1
ATOM 5919 C C . LEU B 1 271 ? -6.785 -23.422 -13.297 1 97.44 271 LEU B C 1
ATOM 5921 O O . LEU B 1 271 ? -7.73 -22.781 -12.844 1 97.44 271 LEU B O 1
ATOM 5925 N N . ILE B 1 272 ? -6.934 -24.531 -14.031 1 96.19 272 ILE B N 1
ATOM 5926 C CA . ILE B 1 272 ? -8.25 -25 -14.445 1 96.19 272 ILE B CA 1
ATOM 5927 C C . ILE B 1 272 ? -8.523 -26.391 -13.844 1 96.19 272 ILE B C 1
ATOM 5929 O O . ILE B 1 272 ? -8.07 -27.406 -14.375 1 96.19 272 ILE B O 1
ATOM 5933 N N . PRO B 1 273 ? -9.336 -26.438 -12.828 1 95.12 273 PRO B N 1
ATOM 5934 C CA . PRO B 1 273 ? -9.766 -27.75 -12.312 1 95.12 273 PRO B CA 1
ATOM 5935 C C . PRO B 1 273 ? -10.898 -28.359 -13.133 1 95.12 273 PRO B C 1
ATOM 5937 O O . PRO B 1 273 ? -11.969 -27.75 -13.258 1 95.12 273 PRO B O 1
ATOM 5940 N N . PHE B 1 274 ? -10.734 -29.641 -13.562 1 90.25 274 PHE B N 1
ATOM 5941 C CA . PHE B 1 274 ? -11.641 -30.266 -14.523 1 90.25 274 PHE B CA 1
ATOM 5942 C C . PHE B 1 274 ? -12.617 -31.203 -13.812 1 90.25 274 PHE B C 1
ATOM 5944 O O . PHE B 1 274 ? -13.734 -31.406 -14.281 1 90.25 274 PHE B O 1
ATOM 5951 N N . LYS B 1 275 ? -12.172 -31.766 -12.836 1 89.69 275 LYS B N 1
ATOM 5952 C CA . LYS B 1 275 ? -12.914 -32.906 -12.328 1 89.69 275 LYS B CA 1
ATOM 5953 C C . LYS B 1 275 ? -13.57 -32.594 -10.984 1 89.69 275 LYS B C 1
ATOM 5955 O O . LYS B 1 275 ? -14.625 -33.156 -10.656 1 89.69 275 LYS B O 1
ATOM 5960 N N . GLN B 1 276 ? -12.938 -31.797 -10.227 1 90.81 276 GLN B N 1
ATOM 5961 C CA . GLN B 1 276 ? -13.391 -31.391 -8.906 1 90.81 276 GLN B CA 1
ATOM 5962 C C . GLN B 1 276 ? -12.719 -30.094 -8.469 1 90.81 276 GLN B C 1
ATOM 5964 O O . GLN B 1 276 ? -11.695 -29.688 -9.031 1 90.81 276 GLN B O 1
ATOM 5969 N N . PRO B 1 277 ? -13.375 -29.469 -7.457 1 91.31 277 PRO B N 1
ATOM 5970 C CA . PRO B 1 277 ? -12.656 -28.312 -6.922 1 91.31 277 PRO B CA 1
ATOM 5971 C C . PRO B 1 277 ? -11.25 -28.656 -6.438 1 91.31 277 PRO B C 1
ATOM 5973 O O . PRO B 1 277 ? -11.039 -29.719 -5.859 1 91.31 277 PRO B O 1
ATOM 5976 N N . ILE B 1 278 ? -10.344 -27.75 -6.699 1 93.06 278 ILE B N 1
ATOM 5977 C CA . ILE B 1 278 ? -8.93 -28.062 -6.469 1 93.06 278 ILE B CA 1
ATOM 5978 C C . ILE B 1 278 ? -8.688 -28.281 -4.98 1 93.06 278 ILE B C 1
ATOM 5980 O O . ILE B 1 278 ? -7.863 -29.125 -4.598 1 93.06 278 ILE B O 1
ATOM 5984 N N . LEU B 1 279 ? -9.359 -27.562 -4.109 1 90.81 279 LEU B N 1
ATOM 5985 C CA . LEU B 1 279 ? -9.164 -27.734 -2.674 1 90.81 279 LEU B CA 1
ATOM 5986 C C . LEU B 1 279 ? -9.68 -29.078 -2.209 1 90.81 279 LEU B C 1
ATOM 5988 O O . LEU B 1 279 ? -9.125 -29.688 -1.284 1 90.81 279 LEU B O 1
ATOM 5992 N N . SER B 1 280 ? -10.727 -29.531 -2.84 1 90.06 280 SER B N 1
ATOM 5993 C CA . SER B 1 280 ? -11.203 -30.891 -2.557 1 90.06 280 SER B CA 1
ATOM 5994 C C . SER B 1 280 ? -10.172 -31.938 -2.967 1 90.06 280 SER B C 1
ATOM 5996 O O . SER B 1 280 ? -9.969 -32.938 -2.264 1 90.06 280 SER B O 1
ATOM 5998 N N . TYR B 1 281 ? -9.594 -31.75 -4.039 1 92.81 281 TYR B N 1
ATOM 5999 C CA . TYR B 1 281 ? -8.539 -32.656 -4.48 1 92.81 281 TYR B CA 1
ATOM 6000 C C . TYR B 1 281 ? -7.387 -32.656 -3.482 1 92.81 281 TYR B C 1
ATOM 6002 O O . TYR B 1 281 ? -6.898 -33.75 -3.111 1 92.81 281 TYR B O 1
ATOM 6010 N N . ILE B 1 282 ? -6.977 -31.531 -3.051 1 92.69 282 ILE B N 1
ATOM 6011 C CA . ILE B 1 282 ? -5.887 -31.406 -2.09 1 92.69 282 ILE B CA 1
ATOM 6012 C C . ILE B 1 282 ? -6.234 -32.156 -0.809 1 92.69 282 ILE B C 1
ATOM 6014 O O . ILE B 1 282 ? -5.391 -32.875 -0.254 1 92.69 282 ILE B O 1
ATOM 6018 N N . GLU B 1 283 ? -7.414 -32.031 -0.382 1 88.94 283 GLU B N 1
ATOM 6019 C CA . GLU B 1 283 ? -7.871 -32.719 0.825 1 88.94 283 GLU B CA 1
ATOM 6020 C C . GLU B 1 283 ? -7.816 -34.219 0.655 1 88.94 283 GLU B C 1
ATOM 6022 O O . GLU B 1 283 ? -7.629 -34.969 1.629 1 88.94 283 GLU B O 1
ATOM 6027 N N . SER B 1 284 ? -8.039 -34.594 -0.561 1 91.69 284 SER B N 1
ATOM 6028 C CA . SER B 1 284 ? -8.062 -36.031 -0.83 1 91.69 284 SER B CA 1
ATOM 6029 C C . SER B 1 284 ? -6.66 -36.625 -0.819 1 91.69 284 SER B C 1
ATOM 6031 O O . SER B 1 284 ? -6.496 -37.844 -0.753 1 91.69 284 SER B O 1
ATOM 6033 N N . LEU B 1 285 ? -5.844 -35.625 -0.837 1 90.5 285 LEU B N 1
ATOM 6034 C CA . LEU B 1 285 ? -4.461 -36.094 -0.837 1 90.5 285 LEU B CA 1
ATOM 6035 C C . LEU B 1 285 ? -3.996 -36.406 0.58 1 90.5 285 LEU B C 1
ATOM 6037 O O . LEU B 1 285 ? -4.605 -35.969 1.554 1 90.5 285 LEU B O 1
ATOM 6041 N N . GLY B 1 286 ? -3.201 -37.312 0.857 1 80.75 286 GLY B N 1
ATOM 6042 C CA . GLY B 1 286 ? -2.631 -37.594 2.168 1 80.75 286 GLY B CA 1
ATOM 6043 C C . GLY B 1 286 ? -1.959 -36.375 2.789 1 80.75 286 GLY B C 1
ATOM 6044 O O . GLY B 1 286 ? -1.728 -35.375 2.111 1 80.75 286 GLY B O 1
ATOM 6045 N N . ASN B 1 287 ? -1.726 -36.312 4.051 1 87.19 287 ASN B N 1
ATOM 6046 C CA . ASN B 1 287 ? -1.195 -35.188 4.828 1 87.19 287 ASN B CA 1
ATOM 6047 C C . ASN B 1 287 ? 0.303 -35 4.602 1 87.19 287 ASN B C 1
ATOM 6049 O O . ASN B 1 287 ? 0.909 -34.094 5.141 1 87.19 287 ASN B O 1
ATOM 6053 N N . ASN B 1 288 ? 0.837 -35.719 3.629 1 93.12 288 ASN B N 1
ATOM 6054 C CA . ASN B 1 288 ? 2.285 -35.656 3.459 1 93.12 288 ASN B CA 1
ATOM 6055 C C . ASN B 1 288 ? 2.662 -35.062 2.111 1 93.12 288 ASN B C 1
ATOM 6057 O O . ASN B 1 288 ? 3.77 -35.281 1.615 1 93.12 288 ASN B O 1
ATOM 6061 N N . THR B 1 289 ? 1.784 -34.344 1.513 1 94.56 289 THR B N 1
ATOM 6062 C CA . THR B 1 289 ? 2.084 -33.656 0.261 1 94.56 289 THR B CA 1
ATOM 6063 C C . THR B 1 289 ? 2.557 -32.219 0.524 1 94.56 289 THR B C 1
ATOM 6065 O O . THR B 1 289 ? 1.881 -31.453 1.215 1 94.56 289 THR B O 1
ATOM 6068 N N . ALA B 1 290 ? 3.691 -31.891 -0.053 1 94.62 290 ALA B N 1
ATOM 6069 C CA . ALA B 1 290 ? 4.23 -30.547 0.138 1 94.62 290 ALA B CA 1
ATOM 6070 C C . ALA B 1 290 ? 4.184 -29.75 -1.161 1 94.62 290 ALA B C 1
ATOM 6072 O O . ALA B 1 290 ? 4.273 -28.516 -1.145 1 94.62 290 ALA B O 1
ATOM 6073 N N . GLU B 1 291 ? 4.055 -30.469 -2.242 1 95.12 291 GLU B N 1
ATOM 6074 C CA . GLU B 1 291 ? 4.109 -29.828 -3.551 1 95.12 291 GLU B CA 1
ATOM 6075 C C . GLU B 1 291 ? 3.236 -30.547 -4.566 1 95.12 291 GLU B C 1
ATOM 6077 O O . GLU B 1 291 ? 3.203 -31.781 -4.59 1 95.12 291 GLU B O 1
ATOM 6082 N N . LEU B 1 292 ? 2.49 -29.797 -5.281 1 95.62 292 LEU B N 1
ATOM 6083 C CA . LEU B 1 292 ? 1.748 -30.266 -6.445 1 95.62 292 LEU B CA 1
ATOM 6084 C C . LEU B 1 292 ? 2.342 -29.703 -7.73 1 95.62 292 LEU B C 1
ATOM 6086 O O . LEU B 1 292 ? 2.715 -28.516 -7.785 1 95.62 292 LEU B O 1
ATOM 6090 N N . VAL B 1 293 ? 2.471 -30.531 -8.734 1 94.12 293 VAL B N 1
ATOM 6091 C CA . VAL B 1 293 ? 2.967 -30.094 -10.039 1 94.12 293 VAL B CA 1
ATOM 6092 C C . VAL B 1 293 ? 1.856 -30.219 -11.078 1 94.12 293 VAL B C 1
ATOM 6094 O O . VAL B 1 293 ? 1.258 -31.281 -11.242 1 94.12 293 VAL B O 1
ATOM 6097 N N . PHE B 1 294 ? 1.636 -29.156 -11.758 1 95.88 294 PHE B N 1
ATOM 6098 C CA . PHE B 1 294 ? 0.575 -29.109 -12.758 1 95.88 294 PHE B CA 1
ATOM 6099 C C . PHE B 1 294 ? 1.158 -29.062 -14.164 1 95.88 294 PHE B C 1
ATOM 6101 O O . PHE B 1 294 ? 2.18 -28.406 -14.391 1 95.88 294 PHE B O 1
ATOM 6108 N N . SER B 1 295 ? 0.481 -29.734 -15.078 1 92.81 295 SER B N 1
ATOM 6109 C CA . SER B 1 295 ? 0.804 -29.578 -16.5 1 92.81 295 SER B CA 1
ATOM 6110 C C . SER B 1 295 ? 0.354 -28.219 -17.016 1 92.81 295 SER B C 1
ATOM 6112 O O . SER B 1 295 ? -0.457 -27.547 -16.391 1 92.81 295 SER B O 1
ATOM 6114 N N . VAL B 1 296 ? 0.958 -27.812 -18.141 1 94.06 296 VAL B N 1
ATOM 6115 C CA . VAL B 1 296 ? 0.659 -26.516 -18.719 1 94.06 296 VAL B CA 1
ATOM 6116 C C . VAL B 1 296 ? 0.314 -26.672 -20.203 1 94.06 296 VAL B C 1
ATOM 6118 O O . VAL B 1 296 ? 0.907 -27.5 -20.906 1 94.06 296 VAL B O 1
ATOM 6121 N N . ARG B 1 297 ? -0.648 -26 -20.672 1 92.31 297 ARG B N 1
ATOM 6122 C CA . ARG B 1 297 ? -0.851 -25.812 -22.109 1 92.31 297 ARG B CA 1
ATOM 6123 C C . ARG B 1 297 ? -0.876 -24.344 -22.469 1 92.31 297 ARG B C 1
ATOM 6125 O O . ARG B 1 297 ? -1.391 -23.516 -21.719 1 92.31 297 ARG B O 1
ATOM 6132 N N . ARG B 1 298 ? -0.378 -24 -23.562 1 91.12 298 ARG B N 1
ATOM 6133 C CA . ARG B 1 298 ? -0.341 -22.625 -24.031 1 91.12 298 ARG B CA 1
ATOM 6134 C C . ARG B 1 298 ? -1.595 -22.297 -24.844 1 91.12 298 ARG B C 1
ATOM 6136 O O . ARG B 1 298 ? -2.02 -23.078 -25.688 1 91.12 298 ARG B O 1
ATOM 6143 N N . MET B 1 299 ? -2.197 -21.281 -24.406 1 92.06 299 MET B N 1
ATOM 6144 C CA . MET B 1 299 ? -3.33 -20.719 -25.141 1 92.06 299 MET B CA 1
ATOM 6145 C C . MET B 1 299 ? -2.879 -19.562 -26.031 1 92.06 299 MET B C 1
ATOM 6147 O O . MET B 1 299 ? -2.352 -18.562 -25.547 1 92.06 299 MET B O 1
ATOM 6151 N N . ALA B 1 300 ? -3.123 -19.719 -27.297 1 88.56 300 ALA B N 1
ATOM 6152 C CA . ALA B 1 300 ? -2.637 -18.719 -28.25 1 88.56 300 ALA B CA 1
ATOM 6153 C C . ALA B 1 300 ? -3.42 -17.422 -28.109 1 88.56 300 ALA B C 1
ATOM 6155 O O . ALA B 1 300 ? -4.613 -17.375 -28.422 1 88.56 300 ALA B O 1
ATOM 6156 N N . LYS B 1 301 ? -2.717 -16.438 -27.672 1 88 301 LYS B N 1
ATOM 6157 C CA . LYS B 1 301 ? -3.291 -15.094 -27.594 1 88 301 LYS B CA 1
ATOM 6158 C C . LYS B 1 301 ? -2.916 -14.258 -28.812 1 88 301 LYS B C 1
ATOM 6160 O O . LYS B 1 301 ? -1.743 -13.93 -29 1 88 301 LYS B O 1
ATOM 6165 N N . PHE B 1 302 ? -3.959 -13.766 -29.5 1 81.69 302 PHE B N 1
ATOM 6166 C CA . PHE B 1 302 ? -3.686 -13.164 -30.797 1 81.69 302 PHE B CA 1
ATOM 6167 C C . PHE B 1 302 ? -3.893 -11.656 -30.75 1 81.69 302 PHE B C 1
ATOM 6169 O O . PHE B 1 302 ? -3.561 -10.945 -31.703 1 81.69 302 PHE B O 1
ATOM 6176 N N . LYS B 1 303 ? -4.465 -11.172 -29.734 1 79.69 303 LYS B N 1
ATOM 6177 C CA . LYS B 1 303 ? -4.742 -9.742 -29.609 1 79.69 303 LYS B CA 1
ATOM 6178 C C . LYS B 1 303 ? -4.164 -9.18 -28.312 1 79.69 303 LYS B C 1
ATOM 6180 O O . LYS B 1 303 ? -4.031 -9.906 -27.328 1 79.69 303 LYS B O 1
ATOM 6185 N N . GLU B 1 304 ? -3.898 -7.906 -28.453 1 79.31 304 GLU B N 1
ATOM 6186 C CA . GLU B 1 304 ? -3.471 -7.211 -27.25 1 79.31 304 GLU B CA 1
ATOM 6187 C C . GLU B 1 304 ? -4.652 -6.922 -26.328 1 79.31 304 GLU B C 1
ATOM 6189 O O . GLU B 1 304 ? -5.793 -6.82 -26.781 1 79.31 304 GLU B O 1
ATOM 6194 N N . SER B 1 305 ? -4.336 -6.84 -25.125 1 82.31 305 SER B N 1
ATOM 6195 C CA . SER B 1 305 ? -5.367 -6.516 -24.141 1 82.31 305 SER B CA 1
ATOM 6196 C C . SER B 1 305 ? -5.805 -5.059 -24.266 1 82.31 305 SER B C 1
ATOM 6198 O O . SER B 1 305 ? -5.09 -4.234 -24.844 1 82.31 305 SER B O 1
ATOM 6200 N N . LEU B 1 306 ? -6.938 -4.758 -23.703 1 88.94 306 LEU B N 1
ATOM 6201 C CA . LEU B 1 306 ? -7.457 -3.395 -23.688 1 88.94 306 LEU B CA 1
ATOM 6202 C C . LEU B 1 306 ? -6.484 -2.443 -23 1 88.94 306 LEU B C 1
ATOM 6204 O O . LEU B 1 306 ? -6.02 -2.723 -21.891 1 88.94 306 LEU B O 1
ATOM 6208 N N . GLU B 1 307 ? -6.258 -1.344 -23.625 1 90.25 307 GLU B N 1
ATOM 6209 C CA . GLU B 1 307 ? -5.375 -0.338 -23.047 1 90.25 307 GLU B CA 1
ATOM 6210 C C . GLU B 1 307 ? -6.141 0.596 -22.109 1 90.25 307 GLU B C 1
ATOM 6212 O O . GLU B 1 307 ? -5.578 1.118 -21.141 1 90.25 307 GLU B O 1
ATOM 6217 N N . LYS B 1 308 ? -7.375 0.836 -22.5 1 93.62 308 LYS B N 1
ATOM 6218 C CA . LYS B 1 308 ? -8.203 1.768 -21.734 1 93.62 308 LYS B CA 1
ATOM 6219 C C . LYS B 1 308 ? -9.562 1.156 -21.406 1 93.62 308 LYS B C 1
ATOM 6221 O O . LYS B 1 308 ? -9.969 0.176 -22.031 1 93.62 308 LYS B O 1
ATOM 6226 N N . TYR B 1 309 ? -10.148 1.742 -20.453 1 95.19 309 TYR B N 1
ATOM 6227 C CA . TYR B 1 309 ? -11.5 1.353 -20.062 1 95.19 309 TYR B CA 1
ATOM 6228 C C . TYR B 1 309 ? -12.531 2.232 -20.766 1 95.19 309 TYR B C 1
ATOM 6230 O O . TYR B 1 309 ? -12.477 3.461 -20.672 1 95.19 309 TYR B O 1
ATOM 6238 N N . ASN B 1 310 ? -13.453 1.575 -21.391 1 93.94 310 ASN B N 1
ATOM 6239 C CA . ASN B 1 310 ? -14.547 2.312 -22 1 93.94 310 ASN B CA 1
ATOM 6240 C C . ASN B 1 310 ? -15.867 2.057 -21.297 1 93.94 310 ASN B C 1
ATOM 6242 O O . ASN B 1 310 ? -16.547 2.996 -20.875 1 93.94 310 ASN B O 1
ATOM 6246 N N . ASN B 1 311 ? -16.156 0.773 -21.172 1 93.62 311 ASN B N 1
ATOM 6247 C CA . ASN B 1 311 ? -17.359 0.376 -20.469 1 93.62 311 ASN B CA 1
ATOM 6248 C C . ASN B 1 311 ? -17.328 -1.097 -20.062 1 93.62 311 ASN B C 1
ATOM 6250 O O . ASN B 1 311 ? -16.453 -1.842 -20.516 1 93.62 311 ASN B O 1
ATOM 6254 N N . THR B 1 312 ? -18.297 -1.449 -19.328 1 92.62 312 THR B N 1
ATOM 6255 C CA . THR B 1 312 ? -18.312 -2.797 -18.781 1 92.62 312 THR B CA 1
ATOM 6256 C C . THR B 1 312 ? -18.641 -3.824 -19.859 1 92.62 312 THR B C 1
ATOM 6258 O O . THR B 1 312 ? -18.188 -4.965 -19.797 1 92.62 312 THR B O 1
ATOM 6261 N N . GLN B 1 313 ? -19.391 -3.426 -20.797 1 93 313 GLN B N 1
ATOM 6262 C CA . GLN B 1 313 ? -19.75 -4.348 -21.859 1 93 313 GLN B CA 1
ATOM 6263 C C . GLN B 1 313 ? -18.531 -4.762 -22.672 1 93 313 GLN B C 1
ATOM 6265 O O . GLN B 1 313 ? -18.375 -5.938 -23.016 1 93 313 GLN B O 1
ATOM 6270 N N . GLU B 1 314 ? -17.75 -3.854 -22.969 1 93.88 314 GLU B N 1
ATOM 6271 C CA . GLU B 1 314 ? -16.516 -4.16 -23.688 1 93.88 314 GLU B CA 1
ATOM 6272 C C . GLU B 1 314 ? -15.617 -5.09 -22.875 1 93.88 314 GLU B C 1
ATOM 6274 O O . GLU B 1 314 ? -15.039 -6.035 -23.422 1 93.88 314 GLU B O 1
ATOM 6279 N N . VAL B 1 315 ? -15.539 -4.836 -21.625 1 93.62 315 VAL B N 1
ATOM 6280 C CA . VAL B 1 315 ? -14.742 -5.664 -20.719 1 93.62 315 VAL B CA 1
ATOM 6281 C C . VAL B 1 315 ? -15.258 -7.102 -20.75 1 93.62 315 VAL B C 1
ATOM 6283 O O . VAL B 1 315 ? -14.477 -8.047 -20.906 1 93.62 315 VAL B O 1
ATOM 6286 N N . SER B 1 316 ? -16.531 -7.199 -20.688 1 93.06 316 SER B N 1
ATOM 6287 C CA . SER B 1 316 ? -17.156 -8.523 -20.703 1 93.06 316 SER B CA 1
ATOM 6288 C C . SER B 1 316 ? -16.859 -9.266 -22 1 93.06 316 SER B C 1
ATOM 6290 O O . SER B 1 316 ? -16.672 -10.484 -21.984 1 93.06 316 SER B O 1
ATOM 6292 N N . ASN B 1 317 ? -16.719 -8.555 -23.016 1 91.38 317 ASN B N 1
ATOM 6293 C CA . ASN B 1 317 ? -16.5 -9.164 -24.312 1 91.38 317 ASN B CA 1
ATOM 6294 C C . ASN B 1 317 ? -15.039 -9.539 -24.516 1 91.38 317 ASN B C 1
ATOM 6296 O O . ASN B 1 317 ? -14.719 -10.367 -25.375 1 91.38 317 ASN B O 1
ATOM 6300 N N . GLU B 1 318 ? -14.195 -8.992 -23.719 1 91.81 318 GLU B N 1
ATOM 6301 C CA . GLU B 1 318 ? -12.773 -9.141 -24 1 91.81 318 GLU B CA 1
ATOM 6302 C C . GLU B 1 318 ? -12.109 -10.078 -23 1 91.81 318 GLU B C 1
ATOM 6304 O O . GLU B 1 318 ? -10.883 -10.133 -22.906 1 91.81 318 GLU B O 1
ATOM 6309 N N . ILE B 1 319 ? -12.844 -10.828 -22.312 1 91.88 319 ILE B N 1
ATOM 6310 C CA . ILE B 1 319 ? -12.312 -11.812 -21.391 1 91.88 319 ILE B CA 1
ATOM 6311 C C . ILE B 1 319 ? -11.438 -12.812 -22.141 1 91.88 319 ILE B C 1
ATOM 6313 O O . ILE B 1 319 ? -11.891 -13.445 -23.094 1 91.88 319 ILE B O 1
ATOM 6317 N N . GLN B 1 320 ? -10.211 -13.031 -21.688 1 91.25 320 GLN B N 1
ATOM 6318 C CA . GLN B 1 320 ? -9.234 -13.828 -22.422 1 91.25 320 GLN B CA 1
ATOM 6319 C C . GLN B 1 320 ? -9.609 -15.305 -22.406 1 91.25 320 GLN B C 1
ATOM 6321 O O . GLN B 1 320 ? -9.508 -15.984 -23.438 1 91.25 320 GLN B O 1
ATOM 6326 N N . SER B 1 321 ? -10.031 -15.789 -21.297 1 89.81 321 SER B N 1
ATOM 6327 C CA . SER B 1 321 ? -10.336 -17.203 -21.156 1 89.81 321 SER B CA 1
ATOM 6328 C C . SER B 1 321 ? -11.523 -17.609 -22.031 1 89.81 321 SER B C 1
ATOM 6330 O O . SER B 1 321 ? -11.711 -18.797 -22.328 1 89.81 321 SER B O 1
ATOM 6332 N N . ALA B 1 322 ? -12.258 -16.656 -22.375 1 89.06 322 ALA B N 1
ATOM 6333 C CA . ALA B 1 322 ? -13.391 -16.922 -23.266 1 89.06 322 ALA B CA 1
ATOM 6334 C C . ALA B 1 322 ? -12.992 -16.797 -24.734 1 89.06 322 ALA B C 1
ATOM 6336 O O . ALA B 1 322 ? -13.539 -17.5 -25.594 1 89.06 322 ALA B O 1
ATOM 6337 N N . ASN B 1 323 ? -12.07 -16.016 -25 1 90 323 ASN B N 1
ATOM 6338 C CA . ASN B 1 323 ? -11.828 -15.609 -26.391 1 90 323 ASN B CA 1
ATOM 6339 C C . ASN B 1 323 ? -10.703 -16.438 -27.016 1 90 323 ASN B C 1
ATOM 6341 O O . ASN B 1 323 ? -10.664 -16.594 -28.234 1 90 323 ASN B O 1
ATOM 6345 N N . TYR B 1 324 ? -9.789 -16.891 -26.281 1 90.81 324 TYR B N 1
ATOM 6346 C CA . TYR B 1 324 ? -8.648 -17.641 -26.812 1 90.81 324 TYR B CA 1
ATOM 6347 C C . TYR B 1 324 ? -8.758 -19.125 -26.484 1 90.81 324 TYR B C 1
ATOM 6349 O O . TYR B 1 324 ? -8.664 -19.516 -25.312 1 90.81 324 TYR B O 1
ATOM 6357 N N . ASN B 1 325 ? -8.828 -19.922 -27.531 1 90 325 ASN B N 1
ATOM 6358 C CA . ASN B 1 325 ? -9.172 -21.312 -27.312 1 90 325 ASN B CA 1
ATOM 6359 C C . ASN B 1 325 ? -8.25 -22.25 -28.094 1 90 325 ASN B C 1
ATOM 6361 O O . ASN B 1 325 ? -8.352 -23.469 -27.969 1 90 325 ASN B O 1
ATOM 6365 N N . LEU B 1 326 ? -7.379 -21.703 -28.922 1 88.38 326 LEU B N 1
ATOM 6366 C CA . LEU B 1 326 ? -6.422 -22.531 -29.641 1 88.38 326 LEU B CA 1
ATOM 6367 C C . LEU B 1 326 ? -5.281 -22.969 -28.734 1 88.38 326 LEU B C 1
ATOM 6369 O O . LEU B 1 326 ? -4.602 -22.141 -28.141 1 88.38 326 LEU B O 1
ATOM 6373 N N . THR B 1 327 ? -5.105 -24.281 -28.656 1 91.06 327 THR B N 1
ATOM 6374 C CA . THR B 1 327 ? -4.121 -24.781 -27.719 1 91.06 327 THR B CA 1
ATOM 6375 C C . THR B 1 327 ? -3.619 -26.156 -28.156 1 91.06 327 THR B C 1
ATOM 6377 O O . THR B 1 327 ? -3.906 -26.609 -29.266 1 91.06 327 THR B O 1
ATOM 6380 N N . HIS B 1 328 ? -2.68 -26.75 -27.406 1 87.88 328 HIS B N 1
ATOM 6381 C CA . HIS B 1 328 ? -2.184 -28.125 -27.516 1 87.88 328 HIS B CA 1
ATOM 6382 C C . HIS B 1 328 ? -2.451 -28.906 -26.234 1 87.88 328 HIS B C 1
ATOM 6384 O O . HIS B 1 328 ? -2.936 -28.344 -25.25 1 87.88 328 HIS B O 1
ATOM 6390 N N . ARG B 1 329 ? -2.189 -30.172 -26.297 1 86.56 329 ARG B N 1
ATOM 6391 C CA . ARG B 1 329 ? -2.365 -31 -25.109 1 86.56 329 ARG B CA 1
ATOM 6392 C C . ARG B 1 329 ? -1.416 -30.562 -24 1 86.56 329 ARG B C 1
ATOM 6394 O O . ARG B 1 329 ? -0.264 -30.203 -24.25 1 86.56 329 ARG B O 1
ATOM 6401 N N . PRO B 1 330 ? -1.919 -30.594 -22.781 1 90.81 330 PRO B N 1
ATOM 6402 C CA . PRO B 1 330 ? -1.071 -30.156 -21.672 1 90.81 330 PRO B CA 1
ATOM 6403 C C . PRO B 1 330 ? 0.191 -31.016 -21.516 1 90.81 330 PRO B C 1
ATOM 6405 O O . PRO B 1 330 ? 0.149 -32.219 -21.719 1 90.81 330 PRO B O 1
ATOM 6408 N N . VAL B 1 331 ? 1.274 -30.344 -21.094 1 87.69 331 VAL B N 1
ATOM 6409 C CA . VAL B 1 331 ? 2.551 -31.031 -20.891 1 87.69 331 VAL B CA 1
ATOM 6410 C C . VAL B 1 331 ? 3.125 -30.641 -19.531 1 87.69 331 VAL B C 1
ATOM 6412 O O . VAL B 1 331 ? 2.779 -29.594 -18.969 1 87.69 331 VAL B O 1
ATOM 6415 N N . TYR B 1 332 ? 4.09 -31.469 -19.031 1 87.06 332 TYR B N 1
ATOM 6416 C CA . TYR B 1 332 ? 4.656 -31.234 -17.703 1 87.06 332 TYR B CA 1
ATOM 6417 C C . TYR B 1 332 ? 6.027 -30.594 -17.797 1 87.06 332 TYR B C 1
ATOM 6419 O O . TYR B 1 332 ? 6.594 -30.156 -16.781 1 87.06 332 TYR B O 1
ATOM 6427 N N . THR B 1 333 ? 6.707 -30.406 -18.906 1 77.25 333 THR B N 1
ATOM 6428 C CA . THR B 1 333 ? 8.062 -29.891 -19.062 1 77.25 333 THR B CA 1
ATOM 6429 C C . THR B 1 333 ? 8.188 -28.5 -18.453 1 77.25 333 THR B C 1
ATOM 6431 O O . THR B 1 333 ? 9.211 -28.188 -17.844 1 77.25 333 THR B O 1
ATOM 6434 N N . SER B 1 334 ? 7.254 -27.672 -18.484 1 79.25 334 SER B N 1
ATOM 6435 C CA . SER B 1 334 ? 7.234 -26.359 -17.859 1 79.25 334 SER B CA 1
ATOM 6436 C C . SER B 1 334 ? 6.086 -26.234 -16.875 1 79.25 334 SER B C 1
ATOM 6438 O O . SER B 1 334 ? 5.41 -25.203 -16.812 1 79.25 334 SER B O 1
ATOM 6440 N N . GLY B 1 335 ? 6.133 -27.297 -16.156 1 87.62 335 GLY B N 1
ATOM 6441 C CA . GLY B 1 335 ? 5.031 -27.312 -15.211 1 87.62 335 GLY B CA 1
ATOM 6442 C C . GLY B 1 335 ? 5.133 -26.234 -14.148 1 87.62 335 GLY B C 1
ATOM 6443 O O . GLY B 1 335 ? 6.184 -25.609 -13.992 1 87.62 335 GLY B O 1
ATOM 6444 N N . LYS B 1 336 ? 4.012 -26 -13.508 1 93.19 336 LYS B N 1
ATOM 6445 C CA . LYS B 1 336 ? 3.938 -25.031 -12.414 1 93.19 336 LYS B CA 1
ATOM 6446 C C . LYS B 1 336 ? 3.568 -25.719 -11.102 1 93.19 336 LYS B C 1
ATOM 6448 O O . LYS B 1 336 ? 3.035 -26.828 -11.102 1 93.19 336 LYS B O 1
ATOM 6453 N N . VAL B 1 337 ? 3.846 -25 -10.047 1 93.5 337 VAL B N 1
ATOM 6454 C CA . VAL B 1 337 ? 3.756 -25.734 -8.789 1 93.5 337 VAL B CA 1
ATOM 6455 C C . VAL B 1 337 ? 2.828 -25 -7.824 1 93.5 337 VAL B C 1
ATOM 6457 O O . VAL B 1 337 ? 2.678 -23.766 -7.918 1 93.5 337 VAL B O 1
ATOM 6460 N N . MET B 1 338 ? 2.197 -25.734 -7.055 1 97.12 338 MET B N 1
ATOM 6461 C CA . MET B 1 338 ? 1.561 -25.344 -5.805 1 97.12 338 MET B CA 1
ATOM 6462 C C . MET B 1 338 ? 2.262 -25.969 -4.609 1 97.12 338 MET B C 1
ATOM 6464 O O . MET B 1 338 ? 2.416 -27.203 -4.551 1 97.12 338 MET B O 1
ATOM 6468 N N . VAL B 1 339 ? 2.723 -25.156 -3.652 1 97.19 339 VAL B N 1
ATOM 6469 C CA . VAL B 1 339 ? 3.566 -25.688 -2.586 1 97.19 339 VAL B CA 1
ATOM 6470 C C . VAL B 1 339 ? 2.996 -25.281 -1.229 1 97.19 339 VAL B C 1
ATOM 6472 O O . VAL B 1 339 ? 2.197 -24.344 -1.139 1 97.19 339 VAL B O 1
ATOM 6475 N N . GLN B 1 340 ? 3.266 -26.031 -0.241 1 97 340 GLN B N 1
ATOM 6476 C CA . GLN B 1 340 ? 3.162 -25.578 1.138 1 97 340 GLN B CA 1
ATOM 6477 C C . GLN B 1 340 ? 4.441 -24.859 1.577 1 97 340 GLN B C 1
ATOM 6479 O O . GLN B 1 340 ? 5.441 -25.516 1.887 1 97 340 GLN B O 1
ATOM 6484 N N . PRO B 1 341 ? 4.371 -23.547 1.688 1 96.81 341 PRO B N 1
ATOM 6485 C CA . PRO B 1 341 ? 5.617 -22.812 1.915 1 96.81 341 PRO B CA 1
ATOM 6486 C C . PRO B 1 341 ? 6.301 -23.203 3.223 1 96.81 341 PRO B C 1
ATOM 6488 O O . PRO B 1 341 ? 7.527 -23.109 3.332 1 96.81 341 PRO B O 1
ATOM 6491 N N . ASN B 1 342 ? 5.582 -23.734 4.164 1 94.94 342 ASN B N 1
ATOM 6492 C CA . ASN B 1 342 ? 6.152 -24.094 5.457 1 94.94 342 ASN B CA 1
ATOM 6493 C C . ASN B 1 342 ? 6.836 -25.453 5.414 1 94.94 342 ASN B C 1
ATOM 6495 O O . ASN B 1 342 ? 7.512 -25.844 6.367 1 94.94 342 ASN B O 1
ATOM 6499 N N . LYS B 1 343 ? 6.723 -26.125 4.281 1 95.12 343 LYS B N 1
ATOM 6500 C CA . LYS B 1 343 ? 7.254 -27.469 4.191 1 95.12 343 LYS B CA 1
ATOM 6501 C C . LYS B 1 343 ? 8.438 -27.547 3.227 1 95.12 343 LYS B C 1
ATOM 6503 O O . LYS B 1 343 ? 9 -28.609 3 1 95.12 343 LYS B O 1
ATOM 6508 N N . VAL B 1 344 ? 8.75 -26.406 2.676 1 92.69 344 VAL B N 1
ATOM 6509 C CA . VAL B 1 344 ? 9.906 -26.312 1.783 1 92.69 344 VAL B CA 1
ATOM 6510 C C . VAL B 1 344 ? 10.797 -25.156 2.201 1 92.69 344 VAL B C 1
ATOM 6512 O O . VAL B 1 344 ? 10.375 -24.281 2.959 1 92.69 344 VAL B O 1
ATOM 6515 N N . ASN B 1 345 ? 12 -25.172 1.684 1 88.69 345 ASN B N 1
ATOM 6516 C CA . ASN B 1 345 ? 12.945 -24.141 2.105 1 88.69 345 ASN B CA 1
ATOM 6517 C C . ASN B 1 345 ? 13.094 -23.047 1.046 1 88.69 345 ASN B C 1
ATOM 6519 O O . ASN B 1 345 ? 13.531 -21.938 1.351 1 88.69 345 ASN B O 1
ATOM 6523 N N . ALA B 1 346 ? 12.797 -23.422 -0.177 1 85.81 346 ALA B N 1
ATOM 6524 C CA . ALA B 1 346 ? 12.891 -22.453 -1.266 1 85.81 346 ALA B CA 1
ATOM 6525 C C . ALA B 1 346 ? 12.055 -22.891 -2.463 1 85.81 346 ALA B C 1
ATOM 6527 O O . ALA B 1 346 ? 11.727 -24.078 -2.6 1 85.81 346 ALA B O 1
ATOM 6528 N N . ILE B 1 347 ? 11.688 -21.891 -3.143 1 87.31 347 ILE B N 1
ATOM 6529 C CA . ILE B 1 347 ? 11.031 -22.188 -4.41 1 87.31 347 ILE B CA 1
ATOM 6530 C C . ILE B 1 347 ? 11.758 -21.453 -5.543 1 87.31 347 ILE B C 1
ATOM 6532 O O . ILE B 1 347 ? 12.297 -20.375 -5.344 1 87.31 347 ILE B O 1
ATOM 6536 N N . LEU B 1 348 ? 11.766 -22.078 -6.625 1 80.12 348 LEU B N 1
ATOM 6537 C CA . LEU B 1 348 ? 12.219 -21.484 -7.875 1 80.12 348 LEU B CA 1
ATOM 6538 C C . LEU B 1 348 ? 11.07 -21.359 -8.875 1 80.12 348 LEU B C 1
ATOM 6540 O O . LEU B 1 348 ? 9.906 -21.375 -8.484 1 80.12 348 LEU B O 1
ATOM 6544 N N . LEU B 1 349 ? 11.43 -21.203 -10.117 1 78.56 349 LEU B N 1
ATOM 6545 C CA . LEU B 1 349 ? 10.398 -20.953 -11.117 1 78.56 349 LEU B CA 1
ATOM 6546 C C . LEU B 1 349 ? 9.438 -22.141 -11.227 1 78.56 349 LEU B C 1
ATOM 6548 O O . LEU B 1 349 ? 8.227 -21.953 -11.297 1 78.56 349 LEU B O 1
ATOM 6552 N N . HIS B 1 350 ? 10.023 -23.375 -11.141 1 81.69 350 HIS B N 1
ATOM 6553 C CA . HIS B 1 350 ? 9.195 -24.516 -11.516 1 81.69 350 HIS B CA 1
ATOM 6554 C C . HIS B 1 350 ? 9.227 -25.609 -10.453 1 81.69 350 HIS B C 1
ATOM 6556 O O . HIS B 1 350 ? 8.594 -26.641 -10.602 1 81.69 350 HIS B O 1
ATOM 6562 N N . TRP B 1 351 ? 10 -25.422 -9.391 1 83.69 351 TRP B N 1
ATOM 6563 C CA . TRP B 1 351 ? 10.094 -26.453 -8.375 1 83.69 351 TRP B CA 1
ATOM 6564 C C . TRP B 1 351 ? 10.562 -25.875 -7.043 1 83.69 351 TRP B C 1
ATOM 6566 O O . TRP B 1 351 ? 11 -24.719 -6.984 1 83.69 351 TRP B O 1
ATOM 6576 N N . SER B 1 352 ? 10.422 -26.688 -6.07 1 86.81 352 SER B N 1
ATOM 6577 C CA . SER B 1 352 ? 10.859 -26.297 -4.738 1 86.81 352 SER B CA 1
ATOM 6578 C C . SER B 1 352 ? 12.164 -27 -4.359 1 86.81 352 SER B C 1
ATOM 6580 O O . SER B 1 352 ? 12.586 -27.938 -5.039 1 86.81 352 SER B O 1
ATOM 6582 N N . TYR B 1 353 ? 12.781 -26.453 -3.352 1 83.69 353 TYR B N 1
ATOM 6583 C CA . TYR B 1 353 ? 13.992 -27.062 -2.803 1 83.69 353 TYR B CA 1
ATOM 6584 C C . TYR B 1 353 ? 13.867 -27.234 -1.293 1 83.69 353 TYR B C 1
ATOM 6586 O O . TYR B 1 353 ? 13.266 -26.406 -0.608 1 83.69 353 TYR B O 1
ATOM 6594 N N . GLY B 1 354 ? 14.469 -28.328 -0.838 1 84.25 354 GLY B N 1
ATOM 6595 C CA . GLY B 1 354 ? 14.586 -28.562 0.593 1 84.25 354 GLY B CA 1
ATOM 6596 C C . GLY B 1 354 ? 13.266 -28.938 1.244 1 84.25 354 GLY B C 1
ATOM 6597 O O . GLY B 1 354 ? 12.867 -28.328 2.242 1 84.25 354 GLY B O 1
ATOM 6598 N N . MET B 1 355 ? 12.641 -29.828 0.737 1 88.88 355 MET B N 1
ATOM 6599 C CA . MET B 1 355 ? 11.367 -30.297 1.273 1 88.88 355 MET B CA 1
ATOM 6600 C C . MET B 1 355 ? 11.57 -30.969 2.627 1 88.88 355 MET B C 1
ATOM 6602 O O . MET B 1 355 ? 12.539 -31.703 2.828 1 88.88 355 MET B O 1
ATOM 6606 N N . GLU B 1 356 ? 10.656 -30.75 3.498 1 90.06 356 GLU B N 1
ATOM 6607 C CA . GLU B 1 356 ? 10.695 -31.391 4.805 1 90.06 356 GLU B CA 1
ATOM 6608 C C . GLU B 1 356 ? 10.68 -32.906 4.672 1 90.06 356 GLU B C 1
ATOM 6610 O O . GLU B 1 356 ? 9.953 -33.469 3.844 1 90.06 356 GLU B O 1
ATOM 6615 N N . PRO B 1 357 ? 11.461 -33.562 5.594 1 87.81 357 PRO B N 1
ATOM 6616 C CA . PRO B 1 357 ? 11.453 -35.031 5.547 1 87.81 357 PRO B CA 1
ATOM 6617 C C . PRO B 1 357 ? 10.062 -35.625 5.762 1 87.81 357 PRO B C 1
ATOM 6619 O O . PRO B 1 357 ? 9.297 -35.125 6.602 1 87.81 357 PRO B O 1
ATOM 6622 N N . GLY B 1 358 ? 9.727 -36.562 4.941 1 90.5 358 GLY B N 1
ATOM 6623 C CA . GLY B 1 358 ? 8.438 -37.219 5.066 1 90.5 358 GLY B CA 1
ATOM 6624 C C . GLY B 1 358 ? 7.391 -36.688 4.117 1 90.5 358 GLY B C 1
ATOM 6625 O O . GLY B 1 358 ? 6.34 -37.281 3.922 1 90.5 358 GLY B O 1
ATOM 6626 N N . TYR B 1 359 ? 7.711 -35.594 3.561 1 92 359 TYR B N 1
ATOM 6627 C CA . TYR B 1 359 ? 6.781 -35 2.605 1 92 359 TYR B CA 1
ATOM 6628 C C . TYR B 1 359 ? 7.176 -35.344 1.175 1 92 359 TYR B C 1
ATOM 6630 O O . TYR B 1 359 ? 8.305 -35.75 0.919 1 92 359 TYR B O 1
ATOM 6638 N N . LYS B 1 360 ? 6.168 -35.219 0.276 1 90.56 360 LYS B N 1
ATOM 6639 C CA . LYS B 1 360 ? 6.434 -35.656 -1.095 1 90.56 360 LYS B CA 1
ATOM 6640 C C . LYS B 1 360 ? 5.824 -34.688 -2.102 1 90.56 360 LYS B C 1
ATOM 6642 O O . LYS B 1 360 ? 5.035 -33.812 -1.732 1 90.56 360 LYS B O 1
ATOM 6647 N N . VAL B 1 361 ? 6.273 -34.844 -3.348 1 92.69 361 VAL B N 1
ATOM 6648 C CA . VAL B 1 361 ? 5.703 -34.156 -4.5 1 92.69 361 VAL B CA 1
ATOM 6649 C C . VAL B 1 361 ? 4.625 -35.031 -5.141 1 92.69 361 VAL B C 1
ATOM 6651 O O . VAL B 1 361 ? 4.793 -36.25 -5.258 1 92.69 361 VAL B O 1
ATOM 6654 N N . ASN B 1 362 ? 3.533 -34.469 -5.473 1 91.44 362 ASN B N 1
ATOM 6655 C CA . ASN B 1 362 ? 2.479 -35.125 -6.215 1 91.44 362 ASN B CA 1
ATOM 6656 C C . ASN B 1 362 ? 2.248 -34.5 -7.578 1 91.44 362 ASN B C 1
ATOM 6658 O O . ASN B 1 362 ? 2.004 -33.281 -7.664 1 91.44 362 ASN B O 1
ATOM 6662 N N . VAL B 1 363 ? 2.344 -35.281 -8.578 1 92.06 363 VAL B N 1
ATOM 6663 C CA . VAL B 1 363 ? 2.021 -34.812 -9.922 1 92.06 363 VAL B CA 1
ATOM 6664 C C . VAL B 1 363 ? 0.515 -34.906 -10.156 1 92.06 363 VAL B C 1
ATOM 6666 O O . VAL B 1 363 ? -0.072 -36 -10.039 1 92.06 363 VAL B O 1
ATOM 6669 N N . VAL B 1 364 ? -0.085 -33.844 -10.477 1 94.44 364 VAL B N 1
ATOM 6670 C CA . VAL B 1 364 ? -1.53 -33.781 -10.672 1 94.44 364 VAL B CA 1
ATOM 6671 C C . VAL B 1 364 ? -1.878 -34.312 -12.062 1 94.44 364 VAL B C 1
ATOM 6673 O O . VAL B 1 364 ? -1.401 -33.781 -13.07 1 94.44 364 VAL B O 1
ATOM 6676 N N . PRO B 1 365 ? -2.691 -35.312 -12.094 1 92.12 365 PRO B N 1
ATOM 6677 C CA . PRO B 1 365 ? -3.086 -35.812 -13.414 1 92.12 365 PRO B CA 1
ATOM 6678 C C . PRO B 1 365 ? -3.746 -34.719 -14.281 1 92.12 365 PRO B C 1
ATOM 6680 O O . PRO B 1 365 ? -4.512 -33.906 -13.773 1 92.12 365 PRO B O 1
ATOM 6683 N N . ARG B 1 366 ? -3.533 -34.844 -15.555 1 90.44 366 ARG B N 1
ATOM 6684 C CA . ARG B 1 366 ? -4.004 -33.844 -16.516 1 90.44 366 ARG B CA 1
ATOM 6685 C C . ARG B 1 366 ? -5.527 -33.812 -16.531 1 90.44 366 ARG B C 1
ATOM 6687 O O . ARG B 1 366 ? -6.109 -32.781 -16.906 1 90.44 366 ARG B O 1
ATOM 6694 N N . ASN B 1 367 ? -6.129 -34.875 -16.219 1 89.69 367 ASN B N 1
ATOM 6695 C CA . ASN B 1 367 ? -7.586 -34.906 -16.266 1 89.69 367 ASN B CA 1
ATOM 6696 C C . ASN B 1 367 ? -8.195 -34.312 -14.992 1 89.69 367 ASN B C 1
ATOM 6698 O O . ASN B 1 367 ? -9.406 -34.094 -14.914 1 89.69 367 ASN B O 1
ATOM 6702 N N . ILE B 1 368 ? -7.352 -34.062 -14 1 93.62 368 ILE B N 1
ATOM 6703 C CA . ILE B 1 368 ? -7.82 -33.438 -12.766 1 93.62 368 ILE B CA 1
ATOM 6704 C C . ILE B 1 368 ? -7.703 -31.906 -12.883 1 93.62 368 ILE B C 1
ATOM 6706 O O . ILE B 1 368 ? -8.664 -31.188 -12.617 1 93.62 368 ILE B O 1
ATOM 6710 N N . ALA B 1 369 ? -6.551 -31.422 -13.227 1 95.88 369 ALA B N 1
ATOM 6711 C CA . ALA B 1 369 ? -6.344 -29.984 -13.375 1 95.88 369 ALA B CA 1
ATOM 6712 C C . ALA B 1 369 ? -5.129 -29.688 -14.25 1 95.88 369 ALA B C 1
ATOM 6714 O O . ALA B 1 369 ? -4.199 -30.5 -14.32 1 95.88 369 ALA B O 1
ATOM 6715 N N . THR B 1 370 ? -5.168 -28.578 -14.945 1 95.44 370 THR B N 1
ATOM 6716 C CA . THR B 1 370 ? -4.051 -28.078 -15.734 1 95.44 370 THR B CA 1
ATOM 6717 C C . THR B 1 370 ? -3.988 -26.547 -15.688 1 95.44 370 THR B C 1
ATOM 6719 O O . THR B 1 370 ? -4.895 -25.906 -15.148 1 95.44 370 THR B O 1
ATOM 6722 N N . LEU B 1 371 ? -2.871 -26 -16.172 1 96.19 371 LEU B N 1
ATOM 6723 C CA . LEU B 1 371 ? -2.748 -24.562 -16.281 1 96.19 371 LEU B CA 1
ATOM 6724 C C . LEU B 1 371 ? -2.889 -24.125 -17.734 1 96.19 371 LEU B C 1
ATOM 6726 O O . LEU B 1 371 ? -2.266 -24.703 -18.625 1 96.19 371 LEU B O 1
ATOM 6730 N N . ASN B 1 372 ? -3.744 -23.156 -17.969 1 95.81 372 ASN B N 1
ATOM 6731 C CA . ASN B 1 372 ? -3.771 -22.438 -19.234 1 95.81 372 ASN B CA 1
ATOM 6732 C C . ASN B 1 372 ? -2.84 -21.234 -19.234 1 95.81 372 ASN B C 1
ATOM 6734 O O . ASN B 1 372 ? -3.016 -20.312 -18.422 1 95.81 372 ASN B O 1
ATOM 6738 N N . HIS B 1 373 ? -1.886 -21.219 -20.062 1 94.88 373 HIS B N 1
ATOM 6739 C CA . HIS B 1 373 ? -0.954 -20.109 -20.219 1 94.88 373 HIS B CA 1
ATOM 6740 C C . HIS B 1 373 ? -1.294 -19.266 -21.453 1 94.88 373 HIS B C 1
ATOM 6742 O O . HIS B 1 373 ? -0.948 -19.641 -22.578 1 94.88 373 HIS B O 1
ATOM 6748 N N . TYR B 1 374 ? -1.934 -18.156 -21.219 1 93.06 374 TYR B N 1
ATOM 6749 C CA . TYR B 1 374 ? -2.322 -17.281 -22.328 1 93.06 374 TYR B CA 1
ATOM 6750 C C . TYR B 1 374 ? -1.145 -16.438 -22.797 1 93.06 374 TYR B C 1
ATOM 6752 O O . TYR B 1 374 ? -0.959 -15.312 -22.328 1 93.06 374 TYR B O 1
ATOM 6760 N N . ARG B 1 375 ? -0.479 -16.906 -23.766 1 87.62 375 ARG B N 1
ATOM 6761 C CA . ARG B 1 375 ? 0.769 -16.312 -24.234 1 87.62 375 ARG B CA 1
ATOM 6762 C C . ARG B 1 375 ? 0.6 -15.688 -25.609 1 87.62 375 ARG B C 1
ATOM 6764 O O . ARG B 1 375 ? -0.034 -16.281 -26.484 1 87.62 375 ARG B O 1
ATOM 6771 N N . THR B 1 376 ? 1.182 -14.547 -25.672 1 82.88 376 THR B N 1
ATOM 6772 C CA . THR B 1 376 ? 1.123 -13.852 -26.953 1 82.88 376 THR B CA 1
ATOM 6773 C C . THR B 1 376 ? 1.928 -14.594 -28.016 1 82.88 376 THR B C 1
ATOM 6775 O O . THR B 1 376 ? 2.926 -15.25 -27.703 1 82.88 376 THR B O 1
ATOM 6778 N N . ILE B 1 377 ? 1.523 -14.398 -29.25 1 75.44 377 ILE B N 1
ATOM 6779 C CA . ILE B 1 377 ? 2.229 -15.031 -30.359 1 75.44 377 ILE B CA 1
ATOM 6780 C C . ILE B 1 377 ? 2.971 -13.969 -31.172 1 75.44 377 ILE B C 1
ATOM 6782 O O . ILE B 1 377 ? 3.562 -14.273 -32.188 1 75.44 377 ILE B O 1
ATOM 6786 N N . SER B 1 378 ? 2.902 -12.797 -30.531 1 66.56 378 SER B N 1
ATOM 6787 C CA . SER B 1 378 ? 3.586 -11.719 -31.25 1 66.56 378 SER B CA 1
ATOM 6788 C C . SER B 1 378 ? 5.098 -11.883 -31.172 1 66.56 378 SER B C 1
ATOM 6790 O O . SER B 1 378 ? 5.641 -12.211 -30.109 1 66.56 378 SER B O 1
ATOM 6792 N N . ARG B 1 379 ? 5.82 -11.789 -32.188 1 56.91 379 ARG B N 1
ATOM 6793 C CA . ARG B 1 379 ? 7.238 -12.078 -32.375 1 56.91 379 ARG B CA 1
ATOM 6794 C C . ARG B 1 379 ? 8.102 -11.148 -31.531 1 56.91 379 ARG B C 1
ATOM 6796 O O . ARG B 1 379 ? 9.281 -11.43 -31.297 1 56.91 379 ARG B O 1
ATOM 6803 N N . ASN B 1 380 ? 7.473 -10.125 -31.094 1 52.06 380 ASN B N 1
ATOM 6804 C CA . ASN B 1 380 ? 8.305 -9.133 -30.422 1 52.06 380 ASN B CA 1
ATOM 6805 C C . ASN B 1 380 ? 8.484 -9.461 -28.953 1 52.06 380 ASN B C 1
ATOM 6807 O O . ASN B 1 380 ? 9.102 -8.695 -28.203 1 52.06 380 ASN B O 1
ATOM 6811 N N . TYR B 1 381 ? 7.934 -10.594 -28.672 1 57.75 381 TYR B N 1
ATOM 6812 C CA . TYR B 1 381 ? 8.039 -10.906 -27.25 1 57.75 381 TYR B CA 1
ATOM 6813 C C . TYR B 1 381 ? 8.844 -12.18 -27.031 1 57.75 381 TYR B C 1
ATOM 6815 O O . TYR B 1 381 ? 9.016 -12.977 -27.969 1 57.75 381 TYR B O 1
ATOM 6823 N N . LEU B 1 382 ? 9.312 -12.414 -25.844 1 53.56 382 LEU B N 1
ATOM 6824 C CA . LEU B 1 382 ? 10.133 -13.555 -25.469 1 53.56 382 LEU B CA 1
ATOM 6825 C C . LEU B 1 382 ? 9.469 -14.867 -25.875 1 53.56 382 LEU B C 1
ATOM 6827 O O . LEU B 1 382 ? 8.367 -15.172 -25.422 1 53.56 382 LEU B O 1
ATOM 6831 N N . TRP B 1 383 ? 10.109 -15.578 -26.734 1 56.09 383 TRP B N 1
ATOM 6832 C CA . TRP B 1 383 ? 9.75 -16.922 -27.141 1 56.09 383 TRP B CA 1
ATOM 6833 C C . TRP B 1 383 ? 8.344 -16.969 -27.719 1 56.09 383 TRP B C 1
ATOM 6835 O O . TRP B 1 383 ? 7.59 -17.922 -27.5 1 56.09 383 TRP B O 1
ATOM 6845 N N . SER B 1 384 ? 7.941 -15.82 -28.25 1 59.97 384 SER B N 1
ATOM 6846 C CA . SER B 1 384 ? 6.586 -15.727 -28.766 1 59.97 384 SER B CA 1
ATOM 6847 C C . SER B 1 384 ? 6.434 -16.531 -30.062 1 59.97 384 SER B C 1
ATOM 6849 O O . SER B 1 384 ? 5.32 -16.734 -30.547 1 59.97 384 SER B O 1
ATOM 6851 N N . ASP B 1 385 ? 7.477 -17.094 -30.438 1 66.31 385 ASP B N 1
ATOM 6852 C CA . ASP B 1 385 ? 7.363 -17.891 -31.656 1 66.31 385 ASP B CA 1
ATOM 6853 C C . ASP B 1 385 ? 7.105 -19.359 -31.328 1 66.31 385 ASP B C 1
ATOM 6855 O O . ASP B 1 385 ? 7.422 -20.25 -32.125 1 66.31 385 ASP B O 1
ATOM 6859 N N . TYR B 1 386 ? 6.516 -19.625 -30.328 1 74.88 386 TYR B N 1
ATOM 6860 C CA . TYR B 1 386 ? 6.348 -21 -29.844 1 74.88 386 TYR B CA 1
ATOM 6861 C C . TYR B 1 386 ? 5.406 -21.766 -30.766 1 74.88 386 TYR B C 1
ATOM 6863 O O . TYR B 1 386 ? 5.543 -22.984 -30.906 1 74.88 386 TYR B O 1
ATOM 6871 N N . ILE B 1 387 ? 4.539 -21.109 -31.422 1 77.25 387 ILE B N 1
ATOM 6872 C CA . ILE B 1 387 ? 3.596 -21.797 -32.281 1 77.25 387 ILE B CA 1
ATOM 6873 C C . ILE B 1 387 ? 4.336 -22.375 -33.5 1 77.25 387 ILE B C 1
ATOM 6875 O O . ILE B 1 387 ? 4.117 -23.531 -33.875 1 77.25 387 ILE B O 1
ATOM 6879 N N . THR B 1 388 ? 5.168 -21.484 -34 1 73 388 THR B N 1
ATOM 6880 C CA . THR B 1 388 ? 5.949 -21.953 -35.156 1 73 388 THR B CA 1
ATOM 6881 C C . THR B 1 388 ? 6.809 -23.156 -34.781 1 73 388 THR B C 1
ATOM 6883 O O . THR B 1 388 ? 6.898 -24.125 -35.531 1 73 388 THR B O 1
ATOM 6886 N N . THR B 1 389 ? 7.352 -23.016 -33.688 1 74.56 389 THR B N 1
ATOM 6887 C CA . THR B 1 389 ? 8.188 -24.109 -33.188 1 74.56 389 THR B CA 1
ATOM 6888 C C . THR B 1 389 ? 7.363 -25.375 -32.969 1 74.56 389 THR B C 1
ATOM 6890 O O . THR B 1 389 ? 7.793 -26.469 -33.344 1 74.56 389 THR B O 1
ATOM 6893 N N . MET B 1 390 ? 6.277 -25.297 -32.562 1 78.75 390 MET B N 1
ATOM 6894 C CA . MET B 1 390 ? 5.422 -26.438 -32.25 1 78.75 390 MET B CA 1
ATOM 6895 C C . MET B 1 390 ? 4.875 -27.047 -33.531 1 78.75 390 MET B C 1
ATOM 6897 O O . MET B 1 390 ? 4.727 -28.266 -33.656 1 78.75 390 MET B O 1
ATOM 6901 N N . MET B 1 391 ? 4.621 -26.234 -34.438 1 74.75 391 MET B N 1
ATOM 6902 C CA . MET B 1 391 ? 4.168 -26.734 -35.75 1 74.75 391 MET B CA 1
ATOM 6903 C C . MET B 1 391 ? 5.262 -27.547 -36.406 1 74.75 391 MET B C 1
ATOM 6905 O O . MET B 1 391 ? 4.984 -28.594 -37 1 74.75 391 MET B O 1
ATOM 6909 N N . ARG B 1 392 ? 6.461 -27.031 -36.281 1 74.94 392 ARG B N 1
ATOM 6910 C CA . ARG B 1 392 ? 7.598 -27.766 -36.812 1 74.94 392 ARG B CA 1
ATOM 6911 C C . ARG B 1 392 ? 7.754 -29.125 -36.156 1 74.94 392 ARG B C 1
ATOM 6913 O O . ARG B 1 392 ? 8.156 -30.094 -36.812 1 74.94 392 ARG B O 1
ATOM 6920 N N . GLN B 1 393 ? 7.375 -29.156 -34.969 1 77.25 393 GLN B N 1
ATOM 6921 C CA . GLN B 1 393 ? 7.484 -30.375 -34.188 1 77.25 393 GLN B CA 1
ATOM 6922 C C . GLN B 1 393 ? 6.238 -31.25 -34.344 1 77.25 393 GLN B C 1
ATOM 6924 O O . GLN B 1 393 ? 6.086 -32.25 -33.688 1 77.25 393 GLN B O 1
ATOM 6929 N N . LYS B 1 394 ? 5.344 -30.828 -35.156 1 79.62 394 LYS B N 1
ATOM 6930 C CA . LYS B 1 394 ? 4.129 -31.547 -35.5 1 79.62 394 LYS B CA 1
ATOM 6931 C C . LYS B 1 394 ? 3.238 -31.75 -34.281 1 79.62 394 LYS B C 1
ATOM 6933 O O . LYS B 1 394 ? 2.678 -32.844 -34.094 1 79.62 394 LYS B O 1
ATOM 6938 N N . VAL B 1 395 ? 3.303 -30.766 -33.5 1 81.44 395 VAL B N 1
ATOM 6939 C CA . VAL B 1 395 ? 2.396 -30.781 -32.344 1 81.44 395 VAL B CA 1
ATOM 6940 C C . VAL B 1 395 ? 0.957 -30.609 -32.812 1 81.44 395 VAL B C 1
ATOM 6942 O O . VAL B 1 395 ? 0.686 -29.781 -33.719 1 81.44 395 VAL B O 1
ATOM 6945 N N . ASP B 1 396 ? 0.064 -31.422 -32.25 1 82.06 396 ASP B N 1
ATOM 6946 C CA . ASP B 1 396 ? -1.355 -31.328 -32.562 1 82.06 396 ASP B CA 1
ATOM 6947 C C . ASP B 1 396 ? -2.016 -30.188 -31.797 1 82.06 396 ASP B C 1
ATOM 6949 O O . ASP B 1 396 ? -1.971 -30.141 -30.562 1 82.06 396 ASP B O 1
ATOM 6953 N N . PHE B 1 397 ? -2.602 -29.281 -32.594 1 85.5 397 PHE B N 1
ATOM 6954 C CA . PHE B 1 397 ? -3.352 -28.18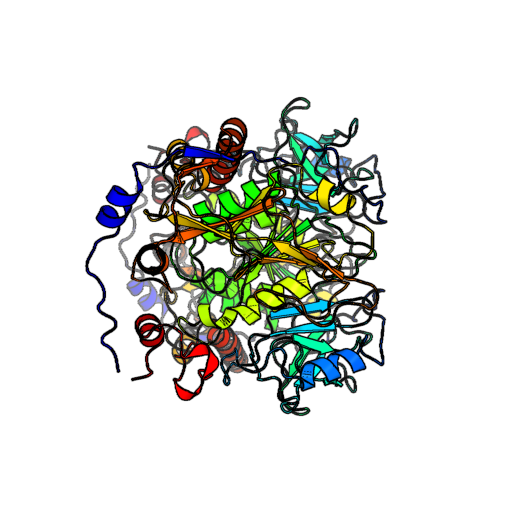8 -31.969 1 85.5 397 PHE B CA 1
ATOM 6955 C C . PHE B 1 397 ? -4.84 -28.516 -31.922 1 85.5 397 PHE B C 1
ATOM 6957 O O . PHE B 1 397 ? -5.34 -29.281 -32.75 1 85.5 397 PHE B O 1
ATOM 6964 N N . LEU B 1 398 ? -5.504 -28.016 -30.984 1 85.81 398 LEU B N 1
ATOM 6965 C CA . LEU B 1 398 ? -6.941 -28.203 -30.812 1 85.81 398 LEU B CA 1
ATOM 6966 C C . LEU B 1 398 ? -7.582 -26.938 -30.25 1 85.81 398 LEU B C 1
ATOM 6968 O O . LEU B 1 398 ? -6.879 -26.016 -29.797 1 85.81 398 LEU B O 1
ATOM 6972 N N . HIS B 1 399 ? -8.945 -26.844 -30.359 1 88 399 HIS B N 1
ATOM 6973 C CA . HIS B 1 399 ? -9.719 -25.781 -29.766 1 88 399 HIS B CA 1
ATOM 6974 C C . HIS B 1 399 ? -10.414 -26.25 -28.484 1 88 399 HIS B C 1
ATOM 6976 O O . HIS B 1 399 ? -11.086 -27.281 -28.484 1 88 399 HIS B O 1
ATOM 6982 N N . VAL B 1 400 ? -10.148 -25.469 -27.438 1 88.12 400 VAL B N 1
ATOM 6983 C CA . VAL B 1 400 ? -10.773 -25.797 -26.172 1 88.12 400 VAL B CA 1
ATOM 6984 C C . VAL B 1 400 ? -11.469 -24.562 -25.609 1 88.12 400 VAL B C 1
ATOM 6986 O O . VAL B 1 400 ? -10.867 -23.484 -25.5 1 88.12 400 VAL B O 1
ATOM 6989 N N . THR B 1 401 ? -12.773 -24.766 -25.219 1 88.12 401 THR B N 1
ATOM 6990 C CA . THR B 1 401 ? -13.531 -23.688 -24.578 1 88.12 401 THR B CA 1
ATOM 6991 C C . THR B 1 401 ? -13.945 -24.094 -23.172 1 88.12 401 THR B C 1
ATOM 6993 O O . THR B 1 401 ? -14.227 -25.266 -22.906 1 88.12 401 THR B O 1
ATOM 6996 N N . LEU B 1 402 ? -13.977 -23.078 -22.375 1 91.75 402 LEU B N 1
ATOM 6997 C CA . LEU B 1 402 ? -14.414 -23.328 -21 1 91.75 402 LEU B CA 1
ATOM 6998 C C . LEU B 1 402 ? -15.938 -23.328 -20.906 1 91.75 402 LEU B C 1
ATOM 7000 O O . LEU B 1 402 ? -16.625 -22.766 -21.766 1 91.75 402 LEU B O 1
ATOM 7004 N N . GLN B 1 403 ? -16.406 -23.953 -19.891 1 90.62 403 GLN B N 1
ATOM 7005 C CA . GLN B 1 403 ? -17.844 -24.062 -19.656 1 90.62 403 GLN B CA 1
ATOM 7006 C C . GLN B 1 403 ? -18.5 -22.672 -19.625 1 90.62 403 GLN B C 1
ATOM 7008 O O . GLN B 1 403 ? -17.984 -21.75 -19.016 1 90.62 403 GLN B O 1
ATOM 7013 N N . LYS B 1 404 ? -19.688 -22.625 -20.188 1 88.62 404 LYS B N 1
ATOM 7014 C CA . LYS B 1 404 ? -20.375 -21.344 -20.438 1 88.62 404 LYS B CA 1
ATOM 7015 C C . LYS B 1 404 ? -20.734 -20.672 -19.125 1 88.62 404 LYS B C 1
ATOM 7017 O O . LYS B 1 404 ? -20.547 -19.453 -18.969 1 88.62 404 LYS B O 1
ATOM 7022 N N . ASP B 1 405 ? -21.297 -21.438 -18.234 1 90.25 405 ASP B N 1
ATOM 7023 C CA . ASP B 1 405 ? -21.75 -20.844 -16.969 1 90.25 405 ASP B CA 1
ATOM 7024 C C . ASP B 1 405 ? -20.594 -20.234 -16.188 1 90.25 405 ASP B C 1
ATOM 7026 O O . ASP B 1 405 ? -20.719 -19.172 -15.594 1 90.25 405 ASP B O 1
ATOM 7030 N N . TYR B 1 406 ? -19.516 -20.922 -16.188 1 92.31 406 TYR B N 1
ATOM 7031 C CA . TYR B 1 406 ? -18.312 -20.406 -15.547 1 92.31 406 TYR B CA 1
ATOM 7032 C C . TYR B 1 406 ? -17.844 -19.109 -16.203 1 92.31 406 TYR B C 1
ATOM 7034 O O . TYR B 1 406 ? -17.531 -18.141 -15.523 1 92.31 406 TYR B O 1
ATOM 7042 N N . VAL B 1 407 ? -17.812 -19.078 -17.453 1 93.62 407 VAL B N 1
ATOM 7043 C CA . VAL B 1 407 ? -17.328 -17.922 -18.219 1 93.62 407 VAL B CA 1
ATOM 7044 C C . VAL B 1 407 ? -18.234 -16.719 -17.938 1 93.62 407 VAL B C 1
ATOM 7046 O O . VAL B 1 407 ? -17.75 -15.602 -17.766 1 93.62 407 VAL B O 1
ATOM 7049 N N . GLU B 1 408 ? -19.5 -16.953 -17.906 1 94.38 408 GLU B N 1
ATOM 7050 C CA . GLU B 1 408 ? -20.438 -15.867 -17.641 1 94.38 408 GLU B CA 1
ATOM 7051 C C . GLU B 1 408 ? -20.266 -15.305 -16.234 1 94.38 408 GLU B C 1
ATOM 7053 O O . GLU B 1 408 ? -20.297 -14.086 -16.047 1 94.38 408 GLU B O 1
ATOM 7058 N N . GLN B 1 409 ? -20.078 -16.172 -15.336 1 94.69 409 GLN B N 1
ATOM 7059 C CA . GLN B 1 409 ? -19.828 -15.703 -13.977 1 94.69 409 GLN B CA 1
ATOM 7060 C C . GLN B 1 409 ? -18.531 -14.898 -13.906 1 94.69 409 GLN B C 1
ATOM 7062 O O . GLN B 1 409 ? -18.469 -13.859 -13.25 1 94.69 409 GLN B O 1
ATOM 7067 N N . LEU B 1 410 ? -17.516 -15.383 -14.523 1 96 410 LEU B N 1
ATOM 7068 C CA . LEU B 1 410 ? -16.234 -14.672 -14.555 1 96 410 LEU B CA 1
ATOM 7069 C C . LEU B 1 410 ? -16.391 -13.297 -15.195 1 96 410 LEU B C 1
ATOM 7071 O O . LEU B 1 410 ? -15.875 -12.305 -14.672 1 96 410 LEU B O 1
ATOM 7075 N N . ARG B 1 411 ? -17.188 -13.242 -16.25 1 96.44 411 ARG B N 1
ATOM 7076 C CA . ARG B 1 411 ? -17.469 -11.977 -16.922 1 96.44 411 ARG B CA 1
ATOM 7077 C C . ARG B 1 411 ? -18.125 -10.984 -15.953 1 96.44 411 ARG B C 1
ATOM 7079 O O . ARG B 1 411 ? -17.719 -9.82 -15.891 1 96.44 411 ARG B O 1
ATOM 7086 N N . GLN B 1 412 ? -19 -11.461 -15.289 1 95.94 412 GLN B N 1
ATOM 7087 C CA . GLN B 1 412 ? -19.734 -10.609 -14.352 1 95.94 412 GLN B CA 1
ATOM 7088 C C . GLN B 1 412 ? -18.812 -10.109 -13.234 1 95.94 412 GLN B C 1
ATOM 7090 O O . GLN B 1 412 ? -18.828 -8.93 -12.891 1 95.94 412 GLN B O 1
ATOM 7095 N N . ASN B 1 413 ? -18.078 -11 -12.672 1 96.5 413 ASN B N 1
ATOM 7096 C CA . ASN B 1 413 ? -17.172 -10.625 -11.602 1 96.5 413 ASN B CA 1
ATOM 7097 C C . ASN B 1 413 ? -16.172 -9.555 -12.055 1 96.5 413 ASN B C 1
ATOM 7099 O O . ASN B 1 413 ? -15.969 -8.562 -11.359 1 96.5 413 ASN B O 1
ATOM 7103 N N . VAL B 1 414 ? -15.57 -9.742 -13.211 1 97.69 414 VAL B N 1
ATOM 7104 C CA . VAL B 1 414 ? -14.578 -8.812 -13.742 1 97.69 414 VAL B CA 1
ATOM 7105 C C . VAL B 1 414 ? -15.234 -7.469 -14.031 1 97.69 414 VAL B C 1
ATOM 7107 O O . VAL B 1 414 ? -14.695 -6.418 -13.672 1 97.69 414 VAL B O 1
ATOM 7110 N N . ALA B 1 415 ? -16.391 -7.539 -14.641 1 96.56 415 ALA B N 1
ATOM 7111 C CA . ALA B 1 415 ? -17.109 -6.312 -14.969 1 96.56 415 ALA B CA 1
ATOM 7112 C C . ALA B 1 415 ? -17.438 -5.52 -13.703 1 96.56 415 ALA B C 1
ATOM 7114 O O . ALA B 1 415 ? -17.344 -4.289 -13.695 1 96.56 415 ALA B O 1
ATOM 7115 N N . GLN B 1 416 ? -17.781 -6.172 -12.734 1 94.94 416 GLN B N 1
ATOM 7116 C CA . GLN B 1 416 ? -18.141 -5.523 -11.484 1 94.94 416 GLN B CA 1
ATOM 7117 C C . GLN B 1 416 ? -16.953 -4.797 -10.867 1 94.94 416 GLN B C 1
ATOM 7119 O O . GLN B 1 416 ? -17.062 -3.629 -10.484 1 94.94 416 GLN B O 1
ATOM 7124 N N . VAL B 1 417 ? -15.859 -5.441 -10.758 1 96.62 417 VAL B N 1
ATOM 7125 C CA . VAL B 1 417 ? -14.703 -4.832 -10.117 1 96.62 417 VAL B CA 1
ATOM 7126 C C . VAL B 1 417 ? -14.172 -3.691 -10.977 1 96.62 417 VAL B C 1
ATOM 7128 O O . VAL B 1 417 ? -13.859 -2.611 -10.469 1 96.62 417 VAL B O 1
ATOM 7131 N N . VAL B 1 418 ? -14.102 -3.928 -12.242 1 96.94 418 VAL B N 1
ATOM 7132 C CA . VAL B 1 418 ? -13.562 -2.914 -13.148 1 96.94 418 VAL B CA 1
ATOM 7133 C C . VAL B 1 418 ? -14.508 -1.717 -13.203 1 96.94 418 VAL B C 1
ATOM 7135 O O . VAL B 1 418 ? -14.062 -0.566 -13.219 1 96.94 418 VAL B O 1
ATOM 7138 N N . GLY B 1 419 ? -15.773 -1.989 -13.266 1 95.12 419 GLY B N 1
ATOM 7139 C CA . GLY B 1 419 ? -16.75 -0.911 -13.219 1 95.12 419 GLY B CA 1
ATOM 7140 C C . GLY B 1 419 ? -16.656 -0.074 -11.953 1 95.12 419 GLY B C 1
ATOM 7141 O O . GLY B 1 419 ? -16.703 1.156 -12.016 1 95.12 419 GLY B O 1
ATOM 7142 N N . TYR B 1 420 ? -16.469 -0.725 -10.891 1 93.88 420 TYR B N 1
ATOM 7143 C CA . TYR B 1 420 ? -16.344 -0.038 -9.609 1 93.88 420 TYR B CA 1
ATOM 7144 C C . TYR B 1 420 ? -15.125 0.89 -9.617 1 93.88 420 TYR B C 1
ATOM 7146 O O . TYR B 1 420 ? -15.195 2.006 -9.094 1 93.88 420 TYR B O 1
ATOM 7154 N N . VAL B 1 421 ? -14.062 0.461 -10.219 1 95.5 421 VAL B N 1
ATOM 7155 C CA . VAL B 1 421 ? -12.797 1.193 -10.18 1 95.5 421 VAL B CA 1
ATOM 7156 C C . VAL B 1 421 ? -12.82 2.322 -11.203 1 95.5 421 VAL B C 1
ATOM 7158 O O . VAL B 1 421 ? -12.375 3.438 -10.922 1 95.5 421 VAL B O 1
ATOM 7161 N N . PHE B 1 422 ? -13.422 2.08 -12.383 1 95.19 422 PHE B N 1
ATOM 7162 C CA . PHE B 1 422 ? -13.133 2.996 -13.484 1 95.19 422 PHE B CA 1
ATOM 7163 C C . PHE B 1 422 ? -14.367 3.816 -13.844 1 95.19 422 PHE B C 1
ATOM 7165 O O . PHE B 1 422 ? -14.258 4.836 -14.531 1 95.19 422 PHE B O 1
ATOM 7172 N N . GLU B 1 423 ? -15.539 3.357 -13.523 1 91.88 423 GLU B N 1
ATOM 7173 C CA . GLU B 1 423 ? -16.719 4.129 -13.898 1 91.88 423 GLU B CA 1
ATOM 7174 C C . GLU B 1 423 ? -16.812 5.422 -13.094 1 91.88 423 GLU B C 1
ATOM 7176 O O . GLU B 1 423 ? -16.859 5.395 -11.867 1 91.88 423 GLU B O 1
ATOM 7181 N N . LYS B 1 424 ? -16.781 6.535 -13.812 1 87.62 424 LYS B N 1
ATOM 7182 C CA . LYS B 1 424 ? -16.875 7.859 -13.203 1 87.62 424 LYS B CA 1
ATOM 7183 C C . LYS B 1 424 ? -17.922 8.719 -13.906 1 87.62 424 LYS B C 1
ATOM 7185 O O . LYS B 1 424 ? -18.281 8.461 -15.055 1 87.62 424 LYS B O 1
ATOM 7190 N N . HIS B 1 425 ? -18.438 9.578 -13.148 1 83.19 425 HIS B N 1
ATOM 7191 C CA . HIS B 1 425 ? -19.359 10.547 -13.727 1 83.19 425 HIS B CA 1
ATOM 7192 C C . HIS B 1 425 ? -19.094 11.953 -13.195 1 83.19 425 HIS B C 1
ATOM 7194 O O . HIS B 1 425 ? -18.406 12.117 -12.188 1 83.19 425 HIS B O 1
ATOM 7200 N N . ASP B 1 426 ? -19.578 12.93 -13.875 1 78.5 426 ASP B N 1
ATOM 7201 C CA . ASP B 1 426 ? -19.391 14.32 -13.469 1 78.5 426 ASP B CA 1
ATOM 7202 C C . ASP B 1 426 ? -20.297 14.68 -12.289 1 78.5 426 ASP B C 1
ATOM 7204 O O . ASP B 1 426 ? -21.359 14.07 -12.102 1 78.5 426 ASP B O 1
ATOM 7208 N N . VAL B 1 427 ? -19.812 15.672 -11.562 1 77.19 427 VAL B N 1
ATOM 7209 C CA . VAL B 1 427 ? -20.609 16.172 -10.453 1 77.19 427 VAL B CA 1
ATOM 7210 C C . VAL B 1 427 ? -21.75 17.031 -10.984 1 77.19 427 VAL B C 1
ATOM 7212 O O . VAL B 1 427 ? -21.531 17.938 -11.797 1 77.19 427 VAL B O 1
ATOM 7215 N N . SER B 1 428 ? -22.906 16.594 -10.539 1 73.25 428 SER B N 1
ATOM 7216 C CA . SER B 1 428 ? -24.047 17.406 -10.914 1 73.25 428 SER B CA 1
ATOM 7217 C C . SER B 1 428 ? -24.141 18.656 -10.055 1 73.25 428 SER B C 1
ATOM 7219 O O . SER B 1 428 ? -23.859 18.625 -8.859 1 73.25 428 SER B O 1
ATOM 7221 N N . CYS B 1 429 ? -24.453 19.781 -10.672 1 69.38 429 CYS B N 1
ATOM 7222 C CA . CYS B 1 429 ? -24.531 21.062 -9.992 1 69.38 429 CYS B CA 1
ATOM 7223 C C . CYS B 1 429 ? -25.5 21 -8.812 1 69.38 429 CYS B C 1
ATOM 7225 O O . CYS B 1 429 ? -25.281 21.672 -7.801 1 69.38 429 CYS B O 1
ATOM 7227 N N . ASP B 1 430 ? -26.469 20.203 -9.008 1 69.62 430 ASP B N 1
ATOM 7228 C CA . ASP B 1 430 ? -27.5 20.125 -7.977 1 69.62 430 ASP B CA 1
ATOM 7229 C C . ASP B 1 430 ? -26.984 19.422 -6.723 1 69.62 430 ASP B C 1
ATOM 7231 O O . ASP B 1 430 ? -27.547 19.562 -5.641 1 69.62 430 ASP B O 1
ATOM 7235 N N . THR B 1 431 ? -25.781 18.859 -6.914 1 71.12 431 THR B N 1
ATOM 7236 C CA . THR B 1 431 ? -25.266 18.094 -5.793 1 71.12 431 THR B CA 1
ATOM 7237 C C . THR B 1 431 ? -24.266 18.906 -4.984 1 71.12 431 THR B C 1
ATOM 7239 O O . THR B 1 431 ? -23.906 18.531 -3.869 1 71.12 431 THR B O 1
ATOM 7242 N N . ILE B 1 432 ? -23.875 20.016 -5.492 1 71 432 ILE B N 1
ATOM 7243 C CA . ILE B 1 432 ? -22.922 20.875 -4.805 1 71 432 ILE B CA 1
ATOM 7244 C C . ILE B 1 432 ? -23.625 21.703 -3.742 1 71 432 ILE B C 1
ATOM 7246 O O . ILE B 1 432 ? -24.547 22.469 -4.055 1 71 432 ILE B O 1
ATOM 7250 N N . PRO B 1 433 ? -23.172 21.453 -2.531 1 67.19 433 PRO B N 1
ATOM 7251 C CA . PRO B 1 433 ? -23.828 22.25 -1.489 1 67.19 433 PRO B CA 1
ATOM 7252 C C . PRO B 1 433 ? -23.562 23.75 -1.643 1 67.19 433 PRO B C 1
ATOM 7254 O O . PRO B 1 433 ? -22.531 24.141 -2.186 1 67.19 433 PRO B O 1
ATOM 7257 N N . PRO B 1 434 ? -24.516 24.484 -1.146 1 63.31 434 PRO B N 1
ATOM 7258 C CA . PRO B 1 434 ? -24.375 25.938 -1.259 1 63.31 434 PRO B CA 1
ATOM 7259 C C . PRO B 1 434 ? -23.078 26.453 -0.622 1 63.31 434 PRO B C 1
ATOM 7261 O O . PRO B 1 434 ? -22.484 27.406 -1.119 1 63.31 434 PRO B O 1
ATOM 7264 N N . SER B 1 435 ? -22.609 25.766 0.384 1 61.25 435 SER B N 1
ATOM 7265 C CA . SER B 1 435 ? -21.422 26.219 1.104 1 61.25 435 SER B CA 1
ATOM 7266 C C . SER B 1 435 ? -20.172 26.109 0.245 1 61.25 435 SER B C 1
ATOM 7268 O O . SER B 1 435 ? -19.172 26.75 0.515 1 61.25 435 SER B O 1
ATOM 7270 N N . LEU B 1 436 ? -20.219 25.297 -0.704 1 61.28 436 LEU B N 1
ATOM 7271 C CA . LEU B 1 436 ? -19.047 25.109 -1.553 1 61.28 436 LEU B CA 1
ATOM 7272 C C . LEU B 1 436 ? -19.219 25.828 -2.883 1 61.28 436 LEU B C 1
ATOM 7274 O O . LEU B 1 436 ? -18.344 25.766 -3.744 1 61.28 436 LEU B O 1
ATOM 7278 N N . LYS B 1 437 ? -20.266 26.484 -2.963 1 57.94 437 LYS B N 1
ATOM 7279 C CA . LYS B 1 437 ? -20.562 27.141 -4.227 1 57.94 437 LYS B CA 1
ATOM 7280 C C . LYS B 1 437 ? -19.625 28.344 -4.445 1 57.94 437 LYS B C 1
ATOM 7282 O O . LYS B 1 437 ? -19.5 28.828 -5.566 1 57.94 437 LYS B O 1
ATOM 7287 N N . PHE B 1 438 ? -18.953 28.672 -3.299 1 49.78 438 PHE B N 1
ATOM 7288 C CA . PHE B 1 438 ? -18.031 29.781 -3.439 1 49.78 438 PHE B CA 1
ATOM 7289 C C . PHE B 1 438 ? -16.797 29.375 -4.223 1 49.78 438 PHE B C 1
ATOM 7291 O O . PHE B 1 438 ? -15.984 30.219 -4.602 1 49.78 438 PHE B O 1
ATOM 7298 N N . ILE B 1 439 ? -16.672 28.062 -4.312 1 52.62 439 ILE B N 1
ATOM 7299 C CA . ILE B 1 439 ? -15.508 27.641 -5.094 1 52.62 439 ILE B CA 1
ATOM 7300 C C . ILE B 1 439 ? -15.547 28.297 -6.473 1 52.62 439 ILE B C 1
ATOM 7302 O O . ILE B 1 439 ? -16.594 28.328 -7.125 1 52.62 439 ILE B O 1
ATOM 7306 N N . THR B 1 440 ? -14.469 28.984 -6.82 1 49.12 440 THR B N 1
ATOM 7307 C CA . THR B 1 440 ? -14.375 29.875 -7.969 1 49.12 440 THR B CA 1
ATOM 7308 C C . THR B 1 440 ? -14.898 29.188 -9.227 1 49.12 440 THR B C 1
ATOM 7310 O O . THR B 1 440 ? -14.773 27.984 -9.375 1 49.12 440 THR B O 1
ATOM 7313 N N . LYS B 1 441 ? -15.578 30.031 -9.945 1 48.09 441 LYS B N 1
ATOM 7314 C CA . LYS B 1 441 ? -16.25 29.734 -11.211 1 48.09 441 LYS B CA 1
ATOM 7315 C C . LYS B 1 441 ? -15.359 28.859 -12.102 1 48.09 441 LYS B C 1
ATOM 7317 O O . LYS B 1 441 ? -15.812 27.859 -12.648 1 48.09 441 LYS B O 1
ATOM 7322 N N . PRO B 1 442 ? -14.133 29.234 -12.336 1 45.75 442 PRO B N 1
ATOM 7323 C CA . PRO B 1 442 ? -13.328 28.391 -13.219 1 45.75 442 PRO B CA 1
ATOM 7324 C C . PRO B 1 442 ? -13.164 26.969 -12.688 1 45.75 442 PRO B C 1
ATOM 7326 O O . PRO B 1 442 ? -13.18 26 -13.461 1 45.75 442 PRO B O 1
ATOM 7329 N N . TYR B 1 443 ? -12.977 26.953 -11.445 1 50 443 TYR B N 1
ATOM 7330 C CA . TYR B 1 443 ? -12.844 25.609 -10.898 1 50 443 TYR B CA 1
ATOM 7331 C C . TYR B 1 443 ? -14.172 24.844 -10.969 1 50 443 TYR B C 1
ATOM 7333 O O . TYR B 1 443 ? -14.195 23.656 -11.289 1 50 443 TYR B O 1
ATOM 7341 N N . LEU B 1 444 ? -15.125 25.688 -10.578 1 53.38 444 LEU B N 1
ATOM 7342 C CA . LEU B 1 444 ? -16.438 25.078 -10.688 1 53.38 444 LEU B CA 1
ATOM 7343 C C . LEU B 1 444 ? -16.75 24.672 -12.125 1 53.38 444 LEU B C 1
ATOM 7345 O O . LEU B 1 444 ? -17.406 23.656 -12.367 1 53.38 444 LEU B O 1
ATOM 7349 N N . LYS B 1 445 ? -16.297 25.562 -12.992 1 50.12 445 LYS B N 1
ATOM 7350 C CA . LYS B 1 445 ? -16.5 25.234 -14.398 1 50.12 445 LYS B CA 1
ATOM 7351 C C . LYS B 1 445 ? -15.805 23.922 -14.766 1 50.12 445 LYS B C 1
ATOM 7353 O O . LYS B 1 445 ? -16.297 23.172 -15.609 1 50.12 445 LYS B O 1
ATOM 7358 N N . LYS B 1 446 ? -14.672 23.859 -14.203 1 49.59 446 LYS B N 1
ATOM 7359 C CA . LYS B 1 446 ? -13.961 22.609 -14.469 1 49.59 446 LYS B CA 1
ATOM 7360 C C . LYS B 1 446 ? -14.703 21.406 -13.875 1 49.59 446 LYS B C 1
ATOM 7362 O O . LYS B 1 446 ? -14.539 20.281 -14.336 1 49.59 446 LYS B O 1
ATOM 7367 N N . LEU B 1 447 ? -15.25 21.938 -12.789 1 51.91 447 LEU B N 1
ATOM 7368 C CA . LEU B 1 447 ? -16.172 20.938 -12.25 1 51.91 447 LEU B CA 1
ATOM 7369 C C . LEU B 1 447 ? -17.438 20.859 -13.094 1 51.91 447 LEU B C 1
ATOM 7371 O O . LEU B 1 447 ? -18.281 19.984 -12.867 1 51.91 447 LEU B O 1
ATOM 7375 N N . LYS B 1 448 ? -17.688 22.109 -13.93 1 46.72 448 LYS B N 1
ATOM 7376 C CA . LYS B 1 448 ? -18.828 22.859 -14.469 1 46.72 448 LYS B CA 1
ATOM 7377 C C . LYS B 1 448 ? -19.766 21.938 -15.258 1 46.72 448 LYS B C 1
ATOM 7379 O O . LYS B 1 448 ? -19.688 21.875 -16.484 1 46.72 448 LYS B O 1
ATOM 7384 N N . ILE B 1 449 ? -20.062 20.891 -15.18 1 45.81 449 ILE B N 1
ATOM 7385 C CA . ILE B 1 449 ? -21.297 20.938 -15.961 1 45.81 449 ILE B CA 1
ATOM 7386 C C . ILE B 1 449 ? -22.234 21.984 -15.383 1 45.81 449 ILE B C 1
ATOM 7388 O O . ILE B 1 449 ? -23.391 22.109 -15.812 1 45.81 449 ILE B O 1
ATOM 7392 N N . CYS B 1 450 ? -21.828 22.75 -14.336 1 44.62 450 CYS B N 1
ATOM 7393 C CA . CYS B 1 450 ? -22.922 23.594 -13.875 1 44.62 450 CYS B CA 1
ATOM 7394 C C . CYS B 1 450 ? -22.938 24.922 -14.617 1 44.62 450 CYS B C 1
ATOM 7396 O O . CYS B 1 450 ? -21.906 25.562 -14.789 1 44.62 450 CYS B O 1
ATOM 7398 N N . GLU B 1 451 ? -23.578 25.203 -15.617 1 41.78 451 GLU B N 1
ATOM 7399 C CA . GLU B 1 451 ? -23.875 26.484 -16.281 1 41.78 451 GLU B CA 1
ATOM 7400 C C . GLU B 1 451 ? -24.062 27.594 -15.25 1 41.78 451 GLU B C 1
ATOM 7402 O O . GLU B 1 451 ? -24.703 27.391 -14.219 1 41.78 451 GLU B O 1
#

Organism: NCBI:txid860376